Protein AF-0000000074532379 (afdb_homodimer)

Sequence (826 aa):
MDGVFNTARMMWNLFSGKQAENSEETTKKEEQEQDSIKISIKQDEMYSIRAWISMACFMREAHKYGEAEKTFDKAMEMMIKGSGFNYKDCITMSSLNLEMGRNYVHLGKVEHATQCFNKVCELEVSLMDKGEAMAELAWLELDEGSDASLGRAKAIIEKLQQMTQCRRIEQLWNHLLGNYYLLKQDNNSALKHYEKAVELDTACVDSLAVLGDIYFHQMQDKTKAHLMWSRAFDIDPYNNNLSHYKLAKHIIKHEHNLEKTRKVLDIGLKLDPEDVNSHYLMAVCLEELEAEKTPGVQKELVIFHYAEAVRLGCEKKELYRRFSEYLVELKNYNWALGVLNSGLKNAKEHTVYILYLRQQFYEITMQNYRAALEDCEHILRLISQANITQQAYDGIVSKDIIKDKIVELKEKVMDGVFNTARMMWNLFSGKQAENSEETTKKEEQEQDSIKISIKQDEMYSIRAWISMACFMREAHKYGEAEKTFDKAMEMMIKGSGFNYKDCITMSSLNLEMGRNYVHLGKVEHATQCFNKVCELEVSLMDKGEAMAELAWLELDEGSDASLGRAKAIIEKLQQMTQCRRIEQLWNHLLGNYYLLKQDNNSALKHYEKAVELDTACVDSLAVLGDIYFHQMQDKTKAHLMWSRAFDIDPYNNNLSHYKLAKHIIKHEHNLEKTRKVLDIGLKLDPEDVNSHYLMAVCLEELEAEKTPGVQKELVIFHYAEAVRLGCEKKELYRRFSEYLVELKNYNWALGVLNSGLKNAKEHTVYILYLRQQFYEITMQNYRAALEDCEHILRLISQANITQQAYDGIVSKDIIKDKIVELKEKV

Nearest PDB structures (foldseek):
  8dtg-assembly1_A  TM=5.028E-01  e=4.446E-08  Arabidopsis thaliana
  7y4i-assembly1_A  TM=4.880E-01  e=6.111E-08  Arabidopsis thaliana
  2vq2-assembly1_A-2  TM=6.340E-01  e=2.806E-03  Neisseria meningitidis
  7tdz-assembly1_P  TM=2.586E-01  e=8.183E-04  Xenopus laevis
  8fbk-assembly1_A  TM=3.251E-01  e=1.625E+00  synthetic construct

Organism: Naegleria gruberi (NCBI:txid5762)

InterPro domains:
  IPR011990 Tetratricopeptide-like helical domain superfamily [G3DSA:1.25.40.10] (11-166)
  IPR011990 Tetratricopeptide-like helical domain superfamily [G3DSA:1.25.40.10] (170-253)
  IPR011990 Tetratricopeptide-like helical domain superfamily [G3DSA:1.25.40.10] (254-405)
  IPR011990 Tetratricopeptide-like helical domain superfamily [SSF48452] (39-288)
  IPR011990 Tetratricopeptide-like helical domain superfamily [SSF48452] (257-383)
  IPR019734 Tetratricopeptide repeat [PF13181] (175-202)

Structure (mmCIF, N/CA/C/O backbone):
data_AF-0000000074532379-model_v1
#
loop_
_entity.id
_entity.type
_entity.pdbx_description
1 polymer 'Predicted protein'
#
loop_
_atom_site.group_PDB
_atom_site.id
_atom_site.type_symbol
_atom_site.label_atom_id
_atom_site.label_alt_id
_atom_site.label_comp_id
_atom_site.label_asym_id
_atom_site.label_entity_id
_atom_site.label_seq_id
_atom_site.pdbx_PDB_ins_code
_atom_site.Cartn_x
_atom_site.Cartn_y
_atom_site.Cartn_z
_atom_site.occupancy
_atom_site.B_iso_or_equiv
_atom_site.auth_seq_id
_atom_site.auth_comp_id
_atom_site.auth_asym_id
_atom_site.auth_atom_id
_atom_site.pdbx_PDB_model_num
ATOM 1 N N . MET A 1 1 ? -25.969 -33 -30.25 1 21.22 1 MET A N 1
ATOM 2 C CA . MET A 1 1 ? -24.859 -33.281 -29.359 1 21.22 1 MET A CA 1
ATOM 3 C C . MET A 1 1 ? -24.344 -32.031 -28.703 1 21.22 1 MET A C 1
ATOM 5 O O . MET A 1 1 ? -23.547 -32.062 -27.766 1 21.22 1 MET A O 1
ATOM 9 N N . ASP A 1 2 ? -24.656 -30.906 -29.422 1 27.64 2 ASP A N 1
ATOM 10 C CA . ASP A 1 2 ? -24.594 -29.469 -29.141 1 27.64 2 ASP A CA 1
ATOM 11 C C . ASP A 1 2 ? -25.531 -29.109 -27.984 1 27.64 2 ASP A C 1
ATOM 13 O O . ASP A 1 2 ? -25.297 -28.125 -27.281 1 27.64 2 ASP A O 1
ATOM 17 N N . GLY A 1 3 ? -26.578 -29.938 -27.906 1 27.19 3 GLY A N 1
ATOM 18 C CA . GLY A 1 3 ? -27.672 -29.578 -27.016 1 27.19 3 GLY A CA 1
ATOM 19 C C . GLY A 1 3 ? -27.312 -29.734 -25.547 1 27.19 3 GLY A C 1
ATOM 20 O O . GLY A 1 3 ? -27.734 -28.922 -24.703 1 27.19 3 GLY A O 1
ATOM 21 N N . VAL A 1 4 ? -26.75 -30.906 -25.281 1 29.06 4 VAL A N 1
ATOM 22 C CA . VAL A 1 4 ? -26.453 -31.203 -23.891 1 29.06 4 VAL A CA 1
ATOM 23 C C . VAL A 1 4 ? -25.406 -30.219 -23.359 1 29.06 4 VAL A C 1
ATOM 25 O O . VAL A 1 4 ? -25.422 -29.859 -22.172 1 29.06 4 VAL A O 1
ATOM 28 N N . PHE A 1 5 ? -24.469 -29.906 -24.234 1 34.69 5 PHE A N 1
ATOM 29 C CA . PHE A 1 5 ? -23.391 -29.031 -23.781 1 34.69 5 PHE A CA 1
ATOM 30 C C . PHE A 1 5 ? -23.922 -27.625 -23.5 1 34.69 5 PHE A C 1
ATOM 32 O O . PHE A 1 5 ? -23.406 -26.922 -22.625 1 34.69 5 PHE A O 1
ATOM 39 N N . ASN A 1 6 ? -24.938 -27.219 -24.281 1 35.47 6 ASN A N 1
ATOM 40 C CA . ASN A 1 6 ? -25.531 -25.922 -24.047 1 35.47 6 ASN A CA 1
ATOM 41 C C . ASN A 1 6 ? -26.266 -25.875 -22.703 1 35.47 6 ASN A C 1
ATOM 43 O O . ASN A 1 6 ? -26.297 -24.844 -22.031 1 35.47 6 ASN A O 1
ATOM 47 N N . THR A 1 7 ? -26.875 -27 -22.359 1 32.72 7 THR A N 1
ATOM 48 C CA . THR A 1 7 ? -27.594 -27.047 -21.094 1 32.72 7 THR A CA 1
ATOM 49 C C . THR A 1 7 ? -26.609 -26.969 -19.922 1 32.72 7 THR A C 1
ATOM 51 O O . THR A 1 7 ? -26.891 -26.281 -18.922 1 32.72 7 THR A O 1
ATOM 54 N N . ALA A 1 8 ? -25.516 -27.609 -20 1 36.31 8 ALA A N 1
ATOM 55 C CA . ALA A 1 8 ? -24.531 -27.484 -18.922 1 36.31 8 ALA A CA 1
ATOM 56 C C . ALA A 1 8 ? -23.984 -26.062 -18.844 1 36.31 8 ALA A C 1
ATOM 58 O O . ALA A 1 8 ? -23.781 -25.531 -17.75 1 36.31 8 ALA A O 1
ATOM 59 N N . ARG A 1 9 ? -23.844 -25.422 -19.922 1 40.19 9 ARG A N 1
ATOM 60 C CA . ARG A 1 9 ? -23.5 -24 -19.891 1 40.19 9 ARG A CA 1
ATOM 61 C C . ARG A 1 9 ? -24.656 -23.188 -19.312 1 40.19 9 ARG A C 1
ATOM 63 O O . ARG A 1 9 ? -24.422 -22.266 -18.531 1 40.19 9 ARG A O 1
ATOM 70 N N . MET A 1 10 ? -25.906 -23.422 -19.766 1 38.12 10 MET A N 1
ATOM 71 C CA . MET A 1 10 ? -27.078 -22.766 -19.203 1 38.12 10 MET A CA 1
ATOM 72 C C . MET A 1 10 ? -27.25 -23.125 -17.719 1 38.12 10 MET A C 1
ATOM 74 O O . MET A 1 10 ? -27.547 -22.25 -16.906 1 38.12 10 MET A O 1
ATOM 78 N N . MET A 1 11 ? -27.266 -24.328 -17.391 1 36.44 11 MET A N 1
ATOM 79 C CA . MET A 1 11 ? -27.312 -24.688 -15.984 1 36.44 11 MET A CA 1
ATOM 80 C C . MET A 1 11 ? -26.141 -24.094 -15.219 1 36.44 11 MET A C 1
ATOM 82 O O . MET A 1 11 ? -26.281 -23.641 -14.086 1 36.44 11 MET A O 1
ATOM 86 N N . TRP A 1 12 ? -25.078 -24.078 -15.836 1 35 12 TRP A N 1
ATOM 87 C CA . TRP A 1 12 ? -23.922 -23.438 -15.211 1 35 12 TRP A CA 1
ATOM 88 C C . TRP A 1 12 ? -24.156 -21.938 -15.023 1 35 12 TRP A C 1
ATOM 90 O O . TRP A 1 12 ? -23.828 -21.375 -13.977 1 35 12 TRP A O 1
ATOM 100 N N . ASN A 1 13 ? -24.719 -21.234 -16.031 1 37.84 13 ASN A N 1
ATOM 101 C CA . ASN A 1 13 ? -25.156 -19.875 -15.734 1 37.84 13 ASN A CA 1
ATOM 102 C C . ASN A 1 13 ? -26.156 -19.844 -14.578 1 37.84 13 ASN A C 1
ATOM 104 O O . ASN A 1 13 ? -26.141 -18.922 -13.766 1 37.84 13 ASN A O 1
ATOM 108 N N . LEU A 1 14 ? -27.094 -20.688 -14.625 1 33.25 14 LEU A N 1
ATOM 109 C CA . LEU A 1 14 ? -28.062 -20.734 -13.531 1 33.25 14 LEU A CA 1
ATOM 110 C C . LEU A 1 14 ? -27.359 -21 -12.203 1 33.25 14 LEU A C 1
ATOM 112 O O . LEU A 1 14 ? -27.703 -20.391 -11.188 1 33.25 14 LEU A O 1
ATOM 116 N N . PHE A 1 15 ? -26.531 -22.094 -12.188 1 28.75 15 PHE A N 1
ATOM 117 C CA . PHE A 1 15 ? -25.875 -22.453 -10.93 1 28.75 15 PHE A CA 1
ATOM 118 C C . PHE A 1 15 ? -24.859 -21.391 -10.539 1 28.75 15 PHE A C 1
ATOM 120 O O . PHE A 1 15 ? -24.641 -21.125 -9.352 1 28.75 15 PHE A O 1
ATOM 127 N N . SER A 1 16 ? -24.016 -21.047 -11.469 1 32.97 16 SER A N 1
ATOM 128 C CA . SER A 1 16 ? -22.922 -20.156 -11.07 1 32.97 16 SER A CA 1
ATOM 129 C C . SER A 1 16 ? -23.469 -18.891 -10.414 1 32.97 16 SER A C 1
ATOM 131 O O . SER A 1 16 ? -22.688 -17.984 -10.062 1 32.97 16 SER A O 1
ATOM 133 N N . GLY A 1 17 ? -24.609 -18.859 -9.586 1 30.5 17 GLY A N 1
ATOM 134 C CA . GLY A 1 17 ? -25.297 -17.906 -8.719 1 30.5 17 GLY A CA 1
ATOM 135 C C . GLY A 1 17 ? -25.844 -16.703 -9.461 1 30.5 17 GLY A C 1
ATOM 136 O O . GLY A 1 17 ? -26.125 -15.672 -8.852 1 30.5 17 GLY A O 1
ATOM 137 N N . LYS A 1 18 ? -25.953 -16.734 -10.711 1 31.52 18 LYS A N 1
ATOM 138 C CA . LYS A 1 18 ? -26.969 -15.719 -10.984 1 31.52 18 LYS A CA 1
ATOM 139 C C . LYS A 1 18 ? -28.297 -16.094 -10.336 1 31.52 18 LYS A C 1
ATOM 141 O O . LYS A 1 18 ? -29.031 -16.938 -10.859 1 31.52 18 LYS A O 1
ATOM 146 N N . GLN A 1 19 ? -28.422 -16.344 -9.008 1 26.91 19 GLN A N 1
ATOM 147 C CA . GLN A 1 19 ? -29.703 -16.312 -8.305 1 26.91 19 GLN A CA 1
ATOM 148 C C . GLN A 1 19 ? -30.656 -15.305 -8.945 1 26.91 19 GLN A C 1
ATOM 150 O O . GLN A 1 19 ? -30.219 -14.32 -9.547 1 26.91 19 GLN A O 1
ATOM 155 N N . ALA A 1 20 ? -31.938 -15.523 -9.25 1 26.84 20 ALA A N 1
ATOM 156 C CA . ALA A 1 20 ? -33.031 -14.672 -8.828 1 26.84 20 ALA A CA 1
ATOM 157 C C . ALA A 1 20 ? -32.688 -13.922 -7.543 1 26.84 20 ALA A C 1
ATOM 159 O O . ALA A 1 20 ? -31.938 -14.43 -6.703 1 26.84 20 ALA A O 1
ATOM 160 N N . GLU A 1 21 ? -33 -12.516 -7.391 1 29.05 21 GLU A N 1
ATOM 161 C CA . GLU A 1 21 ? -32.906 -11.562 -6.289 1 29.05 21 GLU A CA 1
ATOM 162 C C . GLU A 1 21 ? -33.375 -12.195 -4.98 1 29.05 21 GLU A C 1
ATOM 164 O O . GLU A 1 21 ? -33.781 -11.492 -4.055 1 29.05 21 GLU A O 1
ATOM 169 N N . ASN A 1 22 ? -33.75 -13.5 -4.953 1 26.38 22 ASN A N 1
ATOM 170 C CA . ASN A 1 22 ? -34.469 -13.742 -3.711 1 26.38 22 ASN A CA 1
ATOM 171 C C . ASN A 1 22 ? -33.625 -13.352 -2.492 1 26.38 22 ASN A C 1
ATOM 173 O O . ASN A 1 22 ? -32.406 -13.32 -2.557 1 26.38 22 ASN A O 1
ATOM 177 N N . SER A 1 23 ? -34.469 -13.148 -1.3 1 28.84 23 SER A N 1
ATOM 178 C CA . SER A 1 23 ? -34.438 -12.43 -0.031 1 28.84 23 SER A CA 1
ATOM 179 C C . SER A 1 23 ? -33.344 -12.984 0.875 1 28.84 23 SER A C 1
ATOM 181 O O . SER A 1 23 ? -32.75 -12.242 1.67 1 28.84 23 SER A O 1
ATOM 183 N N . GLU A 1 24 ? -33.281 -14.359 0.889 1 29.67 24 GLU A N 1
ATOM 184 C CA . GLU A 1 24 ? -32.594 -14.844 2.076 1 29.67 24 GLU A CA 1
ATOM 185 C C . GLU A 1 24 ? -31.062 -14.695 1.926 1 29.67 24 GLU A C 1
ATOM 187 O O . GLU A 1 24 ? -30.312 -14.961 2.865 1 29.67 24 GLU A O 1
ATOM 192 N N . GLU A 1 25 ? -30.609 -14.742 0.819 1 32.78 25 GLU A N 1
ATOM 193 C CA . GLU A 1 25 ? -29.172 -14.633 0.622 1 32.78 25 GLU A CA 1
ATOM 194 C C . GLU A 1 25 ? -28.641 -13.297 1.134 1 32.78 25 GLU A C 1
ATOM 196 O O . GLU A 1 25 ? -27.453 -13.008 1.014 1 32.78 25 GLU A O 1
ATOM 201 N N . THR A 1 26 ? -29.547 -12.484 1.517 1 31.39 26 THR A N 1
ATOM 202 C CA . THR A 1 26 ? -29.25 -11.242 2.219 1 31.39 26 THR A CA 1
ATOM 203 C C . THR A 1 26 ? -28.562 -11.516 3.555 1 31.39 26 THR A C 1
ATOM 205 O O . THR A 1 26 ? -27.781 -10.703 4.035 1 31.39 26 THR A O 1
ATOM 208 N N . THR A 1 27 ? -29.047 -12.742 4.18 1 32.03 27 THR A N 1
ATOM 209 C CA . THR A 1 27 ? -28.562 -12.836 5.551 1 32.03 27 THR A CA 1
ATOM 210 C C . THR A 1 27 ? -27.094 -13.219 5.582 1 32.03 27 THR A C 1
ATOM 212 O O . THR A 1 27 ? -26.344 -12.742 6.438 1 32.03 27 THR A O 1
ATOM 215 N N . LYS A 1 28 ? -26.766 -14.375 4.832 1 33.19 28 LYS A N 1
ATOM 216 C CA . LYS A 1 28 ? -25.391 -14.797 5.09 1 33.19 28 LYS A CA 1
ATOM 217 C C . LYS A 1 28 ? -24.391 -13.82 4.469 1 33.19 28 LYS A C 1
ATOM 219 O O . LYS A 1 28 ? -23.172 -13.992 4.617 1 33.19 28 LYS A O 1
ATOM 224 N N . LYS A 1 29 ? -24.594 -13.062 3.484 1 37 29 LYS A N 1
ATOM 225 C CA . LYS A 1 29 ? -23.781 -11.914 3.098 1 37 29 LYS A CA 1
ATOM 226 C C . LYS A 1 29 ? -23.438 -11.055 4.309 1 37 29 LYS A C 1
ATOM 228 O O . LYS A 1 29 ? -22.391 -10.406 4.336 1 37 29 LYS A O 1
ATOM 233 N N . GLU A 1 30 ? -24.297 -10.93 5.168 1 36.81 30 GLU A N 1
ATOM 234 C CA . GLU A 1 30 ? -24.094 -10.164 6.398 1 36.81 30 GLU A CA 1
ATOM 235 C C . GLU A 1 30 ? -23.016 -10.797 7.277 1 36.81 30 GLU A C 1
ATOM 237 O O . GLU A 1 30 ? -22.25 -10.086 7.926 1 36.81 30 GLU A O 1
ATOM 242 N N . GLU A 1 31 ? -22.969 -12.227 7.402 1 37.69 31 GLU A N 1
ATOM 243 C CA . GLU A 1 31 ? -21.969 -12.789 8.312 1 37.69 31 GLU A CA 1
ATOM 244 C C . GLU A 1 31 ? -20.594 -12.828 7.668 1 37.69 31 GLU A C 1
ATOM 246 O O . GLU A 1 31 ? -19.578 -12.711 8.352 1 37.69 31 GLU A O 1
ATOM 251 N N . GLN A 1 32 ? -20.422 -13.25 6.523 1 39.69 32 GLN A N 1
ATOM 252 C CA . GLN A 1 32 ? -19.109 -13.281 5.883 1 39.69 32 GLN A CA 1
ATOM 253 C C . GLN A 1 32 ? -18.594 -11.875 5.613 1 39.69 32 GLN A C 1
ATOM 255 O O . GLN A 1 32 ? -17.438 -11.695 5.184 1 39.69 32 GLN A O 1
ATOM 260 N N . GLU A 1 33 ? -19.328 -10.938 5.492 1 43.59 33 GLU A N 1
ATOM 261 C CA . GLU A 1 33 ? -18.984 -9.523 5.531 1 43.59 33 GLU A CA 1
ATOM 262 C C . GLU A 1 33 ? -18.203 -9.188 6.801 1 43.59 33 GLU A C 1
ATOM 264 O O . GLU A 1 33 ? -17.672 -8.086 6.93 1 43.59 33 GLU A O 1
ATOM 269 N N . GLN A 1 34 ? -18.312 -10.047 7.715 1 45.06 34 GLN A N 1
ATOM 270 C CA . GLN A 1 34 ? -17.781 -9.695 9.023 1 45.06 34 GLN A CA 1
ATOM 271 C C . GLN A 1 34 ? -16.266 -9.539 8.984 1 45.06 34 GLN A C 1
ATOM 273 O O . GLN A 1 34 ? -15.688 -8.727 9.711 1 45.06 34 GLN A O 1
ATOM 278 N N . ASP A 1 35 ? -15.469 -10.445 8.117 1 52.06 35 ASP A N 1
ATOM 279 C CA . ASP A 1 35 ? -14.039 -10.336 8.375 1 52.06 35 ASP A CA 1
ATOM 280 C C . ASP A 1 35 ? -13.336 -9.594 7.238 1 52.06 35 ASP A C 1
ATOM 282 O O . ASP A 1 35 ? -12.18 -9.891 6.918 1 52.06 35 ASP A O 1
ATOM 286 N N . SER A 1 36 ? -14.094 -8.93 6.52 1 56.88 36 SER A N 1
ATOM 287 C CA . SER A 1 36 ? -13.453 -8.172 5.449 1 56.88 36 SER A CA 1
ATOM 288 C C . SER A 1 36 ? -13.047 -6.777 5.926 1 56.88 36 SER A C 1
ATOM 290 O O . SER A 1 36 ? -13.719 -6.184 6.77 1 56.88 36 SER A O 1
ATOM 292 N N . ILE A 1 37 ? -11.797 -6.57 5.707 1 59.5 37 ILE A N 1
ATOM 293 C CA . ILE A 1 37 ? -11.375 -5.188 5.891 1 59.5 37 ILE A CA 1
ATOM 294 C C . ILE A 1 37 ? -11.883 -4.336 4.73 1 59.5 37 ILE A C 1
ATOM 296 O O . ILE A 1 37 ? -11.578 -4.613 3.568 1 59.5 37 ILE A O 1
ATOM 300 N N . LYS A 1 38 ? -12.969 -3.568 5.027 1 60.62 38 LYS A N 1
ATOM 301 C CA . LYS A 1 38 ? -13.477 -2.662 4 1 60.62 38 LYS A CA 1
ATOM 302 C C . LYS A 1 38 ? -12.789 -1.304 4.074 1 60.62 38 LYS A C 1
ATOM 304 O O . LYS A 1 38 ? -12.734 -0.688 5.141 1 60.62 38 LYS A O 1
ATOM 309 N N . ILE A 1 39 ? -12.016 -1.132 2.973 1 61 39 ILE A N 1
ATOM 310 C CA . ILE A 1 39 ? -11.391 0.185 2.908 1 61 39 ILE A CA 1
ATOM 311 C C . ILE A 1 39 ? -12.125 1.053 1.886 1 61 39 ILE A C 1
ATOM 313 O O . ILE A 1 39 ? -12.312 0.643 0.738 1 61 39 ILE A O 1
ATOM 317 N N . SER A 1 40 ? -12.852 2 2.398 1 61.78 40 SER A N 1
ATOM 318 C CA . SER A 1 40 ? -13.477 2.971 1.506 1 61.78 40 SER A CA 1
ATOM 319 C C . SER A 1 40 ? -12.594 4.195 1.307 1 61.78 40 SER A C 1
ATOM 321 O O . SER A 1 40 ? -12.195 4.848 2.275 1 61.78 40 SER A O 1
ATOM 323 N N . ILE A 1 41 ? -12.125 4.246 0.087 1 60.94 41 ILE A N 1
ATOM 324 C CA . ILE A 1 41 ? -11.273 5.383 -0.239 1 60.94 41 ILE A CA 1
ATOM 325 C C . ILE A 1 41 ? -12.117 6.496 -0.865 1 60.94 41 ILE A C 1
ATOM 327 O O . ILE A 1 41 ? -12.75 6.293 -1.905 1 60.94 41 ILE A O 1
ATOM 331 N N . LYS A 1 42 ? -12.242 7.531 -0.152 1 62.19 42 LYS A N 1
ATOM 332 C CA . LYS A 1 42 ? -12.93 8.672 -0.75 1 62.19 42 LYS A CA 1
ATOM 333 C C . LYS A 1 42 ? -11.992 9.469 -1.657 1 62.19 42 LYS A C 1
ATOM 335 O O . LYS A 1 42 ? -10.867 9.781 -1.271 1 62.19 42 LYS A O 1
ATOM 340 N N . GLN A 1 43 ? -12.289 9.555 -2.877 1 60.81 43 GLN A N 1
ATOM 341 C CA . GLN A 1 43 ? -11.461 10.25 -3.861 1 60.81 43 GLN A CA 1
ATOM 342 C C . GLN A 1 43 ? -11.148 11.672 -3.412 1 60.81 43 GLN A C 1
ATOM 344 O O . GLN A 1 43 ? -10.117 12.234 -3.787 1 60.81 43 GLN A O 1
ATOM 349 N N . ASP A 1 44 ? -11.961 12.172 -2.619 1 61.44 44 ASP A N 1
ATOM 350 C CA . ASP A 1 44 ? -11.773 13.57 -2.256 1 61.44 44 ASP A CA 1
ATOM 351 C C . ASP A 1 44 ? -11.008 13.703 -0.938 1 61.44 44 ASP A C 1
ATOM 353 O O . ASP A 1 44 ? -10.75 14.812 -0.469 1 61.44 44 ASP A O 1
ATOM 357 N N . GLU A 1 45 ? -10.664 12.539 -0.532 1 65.62 45 GLU A N 1
ATOM 358 C CA . GLU A 1 45 ? -9.922 12.609 0.72 1 65.62 45 GLU A CA 1
ATOM 359 C C . GLU A 1 45 ? -8.469 13.031 0.475 1 65.62 45 GLU A C 1
ATOM 361 O O . GLU A 1 45 ? -7.883 12.68 -0.551 1 65.62 45 GLU A O 1
ATOM 366 N N . MET A 1 46 ? -8.039 13.789 1.36 1 80.75 46 MET A N 1
ATOM 367 C CA . MET A 1 46 ? -6.684 14.305 1.219 1 80.75 46 MET A CA 1
ATOM 368 C C . MET A 1 46 ? -5.668 13.359 1.846 1 80.75 46 MET A C 1
ATOM 370 O O . MET A 1 46 ? -5.258 13.547 2.99 1 80.75 46 MET A O 1
ATOM 374 N N . TYR A 1 47 ? -5.312 12.352 1.003 1 83.31 47 TYR A N 1
ATOM 375 C CA . TYR A 1 47 ? -4.266 11.445 1.443 1 83.31 47 TYR A CA 1
ATOM 376 C C . TYR A 1 47 ? -2.887 11.977 1.062 1 83.31 47 TYR A C 1
ATOM 378 O O . TYR A 1 47 ? -2.766 12.836 0.186 1 83.31 47 TYR A O 1
ATOM 386 N N . SER A 1 48 ? -1.968 11.43 1.831 1 88.62 48 SER A N 1
ATOM 387 C CA . SER A 1 48 ? -0.592 11.766 1.477 1 88.62 48 SER A CA 1
ATOM 388 C C . SER A 1 48 ? -0.175 11.086 0.177 1 88.62 48 SER A C 1
ATOM 390 O O . SER A 1 48 ? -0.815 10.125 -0.262 1 88.62 48 SER A O 1
ATOM 392 N N . ILE A 1 49 ? 0.842 11.594 -0.416 1 88.75 49 ILE A N 1
ATOM 393 C CA . ILE A 1 49 ? 1.383 10.984 -1.627 1 88.75 49 ILE A CA 1
ATOM 394 C C . ILE A 1 49 ? 1.795 9.539 -1.341 1 88.75 49 ILE A C 1
ATOM 396 O O . ILE A 1 49 ? 1.516 8.641 -2.135 1 88.75 49 ILE A O 1
ATOM 400 N N . ARG A 1 50 ? 2.414 9.273 -0.207 1 89 50 ARG A N 1
ATOM 401 C CA . ARG A 1 50 ? 2.832 7.926 0.168 1 89 50 ARG A CA 1
ATOM 402 C C . ARG A 1 50 ? 1.629 7 0.32 1 89 50 ARG A C 1
ATOM 404 O O . ARG A 1 50 ? 1.701 5.816 -0.022 1 89 50 ARG A O 1
ATOM 411 N N . ALA A 1 51 ? 0.569 7.559 0.83 1 89.62 51 ALA A N 1
ATOM 412 C CA . ALA A 1 51 ? -0.652 6.77 0.955 1 89.62 51 ALA A CA 1
ATOM 413 C C . ALA A 1 51 ? -1.188 6.367 -0.417 1 89.62 51 ALA A C 1
ATOM 415 O O . ALA A 1 51 ? -1.587 5.219 -0.623 1 89.62 51 ALA A O 1
ATOM 416 N N . TRP A 1 52 ? -1.187 7.277 -1.262 1 90.69 52 TRP A N 1
ATOM 417 C CA . TRP A 1 52 ? -1.659 6.992 -2.611 1 90.69 52 TRP A CA 1
ATOM 418 C C . TRP A 1 52 ? -0.776 5.949 -3.289 1 90.69 52 TRP A C 1
ATOM 420 O O . TRP A 1 52 ? -1.276 5.039 -3.951 1 90.69 52 TRP A O 1
ATOM 430 N N . ILE A 1 53 ? 0.5 6.109 -3.141 1 93.12 53 ILE A N 1
ATOM 431 C CA . ILE A 1 53 ? 1.427 5.16 -3.746 1 93.12 53 ILE A CA 1
ATOM 432 C C . ILE A 1 53 ? 1.202 3.771 -3.152 1 93.12 53 ILE A C 1
ATOM 434 O O . ILE A 1 53 ? 1.109 2.783 -3.885 1 93.12 53 ILE A O 1
ATOM 438 N N . SER A 1 54 ? 1.104 3.668 -1.856 1 92.81 54 SER A N 1
ATOM 439 C CA . SER A 1 54 ? 0.892 2.385 -1.193 1 92.81 54 SER A CA 1
ATOM 440 C C . SER A 1 54 ? -0.423 1.748 -1.631 1 92.81 54 SER A C 1
ATOM 442 O O . SER A 1 54 ? -0.491 0.536 -1.844 1 92.81 54 SER A O 1
ATOM 444 N N . MET A 1 55 ? -1.361 2.557 -1.748 1 90.31 55 MET A N 1
ATOM 445 C CA . MET A 1 55 ? -2.656 2.062 -2.207 1 90.31 55 MET A CA 1
ATOM 446 C C . MET A 1 55 ? -2.555 1.514 -3.627 1 90.31 55 MET A C 1
ATOM 448 O O . MET A 1 55 ? -3.068 0.431 -3.916 1 90.31 55 MET A O 1
ATOM 452 N N . ALA A 1 56 ? -1.98 2.289 -4.441 1 93.31 56 ALA A N 1
ATOM 453 C CA . ALA A 1 56 ? -1.822 1.868 -5.832 1 93.31 56 ALA A CA 1
ATOM 454 C C . ALA A 1 56 ? -1.038 0.562 -5.922 1 93.31 56 ALA A C 1
ATOM 456 O O . ALA A 1 56 ? -1.379 -0.32 -6.715 1 93.31 56 ALA A O 1
ATOM 457 N N . CYS A 1 57 ? -0.018 0.434 -5.148 1 93.94 57 CYS A N 1
ATOM 458 C CA . CYS A 1 57 ? 0.764 -0.797 -5.125 1 93.94 57 CYS A CA 1
ATOM 459 C C . CYS A 1 57 ? -0.091 -1.978 -4.68 1 93.94 57 CYS A C 1
ATOM 461 O O . CYS A 1 57 ? -0.014 -3.061 -5.266 1 93.94 57 CYS A O 1
ATOM 463 N N . PHE A 1 58 ? -0.883 -1.774 -3.719 1 90.5 58 PHE A N 1
ATOM 464 C CA . PHE A 1 58 ? -1.777 -2.834 -3.268 1 90.5 58 PHE A CA 1
ATOM 465 C C . PHE A 1 58 ? -2.73 -3.25 -4.383 1 90.5 58 PHE A C 1
ATOM 467 O O . PHE A 1 58 ? -2.922 -4.441 -4.629 1 90.5 58 PHE A O 1
ATOM 474 N N . MET A 1 59 ? -3.289 -2.295 -4.973 1 88.94 59 MET A N 1
ATOM 475 C CA . MET A 1 59 ? -4.223 -2.586 -6.055 1 88.94 59 MET A CA 1
ATOM 476 C C . MET A 1 59 ? -3.537 -3.379 -7.164 1 88.94 59 MET A C 1
ATOM 478 O O . MET A 1 59 ? -4.121 -4.312 -7.715 1 88.94 59 MET A O 1
ATOM 482 N N . ARG A 1 60 ? -2.326 -2.998 -7.477 1 92.06 60 ARG A N 1
ATOM 483 C CA . ARG A 1 60 ? -1.57 -3.738 -8.484 1 92.06 60 ARG A CA 1
ATOM 484 C C . ARG A 1 60 ? -1.364 -5.188 -8.055 1 92.06 60 ARG A C 1
ATOM 486 O O . ARG A 1 60 ? -1.6 -6.109 -8.836 1 92.06 60 ARG A O 1
ATOM 493 N N . GLU A 1 61 ? -0.952 -5.348 -6.797 1 88.31 61 GLU A N 1
ATOM 494 C CA . GLU A 1 61 ? -0.695 -6.691 -6.281 1 88.31 61 GLU A CA 1
ATOM 495 C C . GLU A 1 61 ? -1.984 -7.5 -6.18 1 88.31 61 GLU A C 1
ATOM 497 O O . GLU A 1 61 ? -1.951 -8.734 -6.176 1 88.31 61 GLU A O 1
ATOM 502 N N . ALA A 1 62 ? -3.064 -6.824 -6.133 1 81.62 62 ALA A N 1
ATOM 503 C CA . ALA A 1 62 ? -4.371 -7.477 -6.133 1 81.62 62 ALA A CA 1
ATOM 504 C C . ALA A 1 62 ? -4.895 -7.656 -7.555 1 81.62 62 ALA A C 1
ATOM 506 O O . ALA A 1 62 ? -6.059 -8.008 -7.754 1 81.62 62 ALA A O 1
ATOM 507 N N . HIS A 1 63 ? -4.117 -7.277 -8.531 1 83.19 63 HIS A N 1
ATOM 508 C CA . HIS A 1 63 ? -4.375 -7.492 -9.953 1 83.19 63 HIS A CA 1
ATOM 509 C C . HIS A 1 63 ? -5.453 -6.543 -10.461 1 83.19 63 HIS A C 1
ATOM 511 O O . HIS A 1 63 ? -6.188 -6.879 -11.398 1 83.19 63 HIS A O 1
ATOM 517 N N . LYS A 1 64 ? -5.66 -5.488 -9.773 1 85.5 64 LYS A N 1
ATOM 518 C CA . LYS A 1 64 ? -6.523 -4.402 -10.227 1 85.5 64 LYS A CA 1
ATOM 519 C C . LYS A 1 64 ? -5.711 -3.289 -10.883 1 85.5 64 LYS A C 1
ATOM 521 O O . LYS A 1 64 ? -5.715 -2.15 -10.414 1 85.5 64 LYS A O 1
ATOM 526 N N . TYR A 1 65 ? -5.223 -3.49 -12.047 1 91.56 65 TYR A N 1
ATOM 527 C CA . TYR A 1 65 ? -4.207 -2.66 -12.68 1 91.56 65 TYR A CA 1
ATOM 528 C C . TYR A 1 65 ? -4.797 -1.336 -13.148 1 91.56 65 TYR A C 1
ATOM 530 O O . TYR A 1 65 ? -4.129 -0.301 -13.109 1 91.56 65 TYR A O 1
ATOM 538 N N . GLY A 1 66 ? -6.012 -1.428 -13.617 1 91.12 66 GLY A N 1
ATOM 539 C CA . GLY A 1 66 ? -6.648 -0.196 -14.055 1 91.12 66 GLY A CA 1
ATOM 540 C C . GLY A 1 66 ? -6.875 0.793 -12.93 1 91.12 66 GLY A C 1
ATOM 541 O O . GLY A 1 66 ? -6.57 1.98 -13.07 1 91.12 66 GLY A O 1
ATOM 542 N N . GLU A 1 67 ? -7.375 0.309 -11.875 1 89.12 67 GLU A N 1
ATOM 543 C CA . GLU A 1 67 ? -7.582 1.149 -10.703 1 89.12 67 GLU A CA 1
ATOM 544 C C . GLU A 1 67 ? -6.254 1.656 -10.141 1 89.12 67 GLU A C 1
ATOM 546 O O . GLU A 1 67 ? -6.16 2.799 -9.695 1 89.12 67 GLU A O 1
ATOM 551 N N . ALA A 1 68 ? -5.27 0.795 -10.156 1 93.44 68 ALA A N 1
ATOM 552 C CA . ALA A 1 68 ? -3.941 1.194 -9.695 1 93.44 68 ALA A CA 1
ATOM 553 C C . ALA A 1 68 ? -3.402 2.359 -10.523 1 93.44 68 ALA A C 1
ATOM 555 O O . ALA A 1 68 ? -2.826 3.303 -9.969 1 93.44 68 ALA A O 1
ATOM 556 N N . GLU A 1 69 ? -3.602 2.283 -11.805 1 95.06 69 GLU A N 1
ATOM 557 C CA . GLU A 1 69 ? -3.119 3.348 -12.688 1 95.06 69 GLU A CA 1
ATOM 558 C C . GLU A 1 69 ? -3.73 4.691 -12.305 1 95.06 69 GLU A C 1
ATOM 560 O O . GLU A 1 69 ? -3.02 5.695 -12.195 1 95.06 69 GLU A O 1
ATOM 565 N N . LYS A 1 70 ? -5.016 4.695 -12.109 1 91.56 70 LYS A N 1
ATOM 566 C CA . LYS A 1 70 ? -5.703 5.926 -11.727 1 91.56 70 LYS A CA 1
ATOM 567 C C . LYS A 1 70 ? -5.176 6.461 -10.398 1 91.56 70 LYS A C 1
ATOM 569 O O . LYS A 1 70 ? -5.043 7.676 -10.219 1 91.56 70 LYS A O 1
ATOM 574 N N . THR A 1 71 ? -4.957 5.609 -9.547 1 91.5 71 THR A N 1
ATOM 575 C CA . THR A 1 71 ? -4.469 5.98 -8.219 1 91.5 71 THR A CA 1
ATOM 576 C C . THR A 1 71 ? -3.047 6.52 -8.297 1 91.5 71 THR A C 1
ATOM 578 O O . THR A 1 71 ? -2.709 7.496 -7.625 1 91.5 71 THR A O 1
ATOM 581 N N . PHE A 1 72 ? -2.203 5.918 -9.094 1 94.94 72 PHE A N 1
ATOM 582 C CA . PHE A 1 72 ? -0.862 6.441 -9.328 1 94.94 72 PHE A CA 1
ATOM 583 C C . PHE A 1 72 ? -0.923 7.824 -9.961 1 94.94 72 PHE A C 1
ATOM 585 O O . PHE A 1 72 ? -0.109 8.695 -9.641 1 94.94 72 PHE A O 1
ATOM 592 N N . ASP A 1 73 ? -1.838 7.992 -10.852 1 93.12 73 ASP A N 1
ATOM 593 C CA . ASP A 1 73 ? -1.997 9.289 -11.492 1 93.12 73 ASP A CA 1
ATOM 594 C C . ASP A 1 73 ? -2.301 10.383 -10.469 1 93.12 73 ASP A C 1
ATOM 596 O O . ASP A 1 73 ? -1.804 11.5 -10.578 1 93.12 73 ASP A O 1
ATOM 600 N N . LYS A 1 74 ? -3.088 10.008 -9.539 1 88.94 74 LYS A N 1
ATOM 601 C CA . LYS A 1 74 ? -3.395 10.961 -8.477 1 88.94 74 LYS A CA 1
ATOM 602 C C . LYS A 1 74 ? -2.139 11.328 -7.691 1 88.94 74 LYS A C 1
ATOM 604 O O . LYS A 1 74 ? -1.927 12.5 -7.363 1 88.94 74 LYS A O 1
ATOM 609 N N . ALA A 1 75 ? -1.37 10.359 -7.336 1 90.5 75 ALA A N 1
ATOM 610 C CA . ALA A 1 75 ? -0.113 10.617 -6.637 1 90.5 75 ALA A CA 1
ATOM 611 C C . ALA A 1 75 ? 0.8 11.516 -7.465 1 90.5 75 ALA A C 1
ATOM 613 O O . ALA A 1 75 ? 1.421 12.438 -6.934 1 90.5 75 ALA A O 1
ATOM 614 N N . MET A 1 76 ? 0.845 11.25 -8.734 1 91.25 76 MET A N 1
ATOM 615 C CA . MET A 1 76 ? 1.701 12.031 -9.625 1 91.25 76 MET A CA 1
ATOM 616 C C . MET A 1 76 ? 1.218 13.469 -9.719 1 91.25 76 MET A C 1
ATOM 618 O O . MET A 1 76 ? 2.025 14.398 -9.719 1 91.25 76 MET A O 1
ATOM 622 N N . GLU A 1 77 ? -0.054 13.625 -9.797 1 88.44 77 GLU A N 1
ATOM 623 C CA . GLU A 1 77 ? -0.624 14.969 -9.828 1 88.44 77 GLU A CA 1
ATOM 624 C C . GLU A 1 77 ? -0.242 15.758 -8.586 1 88.44 77 GLU A C 1
ATOM 626 O O . GLU A 1 77 ? 0.095 16.938 -8.672 1 88.44 77 GLU A O 1
ATOM 631 N N . MET A 1 78 ? -0.32 15.133 -7.492 1 85.12 78 MET A N 1
ATOM 632 C CA . MET A 1 78 ? 0.039 15.781 -6.234 1 85.12 78 MET A CA 1
ATOM 633 C C . MET A 1 78 ? 1.522 16.141 -6.211 1 85.12 78 MET A C 1
ATOM 635 O O . MET A 1 78 ? 1.906 17.188 -5.691 1 85.12 78 MET A O 1
ATOM 639 N N . MET A 1 79 ? 2.271 15.281 -6.75 1 84.88 79 MET A N 1
ATOM 640 C CA . MET A 1 79 ? 3.719 15.477 -6.758 1 84.88 79 MET A CA 1
ATOM 641 C C . MET A 1 79 ? 4.102 16.688 -7.609 1 84.88 79 MET A C 1
ATOM 643 O O . MET A 1 79 ? 5.008 17.438 -7.25 1 84.88 79 MET A O 1
ATOM 647 N N . ILE A 1 80 ? 3.381 16.906 -8.68 1 82.75 80 ILE A N 1
ATOM 648 C CA . ILE A 1 80 ? 3.807 17.938 -9.625 1 82.75 80 ILE A CA 1
ATOM 649 C C . ILE A 1 80 ? 3.117 19.266 -9.289 1 82.75 80 ILE A C 1
ATOM 651 O O . ILE A 1 80 ? 3.566 20.328 -9.727 1 82.75 80 ILE A O 1
ATOM 655 N N . LYS A 1 81 ? 1.909 19.234 -8.641 1 72.94 81 LYS A N 1
ATOM 656 C CA . LYS A 1 81 ? 1.224 20.469 -8.273 1 72.94 81 LYS A CA 1
ATOM 657 C C . LYS A 1 81 ? 2.174 21.438 -7.57 1 72.94 81 LYS A C 1
ATOM 659 O O . LYS A 1 81 ? 2.059 22.656 -7.727 1 72.94 81 LYS A O 1
ATOM 664 N N . GLY A 1 82 ? 3.021 21.031 -6.77 1 57.53 82 GLY A N 1
ATOM 665 C CA . GLY A 1 82 ? 3.854 21.969 -6.035 1 57.53 82 GLY A CA 1
ATOM 666 C C . GLY A 1 82 ? 4.957 22.578 -6.879 1 57.53 82 GLY A C 1
ATOM 667 O O . GLY A 1 82 ? 6.078 22.062 -6.902 1 57.53 82 GLY A O 1
ATOM 668 N N . SER A 1 83 ? 4.586 23.609 -7.727 1 56.56 83 SER A N 1
ATOM 669 C CA . SER A 1 83 ? 5.324 24.359 -8.734 1 56.56 83 SER A CA 1
ATOM 670 C C . SER A 1 83 ? 6.527 25.078 -8.117 1 56.56 83 SER A C 1
ATOM 672 O O . SER A 1 83 ? 6.469 25.531 -6.969 1 56.56 83 SER A O 1
ATOM 674 N N . GLY A 1 84 ? 7.742 24.625 -8.273 1 59.19 84 GLY A N 1
ATOM 675 C CA . GLY A 1 84 ? 8.984 25.328 -8.008 1 59.19 84 GLY A CA 1
ATOM 676 C C . GLY A 1 84 ? 10.086 24.438 -7.484 1 59.19 84 GLY A C 1
ATOM 677 O O . GLY A 1 84 ? 11.219 24.875 -7.305 1 59.19 84 GLY A O 1
ATOM 678 N N . PHE A 1 85 ? 9.516 23.234 -7.297 1 62.66 85 PHE A N 1
ATOM 679 C CA . PHE A 1 85 ? 10.57 22.391 -6.766 1 62.66 85 PHE A CA 1
ATOM 680 C C . PHE A 1 85 ? 11.141 21.484 -7.855 1 62.66 85 PHE A C 1
ATOM 682 O O . PHE A 1 85 ? 10.43 21.094 -8.773 1 62.66 85 PHE A O 1
ATOM 689 N N . ASN A 1 86 ? 12.383 21.547 -7.855 1 64.81 86 ASN A N 1
ATOM 690 C CA . ASN A 1 86 ? 13.094 20.641 -8.75 1 64.81 86 ASN A CA 1
ATOM 691 C C . ASN A 1 86 ? 13.016 19.203 -8.273 1 64.81 86 ASN A C 1
ATOM 693 O O . ASN A 1 86 ? 13.398 18.891 -7.137 1 64.81 86 ASN A O 1
ATOM 697 N N . TYR A 1 87 ? 12.477 18.469 -9.141 1 65.94 87 TYR A N 1
ATOM 698 C CA . TYR A 1 87 ? 12.258 17.094 -8.719 1 65.94 87 TYR A CA 1
ATOM 699 C C . TYR A 1 87 ? 13.398 16.188 -9.172 1 65.94 87 TYR A C 1
ATOM 701 O O . TYR A 1 87 ? 13.312 14.961 -9.055 1 65.94 87 TYR A O 1
ATOM 709 N N . LYS A 1 88 ? 14.422 16.734 -9.602 1 64.69 88 LYS A N 1
ATOM 710 C CA . LYS A 1 88 ? 15.531 15.953 -10.141 1 64.69 88 LYS A CA 1
ATOM 711 C C . LYS A 1 88 ? 16.125 15.031 -9.078 1 64.69 88 LYS A C 1
ATOM 713 O O . LYS A 1 88 ? 16.656 13.969 -9.398 1 64.69 88 LYS A O 1
ATOM 718 N N . ASP A 1 89 ? 15.938 15.383 -7.91 1 63.38 89 ASP A N 1
ATOM 719 C CA . ASP A 1 89 ? 16.578 14.609 -6.84 1 63.38 89 ASP A CA 1
ATOM 720 C C . ASP A 1 89 ? 15.539 14.109 -5.84 1 63.38 89 ASP A C 1
ATOM 722 O O . ASP A 1 89 ? 15.852 13.891 -4.664 1 63.38 89 ASP A O 1
ATOM 726 N N . CYS A 1 90 ? 14.484 13.812 -6.395 1 73.75 90 CYS A N 1
ATOM 727 C CA . CYS A 1 90 ? 13.406 13.492 -5.473 1 73.75 90 CYS A CA 1
ATOM 728 C C . CYS A 1 90 ? 13.211 11.992 -5.359 1 73.75 90 CYS A C 1
ATOM 730 O O . CYS A 1 90 ? 12.82 11.336 -6.328 1 73.75 90 CYS A O 1
ATOM 732 N N . ILE A 1 91 ? 13.477 11.461 -4.195 1 78.88 91 ILE A N 1
ATOM 733 C CA . ILE A 1 91 ? 13.367 10.031 -3.904 1 78.88 91 ILE A CA 1
ATOM 734 C C . ILE A 1 91 ? 11.922 9.578 -4.102 1 78.88 91 ILE A C 1
ATOM 736 O O . ILE A 1 91 ? 11.672 8.492 -4.641 1 78.88 91 ILE A O 1
ATOM 740 N N . THR A 1 92 ? 11.047 10.406 -3.787 1 83.56 92 THR A N 1
ATOM 741 C CA . THR A 1 92 ? 9.641 10.062 -3.93 1 83.56 92 THR A CA 1
ATOM 742 C C . THR A 1 92 ? 9.25 9.969 -5.402 1 83.56 92 THR A C 1
ATOM 744 O O . THR A 1 92 ? 8.461 9.102 -5.789 1 83.56 92 THR A O 1
ATOM 747 N N . MET A 1 93 ? 9.82 10.852 -6.133 1 87.44 93 MET A N 1
ATOM 748 C CA . MET A 1 93 ? 9.562 10.82 -7.57 1 87.44 93 MET A CA 1
ATOM 749 C C . MET A 1 93 ? 10.117 9.539 -8.195 1 87.44 93 MET A C 1
ATOM 751 O O . MET A 1 93 ? 9.5 8.953 -9.078 1 87.44 93 MET A O 1
ATOM 755 N N . SER A 1 94 ? 11.234 9.188 -7.766 1 90.06 94 SER A N 1
ATOM 756 C CA . SER A 1 94 ? 11.844 7.945 -8.242 1 90.06 94 SER A CA 1
ATOM 757 C C . SER A 1 94 ? 10.969 6.742 -7.914 1 90.06 94 SER A C 1
ATOM 759 O O . SER A 1 94 ? 10.656 5.934 -8.789 1 90.06 94 SER A O 1
ATOM 761 N N . SER A 1 95 ? 10.539 6.617 -6.66 1 89.81 95 SER A N 1
ATOM 762 C CA . SER A 1 95 ? 9.695 5.512 -6.215 1 89.81 95 SER A CA 1
ATOM 763 C C . SER A 1 95 ? 8.375 5.48 -6.977 1 89.81 95 SER A C 1
ATOM 765 O O . SER A 1 95 ? 7.895 4.41 -7.352 1 89.81 95 SER A O 1
ATOM 767 N N . LEU A 1 96 ? 7.848 6.641 -7.148 1 93.12 96 LEU A N 1
ATOM 768 C CA . LEU A 1 96 ? 6.582 6.738 -7.863 1 93.12 96 LEU A CA 1
ATOM 769 C C . LEU A 1 96 ? 6.727 6.246 -9.297 1 93.12 96 LEU A C 1
ATOM 771 O O . LEU A 1 96 ? 5.922 5.438 -9.766 1 93.12 96 LEU A O 1
ATOM 775 N N . ASN A 1 97 ? 7.754 6.711 -9.992 1 95.31 97 ASN A N 1
ATOM 776 C CA . ASN A 1 97 ? 7.969 6.289 -11.367 1 95.31 97 ASN A CA 1
ATOM 777 C C . ASN A 1 97 ? 8.266 4.793 -11.461 1 95.31 97 ASN A C 1
ATOM 779 O O . ASN A 1 97 ? 7.828 4.125 -12.398 1 95.31 97 ASN A O 1
ATOM 783 N N . LEU A 1 98 ? 8.992 4.285 -10.539 1 96 98 LEU A N 1
ATOM 784 C CA . LEU A 1 98 ? 9.297 2.859 -10.531 1 96 98 LEU A CA 1
ATOM 785 C C . LEU A 1 98 ? 8.016 2.035 -10.406 1 96 98 LEU A C 1
ATOM 787 O O . LEU A 1 98 ? 7.797 1.105 -11.188 1 96 98 LEU A O 1
ATOM 791 N N . GLU A 1 99 ? 7.246 2.389 -9.484 1 96.88 99 GLU A N 1
ATOM 792 C CA . GLU A 1 99 ? 6.027 1.628 -9.219 1 96.88 99 GLU A CA 1
ATOM 793 C C . GLU A 1 99 ? 5.008 1.819 -10.336 1 96.88 99 GLU A C 1
ATOM 795 O O . GLU A 1 99 ? 4.293 0.883 -10.703 1 96.88 99 GLU A O 1
ATOM 800 N N . MET A 1 100 ? 4.945 3.014 -10.828 1 97.5 100 MET A N 1
ATOM 801 C CA . MET A 1 100 ? 4.086 3.254 -11.984 1 97.5 100 MET A CA 1
ATOM 802 C C . MET A 1 100 ? 4.523 2.398 -13.172 1 97.5 100 MET A C 1
ATOM 804 O O . MET A 1 100 ? 3.686 1.803 -13.852 1 97.5 100 MET A O 1
ATOM 808 N N . GLY A 1 101 ? 5.789 2.418 -13.453 1 98.06 101 GLY A N 1
ATOM 809 C CA . GLY A 1 101 ? 6.316 1.608 -14.547 1 98.06 101 GLY A CA 1
ATOM 810 C C . GLY A 1 101 ? 5.953 0.14 -14.422 1 98.06 101 GLY A C 1
ATOM 811 O O . GLY A 1 101 ? 5.555 -0.488 -15.406 1 98.06 101 GLY A O 1
ATOM 812 N N . ARG A 1 102 ? 6.066 -0.377 -13.25 1 96.62 102 ARG A N 1
ATOM 813 C CA . ARG A 1 102 ? 5.727 -1.775 -13.008 1 96.62 102 ARG A CA 1
ATOM 814 C C . ARG A 1 102 ? 4.254 -2.039 -13.297 1 96.62 102 ARG A C 1
ATOM 816 O O . ARG A 1 102 ? 3.896 -3.107 -13.805 1 96.62 102 ARG A O 1
ATOM 823 N N . ASN A 1 103 ? 3.453 -1.132 -12.891 1 97.38 103 ASN A N 1
ATOM 824 C CA . ASN A 1 103 ? 2.033 -1.284 -13.188 1 97.38 103 ASN A CA 1
ATOM 825 C C . ASN A 1 103 ? 1.769 -1.266 -14.695 1 97.38 103 ASN A C 1
ATOM 827 O O . ASN A 1 103 ? 0.934 -2.025 -15.188 1 97.38 103 ASN A O 1
ATOM 831 N N . TYR A 1 104 ? 2.486 -0.348 -15.422 1 97.62 104 TYR A N 1
ATOM 832 C CA . TYR A 1 104 ? 2.328 -0.257 -16.875 1 97.62 104 TYR A CA 1
ATOM 833 C C . TYR A 1 104 ? 2.723 -1.565 -17.547 1 97.62 104 TYR A C 1
ATOM 835 O O . TYR A 1 104 ? 2.133 -1.949 -18.562 1 97.62 104 TYR A O 1
ATOM 843 N N . VAL A 1 105 ? 3.686 -2.225 -17.016 1 95.75 105 VAL A N 1
ATOM 844 C CA . VAL A 1 105 ? 4.082 -3.523 -17.562 1 95.75 105 VAL A CA 1
ATOM 845 C C . VAL A 1 105 ? 2.902 -4.492 -17.484 1 95.75 105 VAL A C 1
ATOM 847 O O . VAL A 1 105 ? 2.598 -5.18 -18.469 1 95.75 105 VAL A O 1
ATOM 850 N N . HIS A 1 106 ? 2.252 -4.578 -16.375 1 92.75 106 HIS A N 1
ATOM 851 C CA . HIS A 1 106 ? 1.122 -5.48 -16.203 1 92.75 106 HIS A CA 1
ATOM 852 C C . HIS A 1 106 ? -0.034 -5.105 -17.125 1 92.75 106 HIS A C 1
ATOM 854 O O . HIS A 1 106 ? -0.803 -5.973 -17.547 1 92.75 106 HIS A O 1
ATOM 860 N N . LEU A 1 107 ? -0.065 -3.811 -17.469 1 94.94 107 LEU A N 1
ATOM 861 C CA . LEU A 1 107 ? -1.117 -3.33 -18.359 1 94.94 107 LEU A CA 1
ATOM 862 C C . LEU A 1 107 ? -0.736 -3.549 -19.828 1 94.94 107 LEU A C 1
ATOM 864 O O . LEU A 1 107 ? -1.545 -3.309 -20.719 1 94.94 107 LEU A O 1
ATOM 868 N N . GLY A 1 108 ? 0.46 -3.959 -20.094 1 93.81 108 GLY A N 1
ATOM 869 C CA . GLY A 1 108 ? 0.946 -4.152 -21.453 1 93.81 108 GLY A CA 1
ATOM 870 C C . GLY A 1 108 ? 1.356 -2.857 -22.125 1 93.81 108 GLY A C 1
ATOM 871 O O . GLY A 1 108 ? 1.529 -2.816 -23.344 1 93.81 108 GLY A O 1
ATOM 872 N N . LYS A 1 109 ? 1.452 -1.795 -21.375 1 96.25 109 LYS A N 1
ATOM 873 C CA . LYS A 1 109 ? 1.879 -0.5 -21.906 1 96.25 109 LYS A CA 1
ATOM 874 C C . LYS A 1 109 ? 3.395 -0.351 -21.828 1 96.25 109 LYS A C 1
ATOM 876 O O . LYS A 1 109 ? 3.908 0.488 -21.094 1 96.25 109 LYS A O 1
ATOM 881 N N . VAL A 1 110 ? 4.098 -0.962 -22.672 1 96.5 110 VAL A N 1
ATOM 882 C CA . VAL A 1 110 ? 5.547 -1.144 -22.625 1 96.5 110 VAL A CA 1
ATOM 883 C C . VAL A 1 110 ? 6.246 0.198 -22.828 1 96.5 110 VAL A C 1
ATOM 885 O O . VAL A 1 110 ? 7.242 0.496 -22.172 1 96.5 110 VAL A O 1
ATOM 888 N N . GLU A 1 111 ? 5.754 0.984 -23.688 1 96.94 111 GLU A N 1
ATOM 889 C CA . GLU A 1 111 ? 6.383 2.273 -23.953 1 96.94 111 GLU A CA 1
ATOM 890 C C . GLU A 1 111 ? 6.328 3.178 -22.719 1 96.94 111 GLU A C 1
ATOM 892 O O . GLU A 1 111 ? 7.324 3.816 -22.375 1 96.94 111 GLU A O 1
ATOM 897 N N . HIS A 1 112 ? 5.152 3.217 -22.141 1 97.69 112 HIS A N 1
ATOM 898 C CA . HIS A 1 112 ? 5 4.02 -20.938 1 97.69 112 HIS A CA 1
ATOM 899 C C . HIS A 1 112 ? 5.895 3.5 -19.812 1 97.69 112 HIS A C 1
ATOM 901 O O . HIS A 1 112 ? 6.496 4.289 -19.078 1 97.69 112 HIS A O 1
ATOM 907 N N . ALA A 1 113 ? 5.945 2.197 -19.703 1 98.12 113 ALA A N 1
ATOM 908 C CA . ALA A 1 113 ? 6.805 1.592 -18.688 1 98.12 113 ALA A CA 1
ATOM 909 C C . ALA A 1 113 ? 8.266 1.984 -18.891 1 98.12 113 ALA A C 1
ATOM 911 O O . ALA A 1 113 ? 8.945 2.396 -17.953 1 98.12 113 ALA A O 1
ATOM 912 N N . THR A 1 114 ? 8.695 1.941 -20.109 1 98 114 THR A N 1
ATOM 913 C CA . THR A 1 114 ? 10.07 2.277 -20.453 1 98 114 THR A CA 1
ATOM 914 C C . THR A 1 114 ? 10.375 3.734 -20.125 1 98 114 THR A C 1
ATOM 916 O O . THR A 1 114 ? 11.453 4.047 -19.609 1 98 114 THR A O 1
ATOM 919 N N . GLN A 1 115 ? 9.43 4.551 -20.375 1 97.75 115 GLN A N 1
ATOM 920 C CA . GLN A 1 115 ? 9.609 5.965 -20.062 1 97.75 115 GLN A CA 1
ATOM 921 C C . GLN A 1 115 ? 9.781 6.176 -18.562 1 97.75 115 GLN A C 1
ATOM 923 O O . GLN A 1 115 ? 10.633 6.953 -18.125 1 97.75 115 GLN A O 1
ATOM 928 N N . CYS A 1 116 ? 8.984 5.535 -17.797 1 97.44 116 CYS A N 1
ATOM 929 C CA . CYS A 1 116 ? 9.07 5.652 -16.344 1 97.44 116 CYS A CA 1
ATOM 930 C C . CYS A 1 116 ? 10.43 5.195 -15.836 1 97.44 116 CYS A C 1
ATOM 932 O O . CYS A 1 116 ? 11.07 5.895 -15.039 1 97.44 116 CYS A O 1
ATOM 934 N N . PHE A 1 117 ? 10.867 4.09 -16.312 1 97.56 117 PHE A N 1
ATOM 935 C CA . PHE A 1 117 ? 12.133 3.539 -15.836 1 97.56 117 PHE A CA 1
ATOM 936 C C . PHE A 1 117 ? 13.305 4.398 -16.297 1 97.56 117 PHE A C 1
ATOM 938 O O . PHE A 1 117 ? 14.258 4.609 -15.547 1 97.56 117 PHE A O 1
ATOM 945 N N . ASN A 1 118 ? 13.242 4.891 -17.484 1 96.81 118 ASN A N 1
ATOM 946 C CA . ASN A 1 118 ? 14.289 5.789 -17.969 1 96.81 118 ASN A CA 1
ATOM 947 C C . ASN A 1 118 ? 14.344 7.074 -17.156 1 96.81 118 ASN A C 1
ATOM 949 O O . ASN A 1 118 ? 15.43 7.605 -16.891 1 96.81 118 ASN A O 1
ATOM 953 N N . LYS A 1 119 ? 13.219 7.535 -16.797 1 94.06 119 LYS A N 1
ATOM 954 C CA . LYS A 1 119 ? 13.18 8.727 -15.961 1 94.06 119 LYS A CA 1
ATOM 955 C C . LYS A 1 119 ? 13.906 8.492 -14.641 1 94.06 119 LYS A C 1
ATOM 957 O O . LYS A 1 119 ? 14.625 9.367 -14.164 1 94.06 119 LYS A O 1
ATOM 962 N N . VAL A 1 120 ? 13.695 7.383 -14.055 1 93.81 120 VAL A N 1
ATOM 963 C CA . VAL A 1 120 ? 14.375 7.047 -12.812 1 93.81 120 VAL A CA 1
ATOM 964 C C . VAL A 1 120 ? 15.883 7.027 -13.031 1 93.81 120 VAL A C 1
ATOM 966 O O . VAL A 1 120 ? 16.656 7.508 -12.195 1 93.81 120 VAL A O 1
ATOM 969 N N . CYS A 1 121 ? 16.312 6.508 -14.141 1 92.19 121 CYS A N 1
ATOM 970 C CA . CYS A 1 121 ? 17.734 6.414 -14.453 1 92.19 121 CYS A CA 1
ATOM 971 C C . CYS A 1 121 ? 18.344 7.797 -14.648 1 92.19 121 CYS A C 1
ATOM 973 O O . CYS A 1 121 ? 19.547 7.984 -14.461 1 92.19 121 CYS A O 1
ATOM 975 N N . GLU A 1 122 ? 17.531 8.781 -14.953 1 89.44 122 GLU A N 1
ATOM 976 C CA . GLU A 1 122 ? 18 10.141 -15.203 1 89.44 122 GLU A CA 1
ATOM 977 C C . GLU A 1 122 ? 18.016 10.961 -13.922 1 89.44 122 GLU A C 1
ATOM 979 O O . GLU A 1 122 ? 18.719 11.977 -13.844 1 89.44 122 GLU A O 1
ATOM 984 N N . LEU A 1 123 ? 17.25 10.492 -12.977 1 83.5 123 LEU A N 1
ATOM 985 C CA . LEU A 1 123 ? 17.188 11.211 -11.711 1 83.5 123 LEU A CA 1
ATOM 986 C C . LEU A 1 123 ? 18.484 11.031 -10.914 1 83.5 123 LEU A C 1
ATOM 988 O O . LEU A 1 123 ? 19.219 10.062 -11.133 1 83.5 123 LEU A O 1
ATOM 992 N N . GLU A 1 124 ? 18.797 11.969 -10.18 1 79.56 124 GLU A N 1
ATOM 993 C CA . GLU A 1 124 ? 19.938 11.867 -9.273 1 79.56 124 GLU A CA 1
ATOM 994 C C . GLU A 1 124 ? 19.547 11.188 -7.969 1 79.56 124 GLU A C 1
ATOM 996 O O . GLU A 1 124 ? 19.531 11.82 -6.91 1 79.56 124 GLU A O 1
ATOM 1001 N N . VAL A 1 125 ? 19.281 9.984 -8.094 1 78 125 VAL A N 1
ATOM 1002 C CA . VAL A 1 125 ? 18.781 9.219 -6.957 1 78 125 VAL A CA 1
ATOM 1003 C C . VAL A 1 125 ? 19.781 8.109 -6.605 1 78 125 VAL A C 1
ATOM 1005 O O . VAL A 1 125 ? 20.922 8.109 -7.098 1 78 125 VAL A O 1
ATOM 1008 N N . SER A 1 126 ? 19.359 7.211 -5.703 1 74.81 126 SER A N 1
ATOM 1009 C CA . SER A 1 126 ? 20.234 6.172 -5.188 1 74.81 126 SER A CA 1
ATOM 1010 C C . SER A 1 126 ? 20.562 5.145 -6.266 1 74.81 126 SER A C 1
ATOM 1012 O O . SER A 1 126 ? 19.781 4.945 -7.203 1 74.81 126 SER A O 1
ATOM 1014 N N . LEU A 1 127 ? 21.688 4.59 -6.145 1 78.81 127 LEU A N 1
ATOM 1015 C CA . LEU A 1 127 ? 22.109 3.518 -7.043 1 78.81 127 LEU A CA 1
ATOM 1016 C C . LEU A 1 127 ? 21.109 2.369 -7.02 1 78.81 127 LEU A C 1
ATOM 1018 O O . LEU A 1 127 ? 20.891 1.701 -8.031 1 78.81 127 LEU A O 1
ATOM 1022 N N . MET A 1 128 ? 20.516 2.25 -5.93 1 81.62 128 MET A N 1
ATOM 1023 C CA . MET A 1 128 ? 19.531 1.177 -5.801 1 81.62 128 MET A CA 1
ATOM 1024 C C . MET A 1 128 ? 18.344 1.426 -6.707 1 81.62 128 MET A C 1
ATOM 1026 O O . MET A 1 128 ? 17.906 0.525 -7.426 1 81.62 128 MET A O 1
ATOM 1030 N N . ASP A 1 129 ? 17.844 2.611 -6.68 1 85.88 129 ASP A N 1
ATOM 1031 C CA . ASP A 1 129 ? 16.703 2.945 -7.523 1 85.88 129 ASP A CA 1
ATOM 1032 C C . ASP A 1 129 ? 17.047 2.797 -9 1 85.88 129 ASP A C 1
ATOM 1034 O O . ASP A 1 129 ? 16.25 2.27 -9.781 1 85.88 129 ASP A O 1
ATOM 1038 N N . LYS A 1 130 ? 18.203 3.301 -9.328 1 89.25 130 LYS A N 1
ATOM 1039 C CA . LYS A 1 130 ? 18.656 3.197 -10.711 1 89.25 130 LYS A CA 1
ATOM 1040 C C . LYS A 1 130 ? 18.828 1.738 -11.125 1 89.25 130 LYS A C 1
ATOM 1042 O O . LYS A 1 130 ? 18.453 1.354 -12.234 1 89.25 130 LYS A O 1
ATOM 1047 N N . GLY A 1 131 ? 19.469 0.995 -10.227 1 91.44 131 GLY A N 1
ATOM 1048 C CA . GLY A 1 131 ? 19.641 -0.424 -10.5 1 91.44 131 GLY A CA 1
ATOM 1049 C C . GLY A 1 131 ? 18.328 -1.154 -10.711 1 91.44 131 GLY A C 1
ATOM 1050 O O . GLY A 1 131 ? 18.219 -2 -11.602 1 91.44 131 GLY A O 1
ATOM 1051 N N . GLU A 1 132 ? 17.344 -0.864 -9.906 1 92 132 GLU A N 1
ATOM 1052 C CA . GLU A 1 132 ? 16.031 -1.487 -10.047 1 92 132 GLU A CA 1
ATOM 1053 C C . GLU A 1 132 ? 15.391 -1.108 -11.375 1 92 132 GLU A C 1
ATOM 1055 O O . GLU A 1 132 ? 14.781 -1.952 -12.039 1 92 132 GLU A O 1
ATOM 1060 N N . ALA A 1 133 ? 15.492 0.175 -11.672 1 95.62 133 ALA A N 1
ATOM 1061 C CA . ALA A 1 133 ? 14.945 0.622 -12.945 1 95.62 133 ALA A CA 1
ATOM 1062 C C . ALA A 1 133 ? 15.625 -0.083 -14.117 1 95.62 133 ALA A C 1
ATOM 1064 O O . ALA A 1 133 ? 14.969 -0.517 -15.062 1 95.62 133 ALA A O 1
ATOM 1065 N N . MET A 1 134 ? 16.922 -0.199 -14.055 1 96.5 134 MET A N 1
ATOM 1066 C CA . MET A 1 134 ? 17.672 -0.896 -15.094 1 96.5 134 MET A CA 1
ATOM 1067 C C . MET A 1 134 ? 17.266 -2.361 -15.18 1 96.5 134 MET A C 1
ATOM 1069 O O . MET A 1 134 ? 17.141 -2.914 -16.266 1 96.5 134 MET A O 1
ATOM 1073 N N . ALA A 1 135 ? 17.094 -2.938 -14.047 1 96.5 135 ALA A N 1
ATOM 1074 C CA . ALA A 1 135 ? 16.672 -4.332 -14.031 1 96.5 135 ALA A CA 1
ATOM 1075 C C . ALA A 1 135 ? 15.328 -4.5 -14.742 1 96.5 135 ALA A C 1
ATOM 1077 O O . ALA A 1 135 ? 15.141 -5.457 -15.5 1 96.5 135 ALA A O 1
ATOM 1078 N N . GLU A 1 136 ? 14.422 -3.619 -14.445 1 97.06 136 GLU A N 1
ATOM 1079 C CA . GLU A 1 136 ? 13.117 -3.668 -15.102 1 97.06 136 GLU A CA 1
ATOM 1080 C C . GLU A 1 136 ? 13.266 -3.514 -16.609 1 97.06 136 GLU A C 1
ATOM 1082 O O . GLU A 1 136 ? 12.562 -4.18 -17.375 1 97.06 136 GLU A O 1
ATOM 1087 N N . LEU A 1 137 ? 14.141 -2.623 -17.031 1 9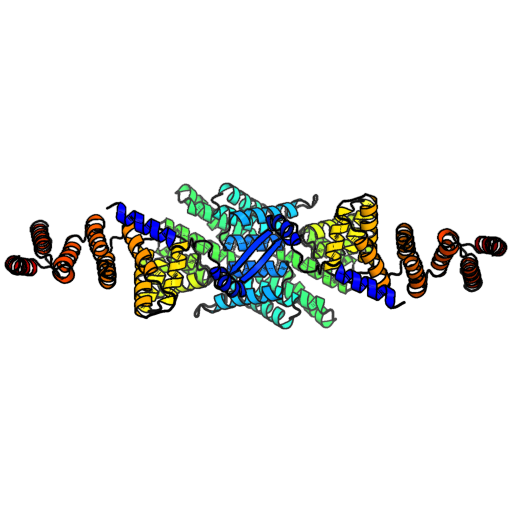7.75 137 LEU A N 1
ATOM 1088 C CA . LEU A 1 137 ? 14.398 -2.439 -18.453 1 97.75 137 LEU A CA 1
ATOM 1089 C C . LEU A 1 137 ? 14.953 -3.715 -19.078 1 97.75 137 LEU A C 1
ATOM 1091 O O . LEU A 1 137 ? 14.555 -4.102 -20.172 1 97.75 137 LEU A O 1
ATOM 1095 N N . ALA A 1 138 ? 15.867 -4.316 -18.391 1 97.94 138 ALA A N 1
ATOM 1096 C CA . ALA A 1 138 ? 16.406 -5.582 -18.875 1 97.94 138 ALA A CA 1
ATOM 1097 C C . ALA A 1 138 ? 15.32 -6.637 -19 1 97.94 138 ALA A C 1
ATOM 1099 O O . ALA A 1 138 ? 15.312 -7.414 -19.969 1 97.94 138 ALA A O 1
ATOM 1100 N N . TRP A 1 139 ? 14.43 -6.688 -18.078 1 96.25 139 TRP A N 1
ATOM 1101 C CA . TRP A 1 139 ? 13.32 -7.633 -18.109 1 96.25 139 TRP A CA 1
ATOM 1102 C C . TRP A 1 139 ? 12.461 -7.422 -19.344 1 96.25 139 TRP A C 1
ATOM 1104 O O . TRP A 1 139 ? 12.016 -8.383 -19.969 1 96.25 139 TRP A O 1
ATOM 1114 N N . LEU A 1 140 ? 12.195 -6.18 -19.609 1 96.38 140 LEU A N 1
ATOM 1115 C CA . LEU A 1 140 ? 11.391 -5.859 -20.781 1 96.38 140 LEU A CA 1
ATOM 1116 C C . LEU A 1 140 ? 12.078 -6.348 -22.062 1 96.38 140 LEU A C 1
ATOM 1118 O O . LEU A 1 140 ? 11.422 -6.879 -22.953 1 96.38 140 LEU A O 1
ATOM 1122 N N . GLU A 1 141 ? 13.391 -6.191 -22.141 1 96.38 141 GLU A N 1
ATOM 1123 C CA . GLU A 1 141 ? 14.156 -6.66 -23.281 1 96.38 141 GLU A CA 1
ATOM 1124 C C . GLU A 1 141 ? 14.117 -8.188 -23.391 1 96.38 141 GLU A C 1
ATOM 1126 O O . GLU A 1 141 ? 13.984 -8.734 -24.484 1 96.38 141 GLU A O 1
ATOM 1131 N N . LEU A 1 142 ? 14.219 -8.805 -22.297 1 95.94 142 LEU A N 1
ATOM 1132 C CA . LEU A 1 142 ? 14.18 -10.266 -22.281 1 95.94 142 LEU A CA 1
ATOM 1133 C C . LEU A 1 142 ? 12.812 -10.773 -22.719 1 95.94 142 LEU A C 1
ATOM 1135 O O . LEU A 1 142 ? 12.719 -11.789 -23.406 1 95.94 142 LEU A O 1
ATOM 1139 N N . ASP A 1 143 ? 11.781 -10.133 -22.312 1 92 143 ASP A N 1
ATOM 1140 C CA . ASP A 1 143 ? 10.414 -10.523 -22.641 1 92 143 ASP A CA 1
ATOM 1141 C C . ASP A 1 143 ? 10.172 -10.414 -24.156 1 92 143 ASP A C 1
ATOM 1143 O O . ASP A 1 143 ? 9.414 -11.195 -24.719 1 92 143 ASP A O 1
ATOM 1147 N N . GLU A 1 144 ? 10.797 -9.438 -24.734 1 91.56 144 GLU A N 1
ATOM 1148 C CA . GLU A 1 144 ? 10.688 -9.32 -26.172 1 91.56 144 GLU A CA 1
ATOM 1149 C C . GLU A 1 144 ? 11.297 -10.531 -26.875 1 91.56 144 GLU A C 1
ATOM 1151 O O . GLU A 1 144 ? 10.742 -11.031 -27.859 1 91.56 144 GLU A O 1
ATOM 1156 N N . GLY A 1 145 ? 12.461 -11 -26.531 1 89.25 145 GLY A N 1
ATOM 1157 C CA . GLY A 1 145 ? 12.961 -12.328 -26.844 1 89.25 145 GLY A CA 1
ATOM 1158 C C . GLY A 1 145 ? 13.711 -12.383 -28.172 1 89.25 145 GLY A C 1
ATOM 1159 O O . GLY A 1 145 ? 14.289 -13.422 -28.516 1 89.25 145 GLY A O 1
ATOM 1160 N N . SER A 1 146 ? 13.766 -11.258 -29 1 93.31 146 SER A N 1
ATOM 1161 C CA . SER A 1 146 ? 14.547 -11.273 -30.234 1 93.31 146 SER A CA 1
ATOM 1162 C C . SER A 1 146 ? 16.047 -11.297 -29.938 1 93.31 146 SER A C 1
ATOM 1164 O O . SER A 1 146 ? 16.469 -10.977 -28.828 1 93.31 146 SER A O 1
ATOM 1166 N N . ASP A 1 147 ? 16.781 -11.703 -30.891 1 93.81 147 ASP A N 1
ATOM 1167 C CA . ASP A 1 147 ? 18.234 -11.727 -30.719 1 93.81 147 ASP A CA 1
ATOM 1168 C C . ASP A 1 147 ? 18.766 -10.336 -30.391 1 93.81 147 ASP A C 1
ATOM 1170 O O . ASP A 1 147 ? 19.656 -10.195 -29.531 1 93.81 147 ASP A O 1
ATOM 1174 N N . ALA A 1 148 ? 18.281 -9.367 -31.047 1 95.62 148 ALA A N 1
ATOM 1175 C CA . ALA A 1 148 ? 18.703 -7.996 -30.797 1 95.62 148 ALA A CA 1
ATOM 1176 C C . ALA A 1 148 ? 18.359 -7.574 -29.375 1 95.62 148 ALA A C 1
ATOM 1178 O O . ALA A 1 148 ? 19.156 -6.938 -28.688 1 95.62 148 ALA A O 1
ATOM 1179 N N . SER A 1 149 ? 17.156 -7.875 -29 1 95.44 149 SER A N 1
ATOM 1180 C CA . SER A 1 149 ? 16.719 -7.52 -27.656 1 95.44 149 SER A CA 1
ATOM 1181 C C . SER A 1 149 ? 17.516 -8.266 -26.578 1 95.44 149 SER A C 1
ATOM 1183 O O . SER A 1 149 ? 17.781 -7.719 -25.516 1 95.44 149 SER A O 1
ATOM 1185 N N . LEU A 1 150 ? 17.844 -9.461 -26.859 1 96.25 150 LEU A N 1
ATOM 1186 C CA . LEU A 1 150 ? 18.656 -10.227 -25.938 1 96.25 150 LEU A CA 1
ATOM 1187 C C . LEU A 1 150 ? 20.031 -9.594 -25.766 1 96.25 150 LEU A C 1
ATOM 1189 O O . LEU A 1 150 ? 20.594 -9.586 -24.656 1 96.25 150 LEU A O 1
ATOM 1193 N N . GLY A 1 151 ? 20.516 -9.117 -26.891 1 96.5 151 GLY A N 1
ATOM 1194 C CA . GLY A 1 151 ? 21.781 -8.406 -26.812 1 96.5 151 GLY A CA 1
ATOM 1195 C C . GLY A 1 151 ? 21.719 -7.164 -25.938 1 96.5 151 GLY A C 1
ATOM 1196 O O . GLY A 1 151 ? 22.625 -6.898 -25.156 1 96.5 151 GLY A O 1
ATOM 1197 N N . ARG A 1 152 ? 20.703 -6.426 -26.078 1 97.12 152 ARG A N 1
ATOM 1198 C CA . ARG A 1 152 ? 20.531 -5.223 -25.266 1 97.12 152 ARG A CA 1
ATOM 1199 C C . ARG A 1 152 ? 20.328 -5.574 -23.797 1 97.12 152 ARG A C 1
ATOM 1201 O O . ARG A 1 152 ? 20.875 -4.898 -22.922 1 97.12 152 ARG A O 1
ATOM 1208 N N . ALA A 1 153 ? 19.562 -6.609 -23.531 1 97.69 153 ALA A N 1
ATOM 1209 C CA . ALA A 1 153 ? 19.375 -7.062 -22.156 1 97.69 153 ALA A CA 1
ATOM 1210 C C . ALA A 1 153 ? 20.703 -7.414 -21.5 1 97.69 153 ALA A C 1
ATOM 1212 O O . ALA A 1 153 ? 20.953 -7.02 -20.359 1 97.69 153 ALA A O 1
ATOM 1213 N N . LYS A 1 154 ? 21.5 -8.109 -22.219 1 97.62 154 LYS A N 1
ATOM 1214 C CA . LYS A 1 154 ? 22.797 -8.516 -21.672 1 97.62 154 LYS A CA 1
ATOM 1215 C C . LYS A 1 154 ? 23.656 -7.297 -21.359 1 97.62 154 LYS A C 1
ATOM 1217 O O . LYS A 1 154 ? 24.344 -7.277 -20.328 1 97.62 154 LYS A O 1
ATOM 1222 N N . ALA A 1 155 ? 23.609 -6.371 -22.219 1 97.75 155 ALA A N 1
ATOM 1223 C CA . ALA A 1 155 ? 24.375 -5.148 -21.984 1 97.75 155 ALA A CA 1
ATOM 1224 C C . ALA A 1 155 ? 23.922 -4.449 -20.703 1 97.75 155 ALA A C 1
ATOM 1226 O O . ALA A 1 155 ? 24.75 -3.943 -19.953 1 97.75 155 ALA A O 1
ATOM 1227 N N . ILE A 1 156 ? 22.672 -4.375 -20.469 1 97.62 156 ILE A N 1
ATOM 1228 C CA . ILE A 1 156 ? 22.141 -3.748 -19.266 1 97.62 156 ILE A CA 1
ATOM 1229 C C . ILE A 1 156 ? 22.562 -4.547 -18.047 1 97.62 156 ILE A C 1
ATOM 1231 O O . ILE A 1 156 ? 22.969 -3.971 -17.031 1 97.62 156 ILE A O 1
ATOM 1235 N N . ILE A 1 157 ? 22.484 -5.836 -18.125 1 97.5 157 ILE A N 1
ATOM 1236 C CA . ILE A 1 157 ? 22.844 -6.707 -17.016 1 97.5 157 ILE A CA 1
ATOM 1237 C C . ILE A 1 157 ? 24.312 -6.52 -16.656 1 97.5 157 ILE A C 1
ATOM 1239 O O . ILE A 1 157 ? 24.672 -6.5 -15.484 1 97.5 157 ILE A O 1
ATOM 1243 N N . GLU A 1 158 ? 25.125 -6.387 -17.625 1 96.62 158 GLU A N 1
ATOM 1244 C CA . GLU A 1 158 ? 26.547 -6.16 -17.391 1 96.62 158 GLU A CA 1
ATOM 1245 C C . GLU A 1 158 ? 26.781 -4.848 -16.641 1 96.62 158 GLU A C 1
ATOM 1247 O O . GLU A 1 158 ? 27.672 -4.766 -15.797 1 96.62 158 GLU A O 1
ATOM 1252 N N . LYS A 1 159 ? 26.016 -3.873 -17 1 95.31 159 LYS A N 1
ATOM 1253 C CA . LYS A 1 159 ? 26.094 -2.615 -16.266 1 95.31 159 LYS A CA 1
ATOM 1254 C C . LYS A 1 159 ? 25.672 -2.799 -14.805 1 95.31 159 LYS A C 1
ATOM 1256 O O . LYS A 1 159 ? 26.281 -2.225 -13.898 1 95.31 159 LYS A O 1
ATOM 1261 N N . LEU A 1 160 ? 24.656 -3.584 -14.57 1 95.12 160 LEU A N 1
ATOM 1262 C CA . LEU A 1 160 ? 24.172 -3.877 -13.219 1 95.12 160 LEU A CA 1
ATOM 1263 C C . LEU A 1 160 ? 25.25 -4.605 -12.414 1 95.12 160 LEU A C 1
ATOM 1265 O O . LEU A 1 160 ? 25.406 -4.344 -11.219 1 95.12 160 LEU A O 1
ATOM 1269 N N . GLN A 1 161 ? 25.906 -5.441 -13.031 1 94.38 161 GLN A N 1
ATOM 1270 C CA . GLN A 1 161 ? 26.938 -6.23 -12.367 1 94.38 161 GLN A CA 1
ATOM 1271 C C . GLN A 1 161 ? 28.078 -5.34 -11.852 1 94.38 161 GLN A C 1
ATOM 1273 O O . GLN A 1 161 ? 28.781 -5.707 -10.914 1 94.38 161 GLN A O 1
ATOM 1278 N N . GLN A 1 162 ? 28.156 -4.18 -12.375 1 91.06 162 GLN A N 1
ATOM 1279 C CA . GLN A 1 162 ? 29.203 -3.25 -11.961 1 91.06 162 GLN A CA 1
ATOM 1280 C C . GLN A 1 162 ? 28.766 -2.455 -10.727 1 91.06 162 GLN A C 1
ATOM 1282 O O . GLN A 1 162 ? 29.609 -1.846 -10.055 1 91.06 162 GLN A O 1
ATOM 1287 N N . MET A 1 163 ? 27.516 -2.617 -10.469 1 83.12 163 MET A N 1
ATOM 1288 C CA . MET A 1 163 ? 27 -1.915 -9.297 1 83.12 163 MET A CA 1
ATOM 1289 C C . MET A 1 163 ? 27.172 -2.764 -8.039 1 83.12 163 MET A C 1
ATOM 1291 O O . MET A 1 163 ? 26.188 -3.244 -7.477 1 83.12 163 MET A O 1
ATOM 1295 N N . THR A 1 164 ? 28.234 -3.002 -7.5 1 66.88 164 THR A N 1
ATOM 1296 C CA . THR A 1 164 ? 28.656 -4.07 -6.602 1 66.88 164 THR A CA 1
ATOM 1297 C C . THR A 1 164 ? 28.234 -3.77 -5.168 1 66.88 164 THR A C 1
ATOM 1299 O O . THR A 1 164 ? 28.266 -4.656 -4.309 1 66.88 164 THR A O 1
ATOM 1302 N N . GLN A 1 165 ? 27.766 -2.82 -4.863 1 65.31 165 GLN A N 1
ATOM 1303 C CA . GLN A 1 165 ? 27.625 -2.52 -3.443 1 65.31 165 GLN A CA 1
ATOM 1304 C C . GLN A 1 165 ? 26.203 -2.787 -2.973 1 65.31 165 GLN A C 1
ATOM 1306 O O . GLN A 1 165 ? 25.875 -2.584 -1.799 1 65.31 165 GLN A O 1
ATOM 1311 N N . CYS A 1 166 ? 25.531 -3.535 -3.803 1 73.25 166 CYS A N 1
ATOM 1312 C CA . CYS A 1 166 ? 24.141 -3.684 -3.393 1 73.25 166 CYS A CA 1
ATOM 1313 C C . CYS A 1 166 ? 23.672 -5.121 -3.574 1 73.25 166 CYS A C 1
ATOM 1315 O O . CYS A 1 166 ? 23.562 -5.609 -4.703 1 73.25 166 CYS A O 1
ATOM 1317 N N . ARG A 1 167 ? 23.438 -5.77 -2.393 1 76.94 167 ARG A N 1
ATOM 1318 C CA . ARG A 1 167 ? 22.984 -7.16 -2.402 1 76.94 167 ARG A CA 1
ATOM 1319 C C . ARG A 1 167 ? 21.719 -7.312 -3.227 1 76.94 167 ARG A C 1
ATOM 1321 O O . ARG A 1 167 ? 21.531 -8.32 -3.922 1 76.94 167 ARG A O 1
ATOM 1328 N N . ARG A 1 168 ? 20.844 -6.414 -3.143 1 83.06 168 ARG A N 1
ATOM 1329 C CA . ARG A 1 168 ? 19.594 -6.453 -3.906 1 83.06 168 ARG A CA 1
ATOM 1330 C C . ARG A 1 168 ? 19.875 -6.43 -5.406 1 83.06 168 ARG A C 1
ATOM 1332 O O . ARG A 1 168 ? 19.25 -7.164 -6.172 1 83.06 168 ARG A O 1
ATOM 1339 N N . ILE A 1 169 ? 20.828 -5.652 -5.773 1 88.25 169 ILE A N 1
ATOM 1340 C CA . ILE A 1 169 ? 21.156 -5.555 -7.191 1 88.25 169 ILE A CA 1
ATOM 1341 C C . ILE A 1 169 ? 21.812 -6.855 -7.656 1 88.25 169 ILE A C 1
ATOM 1343 O O . ILE A 1 169 ? 21.578 -7.305 -8.781 1 88.25 169 ILE A O 1
ATOM 1347 N N . GLU A 1 170 ? 22.578 -7.406 -6.766 1 90.19 170 GLU A N 1
ATOM 1348 C CA . GLU A 1 170 ? 23.156 -8.703 -7.078 1 90.19 170 GLU A CA 1
ATOM 1349 C C . GLU A 1 170 ? 22.078 -9.758 -7.301 1 90.19 170 GLU A C 1
ATOM 1351 O O . GLU A 1 170 ? 22.172 -10.57 -8.227 1 90.19 170 GLU A O 1
ATOM 1356 N N . GLN A 1 171 ? 21.125 -9.773 -6.434 1 90.44 171 GLN A N 1
ATOM 1357 C CA . GLN A 1 171 ? 20.016 -10.695 -6.602 1 90.44 171 GLN A CA 1
ATOM 1358 C C . GLN A 1 171 ? 19.297 -10.469 -7.934 1 90.44 171 GLN A C 1
ATOM 1360 O O . GLN A 1 171 ? 18.984 -11.422 -8.641 1 90.44 171 GLN A O 1
ATOM 1365 N N . LEU A 1 172 ? 19.125 -9.281 -8.273 1 92.75 172 LEU A N 1
ATOM 1366 C CA . LEU A 1 172 ? 18.391 -8.922 -9.477 1 92.75 172 LEU A CA 1
ATOM 1367 C C . LEU A 1 172 ? 19.125 -9.367 -10.727 1 92.75 172 LEU A C 1
ATOM 1369 O O . LEU A 1 172 ? 18.531 -9.969 -11.625 1 92.75 172 LEU A O 1
ATOM 1373 N N . TRP A 1 173 ? 20.422 -9.047 -10.766 1 95.5 173 TRP A N 1
ATOM 1374 C CA . TRP A 1 173 ? 21.078 -9.391 -12.023 1 95.5 173 TRP A CA 1
ATOM 1375 C C . TRP A 1 173 ? 21.312 -10.891 -12.125 1 95.5 173 TRP A C 1
ATOM 1377 O O . TRP A 1 173 ? 21.375 -11.445 -13.227 1 95.5 173 TRP A O 1
ATOM 1387 N N . ASN A 1 174 ? 21.391 -11.602 -10.977 1 96 174 ASN A N 1
ATOM 1388 C CA . ASN A 1 174 ? 21.406 -13.055 -11.062 1 96 174 ASN A CA 1
ATOM 1389 C C . ASN A 1 174 ? 20.109 -13.609 -11.609 1 96 174 ASN A C 1
ATOM 1391 O O . ASN A 1 174 ? 20.109 -14.531 -12.43 1 96 174 ASN A O 1
ATOM 1395 N N . HIS A 1 175 ? 19.016 -13.109 -11.141 1 95.75 175 HIS A N 1
ATOM 1396 C CA . HIS A 1 175 ? 17.719 -13.523 -11.68 1 95.75 175 HIS A CA 1
ATOM 1397 C C . HIS A 1 175 ? 17.641 -13.25 -13.18 1 95.75 175 HIS A C 1
ATOM 1399 O O . HIS A 1 175 ? 17.203 -14.109 -13.945 1 95.75 175 HIS A O 1
ATOM 1405 N N . LEU A 1 176 ? 18.094 -12.125 -13.562 1 97.38 176 LEU A N 1
ATOM 1406 C CA . LEU A 1 176 ? 18.047 -11.719 -14.961 1 97.38 176 LEU A CA 1
ATOM 1407 C C . LEU A 1 176 ? 18.953 -12.602 -15.82 1 97.38 176 LEU A C 1
ATOM 1409 O O . LEU A 1 176 ? 18.578 -12.984 -16.938 1 97.38 176 LEU A O 1
ATOM 1413 N N . LEU A 1 177 ? 20.094 -12.906 -15.297 1 97.69 177 LEU A N 1
ATOM 1414 C CA . LEU A 1 177 ? 20.984 -13.812 -16.031 1 97.69 177 LEU A CA 1
ATOM 1415 C C . LEU A 1 177 ? 20.391 -15.203 -16.125 1 97.69 177 LEU A C 1
ATOM 1417 O O . LEU A 1 177 ? 20.562 -15.891 -17.141 1 97.69 177 LEU A O 1
ATOM 1421 N N . GLY A 1 178 ? 19.688 -15.609 -15.062 1 97.38 178 GLY A N 1
ATOM 1422 C CA . GLY A 1 178 ? 18.938 -16.859 -15.164 1 97.38 178 GLY A CA 1
ATOM 1423 C C . GLY A 1 178 ? 17.969 -16.875 -16.328 1 97.38 178 GLY A C 1
ATOM 1424 O O . GLY A 1 178 ? 17.969 -17.812 -17.125 1 97.38 178 GLY A O 1
ATOM 1425 N N . ASN A 1 179 ? 17.234 -15.844 -16.422 1 96 179 ASN A N 1
ATOM 1426 C CA . ASN A 1 179 ? 16.281 -15.711 -17.531 1 96 179 ASN A CA 1
ATOM 1427 C C . ASN A 1 179 ? 17 -15.711 -18.891 1 96 179 ASN A C 1
ATOM 1429 O O . ASN A 1 179 ? 16.531 -16.344 -19.828 1 96 179 ASN A O 1
ATOM 1433 N N . TYR A 1 180 ? 18.078 -14.961 -18.953 1 97.25 180 TYR A N 1
ATOM 1434 C CA . TYR A 1 180 ? 18.844 -14.852 -20.188 1 97.25 180 TYR A CA 1
ATOM 1435 C C . TYR A 1 180 ? 19.328 -16.219 -20.656 1 97.25 180 TYR A C 1
ATOM 1437 O O . TYR A 1 180 ? 19.141 -16.594 -21.812 1 97.25 180 TYR A O 1
ATOM 1445 N N . TYR A 1 181 ? 19.859 -16.953 -19.797 1 96.44 181 TYR A N 1
ATOM 1446 C CA . TYR A 1 181 ? 20.406 -18.266 -20.156 1 96.44 181 TYR A CA 1
ATOM 1447 C C . TYR A 1 181 ? 19.297 -19.266 -20.422 1 96.44 181 TYR A C 1
ATOM 1449 O O . TYR A 1 181 ? 19.453 -20.172 -21.25 1 96.44 181 TYR A O 1
ATOM 1457 N N . LEU A 1 182 ? 18.203 -19.125 -19.734 1 93.62 182 LEU A N 1
ATOM 1458 C CA . LEU A 1 182 ? 17.062 -19.969 -20.047 1 93.62 182 LEU A CA 1
ATOM 1459 C C . LEU A 1 182 ? 16.609 -19.766 -21.484 1 93.62 182 LEU A C 1
ATOM 1461 O O . LEU A 1 182 ? 16.297 -20.719 -22.188 1 93.62 182 LEU A O 1
ATOM 1465 N N . LEU A 1 183 ? 16.531 -18.5 -21.875 1 93.88 183 LEU A N 1
ATOM 1466 C CA . LEU A 1 183 ? 16.109 -18.172 -23.219 1 93.88 183 LEU A CA 1
ATOM 1467 C C . LEU A 1 183 ? 17.125 -18.672 -24.25 1 93.88 183 LEU A C 1
ATOM 1469 O O . LEU A 1 183 ? 16.75 -19.031 -25.359 1 93.88 183 LEU A O 1
ATOM 1473 N N . LYS A 1 184 ? 18.359 -18.828 -23.828 1 94.25 184 LYS A N 1
ATOM 1474 C CA . LYS A 1 184 ? 19.422 -19.344 -24.688 1 94.25 184 LYS A CA 1
ATOM 1475 C C . LYS A 1 184 ? 19.5 -20.859 -24.609 1 94.25 184 LYS A C 1
ATOM 1477 O O . LYS A 1 184 ? 20.406 -21.469 -25.188 1 94.25 184 LYS A O 1
ATOM 1482 N N . GLN A 1 185 ? 18.703 -21.484 -23.797 1 91.12 185 GLN A N 1
ATOM 1483 C CA . GLN A 1 185 ? 18.594 -22.922 -23.625 1 91.12 185 GLN A CA 1
ATOM 1484 C C . GLN A 1 185 ? 19.859 -23.484 -22.953 1 91.12 185 GLN A C 1
ATOM 1486 O O . GLN A 1 185 ? 20.281 -24.594 -23.281 1 91.12 185 GLN A O 1
ATOM 1491 N N . ASP A 1 186 ? 20.438 -22.578 -22.266 1 93.75 186 ASP A N 1
ATOM 1492 C CA . ASP A 1 186 ? 21.531 -23.016 -21.391 1 93.75 186 ASP A CA 1
ATOM 1493 C C . ASP A 1 186 ? 21.047 -23.219 -19.953 1 93.75 186 ASP A C 1
ATOM 1495 O O . ASP A 1 186 ? 21.297 -22.375 -19.094 1 93.75 186 ASP A O 1
ATOM 1499 N N . ASN A 1 187 ? 20.531 -24.344 -19.672 1 90.94 187 ASN A N 1
ATOM 1500 C CA . ASN A 1 187 ? 19.859 -24.625 -18.406 1 90.94 187 ASN A CA 1
ATOM 1501 C C . ASN A 1 187 ? 20.844 -24.719 -17.25 1 90.94 187 ASN A C 1
ATOM 1503 O O . ASN A 1 187 ? 20.516 -24.359 -16.109 1 90.94 187 ASN A O 1
ATOM 1507 N N . ASN A 1 188 ? 22.016 -25.156 -17.562 1 93.44 188 ASN A N 1
ATOM 1508 C CA . ASN A 1 188 ? 23 -25.281 -16.5 1 93.44 188 ASN A CA 1
ATOM 1509 C C . ASN A 1 188 ? 23.391 -23.906 -15.945 1 93.44 188 ASN A C 1
ATOM 1511 O O . ASN A 1 188 ? 23.438 -23.719 -14.734 1 93.44 188 ASN A O 1
ATOM 1515 N N . SER A 1 189 ? 23.688 -23.016 -16.875 1 96.06 189 SER A N 1
ATOM 1516 C CA . SER A 1 189 ? 24.016 -21.672 -16.438 1 96.06 189 SER A CA 1
ATOM 1517 C C . SER A 1 189 ? 22.812 -21.016 -15.758 1 96.06 189 SER A C 1
ATOM 1519 O O . SER A 1 189 ? 22.969 -20.312 -14.75 1 96.06 189 SER A O 1
ATOM 1521 N N . ALA A 1 190 ? 21.672 -21.219 -16.297 1 96.44 190 ALA A N 1
ATOM 1522 C CA . ALA A 1 190 ? 20.453 -20.656 -15.719 1 96.44 190 ALA A CA 1
ATOM 1523 C C . ALA A 1 190 ? 20.266 -21.125 -14.281 1 96.44 190 ALA A C 1
ATOM 1525 O O . ALA A 1 190 ? 19.969 -20.328 -13.391 1 96.44 190 ALA A O 1
ATOM 1526 N N . LEU A 1 191 ? 20.453 -22.406 -14.078 1 95.88 191 LEU A N 1
ATOM 1527 C CA . LEU A 1 191 ? 20.297 -23.016 -12.766 1 95.88 191 LEU A CA 1
ATOM 1528 C C . LEU A 1 191 ? 21.188 -22.344 -11.734 1 95.88 191 LEU A C 1
ATOM 1530 O O . LEU A 1 191 ? 20.734 -21.984 -10.648 1 95.88 191 LEU A O 1
ATOM 1534 N N . LYS A 1 192 ? 22.406 -22.156 -12.102 1 96.75 192 LYS A N 1
ATOM 1535 C CA . LYS A 1 192 ? 23.375 -21.562 -11.188 1 96.75 192 LYS A CA 1
ATOM 1536 C C . LYS A 1 192 ? 22.938 -20.156 -10.781 1 96.75 192 LYS A C 1
ATOM 1538 O O . LYS A 1 192 ? 23.016 -19.781 -9.602 1 96.75 192 LYS A O 1
ATOM 1543 N N . HIS A 1 193 ? 22.516 -19.391 -11.703 1 97.25 193 HIS A N 1
ATOM 1544 C CA . HIS A 1 193 ? 22.125 -18.016 -11.438 1 97.25 193 HIS A CA 1
ATOM 1545 C C . HIS A 1 193 ? 20.828 -17.953 -10.648 1 97.25 193 HIS A C 1
ATOM 1547 O O . HIS A 1 193 ? 20.672 -17.125 -9.742 1 97.25 193 HIS A O 1
ATOM 1553 N N . TYR A 1 194 ? 19.859 -18.812 -10.914 1 96.19 194 TYR A N 1
ATOM 1554 C CA . TYR A 1 194 ? 18.625 -18.828 -10.148 1 96.19 194 TYR A CA 1
ATOM 1555 C C . TYR A 1 194 ? 18.875 -19.266 -8.711 1 96.19 194 TYR A C 1
ATOM 1557 O O . TYR A 1 194 ? 18.281 -18.719 -7.773 1 96.19 194 TYR A O 1
ATOM 1565 N N . GLU A 1 195 ? 19.703 -20.219 -8.555 1 95.12 195 GLU A N 1
ATOM 1566 C CA . GLU A 1 195 ? 20.031 -20.656 -7.203 1 95.12 195 GLU A CA 1
ATOM 1567 C C . GLU A 1 195 ? 20.672 -19.516 -6.398 1 95.12 195 GLU A C 1
ATOM 1569 O O . GLU A 1 195 ? 20.344 -19.328 -5.227 1 95.12 195 GLU A O 1
ATOM 1574 N N . LYS A 1 196 ? 21.547 -18.797 -7.066 1 93.38 196 LYS A N 1
ATOM 1575 C CA . LYS A 1 196 ? 22.188 -17.672 -6.398 1 93.38 196 LYS A CA 1
ATOM 1576 C C . LYS A 1 196 ? 21.156 -16.594 -6.059 1 93.38 196 LYS A C 1
ATOM 1578 O O . LYS A 1 196 ? 21.234 -15.969 -4.992 1 93.38 196 LYS A O 1
ATOM 1583 N N . ALA A 1 197 ? 20.25 -16.297 -6.98 1 92.69 197 ALA A N 1
ATOM 1584 C CA . ALA A 1 197 ? 19.203 -15.305 -6.727 1 92.69 197 ALA A CA 1
ATOM 1585 C C . ALA A 1 197 ? 18.375 -15.68 -5.496 1 92.69 197 ALA A C 1
ATOM 1587 O O . ALA A 1 197 ? 18.078 -14.82 -4.66 1 92.69 197 ALA A O 1
ATOM 1588 N N . VAL A 1 198 ? 18.031 -16.938 -5.32 1 90.75 198 VAL A N 1
ATOM 1589 C CA . VAL A 1 198 ? 17.219 -17.422 -4.215 1 90.75 198 VAL A CA 1
ATOM 1590 C C . VAL A 1 198 ? 18.031 -17.422 -2.924 1 90.75 198 VAL A C 1
ATOM 1592 O O . VAL A 1 198 ? 17.484 -17.156 -1.845 1 90.75 198 VAL A O 1
ATOM 1595 N N . GLU A 1 199 ? 19.297 -17.688 -3.074 1 87.44 199 GLU A N 1
ATOM 1596 C CA . GLU A 1 199 ? 20.172 -17.594 -1.913 1 87.44 199 GLU A CA 1
ATOM 1597 C C . GLU A 1 199 ? 20.203 -16.188 -1.346 1 87.44 199 GLU A C 1
ATOM 1599 O O . GLU A 1 199 ? 20.219 -16 -0.128 1 87.44 199 GLU A O 1
ATOM 1604 N N . LEU A 1 200 ? 20.188 -15.242 -2.248 1 84.5 200 LEU A N 1
ATOM 1605 C CA . LEU A 1 200 ? 20.281 -13.844 -1.863 1 84.5 200 LEU A CA 1
ATOM 1606 C C . LEU A 1 200 ? 18.938 -13.32 -1.36 1 84.5 200 LEU A C 1
ATOM 1608 O O . LEU A 1 200 ? 18.891 -12.398 -0.54 1 84.5 200 LEU A O 1
ATOM 1612 N N . ASP A 1 201 ? 17.828 -13.852 -1.885 1 85.94 201 ASP A N 1
ATOM 1613 C CA . ASP A 1 201 ? 16.484 -13.547 -1.438 1 85.94 201 ASP A CA 1
ATOM 1614 C C . ASP A 1 201 ? 15.586 -14.789 -1.514 1 85.94 201 ASP A C 1
ATOM 1616 O O . ASP A 1 201 ? 15.008 -15.078 -2.562 1 85.94 201 ASP A O 1
ATOM 1620 N N . THR A 1 202 ? 15.375 -15.312 -0.441 1 83.69 202 THR A N 1
ATOM 1621 C CA . THR A 1 202 ? 14.641 -16.562 -0.372 1 83.69 202 THR A CA 1
ATOM 1622 C C . THR A 1 202 ? 13.164 -16.359 -0.682 1 83.69 202 THR A C 1
ATOM 1624 O O . THR A 1 202 ? 12.414 -17.312 -0.853 1 83.69 202 THR A O 1
ATOM 1627 N N . ALA A 1 203 ? 12.766 -15.102 -0.916 1 83.75 203 ALA A N 1
ATOM 1628 C CA . ALA A 1 203 ? 11.367 -14.812 -1.208 1 83.75 203 ALA A CA 1
ATOM 1629 C C . ALA A 1 203 ? 11.195 -14.336 -2.648 1 83.75 203 ALA A C 1
ATOM 1631 O O . ALA A 1 203 ? 10.164 -13.758 -3 1 83.75 203 ALA A O 1
ATOM 1632 N N . CYS A 1 204 ? 12.234 -14.531 -3.412 1 88.88 204 CYS A N 1
ATOM 1633 C CA . CYS A 1 204 ? 12.117 -14.195 -4.828 1 88.88 204 CYS A CA 1
ATOM 1634 C C . CYS A 1 204 ? 11.219 -15.195 -5.551 1 88.88 204 CYS A C 1
ATOM 1636 O O . CYS A 1 204 ? 11.703 -16.188 -6.098 1 88.88 204 CYS A O 1
ATOM 1638 N N . VAL A 1 205 ? 10.016 -14.914 -5.699 1 90.5 205 VAL A N 1
ATOM 1639 C CA . VAL A 1 205 ? 8.984 -15.859 -6.129 1 90.5 205 VAL A CA 1
ATOM 1640 C C . VAL A 1 205 ? 9.25 -16.281 -7.574 1 90.5 205 VAL A C 1
ATOM 1642 O O . VAL A 1 205 ? 9.117 -17.453 -7.914 1 90.5 205 VAL A O 1
ATOM 1645 N N . ASP A 1 206 ? 9.641 -15.398 -8.367 1 92 206 ASP A N 1
ATOM 1646 C CA . ASP A 1 206 ? 9.867 -15.711 -9.773 1 92 206 ASP A CA 1
ATOM 1647 C C . ASP A 1 206 ? 10.992 -16.734 -9.938 1 92 206 ASP A C 1
ATOM 1649 O O . ASP A 1 206 ? 10.875 -17.672 -10.719 1 92 206 ASP A O 1
ATOM 1653 N N . SER A 1 207 ? 12.016 -16.5 -9.195 1 93.88 207 SER A N 1
ATOM 1654 C CA . SER A 1 207 ? 13.141 -17.422 -9.266 1 93.88 207 SER A CA 1
ATOM 1655 C C . SER A 1 207 ? 12.773 -18.781 -8.68 1 93.88 207 SER A C 1
ATOM 1657 O O . SER A 1 207 ? 13.18 -19.812 -9.211 1 93.88 207 SER A O 1
ATOM 1659 N N . LEU A 1 208 ? 12.023 -18.75 -7.645 1 93.12 208 LEU A N 1
ATOM 1660 C CA . LEU A 1 208 ? 11.57 -20 -7.031 1 93.12 208 LEU A CA 1
ATOM 1661 C C . LEU A 1 208 ? 10.734 -20.812 -8.008 1 93.12 208 LEU A C 1
ATOM 1663 O O . LEU A 1 208 ? 10.93 -22.031 -8.141 1 93.12 208 LEU A O 1
ATOM 1667 N N . ALA A 1 209 ? 9.859 -20.172 -8.656 1 94.12 209 ALA A N 1
ATOM 1668 C CA . ALA A 1 209 ? 8.977 -20.859 -9.602 1 94.12 209 ALA A CA 1
ATOM 1669 C C . ALA A 1 209 ? 9.773 -21.5 -10.727 1 94.12 209 ALA A C 1
ATOM 1671 O O . ALA A 1 209 ? 9.57 -22.688 -11.039 1 94.12 209 ALA A O 1
ATOM 1672 N N . VAL A 1 210 ? 10.688 -20.797 -11.281 1 93.81 210 VAL A N 1
ATOM 1673 C CA . VAL A 1 210 ? 11.461 -21.297 -12.406 1 93.81 210 VAL A CA 1
ATOM 1674 C C . VAL A 1 210 ? 12.398 -22.406 -11.938 1 93.81 210 VAL A C 1
ATOM 1676 O O . VAL A 1 210 ? 12.594 -23.406 -12.641 1 93.81 210 VAL A O 1
ATOM 1679 N N . LEU A 1 211 ? 12.945 -22.234 -10.789 1 94.12 211 LEU A N 1
ATOM 1680 C CA . LEU A 1 211 ? 13.812 -23.266 -10.219 1 94.12 211 LEU A CA 1
ATOM 1681 C C . LEU A 1 211 ? 13.047 -24.578 -10.047 1 94.12 211 LEU A C 1
ATOM 1683 O O . LEU A 1 211 ? 13.594 -25.656 -10.289 1 94.12 211 LEU A O 1
ATOM 1687 N N . GLY A 1 212 ? 11.836 -24.438 -9.57 1 93.69 212 GLY A N 1
ATOM 1688 C CA . GLY A 1 212 ? 11.008 -25.625 -9.477 1 93.69 212 GLY A CA 1
ATOM 1689 C C . GLY A 1 212 ? 10.883 -26.375 -10.789 1 93.69 212 GLY A C 1
ATOM 1690 O O . GLY A 1 212 ? 11.031 -27.594 -10.828 1 93.69 212 GLY A O 1
ATOM 1691 N N . ASP A 1 213 ? 10.727 -25.672 -11.805 1 92.94 213 ASP A N 1
ATOM 1692 C CA . ASP A 1 213 ? 10.594 -26.266 -13.125 1 92.94 213 ASP A CA 1
ATOM 1693 C C . ASP A 1 213 ? 11.898 -26.922 -13.57 1 92.94 213 ASP A C 1
ATOM 1695 O O . ASP A 1 213 ? 11.883 -28.016 -14.148 1 92.94 213 ASP A O 1
ATOM 1699 N N . ILE A 1 214 ? 12.922 -26.219 -13.367 1 93.12 214 ILE A N 1
ATOM 1700 C CA . ILE A 1 214 ? 14.227 -26.75 -13.766 1 93.12 214 ILE A CA 1
ATOM 1701 C C . ILE A 1 214 ? 14.523 -28.031 -12.984 1 93.12 214 ILE A C 1
ATOM 1703 O O . ILE A 1 214 ? 14.945 -29.031 -13.57 1 93.12 214 ILE A O 1
ATOM 1707 N N . TYR A 1 215 ? 14.289 -28.016 -11.727 1 93.69 215 TYR A N 1
ATOM 1708 C CA . TYR A 1 215 ? 14.516 -29.203 -10.906 1 93.69 215 TYR A CA 1
ATOM 1709 C C . TYR A 1 215 ? 13.625 -30.359 -11.359 1 93.69 215 TYR A C 1
ATOM 1711 O O . TYR A 1 215 ? 14.062 -31.516 -11.383 1 93.69 215 TYR A O 1
ATOM 1719 N N . PHE A 1 216 ? 12.492 -30.047 -11.75 1 92.25 216 PHE A N 1
ATOM 1720 C CA . PHE A 1 216 ? 11.539 -31.078 -12.141 1 92.25 216 PHE A CA 1
ATOM 1721 C C . PHE A 1 216 ? 11.906 -31.672 -13.5 1 92.25 216 PHE A C 1
ATOM 1723 O O . PHE A 1 216 ? 12.016 -32.875 -13.641 1 92.25 216 PHE A O 1
ATOM 1730 N N . HIS A 1 217 ? 12.133 -30.844 -14.438 1 90.31 217 HIS A N 1
ATOM 1731 C CA . HIS A 1 217 ? 12.258 -31.281 -15.812 1 90.31 217 HIS A CA 1
ATOM 1732 C C . HIS A 1 217 ? 13.695 -31.688 -16.141 1 90.31 217 HIS A C 1
ATOM 1734 O O . HIS A 1 217 ? 13.93 -32.688 -16.828 1 90.31 217 HIS A O 1
ATOM 1740 N N . GLN A 1 218 ? 14.523 -30.922 -15.68 1 88.12 218 GLN A N 1
ATOM 1741 C CA . GLN A 1 218 ? 15.906 -31.109 -16.109 1 88.12 218 GLN A CA 1
ATOM 1742 C C . GLN A 1 218 ? 16.672 -32 -15.125 1 88.12 218 GLN A C 1
ATOM 1744 O O . GLN A 1 218 ? 17.422 -32.875 -15.539 1 88.12 218 GLN A O 1
ATOM 1749 N N . MET A 1 219 ? 16.406 -31.75 -13.867 1 90.31 219 MET A N 1
ATOM 1750 C CA . MET A 1 219 ? 17.203 -32.469 -12.867 1 90.31 219 MET A CA 1
ATOM 1751 C C . MET A 1 219 ? 16.438 -33.688 -12.352 1 90.31 219 MET A C 1
ATOM 1753 O O . MET A 1 219 ? 17.031 -34.562 -11.703 1 90.31 219 MET A O 1
ATOM 1757 N N . GLN A 1 220 ? 15.211 -33.75 -12.578 1 91.31 220 GLN A N 1
ATOM 1758 C CA . GLN A 1 220 ? 14.352 -34.844 -12.148 1 91.31 220 GLN A CA 1
ATOM 1759 C C . GLN A 1 220 ? 14.359 -34.969 -10.633 1 91.31 220 GLN A C 1
ATOM 1761 O O . GLN A 1 220 ? 14.375 -36.094 -10.102 1 91.31 220 GLN A O 1
ATOM 1766 N N . ASP A 1 221 ? 14.578 -33.875 -10.062 1 92.56 221 ASP A N 1
ATOM 1767 C CA . ASP A 1 221 ? 14.477 -33.812 -8.609 1 92.56 221 ASP A CA 1
ATOM 1768 C C . ASP A 1 221 ? 13.109 -33.281 -8.18 1 92.56 221 ASP A C 1
ATOM 1770 O O . ASP A 1 221 ? 12.977 -32.094 -7.867 1 92.56 221 ASP A O 1
ATOM 1774 N N . LYS A 1 222 ? 12.203 -34.125 -8.008 1 90.31 222 LYS A N 1
ATOM 1775 C CA . LYS A 1 222 ? 10.82 -33.75 -7.754 1 90.31 222 LYS A CA 1
ATOM 1776 C C . LYS A 1 222 ? 10.656 -33.156 -6.355 1 90.31 222 LYS A C 1
ATOM 1778 O O . LYS A 1 222 ? 9.82 -32.281 -6.141 1 90.31 222 LYS A O 1
ATOM 1783 N N . THR A 1 223 ? 11.414 -33.625 -5.457 1 90.81 223 THR A N 1
ATOM 1784 C CA . THR A 1 223 ? 11.312 -33.156 -4.082 1 90.81 223 THR A CA 1
ATOM 1785 C C . THR A 1 223 ? 11.719 -31.688 -3.986 1 90.81 223 THR A C 1
ATOM 1787 O O . THR A 1 223 ? 11.008 -30.875 -3.393 1 90.81 223 THR A O 1
ATOM 1790 N N . LYS A 1 224 ? 12.828 -31.406 -4.578 1 91.25 224 LYS A N 1
ATOM 1791 C CA . LYS A 1 224 ? 13.289 -30.031 -4.57 1 91.25 224 LYS A CA 1
ATOM 1792 C C . LYS A 1 224 ? 12.336 -29.125 -5.352 1 91.25 224 LYS A C 1
ATOM 1794 O O . LYS A 1 224 ? 12.125 -27.969 -4.98 1 91.25 224 LYS A O 1
ATOM 1799 N N . ALA A 1 225 ? 11.859 -29.641 -6.434 1 94.25 225 ALA A N 1
ATOM 1800 C CA . ALA A 1 225 ? 10.898 -28.875 -7.23 1 94.25 225 ALA A CA 1
ATOM 1801 C C . ALA A 1 225 ? 9.68 -28.484 -6.402 1 94.25 225 ALA A C 1
ATOM 1803 O O . ALA A 1 225 ? 9.258 -27.328 -6.41 1 94.25 225 ALA A O 1
ATOM 1804 N N . HIS A 1 226 ? 9.211 -29.453 -5.648 1 92.94 226 HIS A N 1
ATOM 1805 C CA . HIS A 1 226 ? 8.023 -29.219 -4.836 1 92.94 226 HIS A CA 1
ATOM 1806 C C . HIS A 1 226 ? 8.297 -28.203 -3.734 1 92.94 226 HIS A C 1
ATOM 1808 O O . HIS A 1 226 ? 7.438 -27.375 -3.418 1 92.94 226 HIS A O 1
ATOM 1814 N N . LEU A 1 227 ? 9.438 -28.328 -3.215 1 91 227 LEU A N 1
ATOM 1815 C CA . LEU A 1 227 ? 9.805 -27.375 -2.172 1 91 227 LEU A CA 1
ATOM 1816 C C . LEU A 1 227 ? 9.812 -25.953 -2.713 1 91 227 LEU A C 1
ATOM 1818 O O . LEU A 1 227 ? 9.32 -25.031 -2.055 1 91 227 LEU A O 1
ATOM 1822 N N . MET A 1 228 ? 10.367 -25.766 -3.918 1 93.31 228 MET A N 1
ATOM 1823 C CA . MET A 1 228 ? 10.438 -24.438 -4.535 1 93.31 228 MET A CA 1
ATOM 1824 C C . MET A 1 228 ? 9.039 -23.922 -4.871 1 93.31 228 MET A C 1
ATOM 1826 O O . MET A 1 228 ? 8.703 -22.781 -4.57 1 93.31 228 MET A O 1
ATOM 1830 N N . TRP A 1 229 ? 8.242 -24.797 -5.438 1 94.38 229 TRP A N 1
ATOM 1831 C CA . TRP A 1 229 ? 6.895 -24.406 -5.836 1 94.38 229 TRP A CA 1
ATOM 1832 C C . TRP A 1 229 ? 6.039 -24.078 -4.613 1 94.38 229 TRP A C 1
ATOM 1834 O O . TRP A 1 229 ? 5.258 -23.125 -4.629 1 94.38 229 TRP A O 1
ATOM 1844 N N . SER A 1 230 ? 6.168 -24.875 -3.643 1 92.25 230 SER A N 1
ATOM 1845 C CA . SER A 1 230 ? 5.398 -24.656 -2.424 1 92.25 230 SER A CA 1
ATOM 1846 C C . SER A 1 230 ? 5.758 -23.312 -1.776 1 92.25 230 SER A C 1
ATOM 1848 O O . SER A 1 230 ? 4.875 -22.578 -1.332 1 92.25 230 SER A O 1
ATOM 1850 N N . ARG A 1 231 ? 7.012 -23.078 -1.738 1 90.69 231 ARG A N 1
ATOM 1851 C CA . ARG A 1 231 ? 7.461 -21.812 -1.17 1 90.69 231 ARG A CA 1
ATOM 1852 C C . ARG A 1 231 ? 6.969 -20.641 -2.006 1 90.69 231 ARG A C 1
ATOM 1854 O O . ARG A 1 231 ? 6.523 -19.625 -1.46 1 90.69 231 ARG A O 1
ATOM 1861 N N . ALA A 1 232 ? 7.133 -20.766 -3.275 1 92.5 232 ALA A N 1
ATOM 1862 C CA . ALA A 1 232 ? 6.648 -19.719 -4.172 1 92.5 232 ALA A CA 1
ATOM 1863 C C . ALA A 1 232 ? 5.164 -19.438 -3.945 1 92.5 232 ALA A C 1
ATOM 1865 O O . ALA A 1 232 ? 4.738 -18.281 -3.895 1 92.5 232 ALA A O 1
ATOM 1866 N N . PHE A 1 233 ? 4.41 -20.484 -3.74 1 92.81 233 PHE A N 1
ATOM 1867 C CA . PHE A 1 233 ? 2.971 -20.359 -3.535 1 92.81 233 PHE A CA 1
ATOM 1868 C C . PHE A 1 233 ? 2.668 -19.672 -2.209 1 92.81 233 PHE A C 1
ATOM 1870 O O . PHE A 1 233 ? 1.735 -18.875 -2.117 1 92.81 233 PHE A O 1
ATOM 1877 N N . ASP A 1 234 ? 3.447 -19.984 -1.253 1 89.38 234 ASP A N 1
ATOM 1878 C CA . ASP A 1 234 ? 3.252 -19.375 0.064 1 89.38 234 ASP A CA 1
ATOM 1879 C C . ASP A 1 234 ? 3.488 -17.875 0.023 1 89.38 234 ASP A C 1
ATOM 1881 O O . ASP A 1 234 ? 2.844 -17.125 0.754 1 89.38 234 ASP A O 1
ATOM 1885 N N . ILE A 1 235 ? 4.336 -17.484 -0.858 1 89.25 235 ILE A N 1
ATOM 1886 C CA . ILE A 1 235 ? 4.742 -16.094 -0.922 1 89.25 235 ILE A CA 1
ATOM 1887 C C . ILE A 1 235 ? 3.785 -15.32 -1.827 1 89.25 235 ILE A C 1
ATOM 1889 O O . ILE A 1 235 ? 3.365 -14.211 -1.492 1 89.25 235 ILE A O 1
ATOM 1893 N N . ASP A 1 236 ? 3.504 -15.906 -2.943 1 91.19 236 ASP A N 1
ATOM 1894 C CA . ASP A 1 236 ? 2.627 -15.273 -3.922 1 91.19 236 ASP A CA 1
ATOM 1895 C C . ASP A 1 236 ? 1.777 -16.312 -4.652 1 91.19 236 ASP A C 1
ATOM 1897 O O . ASP A 1 236 ? 2.143 -16.766 -5.742 1 91.19 236 ASP A O 1
ATOM 1901 N N . PRO A 1 237 ? 0.675 -16.516 -4.152 1 90.81 237 PRO A N 1
ATOM 1902 C CA . PRO A 1 237 ? -0.172 -17.562 -4.734 1 90.81 237 PRO A CA 1
ATOM 1903 C C . PRO A 1 237 ? -0.595 -17.234 -6.168 1 90.81 237 PRO A C 1
ATOM 1905 O O . PRO A 1 237 ? -0.86 -18.156 -6.953 1 90.81 237 PRO A O 1
ATOM 1908 N N . TYR A 1 238 ? -0.594 -16.047 -6.566 1 89.44 238 TYR A N 1
ATOM 1909 C CA . TYR A 1 238 ? -1.127 -15.664 -7.867 1 89.44 238 TYR A CA 1
ATOM 1910 C C . TYR A 1 238 ? -0.002 -15.383 -8.852 1 89.44 238 TYR A C 1
ATOM 1912 O O . TYR A 1 238 ? -0.222 -14.75 -9.891 1 89.44 238 TYR A O 1
ATOM 1920 N N . ASN A 1 239 ? 1.156 -15.828 -8.5 1 90.12 239 ASN A N 1
ATOM 1921 C CA . ASN A 1 239 ? 2.273 -15.617 -9.414 1 90.12 239 ASN A CA 1
ATOM 1922 C C . ASN A 1 239 ? 2.072 -16.359 -10.727 1 90.12 239 ASN A C 1
ATOM 1924 O O . ASN A 1 239 ? 1.83 -17.562 -10.734 1 90.12 239 ASN A O 1
ATOM 1928 N N . ASN A 1 240 ? 2.309 -15.742 -11.805 1 86.25 240 ASN A N 1
ATOM 1929 C CA . ASN A 1 240 ? 2.004 -16.297 -13.117 1 86.25 240 ASN A CA 1
ATOM 1930 C C . ASN A 1 240 ? 3.068 -17.297 -13.57 1 86.25 240 ASN A C 1
ATOM 1932 O O . ASN A 1 240 ? 2.826 -18.094 -14.469 1 86.25 240 ASN A O 1
ATOM 1936 N N . ASN A 1 241 ? 4.199 -17.266 -12.961 1 87.75 241 ASN A N 1
ATOM 1937 C CA . ASN A 1 241 ? 5.266 -18.172 -13.359 1 87.75 241 ASN A CA 1
ATOM 1938 C C . ASN A 1 241 ? 5.164 -19.516 -12.641 1 87.75 241 ASN A C 1
ATOM 1940 O O . ASN A 1 241 ? 5.836 -20.469 -13.016 1 87.75 241 ASN A O 1
ATOM 1944 N N . LEU A 1 242 ? 4.332 -19.531 -11.703 1 92.38 242 LEU A N 1
ATOM 1945 C CA . LEU A 1 242 ? 4.145 -20.75 -10.922 1 92.38 242 LEU A CA 1
ATOM 1946 C C . LEU A 1 242 ? 3.166 -21.688 -11.609 1 92.38 242 LEU A C 1
ATOM 1948 O O . LEU A 1 242 ? 2.094 -21.266 -12.055 1 92.38 242 LEU A O 1
ATOM 1952 N N . SER A 1 243 ? 3.553 -22.938 -11.758 1 90.31 243 SER A N 1
ATOM 1953 C CA . SER A 1 243 ? 2.611 -23.938 -12.258 1 90.31 243 SER A CA 1
ATOM 1954 C C . SER A 1 243 ? 1.718 -24.453 -11.141 1 90.31 243 SER A C 1
ATOM 1956 O O . SER A 1 243 ? 2.088 -25.391 -10.43 1 90.31 243 SER A O 1
ATOM 1958 N N . HIS A 1 244 ? 0.609 -23.969 -11.086 1 95.12 244 HIS A N 1
ATOM 1959 C CA . HIS A 1 244 ? -0.343 -24.375 -10.062 1 95.12 244 HIS A CA 1
ATOM 1960 C C . HIS A 1 244 ? -0.756 -25.828 -10.242 1 95.12 244 HIS A C 1
ATOM 1962 O O . HIS A 1 244 ? -0.923 -26.562 -9.258 1 95.12 244 HIS A O 1
ATOM 1968 N N . TYR A 1 245 ? -0.803 -26.266 -11.477 1 95.12 245 TYR A N 1
ATOM 1969 C CA . TYR A 1 245 ? -1.179 -27.656 -11.758 1 95.12 245 TYR A CA 1
ATOM 1970 C C . TYR A 1 245 ? -0.137 -28.625 -11.219 1 95.12 245 TYR A C 1
ATOM 1972 O O . TYR A 1 245 ? -0.478 -29.594 -10.531 1 95.12 245 TYR A O 1
ATOM 1980 N N . LYS A 1 246 ? 1.067 -28.344 -11.508 1 93.94 246 LYS A N 1
ATOM 1981 C CA . LYS A 1 246 ? 2.123 -29.25 -11.078 1 93.94 246 LYS A CA 1
ATOM 1982 C C . LYS A 1 246 ? 2.229 -29.297 -9.555 1 93.94 246 LYS A C 1
ATOM 1984 O O . LYS A 1 246 ? 2.449 -30.359 -8.969 1 93.94 246 LYS A O 1
ATOM 1989 N N . LEU A 1 247 ? 2.105 -28.141 -9.039 1 95.5 247 LEU A N 1
ATOM 1990 C CA . LEU A 1 247 ? 2.113 -28.094 -7.582 1 95.5 247 LEU 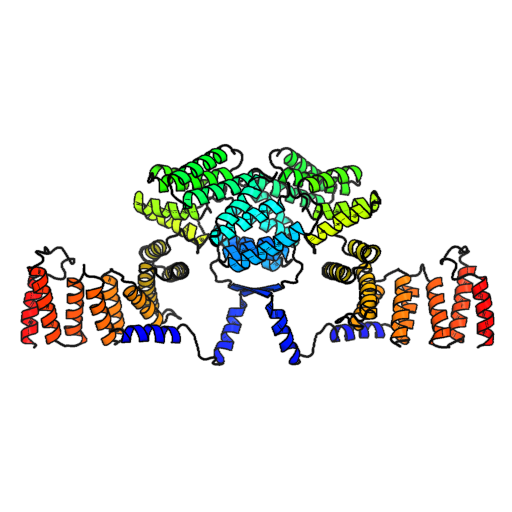A CA 1
ATOM 1991 C C . LEU A 1 247 ? 0.948 -28.891 -7.008 1 95.5 247 LEU A C 1
ATOM 1993 O O . LEU A 1 247 ? 1.135 -29.703 -6.102 1 95.5 247 LEU A O 1
ATOM 1997 N N . ALA A 1 248 ? -0.227 -28.703 -7.5 1 96.62 248 ALA A N 1
ATOM 1998 C CA . ALA A 1 248 ? -1.419 -29.391 -7.031 1 96.62 248 ALA A CA 1
ATOM 1999 C C . ALA A 1 248 ? -1.28 -30.906 -7.223 1 96.62 248 ALA A C 1
ATOM 2001 O O . ALA A 1 248 ? -1.674 -31.688 -6.352 1 96.62 248 ALA A O 1
ATOM 2002 N N . LYS A 1 249 ? -0.77 -31.25 -8.352 1 94.62 249 LYS A N 1
ATOM 2003 C CA . LYS A 1 249 ? -0.572 -32.656 -8.648 1 94.62 249 LYS A CA 1
ATOM 2004 C C . LYS A 1 249 ? 0.347 -33.312 -7.617 1 94.62 249 LYS A C 1
ATOM 2006 O O . LYS A 1 249 ? 0.098 -34.438 -7.18 1 94.62 249 LYS A O 1
ATOM 2011 N N . HIS A 1 250 ? 1.309 -32.625 -7.25 1 93.25 250 HIS A N 1
ATOM 2012 C CA . HIS A 1 250 ? 2.221 -33.156 -6.234 1 93.25 250 HIS A CA 1
ATOM 2013 C C . HIS A 1 250 ? 1.531 -33.25 -4.879 1 93.25 250 HIS A C 1
ATOM 2015 O O . HIS A 1 250 ? 1.729 -34.219 -4.152 1 93.25 250 HIS A O 1
ATOM 2021 N N . ILE A 1 251 ? 0.799 -32.312 -4.496 1 93.75 251 ILE A N 1
ATOM 2022 C CA . ILE A 1 251 ? 0.134 -32.281 -3.199 1 93.75 251 ILE A CA 1
ATOM 2023 C C . ILE A 1 251 ? -0.843 -33.438 -3.086 1 93.75 251 ILE A C 1
ATOM 2025 O O . ILE A 1 251 ? -0.865 -34.156 -2.072 1 93.75 251 ILE A O 1
ATOM 2029 N N . ILE A 1 252 ? -1.581 -33.594 -4.121 1 92.88 252 ILE A N 1
ATOM 2030 C CA . ILE A 1 252 ? -2.588 -34.656 -4.059 1 92.88 252 ILE A CA 1
ATOM 2031 C C . ILE A 1 252 ? -1.903 -36.031 -4.051 1 92.88 252 ILE A C 1
ATOM 2033 O O . ILE A 1 252 ? -2.338 -36.938 -3.348 1 92.88 252 ILE A O 1
ATOM 2037 N N . LYS A 1 253 ? -0.85 -36.188 -4.746 1 90.81 253 LYS A N 1
ATOM 2038 C CA . LYS A 1 253 ? -0.19 -37.469 -4.898 1 90.81 253 LYS A CA 1
ATOM 2039 C C . LYS A 1 253 ? 0.623 -37.812 -3.656 1 90.81 253 LYS A C 1
ATOM 2041 O O . LYS A 1 253 ? 0.634 -38.969 -3.223 1 90.81 253 LYS A O 1
ATOM 2046 N N . HIS A 1 254 ? 1.229 -36.844 -3.064 1 90.5 254 HIS A N 1
ATOM 2047 C CA . HIS A 1 254 ? 2.209 -37.156 -2.033 1 90.5 254 HIS A CA 1
ATOM 2048 C C . HIS A 1 254 ? 1.719 -36.719 -0.653 1 90.5 254 HIS A C 1
ATOM 2050 O O . HIS A 1 254 ? 2.082 -37.344 0.354 1 90.5 254 HIS A O 1
ATOM 2056 N N . GLU A 1 255 ? 1.018 -35.75 -0.616 1 88.38 255 GLU A N 1
ATOM 2057 C CA . GLU A 1 255 ? 0.534 -35.281 0.674 1 88.38 255 GLU A CA 1
ATOM 2058 C C . GLU A 1 255 ? -0.903 -35.719 0.926 1 88.38 255 GLU A C 1
ATOM 2060 O O . GLU A 1 255 ? -1.35 -35.781 2.074 1 88.38 255 GLU A O 1
ATOM 2065 N N . HIS A 1 256 ? -1.716 -35.906 -0.043 1 91.94 256 HIS A N 1
ATOM 2066 C CA . HIS A 1 256 ? -3.123 -36.312 -0.005 1 91.94 256 HIS A CA 1
ATOM 2067 C C . HIS A 1 256 ? -3.961 -35.25 0.706 1 91.94 256 HIS A C 1
ATOM 2069 O O . HIS A 1 256 ? -4.852 -35.562 1.492 1 91.94 256 HIS A O 1
ATOM 2075 N N . ASN A 1 257 ? -3.523 -34.094 0.585 1 93.06 257 ASN A N 1
ATOM 2076 C CA . ASN A 1 257 ? -4.262 -32.938 1.148 1 93.06 257 ASN A CA 1
ATOM 2077 C C . ASN A 1 257 ? -5.203 -32.344 0.121 1 93.06 257 ASN A C 1
ATOM 2079 O O . ASN A 1 257 ? -4.832 -31.375 -0.57 1 93.06 257 ASN A O 1
ATOM 2083 N N . LEU A 1 258 ? -6.43 -32.688 0.168 1 95.62 258 LEU A N 1
ATOM 2084 C CA . LEU A 1 258 ? -7.402 -32.312 -0.854 1 95.62 258 LEU A CA 1
ATOM 2085 C C . LEU A 1 258 ? -7.781 -30.844 -0.745 1 95.62 258 LEU A C 1
ATOM 2087 O O . LEU A 1 258 ? -7.977 -30.172 -1.761 1 95.62 258 LEU A O 1
ATOM 2091 N N . GLU A 1 259 ? -7.879 -30.406 0.433 1 92.62 259 GLU A N 1
ATOM 2092 C CA . GLU A 1 259 ? -8.266 -29.016 0.612 1 92.62 259 GLU A CA 1
ATOM 2093 C C . GLU A 1 259 ? -7.188 -28.078 0.077 1 92.62 259 GLU A C 1
ATOM 2095 O O . GLU A 1 259 ? -7.496 -27.078 -0.581 1 92.62 259 GLU A O 1
ATOM 2100 N N . LYS A 1 260 ? -5.992 -28.391 0.378 1 92.5 260 LYS A N 1
ATOM 2101 C CA . LYS A 1 260 ? -4.891 -27.594 -0.147 1 92.5 260 LYS A CA 1
ATOM 2102 C C . LYS A 1 260 ? -4.832 -27.672 -1.671 1 92.5 260 LYS A C 1
ATOM 2104 O O . LYS A 1 260 ? -4.578 -26.672 -2.338 1 92.5 260 LYS A O 1
ATOM 2109 N N . THR A 1 261 ? -5.055 -28.812 -2.184 1 96.62 261 THR A N 1
ATOM 2110 C CA . THR A 1 261 ? -5.086 -29 -3.629 1 96.62 261 THR A CA 1
ATOM 2111 C C . THR A 1 261 ? -6.16 -28.125 -4.266 1 96.62 261 THR A C 1
ATOM 2113 O O . THR A 1 261 ? -5.902 -27.438 -5.266 1 96.62 261 THR A O 1
ATOM 2116 N N . ARG A 1 262 ? -7.281 -28.141 -3.654 1 95.25 262 ARG A N 1
ATOM 2117 C CA . ARG A 1 262 ? -8.398 -27.344 -4.16 1 95.25 262 ARG A CA 1
ATOM 2118 C C . ARG A 1 262 ? -8.047 -25.859 -4.18 1 95.25 262 ARG A C 1
ATOM 2120 O O . ARG A 1 262 ? -8.32 -25.172 -5.16 1 95.25 262 ARG A O 1
ATOM 2127 N N . LYS A 1 263 ? -7.438 -25.469 -3.162 1 92.44 263 LYS A N 1
ATOM 2128 C CA . LYS A 1 263 ? -7.078 -24.062 -3.059 1 92.44 263 LYS A CA 1
ATOM 2129 C C . LYS A 1 263 ? -6.086 -23.656 -4.148 1 92.44 263 LYS A C 1
ATOM 2131 O O . LYS A 1 263 ? -6.238 -22.609 -4.781 1 92.44 263 LYS A O 1
ATOM 2136 N N . VAL A 1 264 ? -5.109 -24.453 -4.348 1 95.75 264 VAL A N 1
ATOM 2137 C CA . VAL A 1 264 ? -4.09 -24.172 -5.355 1 95.75 264 VAL A CA 1
ATOM 2138 C C . VAL A 1 264 ? -4.727 -24.156 -6.742 1 95.75 264 VAL A C 1
ATOM 2140 O O . VAL A 1 264 ? -4.453 -23.25 -7.539 1 95.75 264 VAL A O 1
ATOM 2143 N N . LEU A 1 265 ? -5.617 -25.047 -6.977 1 96.81 265 LEU A N 1
ATOM 2144 C CA . LEU A 1 265 ? -6.254 -25.141 -8.289 1 96.81 265 LEU A CA 1
ATOM 2145 C C . LEU A 1 265 ? -7.234 -24 -8.5 1 96.81 265 LEU A C 1
ATOM 2147 O O . LEU A 1 265 ? -7.379 -23.5 -9.625 1 96.81 265 LEU A O 1
ATOM 2151 N N . ASP A 1 266 ? -7.887 -23.625 -7.461 1 93.94 266 ASP A N 1
ATOM 2152 C CA . ASP A 1 266 ? -8.781 -22.484 -7.555 1 93.94 266 ASP A CA 1
ATOM 2153 C C . ASP A 1 266 ? -8.031 -21.234 -8.031 1 93.94 266 ASP A C 1
ATOM 2155 O O . ASP A 1 266 ? -8.508 -20.531 -8.914 1 93.94 266 ASP A O 1
ATOM 2159 N N . ILE A 1 267 ? -6.918 -21.094 -7.492 1 92.31 267 ILE A N 1
ATOM 2160 C CA . ILE A 1 267 ? -6.109 -19.938 -7.855 1 92.31 267 ILE A CA 1
ATOM 2161 C C . ILE A 1 267 ? -5.594 -20.094 -9.289 1 92.31 267 ILE A C 1
ATOM 2163 O O . ILE A 1 267 ? -5.656 -19.156 -10.086 1 92.31 267 ILE A O 1
ATOM 2167 N N . GLY A 1 268 ? -5.121 -21.25 -9.57 1 94.12 268 GLY A N 1
ATOM 2168 C CA . GLY A 1 268 ? -4.648 -21.516 -10.922 1 94.12 268 GLY A CA 1
ATOM 2169 C C . GLY A 1 268 ? -5.699 -21.266 -11.984 1 94.12 268 GLY A C 1
ATOM 2170 O O . GLY A 1 268 ? -5.406 -20.688 -13.031 1 94.12 268 GLY A O 1
ATOM 2171 N N . LEU A 1 269 ? -6.895 -21.609 -11.68 1 93.44 269 LEU A N 1
ATOM 2172 C CA . LEU A 1 269 ? -7.977 -21.5 -12.648 1 93.44 269 LEU A CA 1
ATOM 2173 C C . LEU A 1 269 ? -8.484 -20.062 -12.734 1 93.44 269 LEU A C 1
ATOM 2175 O O . LEU A 1 269 ? -9.086 -19.672 -13.742 1 93.44 269 LEU A O 1
ATOM 2179 N N . LYS A 1 270 ? -8.289 -19.344 -11.734 1 87.12 270 LYS A N 1
ATOM 2180 C CA . LYS A 1 270 ? -8.562 -17.906 -11.828 1 87.12 270 LYS A CA 1
ATOM 2181 C C . LYS A 1 270 ? -7.582 -17.219 -12.766 1 87.12 270 LYS A C 1
ATOM 2183 O O . LYS A 1 270 ? -7.961 -16.312 -13.508 1 87.12 270 LYS A O 1
ATOM 2188 N N . LEU A 1 271 ? -6.406 -17.688 -12.719 1 87.38 271 LEU A N 1
ATOM 2189 C CA . LEU A 1 271 ? -5.363 -17.109 -13.547 1 87.38 271 LEU A CA 1
ATOM 2190 C C . LEU A 1 271 ? -5.488 -17.578 -14.992 1 87.38 271 LEU A C 1
ATOM 2192 O O . LEU A 1 271 ? -5.27 -16.812 -15.93 1 87.38 271 LEU A O 1
ATOM 2196 N N . ASP A 1 272 ? -5.797 -18.859 -15.141 1 91.69 272 ASP A N 1
ATOM 2197 C CA . ASP A 1 272 ? -6.004 -19.453 -16.453 1 91.69 272 ASP A CA 1
ATOM 2198 C C . ASP A 1 272 ? -7.242 -20.344 -16.469 1 91.69 272 ASP A C 1
ATOM 2200 O O . ASP A 1 272 ? -7.141 -21.562 -16.297 1 91.69 272 ASP A O 1
ATOM 2204 N N . PRO A 1 273 ? -8.289 -19.719 -16.828 1 92.31 273 PRO A N 1
ATOM 2205 C CA . PRO A 1 273 ? -9.547 -20.469 -16.797 1 92.31 273 PRO A CA 1
ATOM 2206 C C . PRO A 1 273 ? -9.602 -21.578 -17.828 1 92.31 273 PRO A C 1
ATOM 2208 O O . PRO A 1 273 ? -10.477 -22.453 -17.766 1 92.31 273 PRO A O 1
ATOM 2211 N N . GLU A 1 274 ? -8.664 -21.672 -18.734 1 94.19 274 GLU A N 1
ATOM 2212 C CA . GLU A 1 274 ? -8.727 -22.672 -19.797 1 94.19 274 GLU A CA 1
ATOM 2213 C C . GLU A 1 274 ? -7.664 -23.75 -19.625 1 94.19 274 GLU A C 1
ATOM 2215 O O . GLU A 1 274 ? -7.359 -24.484 -20.547 1 94.19 274 GLU A O 1
ATOM 2220 N N . ASP A 1 275 ? -7.16 -23.766 -18.453 1 94.88 275 ASP A N 1
ATOM 2221 C CA . ASP A 1 275 ? -6.191 -24.828 -18.172 1 94.88 275 ASP A CA 1
ATOM 2222 C C . ASP A 1 275 ? -6.875 -26.188 -18.062 1 94.88 275 ASP A C 1
ATOM 2224 O O . ASP A 1 275 ? -7.434 -26.516 -17.016 1 94.88 275 ASP A O 1
ATOM 2228 N N . VAL A 1 276 ? -6.672 -27 -19.016 1 95.44 276 VAL A N 1
ATOM 2229 C CA . VAL A 1 276 ? -7.387 -28.266 -19.156 1 95.44 276 VAL A CA 1
ATOM 2230 C C . VAL A 1 276 ? -6.973 -29.219 -18.031 1 95.44 276 VAL A C 1
ATOM 2232 O O . VAL A 1 276 ? -7.82 -29.875 -17.422 1 95.44 276 VAL A O 1
ATOM 2235 N N . ASN A 1 277 ? -5.766 -29.234 -17.766 1 95.75 277 ASN A N 1
ATOM 2236 C CA . ASN A 1 277 ? -5.246 -30.156 -16.766 1 95.75 277 ASN A CA 1
ATOM 2237 C C . ASN A 1 277 ? -5.734 -29.781 -15.367 1 95.75 277 ASN A C 1
ATOM 2239 O O . ASN A 1 277 ? -6.047 -30.656 -14.562 1 95.75 277 ASN A O 1
ATOM 2243 N N . SER A 1 278 ? -5.785 -28.547 -15.156 1 97.06 278 SER A N 1
ATOM 2244 C CA . SER A 1 278 ? -6.258 -28.078 -13.852 1 97.06 278 SER A CA 1
ATOM 2245 C C . SER A 1 278 ? -7.738 -28.391 -13.656 1 97.06 278 SER A C 1
ATOM 2247 O O . SER A 1 278 ? -8.164 -28.75 -12.555 1 97.06 278 SER A O 1
ATOM 2249 N N . HIS A 1 279 ? -8.492 -28.234 -14.664 1 96.56 279 HIS A N 1
ATOM 2250 C CA . HIS A 1 279 ? -9.898 -28.609 -14.578 1 96.56 279 HIS A CA 1
ATOM 2251 C C . HIS A 1 279 ? -10.055 -30.078 -14.25 1 96.56 279 HIS A C 1
ATOM 2253 O O . HIS A 1 279 ? -10.859 -30.453 -13.383 1 96.56 279 HIS A O 1
ATOM 2259 N N . TYR A 1 280 ? -9.328 -30.891 -14.938 1 97.19 280 TYR A N 1
ATOM 2260 C CA . TYR A 1 280 ? -9.414 -32.312 -14.68 1 97.19 280 TYR A CA 1
ATOM 2261 C C . TYR A 1 280 ? -9.031 -32.656 -13.242 1 97.19 280 TYR A C 1
ATOM 2263 O O . TYR A 1 280 ? -9.758 -33.375 -12.547 1 97.19 280 TYR A O 1
ATOM 2271 N N . LEU A 1 281 ? -7.945 -32.094 -12.859 1 97.38 281 LEU A N 1
ATOM 2272 C CA . LEU A 1 281 ? -7.469 -32.375 -11.508 1 97.38 281 LEU A CA 1
ATOM 2273 C C . LEU A 1 281 ? -8.438 -31.844 -10.461 1 97.38 281 LEU A C 1
ATOM 2275 O O . LEU A 1 281 ? -8.625 -32.469 -9.406 1 97.38 281 LEU A O 1
ATOM 2279 N N . MET A 1 282 ? -8.984 -30.703 -10.734 1 97.19 282 MET A N 1
ATOM 2280 C CA . MET A 1 282 ? -9.992 -30.125 -9.836 1 97.19 282 MET A CA 1
ATOM 2281 C C . MET A 1 282 ? -11.195 -31.062 -9.703 1 97.19 282 MET A C 1
ATOM 2283 O O . MET A 1 282 ? -11.703 -31.266 -8.602 1 97.19 282 MET A O 1
ATOM 2287 N N . ALA A 1 283 ? -11.625 -31.578 -10.781 1 97.06 283 ALA A N 1
ATOM 2288 C CA . ALA A 1 283 ? -12.742 -32.531 -10.758 1 97.06 283 ALA A CA 1
ATOM 2289 C C . ALA A 1 283 ? -12.43 -33.719 -9.891 1 97.06 283 ALA A C 1
ATOM 2291 O O . ALA A 1 283 ? -13.25 -34.156 -9.086 1 97.06 283 ALA A O 1
ATOM 2292 N N . VAL A 1 284 ? -11.266 -34.219 -10.109 1 96.75 284 VAL A N 1
ATOM 2293 C CA . VAL A 1 284 ? -10.828 -35.375 -9.328 1 96.75 284 VAL A CA 1
ATOM 2294 C C . VAL A 1 284 ? -10.82 -35.031 -7.844 1 96.75 284 VAL A C 1
ATOM 2296 O O . VAL A 1 284 ? -11.305 -35.812 -7.016 1 96.75 284 VAL A O 1
ATOM 2299 N N . CYS A 1 285 ? -10.297 -33.969 -7.574 1 96.88 285 CYS A N 1
ATOM 2300 C CA . CYS A 1 285 ? -10.203 -33.5 -6.191 1 96.88 285 CYS A CA 1
ATOM 2301 C C . CYS A 1 285 ? -11.594 -33.344 -5.578 1 96.88 285 CYS A C 1
ATOM 2303 O O . CYS A 1 285 ? -11.852 -33.844 -4.484 1 96.88 285 CYS A O 1
ATOM 2305 N N . LEU A 1 286 ? -12.461 -32.719 -6.25 1 95.81 286 LEU A N 1
ATOM 2306 C CA . LEU A 1 286 ? -13.805 -32.469 -5.754 1 95.81 286 LEU A CA 1
ATOM 2307 C C . LEU A 1 286 ? -14.578 -33.781 -5.621 1 95.81 286 LEU A C 1
ATOM 2309 O O . LEU A 1 286 ? -15.383 -33.938 -4.695 1 95.81 286 LEU A O 1
ATOM 2313 N N . GLU A 1 287 ? -14.367 -34.625 -6.555 1 96.31 287 GLU A N 1
ATOM 2314 C CA . GLU A 1 287 ? -15 -35.938 -6.484 1 96.3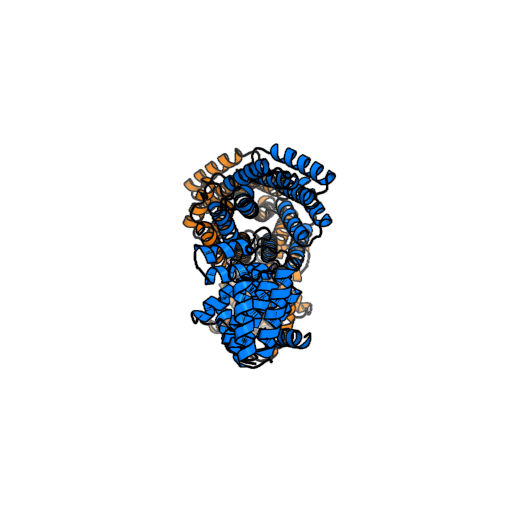1 287 GLU A CA 1
ATOM 2315 C C . GLU A 1 287 ? -14.625 -36.656 -5.195 1 96.31 287 GLU A C 1
ATOM 2317 O O . GLU A 1 287 ? -15.484 -37.219 -4.527 1 96.31 287 GLU A O 1
ATOM 2322 N N . GLU A 1 288 ? -13.375 -36.625 -4.867 1 95.38 288 GLU A N 1
ATOM 2323 C CA . GLU A 1 288 ? -12.906 -37.281 -3.648 1 95.38 288 GLU A CA 1
ATOM 2324 C C . GLU A 1 288 ? -13.445 -36.562 -2.406 1 95.38 288 GLU A C 1
ATOM 2326 O O . GLU A 1 288 ? -13.82 -37.219 -1.432 1 95.38 288 GLU A O 1
ATOM 2331 N N . LEU A 1 289 ? -13.492 -35.344 -2.479 1 95.56 289 LEU A N 1
ATOM 2332 C CA . LEU A 1 289 ? -14.047 -34.594 -1.359 1 95.56 289 LEU A CA 1
ATOM 2333 C C . LEU A 1 289 ? -15.531 -34.906 -1.173 1 95.56 289 LEU A C 1
ATOM 2335 O O . LEU A 1 289 ? -16.016 -35 -0.042 1 95.56 289 LEU A O 1
ATOM 2339 N N . GLU A 1 290 ? -16.188 -34.969 -2.25 1 93.19 290 GLU A N 1
ATOM 2340 C CA . GLU A 1 290 ? -17.594 -35.344 -2.209 1 93.19 290 GLU A CA 1
ATOM 2341 C C . GLU A 1 290 ? -17.797 -36.719 -1.629 1 93.19 290 GLU A C 1
ATOM 2343 O O . GLU A 1 290 ? -18.719 -36.969 -0.846 1 93.19 290 GLU A O 1
ATOM 2348 N N . ALA A 1 291 ? -16.953 -37.594 -2.107 1 92.62 291 ALA A N 1
ATOM 2349 C CA . ALA A 1 291 ? -17.031 -38.969 -1.608 1 92.62 291 ALA A CA 1
ATOM 2350 C C . ALA A 1 291 ? -16.812 -39 -0.098 1 92.62 291 ALA A C 1
ATOM 2352 O O . ALA A 1 291 ? -17.391 -39.844 0.594 1 92.62 291 ALA A O 1
ATOM 2353 N N . GLU A 1 292 ? -16.047 -38.062 0.407 1 92.56 292 GLU A N 1
ATOM 2354 C CA . GLU A 1 292 ? -15.781 -38 1.84 1 92.56 292 GLU A CA 1
ATOM 2355 C C . GLU A 1 292 ? -16.859 -37.188 2.559 1 92.56 292 GLU A C 1
ATOM 2357 O O . GLU A 1 292 ? -16.797 -37 3.773 1 92.56 292 GLU A O 1
ATOM 2362 N N . LYS A 1 293 ? -17.859 -36.781 1.902 1 89.75 293 LYS A N 1
ATOM 2363 C CA . LYS A 1 293 ? -19 -36.031 2.418 1 89.75 293 LYS A CA 1
ATOM 2364 C C . LYS A 1 293 ? -18.562 -34.719 3.035 1 89.75 293 LYS A C 1
ATOM 2366 O O . LYS A 1 293 ? -19.062 -34.312 4.086 1 89.75 293 LYS A O 1
ATOM 2371 N N . THR A 1 294 ? -17.531 -34.188 2.414 1 90.75 294 THR A N 1
ATOM 2372 C CA . THR A 1 294 ? -17.094 -32.875 2.855 1 90.75 294 THR A CA 1
ATOM 2373 C C . THR A 1 294 ? -18.219 -31.844 2.656 1 90.75 294 THR A C 1
ATOM 2375 O O . THR A 1 294 ? -18.781 -31.734 1.566 1 90.75 294 THR A O 1
ATOM 2378 N N . PRO A 1 295 ? -18.469 -31.078 3.662 1 88.38 295 PRO A N 1
ATOM 2379 C CA . PRO A 1 295 ? -19.531 -30.078 3.535 1 88.38 295 PRO A CA 1
ATOM 2380 C C . PRO A 1 295 ? -19.234 -29 2.498 1 88.38 295 PRO A C 1
ATOM 2382 O O . PRO A 1 295 ? -18.078 -28.562 2.391 1 88.38 295 PRO A O 1
ATOM 2385 N N . GLY A 1 296 ? -20.203 -28.672 1.705 1 81.25 296 GLY A N 1
ATOM 2386 C CA . GLY A 1 296 ? -20.078 -27.547 0.781 1 81.25 296 GLY A CA 1
ATOM 2387 C C . GLY A 1 296 ? -19.656 -27.969 -0.613 1 81.25 296 GLY A C 1
ATOM 2388 O O . GLY A 1 296 ? -19.641 -27.156 -1.537 1 81.25 296 GLY A O 1
ATOM 2389 N N . VAL A 1 297 ? -19.328 -29.281 -0.728 1 87.81 297 VAL A N 1
ATOM 2390 C CA . VAL A 1 297 ? -18.938 -29.75 -2.055 1 87.81 297 VAL A CA 1
ATOM 2391 C C . VAL A 1 297 ? -20.172 -30.203 -2.82 1 87.81 297 VAL A C 1
ATOM 2393 O O . VAL A 1 297 ? -20.875 -31.125 -2.385 1 87.81 297 VAL A O 1
ATOM 2396 N N . GLN A 1 298 ? -20.344 -29.547 -3.881 1 87.12 298 GLN A N 1
ATOM 2397 C CA . GLN A 1 298 ? -21.531 -29.828 -4.691 1 87.12 298 GLN A CA 1
ATOM 2398 C C . GLN A 1 298 ? -21.188 -30.719 -5.883 1 87.12 298 GLN A C 1
ATOM 2400 O O . GLN A 1 298 ? -20.141 -30.531 -6.512 1 87.12 298 GLN A O 1
ATOM 2405 N N . LYS A 1 299 ? -22.094 -31.609 -6.156 1 90.69 299 LYS A N 1
ATOM 2406 C CA . LYS A 1 299 ? -21.922 -32.531 -7.273 1 90.69 299 LYS A CA 1
ATOM 2407 C C . LYS A 1 299 ? -21.859 -31.781 -8.602 1 90.69 299 LYS A C 1
ATOM 2409 O O . LYS A 1 299 ? -21.141 -32.156 -9.516 1 90.69 299 LYS A O 1
ATOM 2414 N N . GLU A 1 300 ? -22.547 -30.719 -8.562 1 89.19 300 GLU A N 1
ATOM 2415 C CA . GLU A 1 300 ? -22.609 -29.922 -9.781 1 89.19 300 GLU A CA 1
ATOM 2416 C C . GLU A 1 300 ? -21.234 -29.328 -10.117 1 89.19 300 GLU A C 1
ATOM 2418 O O . GLU A 1 300 ? -20.891 -29.172 -11.289 1 89.19 300 GLU A O 1
ATOM 2423 N N . LEU A 1 301 ? -20.516 -29.109 -9.117 1 91.69 301 LEU A N 1
ATOM 2424 C CA . LEU A 1 301 ? -19.188 -28.547 -9.336 1 91.69 301 LEU A CA 1
ATOM 2425 C C . LEU A 1 301 ? -18.234 -29.594 -9.891 1 91.69 301 LEU A C 1
ATOM 2427 O O . LEU A 1 301 ? -17.359 -29.281 -10.703 1 91.69 301 LEU A O 1
ATOM 2431 N N . VAL A 1 302 ? -18.422 -30.75 -9.445 1 94.75 302 VAL A N 1
ATOM 2432 C CA . VAL A 1 302 ? -17.625 -31.859 -9.961 1 94.75 302 VAL A CA 1
ATOM 2433 C C . VAL A 1 302 ? -17.891 -32.031 -11.453 1 94.75 302 VAL A C 1
ATOM 2435 O O . VAL A 1 302 ? -16.953 -32.094 -12.258 1 94.75 302 VAL A O 1
ATOM 2438 N N . ILE A 1 303 ? -19.141 -32.062 -11.727 1 92.88 303 ILE A N 1
ATOM 2439 C CA . ILE A 1 303 ? -19.562 -32.25 -13.109 1 92.88 303 ILE A CA 1
ATOM 2440 C C . ILE A 1 303 ? -19.047 -31.094 -13.977 1 92.88 303 ILE A C 1
ATOM 2442 O O . ILE A 1 303 ? -18.594 -31.312 -15.094 1 92.88 303 ILE A O 1
ATOM 2446 N N . PHE A 1 304 ? -19.094 -30 -13.414 1 91.69 304 PHE A N 1
ATOM 2447 C CA . PHE A 1 304 ? -18.656 -28.812 -14.148 1 91.69 304 PHE A CA 1
ATOM 2448 C C . PHE A 1 304 ? -17.203 -28.938 -14.578 1 91.69 304 PHE A C 1
ATOM 2450 O O . PHE A 1 304 ? -16.875 -28.734 -15.742 1 91.69 304 PHE A O 1
ATOM 2457 N N . HIS A 1 305 ? -16.391 -29.281 -13.703 1 96.44 305 HIS A N 1
ATOM 2458 C CA . HIS A 1 305 ? -14.953 -29.297 -14 1 96.44 305 HIS A CA 1
ATOM 2459 C C . HIS A 1 305 ? -14.602 -30.469 -14.922 1 96.44 305 HIS A C 1
ATOM 2461 O O . HIS A 1 305 ? -13.734 -30.344 -15.789 1 96.44 305 HIS A O 1
ATOM 2467 N N . TYR A 1 306 ? -15.227 -31.562 -14.773 1 95.81 306 TYR A N 1
ATOM 2468 C CA . TYR A 1 306 ? -15.039 -32.656 -15.734 1 95.81 306 TYR A CA 1
ATOM 2469 C C . TYR A 1 306 ? -15.484 -32.219 -17.125 1 95.81 306 TYR A C 1
ATOM 2471 O O . TYR A 1 306 ? -14.781 -32.469 -18.109 1 95.81 306 TYR A O 1
ATOM 2479 N N . ALA A 1 307 ? -16.594 -31.625 -17.125 1 93.06 307 ALA A N 1
ATOM 2480 C CA . ALA A 1 307 ? -17.156 -31.203 -18.406 1 93.06 307 ALA A CA 1
ATOM 2481 C C . ALA A 1 307 ? -16.25 -30.172 -19.078 1 93.06 307 ALA A C 1
ATOM 2483 O O . ALA A 1 307 ? -16.062 -30.219 -20.297 1 93.06 307 ALA A O 1
ATOM 2484 N N . GLU A 1 308 ? -15.734 -29.312 -18.297 1 93.94 308 GLU A N 1
ATOM 2485 C CA . GLU A 1 308 ? -14.828 -28.312 -18.844 1 93.94 308 GLU A CA 1
ATOM 2486 C C . GLU A 1 308 ? -13.562 -28.969 -19.406 1 93.94 308 GLU A C 1
ATOM 2488 O O . GLU A 1 308 ? -13.062 -28.562 -20.469 1 93.94 308 GLU A O 1
ATOM 2493 N N . ALA A 1 309 ? -13.102 -29.922 -18.75 1 95.56 309 ALA A N 1
ATOM 2494 C CA . ALA A 1 309 ? -11.922 -30.641 -19.234 1 95.56 309 ALA A CA 1
ATOM 2495 C C . ALA A 1 309 ? -12.203 -31.328 -20.562 1 95.56 309 ALA A C 1
ATOM 2497 O O . ALA A 1 309 ? -11.352 -31.312 -21.469 1 95.56 309 ALA A O 1
ATOM 2498 N N . VAL A 1 310 ? -13.359 -31.844 -20.688 1 92.44 310 VAL A N 1
ATOM 2499 C CA . VAL A 1 310 ? -13.766 -32.469 -21.938 1 92.44 310 VAL A CA 1
ATOM 2500 C C . VAL A 1 310 ? -13.906 -31.438 -23.047 1 92.44 310 VAL A C 1
ATOM 2502 O O . VAL A 1 310 ? -13.391 -31.625 -24.156 1 92.44 310 VAL A O 1
ATOM 2505 N N . ARG A 1 311 ? -14.617 -30.406 -22.703 1 90.56 311 ARG A N 1
ATOM 2506 C CA . ARG A 1 311 ? -14.859 -29.328 -23.672 1 90.56 311 ARG A CA 1
ATOM 2507 C C . ARG A 1 311 ? -13.555 -28.766 -24.203 1 90.56 311 ARG A C 1
ATOM 2509 O O . ARG A 1 311 ? -13.445 -28.469 -25.391 1 90.56 311 ARG A O 1
ATOM 2516 N N . LEU A 1 312 ? -12.539 -28.719 -23.359 1 92.12 312 LEU A N 1
ATOM 2517 C CA . LEU A 1 312 ? -11.266 -28.094 -23.703 1 92.12 312 LEU A CA 1
ATOM 2518 C C . LEU A 1 312 ? -10.336 -29.078 -24.391 1 92.12 312 LEU A C 1
ATOM 2520 O O . LEU A 1 312 ? -9.227 -28.734 -24.781 1 92.12 312 LEU A O 1
ATOM 2524 N N . GLY A 1 313 ? -10.766 -30.312 -24.516 1 88.06 313 GLY A N 1
ATOM 2525 C CA . GLY A 1 313 ? -10.047 -31.281 -25.328 1 88.06 313 GLY A CA 1
ATOM 2526 C C . GLY A 1 313 ? -9 -32.062 -24.547 1 88.06 313 GLY A C 1
ATOM 2527 O O . GLY A 1 313 ? -7.914 -32.344 -25.062 1 88.06 313 GLY A O 1
ATOM 2528 N N . CYS A 1 314 ? -9.344 -32.312 -23.312 1 90.62 314 CYS A N 1
ATOM 2529 C CA . CYS A 1 314 ? -8.414 -33.125 -22.531 1 90.62 314 CYS A CA 1
ATOM 2530 C C . CYS A 1 314 ? -8.164 -34.469 -23.203 1 90.62 314 CYS A C 1
ATOM 2532 O O . CYS A 1 314 ? -9.109 -35.094 -23.672 1 90.62 314 CYS A O 1
ATOM 2534 N N . GLU A 1 315 ? -6.914 -34.969 -23.188 1 90.44 315 GLU A N 1
ATOM 2535 C CA . GLU A 1 315 ? -6.578 -36.188 -23.922 1 90.44 315 GLU A CA 1
ATOM 2536 C C . GLU A 1 315 ? -6.312 -37.344 -22.953 1 90.44 315 GLU A C 1
ATOM 2538 O O . GLU A 1 315 ? -6.031 -38.469 -23.391 1 90.44 315 GLU A O 1
ATOM 2543 N N . LYS A 1 316 ? -6.555 -37.125 -21.75 1 90.62 316 LYS A N 1
ATOM 2544 C CA . LYS A 1 316 ? -6.293 -38.156 -20.766 1 90.62 316 LYS A CA 1
ATOM 2545 C C . LYS A 1 316 ? -7.402 -39.219 -20.781 1 90.62 316 LYS A C 1
ATOM 2547 O O . LYS A 1 316 ? -8.578 -38.875 -20.625 1 90.62 316 LYS A O 1
ATOM 2552 N N . LYS A 1 317 ? -7.004 -40.406 -20.875 1 90.38 317 LYS A N 1
ATOM 2553 C CA . LYS A 1 317 ? -8 -41.469 -20.938 1 90.38 317 LYS A CA 1
ATOM 2554 C C . LYS A 1 317 ? -8.742 -41.625 -19.609 1 90.38 317 LYS A C 1
ATOM 2556 O O . LYS A 1 317 ? -9.938 -41.938 -19.578 1 90.38 317 LYS A O 1
ATOM 2561 N N . GLU A 1 318 ? -7.969 -41.344 -18.609 1 93.81 318 GLU A N 1
ATOM 2562 C CA . GLU A 1 318 ? -8.555 -41.469 -17.281 1 93.81 318 GLU A CA 1
ATOM 2563 C C . GLU A 1 318 ? -9.719 -40.5 -17.078 1 93.81 318 GLU A C 1
ATOM 2565 O O . GLU A 1 318 ? -10.641 -40.812 -16.312 1 93.81 318 GLU A O 1
ATOM 2570 N N . LEU A 1 319 ? -9.672 -39.406 -17.75 1 95.56 319 LEU A N 1
ATOM 2571 C CA . LEU A 1 319 ? -10.766 -38.438 -17.641 1 95.56 319 LEU A CA 1
ATOM 2572 C C . LEU A 1 319 ? -12.086 -39.062 -18.062 1 95.56 319 LEU A C 1
ATOM 2574 O O . LEU A 1 319 ? -13.078 -38.969 -17.328 1 95.56 319 LEU A O 1
ATOM 2578 N N . TYR A 1 320 ? -12.117 -39.75 -19.125 1 93.69 320 TYR A N 1
ATOM 2579 C CA . TYR A 1 320 ? -13.336 -40.312 -19.688 1 93.69 320 TYR A CA 1
ATOM 2580 C C . TYR A 1 320 ? -13.828 -41.5 -18.875 1 93.69 320 TYR A C 1
ATOM 2582 O O . TYR A 1 320 ? -15.031 -41.688 -18.703 1 93.69 320 TYR A O 1
ATOM 2590 N N . ARG A 1 321 ? -12.883 -42.25 -18.422 1 95.38 321 ARG A N 1
ATOM 2591 C CA . ARG A 1 321 ? -13.266 -43.312 -17.531 1 95.38 321 ARG A CA 1
ATOM 2592 C C . ARG A 1 321 ? -13.906 -42.781 -16.25 1 95.38 321 ARG A C 1
ATOM 2594 O O . ARG A 1 321 ? -15.031 -43.156 -15.914 1 95.38 321 ARG A O 1
ATOM 2601 N N . ARG A 1 322 ? -13.227 -41.875 -15.617 1 95.81 322 ARG A N 1
ATOM 2602 C CA . ARG A 1 322 ? -13.664 -41.406 -14.312 1 95.81 322 ARG A CA 1
ATOM 2603 C C . ARG A 1 322 ? -14.977 -40.625 -14.43 1 95.81 322 ARG A C 1
ATOM 2605 O O . ARG A 1 322 ? -15.891 -40.812 -13.633 1 95.81 322 ARG A O 1
ATOM 2612 N N . PHE A 1 323 ? -15.055 -39.812 -15.43 1 96.38 323 PHE A N 1
ATOM 2613 C CA . PHE A 1 323 ? -16.25 -38.969 -15.586 1 96.38 323 PHE A CA 1
ATOM 2614 C C . PHE A 1 323 ? -17.469 -39.844 -15.914 1 96.38 323 PHE A C 1
ATOM 2616 O O . PHE A 1 323 ? -18.547 -39.656 -15.344 1 96.38 323 PHE A O 1
ATOM 2623 N N . SER A 1 324 ? -17.312 -40.781 -16.797 1 95.31 324 SER A N 1
ATOM 2624 C CA . SER A 1 324 ? -18.438 -41.656 -17.141 1 95.31 324 SER A CA 1
ATOM 2625 C C . SER A 1 324 ? -18.891 -42.469 -15.93 1 95.31 324 SER A C 1
ATOM 2627 O O . SER A 1 324 ? -20.094 -42.594 -15.688 1 95.31 324 SER A O 1
ATOM 2629 N N . GLU A 1 325 ? -17.922 -42.938 -15.195 1 96.25 325 GLU A N 1
ATOM 2630 C CA . GLU A 1 325 ? -18.25 -43.719 -14 1 96.25 325 GLU A CA 1
ATOM 2631 C C . GLU A 1 325 ? -18.984 -42.844 -12.977 1 96.25 325 GLU A C 1
ATOM 2633 O O . GLU A 1 325 ? -19.938 -43.312 -12.336 1 96.25 325 GLU A O 1
ATOM 2638 N N . TYR A 1 326 ? -18.516 -41.688 -12.859 1 95.75 326 TYR A N 1
ATOM 2639 C CA . TYR A 1 326 ? -19.156 -40.75 -11.93 1 95.75 326 TYR A CA 1
ATOM 2640 C C . TYR A 1 326 ? -20.594 -40.469 -12.336 1 95.75 326 TYR A C 1
ATOM 2642 O O . TYR A 1 326 ? -21.484 -40.438 -11.492 1 95.75 326 TYR A O 1
ATOM 2650 N N . LEU A 1 327 ? -20.859 -40.281 -13.57 1 93.44 327 LEU A N 1
ATOM 2651 C CA . LEU A 1 327 ? -22.188 -40.031 -14.078 1 93.44 327 LEU A CA 1
ATOM 2652 C C . LEU A 1 327 ? -23.094 -41.25 -13.922 1 93.44 327 LEU A C 1
ATOM 2654 O O . LEU A 1 327 ? -24.297 -41.125 -13.664 1 93.44 327 LEU A O 1
ATOM 2658 N N . VAL A 1 328 ? -22.516 -42.375 -14.07 1 94.88 328 VAL A N 1
ATOM 2659 C CA . VAL A 1 328 ? -23.281 -43.594 -13.875 1 94.88 328 VAL A CA 1
ATOM 2660 C C . VAL A 1 328 ? -23.734 -43.688 -12.43 1 94.88 328 VAL A C 1
ATOM 2662 O O . VAL A 1 328 ? -24.875 -44.094 -12.156 1 94.88 328 VAL A O 1
ATOM 2665 N N . GLU A 1 329 ? -22.844 -43.344 -11.547 1 94.31 329 GLU A N 1
ATOM 2666 C CA . GLU A 1 329 ? -23.203 -43.344 -10.133 1 94.31 329 GLU A CA 1
ATOM 2667 C C . GLU A 1 329 ? -24.359 -42.375 -9.852 1 94.31 329 GLU A C 1
ATOM 2669 O O . GLU A 1 329 ? -25.188 -42.625 -8.984 1 94.31 329 GLU A O 1
ATOM 2674 N N . LEU A 1 330 ? -24.391 -41.375 -10.617 1 92.62 330 LEU A N 1
ATOM 2675 C CA . LEU A 1 330 ? -25.453 -40.375 -10.453 1 92.62 330 LEU A CA 1
ATOM 2676 C C . LEU A 1 330 ? -26.672 -40.75 -11.273 1 92.62 330 LEU A C 1
ATOM 2678 O O . LEU A 1 330 ? -27.656 -40 -11.305 1 92.62 330 LEU A O 1
ATOM 2682 N N . LYS A 1 331 ? -26.609 -41.781 -12.031 1 92.81 331 LYS A N 1
ATOM 2683 C CA . LYS A 1 331 ? -27.703 -42.344 -12.836 1 92.81 331 LYS A CA 1
ATOM 2684 C C . LYS A 1 331 ? -28.016 -41.438 -14.023 1 92.81 331 LYS A C 1
ATOM 2686 O O . LYS A 1 331 ? -29.172 -41.344 -14.445 1 92.81 331 LYS A O 1
ATOM 2691 N N . ASN A 1 332 ? -27.062 -40.719 -14.359 1 92.25 332 ASN A N 1
ATOM 2692 C CA . ASN A 1 332 ? -27.172 -39.938 -15.586 1 92.25 332 ASN A CA 1
ATOM 2693 C C . ASN A 1 332 ? -26.547 -40.656 -16.781 1 92.25 332 ASN A C 1
ATOM 2695 O O . ASN A 1 332 ? -25.516 -40.25 -17.297 1 92.25 332 ASN A O 1
ATOM 2699 N N . TYR A 1 333 ? -27.203 -41.594 -17.312 1 91.94 333 TYR A N 1
ATOM 2700 C CA . TYR A 1 333 ? -26.656 -42.531 -18.281 1 91.94 333 TYR A CA 1
ATOM 2701 C C . TYR A 1 333 ? -26.484 -41.906 -19.641 1 91.94 333 TYR A C 1
ATOM 2703 O O . TYR A 1 333 ? -25.5 -42.156 -20.344 1 91.94 333 TYR A O 1
ATOM 2711 N N . ASN A 1 334 ? -27.344 -41.062 -20 1 90.19 334 ASN A N 1
ATOM 2712 C CA . ASN A 1 334 ? -27.234 -40.375 -21.281 1 90.19 334 ASN A CA 1
ATOM 2713 C C . ASN A 1 334 ? -25.969 -39.5 -21.359 1 90.19 334 ASN A C 1
ATOM 2715 O O . ASN A 1 334 ? -25.266 -39.5 -22.359 1 90.19 334 ASN A O 1
ATOM 2719 N N . TRP A 1 335 ? -25.734 -38.906 -20.266 1 91.56 335 TRP A N 1
ATOM 2720 C CA . TRP A 1 335 ? -24.531 -38.062 -20.234 1 91.56 335 TRP A CA 1
ATOM 2721 C C . TRP A 1 335 ? -23.266 -38.938 -20.234 1 91.56 335 TRP A C 1
ATOM 2723 O O . TRP A 1 335 ? -22.266 -38.531 -20.828 1 91.56 335 TRP A O 1
ATOM 2733 N N . ALA A 1 336 ? -23.359 -40 -19.547 1 93.81 336 ALA A N 1
ATOM 2734 C CA . ALA A 1 336 ? -22.219 -40.906 -19.516 1 93.81 336 ALA A CA 1
ATOM 2735 C C . ALA A 1 336 ? -21.844 -41.406 -20.906 1 93.81 336 ALA A C 1
ATOM 2737 O O . ALA A 1 336 ? -20.672 -41.406 -21.281 1 93.81 336 ALA A O 1
ATOM 2738 N N . LEU A 1 337 ? -22.859 -41.75 -21.594 1 92.12 337 LEU A N 1
ATOM 2739 C CA . LEU A 1 337 ? -22.641 -42.156 -22.984 1 92.12 337 LEU A CA 1
ATOM 2740 C C . LEU A 1 337 ? -22.078 -41.031 -23.812 1 92.12 337 LEU A C 1
ATOM 2742 O O . LEU A 1 337 ? -21.188 -41.219 -24.656 1 92.12 337 LEU A O 1
ATOM 2746 N N . GLY A 1 338 ? -22.609 -39.875 -23.594 1 91.25 338 GLY A N 1
ATOM 2747 C CA . GLY A 1 338 ? -22.109 -38.688 -24.297 1 91.25 338 GLY A CA 1
ATOM 2748 C C . GLY A 1 338 ? -20.641 -38.438 -24.062 1 91.25 338 GLY A C 1
ATOM 2749 O O . GLY A 1 338 ? -19.906 -38.062 -24.984 1 91.25 338 GLY A O 1
ATOM 2750 N N . VAL A 1 339 ? -20.203 -38.656 -22.844 1 93.5 339 VAL A N 1
ATOM 2751 C CA . VAL A 1 339 ? -18.812 -38.438 -22.453 1 93.5 339 VAL A CA 1
ATOM 2752 C C . VAL A 1 339 ? -17.906 -39.438 -23.188 1 93.5 339 VAL A C 1
ATOM 2754 O O . VAL A 1 339 ? -16.859 -39.062 -23.719 1 93.5 339 VAL A O 1
ATOM 2757 N N . LEU A 1 340 ? -18.312 -40.656 -23.234 1 93.56 340 LEU A N 1
ATOM 2758 C CA . LEU A 1 340 ? -17.531 -41.688 -23.906 1 93.56 340 LEU A CA 1
ATOM 2759 C C . LEU A 1 340 ? -17.469 -41.406 -25.406 1 93.56 340 LEU A C 1
ATOM 2761 O O . LEU A 1 340 ? -16.406 -41.562 -26.016 1 93.56 340 LEU A O 1
ATOM 2765 N N . ASN A 1 341 ? -18.531 -40.938 -25.938 1 91.88 341 ASN A N 1
ATOM 2766 C CA . ASN A 1 341 ? -18.531 -40.594 -27.359 1 91.88 341 ASN A CA 1
ATOM 2767 C C . ASN A 1 341 ? -17.625 -39.406 -27.641 1 91.88 341 ASN A C 1
ATOM 2769 O O . ASN A 1 341 ? -16.953 -39.344 -28.672 1 91.88 341 ASN A O 1
ATOM 2773 N N . SER A 1 342 ? -17.609 -38.5 -26.766 1 91 342 SER A N 1
ATOM 2774 C CA . SER A 1 342 ? -16.719 -37.375 -26.906 1 91 342 SER A CA 1
ATOM 2775 C C . SER A 1 342 ? -15.258 -37.781 -26.844 1 91 342 SER A C 1
ATOM 2777 O O . SER A 1 342 ? -14.406 -37.219 -27.516 1 91 342 SER A O 1
ATOM 2779 N N . GLY A 1 343 ? -15.008 -38.75 -25.969 1 92.12 343 GLY A N 1
ATOM 2780 C CA . GLY A 1 343 ? -13.656 -39.281 -25.875 1 92.12 343 GLY A CA 1
ATOM 2781 C C . GLY A 1 343 ? -13.172 -39.875 -27.172 1 92.12 343 GLY A C 1
ATOM 2782 O O . GLY A 1 343 ? -12 -39.75 -27.531 1 92.12 343 GLY A O 1
ATOM 2783 N N . LEU A 1 344 ? -14.039 -40.5 -27.875 1 90.25 344 LEU A N 1
ATOM 2784 C CA . LEU A 1 344 ? -13.695 -41.125 -29.156 1 90.25 344 LEU A CA 1
ATOM 2785 C C . LEU A 1 344 ? -13.336 -40.031 -30.188 1 90.25 344 LEU A C 1
ATOM 2787 O O . LEU A 1 344 ? -12.547 -40.312 -31.094 1 90.25 344 LEU A O 1
ATOM 2791 N N . LYS A 1 345 ? -13.789 -38.906 -30.016 1 87.75 345 LYS A N 1
ATOM 2792 C CA . LYS A 1 345 ? -13.516 -37.812 -30.922 1 87.75 345 LYS A CA 1
ATOM 2793 C C . LYS A 1 345 ? -12.242 -37.062 -30.516 1 87.75 345 LYS A C 1
ATOM 2795 O O . LYS A 1 345 ? -11.414 -36.75 -31.375 1 87.75 345 LYS A O 1
ATOM 2800 N N . ASN A 1 346 ? -12.055 -36.844 -29.203 1 87.56 346 ASN A N 1
ATOM 2801 C CA . ASN A 1 346 ? -11.016 -35.938 -28.703 1 87.56 346 ASN A CA 1
ATOM 2802 C C . ASN A 1 346 ? -9.734 -36.719 -28.391 1 87.56 346 ASN A C 1
ATOM 2804 O O . ASN A 1 346 ? -8.641 -36.156 -28.469 1 87.56 346 ASN A O 1
ATOM 2808 N N . ALA A 1 347 ? -9.906 -37.969 -27.922 1 89.06 347 ALA A N 1
ATOM 2809 C CA . ALA A 1 347 ? -8.75 -38.781 -27.516 1 89.06 347 ALA A CA 1
ATOM 2810 C C . ALA A 1 347 ? -8.523 -39.938 -28.453 1 89.06 347 ALA A C 1
ATOM 2812 O O . ALA A 1 347 ? -8.555 -41.094 -28.047 1 89.06 347 ALA A O 1
ATOM 2813 N N . LYS A 1 348 ? -8.109 -39.688 -29.594 1 86.94 348 LYS A N 1
ATOM 2814 C CA . LYS A 1 348 ? -8.016 -40.656 -30.656 1 86.94 348 LYS A CA 1
ATOM 2815 C C . LYS A 1 348 ? -6.953 -41.719 -30.344 1 86.94 348 LYS A C 1
ATOM 2817 O O . LYS A 1 348 ? -7.086 -42.875 -30.75 1 86.94 348 LYS A O 1
ATOM 2822 N N . GLU A 1 349 ? -6.039 -41.344 -29.609 1 87.38 349 GLU A N 1
ATOM 2823 C CA . GLU A 1 349 ? -4.957 -42.25 -29.25 1 87.38 349 GLU A CA 1
ATOM 2824 C C . GLU A 1 349 ? -5.449 -43.344 -28.328 1 87.38 349 GLU A C 1
ATOM 2826 O O . GLU A 1 349 ? -4.832 -44.406 -28.234 1 87.38 349 GLU A O 1
ATOM 2831 N N . HIS A 1 350 ? -6.664 -43.094 -27.797 1 90.06 350 HIS A N 1
ATOM 2832 C CA . HIS A 1 350 ? -7.184 -44.031 -26.812 1 90.06 350 HIS A CA 1
ATOM 2833 C C . HIS A 1 350 ? -8.523 -44.594 -27.266 1 90.06 350 HIS A C 1
ATOM 2835 O O . HIS A 1 350 ? -9.367 -44.938 -26.422 1 90.06 350 HIS A O 1
ATOM 2841 N N . THR A 1 351 ? -8.656 -44.688 -28.5 1 89.5 351 THR A N 1
ATOM 2842 C CA . THR A 1 351 ? -9.938 -45.094 -29.062 1 89.5 351 THR A CA 1
ATOM 2843 C C . THR A 1 351 ? -10.305 -46.5 -28.594 1 89.5 351 THR A C 1
ATOM 2845 O O . THR A 1 351 ? -11.445 -46.75 -28.188 1 89.5 351 THR A O 1
ATOM 2848 N N . VAL A 1 352 ? -9.383 -47.406 -28.609 1 88.62 352 VAL A N 1
ATOM 2849 C CA . VAL A 1 352 ? -9.648 -48.781 -28.234 1 88.62 352 VAL A CA 1
ATOM 2850 C C . VAL A 1 352 ? -10.086 -48.844 -26.781 1 88.62 352 VAL A C 1
ATOM 2852 O O . VAL A 1 352 ? -11.055 -49.531 -26.438 1 88.62 352 VAL A O 1
ATOM 2855 N N . TYR A 1 353 ? -9.414 -48.156 -26.031 1 90.62 353 TYR A N 1
ATOM 2856 C CA . TYR A 1 353 ? -9.727 -48.125 -24.609 1 90.62 353 TYR A CA 1
ATOM 2857 C C . TYR A 1 353 ? -11.109 -47.562 -24.359 1 90.62 353 TYR A C 1
ATOM 2859 O O . TYR A 1 353 ? -11.883 -48.094 -23.562 1 90.62 353 TYR A O 1
ATOM 2867 N N . ILE A 1 354 ? -11.469 -46.562 -25.047 1 92.19 354 ILE A N 1
ATOM 2868 C CA . ILE A 1 354 ? -12.742 -45.875 -24.828 1 92.19 354 ILE A CA 1
ATOM 2869 C C . ILE A 1 354 ? -13.883 -46.75 -25.359 1 92.19 354 ILE A C 1
ATOM 2871 O O . ILE A 1 354 ? -14.961 -46.781 -24.75 1 92.19 354 ILE A O 1
ATOM 2875 N N . LEU A 1 355 ? -13.594 -47.375 -26.422 1 92.75 355 LEU A N 1
ATOM 2876 C CA . LEU A 1 355 ? -14.578 -48.312 -26.938 1 92.75 355 LEU A CA 1
ATOM 2877 C C . LEU A 1 355 ? -14.828 -49.438 -25.922 1 92.75 355 LEU A C 1
ATOM 2879 O O . LEU A 1 355 ? -15.961 -49.906 -25.766 1 92.75 355 LEU A O 1
ATOM 2883 N N . TYR A 1 356 ? -13.766 -49.844 -25.375 1 92.38 356 TYR A N 1
ATOM 2884 C CA . TYR A 1 356 ? -13.898 -50.875 -24.359 1 92.38 356 TYR A CA 1
ATOM 2885 C C . TYR A 1 356 ? -14.766 -50.406 -23.203 1 92.3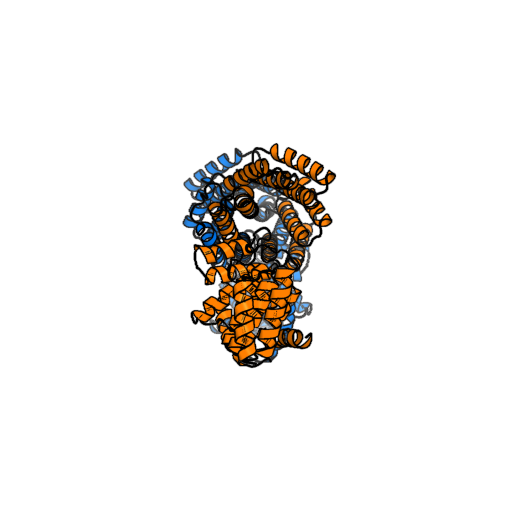8 356 TYR A C 1
ATOM 2887 O O . TYR A 1 356 ? -15.625 -51.125 -22.719 1 92.38 356 TYR A O 1
ATOM 2895 N N . LEU A 1 357 ? -14.57 -49.219 -22.75 1 93.75 357 LEU A N 1
ATOM 2896 C CA . LEU A 1 357 ? -15.375 -48.656 -21.688 1 93.75 357 LEU A CA 1
ATOM 2897 C C . LEU A 1 357 ? -16.844 -48.562 -22.094 1 93.75 357 LEU A C 1
ATOM 2899 O O . LEU A 1 357 ? -17.734 -48.875 -21.312 1 93.75 357 LEU A O 1
ATOM 2903 N N . ARG A 1 358 ? -17.031 -48.125 -23.312 1 95 358 ARG A N 1
ATOM 2904 C CA . ARG A 1 358 ? -18.391 -48 -23.812 1 95 358 ARG A CA 1
ATOM 2905 C C . ARG A 1 358 ? -19.062 -49.344 -23.938 1 95 358 ARG A C 1
ATOM 2907 O O . ARG A 1 358 ? -20.266 -49.469 -23.656 1 95 358 ARG A O 1
ATOM 2914 N N . GLN A 1 359 ? -18.281 -50.281 -24.359 1 95.25 359 GLN A N 1
ATOM 2915 C CA . GLN A 1 359 ? -18.797 -51.656 -24.422 1 95.25 359 GLN A CA 1
ATOM 2916 C C . GLN A 1 359 ? -19.25 -52.125 -23.047 1 95.25 359 GLN A C 1
ATOM 2918 O O . GLN A 1 359 ? -20.328 -52.719 -22.906 1 95.25 359 GLN A O 1
ATOM 2923 N N . GLN A 1 360 ? -18.438 -51.906 -22.094 1 94.19 360 GLN A N 1
ATOM 2924 C CA . GLN A 1 360 ? -18.797 -52.281 -20.734 1 94.19 360 GLN A CA 1
ATOM 2925 C C . GLN A 1 360 ? -20.047 -51.531 -20.281 1 94.19 360 GLN A C 1
ATOM 2927 O O . GLN A 1 360 ? -20.906 -52.094 -19.609 1 94.19 360 GLN A O 1
ATOM 2932 N N . PHE A 1 361 ? -20.172 -50.375 -20.641 1 95.31 361 PHE A N 1
ATOM 2933 C CA . PHE A 1 361 ? -21.312 -49.531 -20.312 1 95.31 361 PHE A CA 1
ATOM 2934 C C . PHE A 1 361 ? -22.594 -50.094 -20.922 1 95.31 361 PHE A C 1
ATOM 2936 O O . PHE A 1 361 ? -23.609 -50.219 -20.234 1 95.31 361 PHE A O 1
ATOM 2943 N N . TYR A 1 362 ? -22.531 -50.406 -22.172 1 95.69 362 TYR A N 1
ATOM 2944 C CA . TYR A 1 362 ? -23.672 -51 -22.859 1 95.69 362 TYR A CA 1
ATOM 2945 C C . TYR A 1 362 ? -24.078 -52.312 -22.234 1 95.69 362 TYR A C 1
ATOM 2947 O O . TYR A 1 362 ? -25.266 -52.594 -22.016 1 95.69 362 TYR A O 1
ATOM 2955 N N . GLU A 1 363 ? -23.109 -53.062 -21.906 1 95.38 363 GLU A N 1
ATOM 2956 C CA . GLU A 1 363 ? -23.375 -54.406 -21.438 1 95.38 363 GLU A CA 1
ATOM 2957 C C . GLU A 1 363 ? -23.891 -54.406 -20.016 1 95.38 363 GLU A C 1
ATOM 2959 O O . GLU A 1 363 ? -24.906 -55.031 -19.719 1 95.38 363 GLU A O 1
ATOM 2964 N N . ILE A 1 364 ? -23.203 -53.719 -19.156 1 94.06 364 ILE A N 1
ATOM 2965 C CA . ILE A 1 364 ? -23.453 -53.812 -17.734 1 94.06 364 ILE A CA 1
ATOM 2966 C C . ILE A 1 364 ? -24.531 -52.812 -17.312 1 94.06 364 ILE A C 1
ATOM 2968 O O . ILE A 1 364 ? -25.453 -53.188 -16.562 1 94.06 364 ILE A O 1
ATOM 2972 N N . THR A 1 365 ? -24.453 -51.656 -17.828 1 92.75 365 THR A N 1
ATOM 2973 C CA . THR A 1 365 ? -25.328 -50.594 -17.344 1 92.75 365 THR A CA 1
ATOM 2974 C C . THR A 1 365 ? -26.625 -50.562 -18.125 1 92.75 365 THR A C 1
ATOM 2976 O O . THR A 1 365 ? -27.719 -50.5 -17.547 1 92.75 365 THR A O 1
ATOM 2979 N N . MET A 1 366 ? -26.562 -50.625 -19.422 1 94 366 MET A N 1
ATOM 2980 C CA . MET A 1 366 ? -27.734 -50.469 -20.266 1 94 366 MET A CA 1
ATOM 2981 C C . MET A 1 366 ? -28.328 -51.812 -20.656 1 94 366 MET A C 1
ATOM 2983 O O . MET A 1 366 ? -29.484 -51.875 -21.109 1 94 366 MET A O 1
ATOM 2987 N N . GLN A 1 367 ? -27.562 -52.875 -20.531 1 94.06 367 GLN A N 1
ATOM 2988 C CA . GLN A 1 367 ? -27.953 -54.219 -20.984 1 94.06 367 GLN A CA 1
ATOM 2989 C C . GLN A 1 367 ? -28.344 -54.188 -22.453 1 94.06 367 GLN A C 1
ATOM 2991 O O . GLN A 1 367 ? -29.328 -54.812 -22.859 1 94.06 367 GLN A O 1
ATOM 2996 N N . ASN A 1 368 ? -27.781 -53.344 -23.219 1 95.62 368 ASN A N 1
ATOM 2997 C CA . ASN A 1 368 ? -27.875 -53.281 -24.672 1 95.62 368 ASN A CA 1
ATOM 2998 C C . ASN A 1 368 ? -26.797 -54.125 -25.328 1 95.62 368 ASN A C 1
ATOM 3000 O O . ASN A 1 368 ? -25.797 -53.594 -25.812 1 95.62 368 ASN A O 1
ATOM 3004 N N . TYR A 1 369 ? -27.047 -55.344 -25.484 1 96.19 369 TYR A N 1
ATOM 3005 C CA . TYR A 1 369 ? -26.047 -56.312 -25.906 1 96.19 369 TYR A CA 1
ATOM 3006 C C . TYR A 1 369 ? -25.719 -56.156 -27.391 1 96.19 369 TYR A C 1
ATOM 3008 O O . TYR A 1 369 ? -24.578 -56.406 -27.812 1 96.19 369 TYR A O 1
ATOM 3016 N N . ARG A 1 370 ? -26.625 -55.656 -28.141 1 96.56 370 ARG A N 1
ATOM 3017 C CA . ARG A 1 370 ? -26.359 -55.406 -29.547 1 96.56 370 ARG A CA 1
ATOM 3018 C C . ARG A 1 370 ? -25.312 -54.312 -29.734 1 96.56 370 ARG A C 1
ATOM 3020 O O . ARG A 1 370 ? -24.359 -54.469 -30.5 1 96.56 370 ARG A O 1
ATOM 3027 N N . ALA A 1 371 ? -25.484 -53.25 -29.031 1 96.06 371 ALA A N 1
ATOM 3028 C CA . ALA A 1 371 ? -24.516 -52.156 -29.109 1 96.06 371 ALA A CA 1
ATOM 3029 C C . ALA A 1 371 ? -23.156 -52.562 -28.562 1 96.06 371 ALA A C 1
ATOM 3031 O O . ALA A 1 371 ? -22.109 -52.188 -29.109 1 96.06 371 ALA A O 1
ATOM 3032 N N . ALA A 1 372 ? -23.125 -53.375 -27.516 1 97.19 372 ALA A N 1
ATOM 3033 C CA . ALA A 1 372 ? -21.891 -53.875 -26.953 1 97.19 372 ALA A CA 1
ATOM 3034 C C . ALA A 1 372 ? -21.141 -54.75 -27.969 1 97.19 372 ALA A C 1
ATOM 3036 O O . ALA A 1 372 ? -19.922 -54.688 -28.078 1 97.19 372 ALA A O 1
ATOM 3037 N N . LEU A 1 373 ? -21.984 -55.562 -28.625 1 96.56 373 LEU A N 1
ATOM 3038 C CA . LEU A 1 373 ? -21.406 -56.438 -29.656 1 96.56 373 LEU A CA 1
ATOM 3039 C C . LEU A 1 373 ? -20.781 -55.625 -30.766 1 96.56 373 LEU A C 1
ATOM 3041 O O . LEU A 1 373 ? -19.672 -55.938 -31.234 1 96.56 373 LEU A O 1
ATOM 3045 N N . GLU A 1 374 ? -21.438 -54.594 -31.188 1 96.5 374 GLU A N 1
ATOM 3046 C CA . GLU A 1 374 ? -20.922 -53.75 -32.25 1 96.5 374 GLU A CA 1
ATOM 3047 C C . GLU A 1 374 ? -19.594 -53.125 -31.828 1 96.5 374 GLU A C 1
ATOM 3049 O O . GLU A 1 374 ? -18.672 -53.031 -32.656 1 96.5 374 GLU A O 1
ATOM 3054 N N . ASP A 1 375 ? -19.469 -52.688 -30.625 1 95.19 375 ASP A N 1
ATOM 3055 C CA . ASP A 1 375 ? -18.219 -52.094 -30.125 1 95.19 375 ASP A CA 1
ATOM 3056 C C . ASP A 1 375 ? -17.094 -53.125 -30.078 1 95.19 375 ASP A C 1
ATOM 3058 O O . ASP A 1 375 ? -15.953 -52.844 -30.422 1 95.19 375 ASP A O 1
ATOM 3062 N N . CYS A 1 376 ? -17.406 -54.312 -29.688 1 94.5 376 CYS A N 1
ATOM 3063 C CA . CYS A 1 376 ? -16.406 -55.375 -29.656 1 94.5 376 CYS A CA 1
ATOM 3064 C C . CYS A 1 376 ? -15.891 -55.656 -31.062 1 94.5 376 CYS A C 1
ATOM 3066 O O . CYS A 1 376 ? -14.688 -55.875 -31.266 1 94.5 376 CYS A O 1
ATOM 3068 N N . GLU A 1 377 ? -16.812 -55.719 -31.953 1 94.69 377 GLU A N 1
ATOM 3069 C CA . GLU A 1 377 ? -16.422 -55.969 -33.344 1 94.69 377 GLU A CA 1
ATOM 3070 C C . GLU A 1 377 ? -15.555 -54.812 -33.875 1 94.69 377 GLU A C 1
ATOM 3072 O O . GLU A 1 377 ? -14.594 -55.062 -34.594 1 94.69 377 GLU A O 1
ATOM 3077 N N . HIS A 1 378 ? -15.938 -53.688 -33.531 1 92.19 378 HIS A N 1
ATOM 3078 C CA . HIS A 1 378 ? -15.133 -52.531 -33.938 1 92.19 378 HIS A CA 1
ATOM 3079 C C . HIS A 1 378 ? -13.727 -52.625 -33.344 1 92.19 378 HIS A C 1
ATOM 3081 O O . HIS A 1 378 ? -12.75 -52.344 -34.031 1 92.19 378 HIS A O 1
ATOM 3087 N N . ILE A 1 379 ? -13.531 -52.969 -32.062 1 91.56 379 ILE A N 1
ATOM 3088 C CA . ILE A 1 379 ? -12.25 -53.094 -31.391 1 91.56 379 ILE A CA 1
ATOM 3089 C C . ILE A 1 379 ? -11.398 -54.156 -32.094 1 91.56 379 ILE A C 1
ATOM 3091 O O . ILE A 1 379 ? -10.211 -53.938 -32.375 1 91.56 379 ILE A O 1
ATOM 3095 N N . LEU A 1 380 ? -12.07 -55.219 -32.375 1 89.38 380 LEU A N 1
ATOM 3096 C CA . LEU A 1 380 ? -11.359 -56.312 -33.031 1 89.38 380 LEU A CA 1
ATOM 3097 C C . LEU A 1 380 ? -10.82 -55.875 -34.375 1 89.38 380 LEU A C 1
ATOM 3099 O O . LEU A 1 380 ? -9.703 -56.25 -34.75 1 89.38 380 LEU A O 1
ATOM 3103 N N . ARG A 1 381 ? -11.609 -55.125 -35.156 1 90.19 381 ARG A N 1
ATOM 3104 C CA . ARG A 1 381 ? -11.18 -54.625 -36.438 1 90.19 381 ARG A CA 1
ATOM 3105 C C . ARG A 1 381 ? -9.977 -53.719 -36.312 1 90.19 381 ARG A C 1
ATOM 3107 O O . ARG A 1 381 ? -9.023 -53.812 -37.094 1 90.19 381 ARG A O 1
ATOM 3114 N N . LEU A 1 382 ? -9.992 -52.875 -35.312 1 87.88 382 LEU A N 1
ATOM 3115 C CA . LEU A 1 382 ? -8.914 -51.938 -35.125 1 87.88 382 LEU A CA 1
ATOM 3116 C C . LEU A 1 382 ? -7.629 -52.625 -34.719 1 87.88 382 LEU A C 1
ATOM 3118 O O . LEU A 1 382 ? -6.543 -52.281 -35.188 1 87.88 382 LEU A O 1
ATOM 3122 N N . ILE A 1 383 ? -7.73 -53.562 -33.844 1 83.44 383 ILE A N 1
ATOM 3123 C CA . ILE A 1 383 ? -6.562 -54.281 -33.344 1 83.44 383 ILE A CA 1
ATOM 3124 C C . ILE A 1 383 ? -5.945 -55.062 -34.5 1 83.44 383 ILE A C 1
ATOM 3126 O O . ILE A 1 383 ? -4.723 -55.188 -34.594 1 83.44 383 ILE A O 1
ATOM 3130 N N . SER A 1 384 ? -6.797 -55.594 -35.312 1 80.56 384 SER A N 1
ATOM 3131 C CA . SER A 1 384 ? -6.32 -56.406 -36.438 1 80.56 384 SER A CA 1
ATOM 3132 C C . SER A 1 384 ? -5.625 -55.531 -37.469 1 80.56 384 SER A C 1
ATOM 3134 O O . SER A 1 384 ? -4.672 -55.969 -38.125 1 80.56 384 SER A O 1
ATOM 3136 N N . GLN A 1 385 ? -6.105 -54.406 -37.688 1 78.31 385 GLN A N 1
ATOM 3137 C CA . GLN A 1 385 ? -5.512 -53.5 -38.656 1 78.31 385 GLN A CA 1
ATOM 3138 C C . GLN A 1 385 ? -4.203 -52.906 -38.156 1 78.31 385 GLN A C 1
ATOM 3140 O O . GLN A 1 385 ? -3.258 -52.719 -38.906 1 78.31 385 GLN A O 1
ATOM 3145 N N . ALA A 1 386 ? -4.277 -52.219 -37.062 1 62.78 386 ALA A N 1
ATOM 3146 C CA . ALA A 1 386 ? -3.143 -51.438 -36.594 1 62.78 386 ALA A CA 1
ATOM 3147 C C . ALA A 1 386 ? -1.982 -52.344 -36.188 1 62.78 386 ALA A C 1
ATOM 3149 O O . ALA A 1 386 ? -0.863 -51.844 -35.969 1 62.78 386 ALA A O 1
ATOM 3150 N N . ASN A 1 387 ? -1.798 -53.656 -36.656 1 53.06 387 ASN A N 1
ATOM 3151 C CA . ASN A 1 387 ? -0.699 -54.406 -36.031 1 53.06 387 ASN A CA 1
ATOM 3152 C C . ASN A 1 387 ? -0.443 -53.906 -34.594 1 53.06 387 ASN A C 1
ATOM 3154 O O . ASN A 1 387 ? 0.707 -53.719 -34.219 1 53.06 387 ASN A O 1
ATOM 3158 N N . ILE A 1 388 ? -1.185 -53.156 -34.094 1 51.28 388 ILE A N 1
ATOM 3159 C CA . ILE A 1 388 ? -1.06 -52.562 -32.781 1 51.28 388 ILE A CA 1
ATOM 3160 C C . ILE A 1 388 ? -0.691 -53.656 -31.766 1 51.28 388 ILE A C 1
ATOM 3162 O O . ILE A 1 388 ? -1.453 -54.594 -31.562 1 51.28 388 ILE A O 1
ATOM 3166 N N . THR A 1 389 ? 0.539 -54.062 -31.828 1 43.47 389 THR A N 1
ATOM 3167 C CA . THR A 1 389 ? 1.107 -54.938 -30.812 1 43.47 389 THR A CA 1
ATOM 3168 C C . THR A 1 389 ? 0.348 -54.812 -29.5 1 43.47 389 THR A C 1
ATOM 3170 O O . THR A 1 389 ? -0.252 -53.781 -29.219 1 43.47 389 THR A O 1
ATOM 3173 N N . GLN A 1 390 ? 0.095 -55.938 -28.781 1 44.72 390 GLN A N 1
ATOM 3174 C CA . GLN A 1 390 ? -0.451 -56.281 -27.484 1 44.72 390 GLN A CA 1
ATOM 3175 C C . GLN A 1 390 ? -0.26 -55.156 -26.484 1 44.72 390 GLN A C 1
ATOM 3177 O O . GLN A 1 390 ? -0.891 -55.125 -25.422 1 44.72 390 GLN A O 1
ATOM 3182 N N . GLN A 1 391 ? 0.887 -54.469 -26.672 1 45 391 GLN A N 1
ATOM 3183 C CA . GLN A 1 391 ? 1.369 -53.656 -25.547 1 45 391 GLN A CA 1
ATOM 3184 C C . GLN A 1 391 ? 0.443 -52.5 -25.281 1 45 391 GLN A C 1
ATOM 3186 O O . GLN A 1 391 ? 0.697 -51.688 -24.375 1 45 391 GLN A O 1
ATOM 3191 N N . ALA A 1 392 ? -0.261 -52.156 -26.266 1 44.09 392 ALA A N 1
ATOM 3192 C CA . ALA A 1 392 ? -0.782 -50.781 -26.219 1 44.09 392 ALA A CA 1
ATOM 3193 C C . ALA A 1 392 ? -1.512 -50.531 -24.891 1 44.09 392 ALA A C 1
ATOM 3195 O O . ALA A 1 392 ? -1.448 -49.438 -24.344 1 44.09 392 ALA A O 1
ATOM 3196 N N . TYR A 1 393 ? -2.717 -51.188 -24.531 1 47.91 393 TYR A N 1
ATOM 3197 C CA . TYR A 1 393 ? -3.557 -50.594 -23.5 1 47.91 393 TYR A CA 1
ATOM 3198 C C . TYR A 1 393 ? -3.496 -51.406 -22.219 1 47.91 393 TYR A C 1
ATOM 3200 O O . TYR A 1 393 ? -4.5 -51.969 -21.781 1 47.91 393 TYR A O 1
ATOM 3208 N N . ASP A 1 394 ? -2.273 -51.594 -21.75 1 53.09 394 ASP A N 1
ATOM 3209 C CA . ASP A 1 394 ? -1.852 -52.094 -20.453 1 53.09 394 ASP A CA 1
ATOM 3210 C C . ASP A 1 394 ? -2.393 -53.531 -20.219 1 53.09 394 ASP A C 1
ATOM 3212 O O . ASP A 1 394 ? -2.676 -53.906 -19.078 1 53.09 394 ASP A O 1
ATOM 3216 N N . GLY A 1 395 ? -2.645 -54.344 -21.391 1 57.62 395 GLY A N 1
ATOM 3217 C CA . GLY A 1 395 ? -3.01 -55.719 -21.234 1 57.62 395 GLY A CA 1
ATOM 3218 C C . GLY A 1 395 ? -4.492 -55.938 -21 1 57.62 395 GLY A C 1
ATOM 3219 O O . GLY A 1 395 ? -4.961 -57.062 -20.906 1 57.62 395 GLY A O 1
ATOM 3220 N N . ILE A 1 396 ? -5.273 -54.875 -20.812 1 61.94 396 ILE A N 1
ATOM 3221 C CA . ILE A 1 396 ? -6.668 -55.062 -20.438 1 61.94 396 ILE A CA 1
ATOM 3222 C C . ILE A 1 396 ? -7.469 -55.531 -21.641 1 61.94 396 ILE A C 1
ATOM 3224 O O . ILE A 1 396 ? -8.344 -56.406 -21.5 1 61.94 396 ILE A O 1
ATOM 3228 N N . VAL A 1 397 ? -7.043 -55.031 -22.906 1 75.25 397 VAL A N 1
ATOM 3229 C CA . VAL A 1 397 ? -7.852 -55.438 -24.062 1 75.25 397 VAL A CA 1
ATOM 3230 C C . VAL A 1 397 ? -7 -56.25 -25.031 1 75.25 397 VAL A C 1
ATOM 3232 O O . VAL A 1 397 ? -6.055 -55.719 -25.625 1 75.25 397 VAL A O 1
ATOM 3235 N N . SER A 1 398 ? -7.082 -57.562 -24.891 1 78.25 398 SER A N 1
ATOM 3236 C CA . SER A 1 398 ? -6.387 -58.438 -25.844 1 78.25 398 SER A CA 1
ATOM 3237 C C . SER A 1 398 ? -7.34 -58.969 -26.891 1 78.25 398 SER A C 1
ATOM 3239 O O . SER A 1 398 ? -8.555 -59 -26.688 1 78.25 398 SER A O 1
ATOM 3241 N N . LYS A 1 399 ? -6.723 -59.344 -28.047 1 83.81 399 LYS A N 1
ATOM 3242 C CA . LYS A 1 399 ? -7.5 -59.875 -29.156 1 83.81 399 LYS A CA 1
ATOM 3243 C C . LYS A 1 399 ? -8.32 -61.094 -28.734 1 83.81 399 LYS A C 1
ATOM 3245 O O . LYS A 1 399 ? -9.492 -61.219 -29.078 1 83.81 399 LYS A O 1
ATOM 3250 N N . ASP A 1 400 ? -7.723 -61.938 -27.891 1 84.31 400 ASP A N 1
ATOM 3251 C CA . ASP A 1 400 ? -8.391 -63.188 -27.453 1 84.31 400 ASP A CA 1
ATOM 3252 C C . ASP A 1 400 ? -9.555 -62.844 -26.516 1 84.31 400 ASP A C 1
ATOM 3254 O O . ASP A 1 400 ? -10.617 -63.469 -26.609 1 84.31 400 ASP A O 1
ATOM 3258 N N . ILE A 1 401 ? -9.344 -61.938 -25.703 1 86.69 401 ILE A N 1
ATOM 3259 C CA . ILE A 1 401 ? -10.375 -61.562 -24.734 1 86.69 401 ILE A CA 1
ATOM 3260 C C . ILE A 1 401 ? -11.578 -61 -25.484 1 86.69 401 ILE A C 1
ATOM 3262 O O . ILE A 1 401 ? -12.727 -61.281 -25.156 1 86.69 401 ILE A O 1
ATOM 3266 N N . ILE A 1 402 ? -11.328 -60.281 -26.531 1 90.5 402 ILE A N 1
ATOM 3267 C CA . ILE A 1 402 ? -12.391 -59.625 -27.297 1 90.5 402 ILE A CA 1
ATOM 3268 C C . ILE A 1 402 ? -13.141 -60.688 -28.125 1 90.5 402 ILE A C 1
ATOM 3270 O O . ILE A 1 402 ? -14.367 -60.594 -28.25 1 90.5 402 ILE A O 1
ATOM 3274 N N . LYS A 1 403 ? -12.461 -61.594 -28.609 1 91.19 403 LYS A N 1
ATOM 3275 C CA . LYS A 1 403 ? -13.102 -62.656 -29.375 1 91.19 403 LYS A CA 1
ATOM 3276 C C . LYS A 1 403 ? -14.039 -63.5 -28.484 1 91.19 403 LYS A C 1
ATOM 3278 O O . LYS A 1 403 ? -15.156 -63.812 -28.891 1 91.19 403 LYS A O 1
ATOM 3283 N N . ASP A 1 404 ? -13.531 -63.781 -27.328 1 92.62 404 ASP A N 1
ATOM 3284 C CA . ASP A 1 404 ? -14.359 -64.562 -26.391 1 92.62 404 ASP A CA 1
ATOM 3285 C C . ASP A 1 404 ? -15.617 -63.75 -26.016 1 92.62 404 ASP A C 1
ATOM 3287 O O . ASP A 1 404 ? -16.703 -64.312 -25.906 1 92.62 404 ASP A O 1
ATOM 3291 N N . LYS A 1 405 ? -15.414 -62.5 -25.906 1 93.81 405 LYS A N 1
ATOM 3292 C CA . LYS A 1 405 ? -16.531 -61.625 -25.531 1 93.81 405 LYS A CA 1
ATOM 3293 C C . LYS A 1 405 ? -17.547 -61.531 -26.656 1 93.81 405 LYS A C 1
ATOM 3295 O O . LYS A 1 405 ? -18.75 -61.469 -26.406 1 93.81 405 LYS A O 1
ATOM 3300 N N . ILE A 1 406 ? -17.109 -61.531 -27.859 1 95.31 406 ILE A N 1
ATOM 3301 C CA . ILE A 1 406 ? -18 -61.5 -29.016 1 95.31 406 ILE A CA 1
ATOM 3302 C C . ILE A 1 406 ? -18.875 -62.75 -29.016 1 95.31 406 ILE A C 1
ATOM 3304 O O . ILE A 1 406 ? -20.094 -62.656 -29.25 1 95.31 406 ILE A O 1
ATOM 3308 N N . VAL A 1 407 ? -18.312 -63.875 -28.688 1 95.69 407 VAL A N 1
ATOM 3309 C CA . VAL A 1 407 ? -19.062 -65.125 -28.656 1 95.69 407 VAL A CA 1
ATOM 3310 C C . VAL A 1 407 ? -20.141 -65.062 -27.562 1 95.69 407 VAL A C 1
ATOM 3312 O O . VAL A 1 407 ? -21.297 -65.438 -27.797 1 95.69 407 VAL A O 1
ATOM 3315 N N . GLU A 1 408 ? -19.766 -64.625 -26.469 1 95.31 408 GLU A N 1
ATOM 3316 C CA . GLU A 1 408 ? -20.688 -64.5 -25.328 1 95.31 408 GLU A CA 1
ATOM 3317 C C . GLU A 1 408 ? -21.844 -63.562 -25.656 1 95.31 408 GLU A C 1
ATOM 3319 O O . GLU A 1 408 ? -23 -63.875 -25.359 1 95.31 408 GLU A O 1
ATOM 3324 N N . LEU A 1 409 ? -21.531 -62.438 -26.281 1 96.38 409 LEU A N 1
ATOM 3325 C CA . LEU A 1 409 ? -22.531 -61.438 -26.547 1 96.38 409 LEU A CA 1
ATOM 3326 C C . LEU A 1 409 ? -23.469 -61.875 -27.656 1 96.38 409 LEU A C 1
ATOM 3328 O O . LEU A 1 409 ? -24.656 -61.562 -27.641 1 96.38 409 LEU A O 1
ATOM 3332 N N . LYS A 1 410 ? -22.984 -62.594 -28.531 1 95.69 410 LYS A N 1
ATOM 3333 C CA . LYS A 1 410 ? -23.828 -63.125 -29.609 1 95.69 410 LYS A CA 1
ATOM 3334 C C . LYS A 1 410 ? -24.891 -64.062 -29.047 1 95.69 410 LYS A C 1
ATOM 3336 O O . LYS A 1 410 ? -26.016 -64.125 -29.562 1 95.69 410 LYS A O 1
ATOM 3341 N N . GLU A 1 411 ? -24.516 -64.75 -28.016 1 94.75 411 GLU A N 1
ATOM 3342 C CA . GLU A 1 411 ? -25.453 -65.688 -27.375 1 94.75 411 GLU A CA 1
ATOM 3343 C C . GLU A 1 411 ? -26.578 -64.875 -26.672 1 94.75 411 GLU A C 1
ATOM 3345 O O . GLU A 1 411 ? -27.703 -65.375 -26.562 1 94.75 411 GLU A O 1
ATOM 3350 N N . LYS A 1 412 ? -26.266 -63.781 -26.281 1 94.25 412 LYS A N 1
ATOM 3351 C CA . LYS A 1 412 ? -27.219 -63 -25.516 1 94.25 412 LYS A CA 1
ATOM 3352 C C . LYS A 1 412 ? -28.125 -62.188 -26.438 1 94.25 412 LYS A C 1
ATOM 3354 O O . LYS A 1 412 ? -29.25 -61.844 -26.078 1 94.25 412 LYS A O 1
ATOM 3359 N N . VAL A 1 413 ? -27.562 -61.781 -27.5 1 92.88 413 VAL A N 1
ATOM 3360 C CA . VAL A 1 413 ? -28.375 -61 -28.453 1 92.88 413 VAL A CA 1
ATOM 3361 C C . VAL A 1 413 ? -29.406 -61.938 -29.094 1 92.88 413 VAL A C 1
ATOM 3363 O O . VAL A 1 413 ? -30.562 -61.531 -29.297 1 92.88 413 VAL A O 1
ATOM 3366 N N . MET B 1 1 ? -25.312 29.062 34.188 1 21.14 1 MET B N 1
ATOM 3367 C CA . MET B 1 1 ? -24.375 29.516 33.156 1 21.14 1 MET B CA 1
ATOM 3368 C C . MET B 1 1 ? -23.781 28.344 32.406 1 21.14 1 MET B C 1
ATOM 3370 O O . MET B 1 1 ? -23.125 28.531 31.375 1 21.14 1 MET B O 1
ATOM 3374 N N . ASP B 1 2 ? -23.844 27.188 33.125 1 27.53 2 ASP B N 1
ATOM 3375 C CA . ASP B 1 2 ? -23.625 25.781 32.812 1 27.53 2 ASP B CA 1
ATOM 3376 C C . ASP B 1 2 ? -24.641 25.281 31.781 1 27.53 2 ASP B C 1
ATOM 3378 O O . ASP B 1 2 ? -24.391 24.312 31.062 1 27.53 2 ASP B O 1
ATOM 3382 N N . GLY B 1 3 ? -25.797 25.984 31.828 1 26.73 3 GLY B N 1
ATOM 3383 C CA . GLY B 1 3 ? -26.953 25.5 31.078 1 26.73 3 GLY B CA 1
ATOM 3384 C C . GLY B 1 3 ? -26.812 25.703 29.578 1 26.73 3 GLY B C 1
ATOM 3385 O O . GLY B 1 3 ? -27.25 24.859 28.781 1 26.73 3 GLY B O 1
ATOM 3386 N N . VAL B 1 4 ? -26.375 26.938 29.281 1 28.89 4 VAL B N 1
ATOM 3387 C CA . VAL B 1 4 ? -26.297 27.266 27.859 1 28.89 4 VAL B CA 1
ATOM 3388 C C . VAL B 1 4 ? -25.234 26.422 27.188 1 28.89 4 VAL B C 1
ATOM 3390 O O . VAL B 1 4 ? -25.359 26.078 26 1 28.89 4 VAL B O 1
ATOM 3393 N N . PHE B 1 5 ? -24.156 26.172 27.906 1 34.22 5 PHE B N 1
ATOM 3394 C CA . PHE B 1 5 ? -23.078 25.391 27.312 1 34.22 5 PHE B CA 1
ATOM 3395 C C . PHE B 1 5 ? -23.516 23.953 27.078 1 34.22 5 PHE B C 1
ATOM 3397 O O . PHE B 1 5 ? -23.078 23.312 26.125 1 34.22 5 PHE B O 1
ATOM 3404 N N . ASN B 1 6 ? -24.375 23.453 27.969 1 35.34 6 ASN B N 1
ATOM 3405 C CA . ASN B 1 6 ? -24.891 22.094 27.781 1 35.34 6 ASN B CA 1
ATOM 3406 C C . ASN B 1 6 ? -25.797 22 26.562 1 35.34 6 ASN B C 1
ATOM 3408 O O . ASN B 1 6 ? -25.812 20.969 25.875 1 35.34 6 ASN B O 1
ATOM 3412 N N . THR B 1 7 ? -26.562 23.047 26.328 1 32.03 7 THR B N 1
ATOM 3413 C CA . THR B 1 7 ? -27.438 23.031 25.156 1 32.03 7 THR B CA 1
ATOM 3414 C C . THR B 1 7 ? -26.625 23.078 23.875 1 32.03 7 THR B C 1
ATOM 3416 O O . THR B 1 7 ? -26.969 22.391 22.906 1 32.03 7 THR B O 1
ATOM 3419 N N . ALA B 1 8 ? -25.594 23.828 23.812 1 35.81 8 ALA B N 1
ATOM 3420 C CA . ALA B 1 8 ? -24.75 23.812 22.609 1 35.81 8 ALA B CA 1
ATOM 3421 C C . ALA B 1 8 ? -24.094 22.453 22.422 1 35.81 8 ALA B C 1
ATOM 3423 O O . ALA B 1 8 ? -23.969 21.953 21.297 1 35.81 8 ALA B O 1
ATOM 3424 N N . ARG B 1 9 ? -23.734 21.812 23.453 1 39.34 9 ARG B N 1
ATOM 3425 C CA . ARG B 1 9 ? -23.297 20.422 23.359 1 39.34 9 ARG B CA 1
ATOM 3426 C C . ARG B 1 9 ? -24.438 19.516 22.922 1 39.34 9 ARG B C 1
ATOM 3428 O O . ARG B 1 9 ? -24.25 18.625 22.094 1 39.34 9 ARG B O 1
ATOM 3435 N N . MET B 1 10 ? -25.656 19.656 23.531 1 37.16 10 MET B N 1
ATOM 3436 C CA . MET B 1 10 ? -26.828 18.891 23.109 1 37.16 10 MET B CA 1
ATOM 3437 C C . MET B 1 10 ? -27.234 19.25 21.688 1 37.16 10 MET B C 1
ATOM 3439 O O . MET B 1 10 ? -27.562 18.359 20.891 1 37.16 10 MET B O 1
ATOM 3443 N N . MET B 1 11 ? -27.375 20.469 21.375 1 35.28 11 MET B N 1
ATOM 3444 C CA . MET B 1 11 ? -27.656 20.812 19.984 1 35.28 11 MET B CA 1
ATOM 3445 C C . MET B 1 11 ? -26.547 20.328 19.078 1 35.28 11 MET B C 1
ATOM 3447 O O . MET B 1 11 ? -26.812 19.891 17.953 1 35.28 11 MET B O 1
ATOM 3451 N N . TRP B 1 12 ? -25.391 20.391 19.531 1 35.03 12 TRP B N 1
ATOM 3452 C CA . TRP B 1 12 ? -24.266 19.844 18.766 1 35.03 12 TRP B CA 1
ATOM 3453 C C . TRP B 1 12 ? -24.422 18.344 18.578 1 35.03 12 TRP B C 1
ATOM 3455 O O . TRP B 1 12 ? -24.172 17.812 17.5 1 35.03 12 TRP B O 1
ATOM 3465 N N . ASN B 1 13 ? -24.766 17.578 19.625 1 37.97 13 ASN B N 1
ATOM 3466 C CA . ASN B 1 13 ? -25.141 16.188 19.375 1 37.97 13 ASN B CA 1
ATOM 3467 C C . ASN B 1 13 ? -26.281 16.094 18.359 1 37.97 13 ASN B C 1
ATOM 3469 O O . ASN B 1 13 ? -26.312 15.172 17.547 1 37.97 13 ASN B O 1
ATOM 3473 N N . LEU B 1 14 ? -27.281 16.844 18.547 1 33.12 14 LEU B N 1
ATOM 3474 C CA . LEU B 1 14 ? -28.375 16.828 17.594 1 33.12 14 LEU B CA 1
ATOM 3475 C C . LEU B 1 14 ? -27.891 17.188 16.188 1 33.12 14 LEU B C 1
ATOM 3477 O O . LEU B 1 14 ? -28.312 16.562 15.211 1 33.12 14 LEU B O 1
ATOM 3481 N N . PHE B 1 15 ? -27.172 18.359 16.062 1 28.75 15 PHE B N 1
ATOM 3482 C CA . PHE B 1 15 ? -26.75 18.797 14.742 1 28.75 15 PHE B CA 1
ATOM 3483 C C . PHE B 1 15 ? -25.672 17.859 14.195 1 28.75 15 PHE B C 1
ATOM 3485 O O . PHE B 1 15 ? -25.594 17.641 12.984 1 28.75 15 PHE B O 1
ATOM 3492 N N . SER B 1 16 ? -24.656 17.609 14.953 1 33.25 16 SER B N 1
ATOM 3493 C CA . SER B 1 16 ? -23.531 16.859 14.414 1 33.25 16 SER B CA 1
ATOM 3494 C C . SER B 1 16 ? -23.984 15.531 13.812 1 33.25 16 SER B C 1
ATOM 3496 O O . SER B 1 16 ? -23.172 14.734 13.352 1 33.25 16 SER B O 1
ATOM 3498 N N . GLY B 1 17 ? -25.234 15.43 13.086 1 30.7 17 GLY B N 1
ATOM 3499 C CA . GLY B 1 17 ? -25.906 14.422 12.289 1 30.7 17 GLY B CA 1
ATOM 3500 C C . GLY B 1 17 ? -26.125 13.117 13.039 1 30.7 17 GLY B C 1
ATOM 3501 O O . GLY B 1 17 ? -26.344 12.07 12.422 1 30.7 17 GLY B O 1
ATOM 3502 N N . LYS B 1 18 ? -26.031 13.07 14.281 1 31.11 18 LYS B N 1
ATOM 3503 C CA . LYS B 1 18 ? -26.844 11.898 14.617 1 31.11 18 LYS B CA 1
ATOM 3504 C C . LYS B 1 18 ? -28.281 12.078 14.148 1 31.11 18 LYS B C 1
ATOM 3506 O O . LYS B 1 18 ? -29.062 12.805 14.766 1 31.11 18 LYS B O 1
ATOM 3511 N N . GLN B 1 19 ? -28.531 12.352 12.812 1 28.17 19 GLN B N 1
ATOM 3512 C CA . GLN B 1 19 ? -29.844 12.133 12.227 1 28.17 19 GLN B CA 1
ATOM 3513 C C . GLN B 1 19 ? -30.609 11.039 12.969 1 28.17 19 GLN B C 1
ATOM 3515 O O . GLN B 1 19 ? -30.016 10.07 13.438 1 28.17 19 GLN B O 1
ATOM 3520 N N . ALA B 1 20 ? -31.75 11.148 13.594 1 27.14 20 ALA B N 1
ATOM 3521 C CA . ALA B 1 20 ? -32.812 10.18 13.367 1 27.14 20 ALA B CA 1
ATOM 3522 C C . ALA B 1 20 ? -32.625 9.461 12.031 1 27.14 20 ALA B C 1
ATOM 3524 O O . ALA B 1 20 ? -32.156 10.062 11.062 1 27.14 20 ALA B O 1
ATOM 3525 N N . GLU B 1 21 ? -32.656 8.102 11.93 1 29.95 21 GLU B N 1
ATOM 3526 C CA . GLU B 1 21 ? -32.594 7.16 10.812 1 29.95 21 GLU B CA 1
ATOM 3527 C C . GLU B 1 21 ? -33.344 7.676 9.594 1 29.95 21 GLU B C 1
ATOM 3529 O O . GLU B 1 21 ? -33.812 6.891 8.766 1 29.95 21 GLU B O 1
ATOM 3534 N N . ASN B 1 22 ? -33.875 8.906 9.609 1 26.77 22 ASN B N 1
ATOM 3535 C CA . ASN B 1 22 ? -34.781 9.023 8.477 1 26.77 22 ASN B CA 1
ATOM 3536 C C . ASN B 1 22 ? -34.062 8.734 7.156 1 26.77 22 ASN B C 1
ATOM 3538 O O . ASN B 1 22 ? -32.875 8.883 7.051 1 26.77 22 ASN B O 1
ATOM 3542 N N . SER B 1 23 ? -35 8.367 6.082 1 28.88 23 SER B N 1
ATOM 3543 C CA . SER B 1 23 ? -35.031 7.664 4.805 1 28.88 23 SER B CA 1
ATOM 3544 C C . SER B 1 23 ? -34.156 8.391 3.768 1 28.88 23 SER B C 1
ATOM 3546 O O . SER B 1 23 ? -33.656 7.77 2.838 1 28.88 23 SER B O 1
ATOM 3548 N N . GLU B 1 24 ? -34.281 9.742 3.801 1 30.19 24 GLU B N 1
ATOM 3549 C CA . GLU B 1 24 ? -33.781 10.375 2.58 1 30.19 24 GLU B CA 1
ATOM 3550 C C . GLU B 1 24 ? -32.25 10.391 2.549 1 30.19 24 GLU B C 1
ATOM 3552 O O . GLU B 1 24 ? -31.641 10.797 1.555 1 30.19 24 GLU B O 1
ATOM 3557 N N . GLU B 1 25 ? -31.625 10.422 3.604 1 33.31 25 GLU B N 1
ATOM 3558 C CA . GLU B 1 25 ? -30.1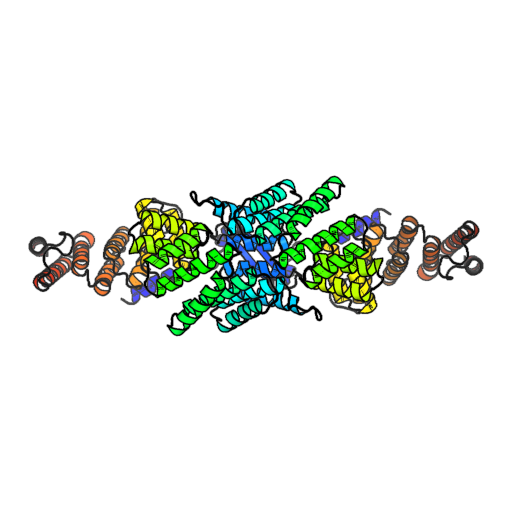72 10.391 3.619 1 33.31 25 GLU B CA 1
ATOM 3559 C C . GLU B 1 25 ? -29.625 9.141 2.928 1 33.31 25 GLU B C 1
ATOM 3561 O O . GLU B 1 25 ? -28.422 8.945 2.838 1 33.31 25 GLU B O 1
ATOM 3566 N N . THR B 1 26 ? -30.5 8.242 2.645 1 32.06 26 THR B N 1
ATOM 3567 C CA . THR B 1 26 ? -30.234 7.047 1.851 1 32.06 26 THR B CA 1
ATOM 3568 C C . THR B 1 26 ? -29.828 7.422 0.43 1 32.06 26 THR B C 1
ATOM 3570 O O . THR B 1 26 ? -29.031 6.723 -0.195 1 32.06 26 THR B O 1
ATOM 3573 N N . THR B 1 27 ? -30.516 8.578 -0.085 1 32.25 27 THR B N 1
ATOM 3574 C CA . THR B 1 27 ? -30.266 8.797 -1.505 1 32.25 27 THR B CA 1
ATOM 3575 C C . THR B 1 27 ? -28.875 9.391 -1.724 1 32.25 27 THR B C 1
ATOM 3577 O O . THR B 1 27 ? -28.203 9.055 -2.701 1 32.25 27 THR B O 1
ATOM 3580 N N . LYS B 1 28 ? -28.562 10.57 -0.968 1 33.44 28 LYS B N 1
ATOM 3581 C CA . LYS B 1 28 ? -27.281 11.148 -1.354 1 33.44 28 LYS B CA 1
ATOM 3582 C C . LYS B 1 28 ? -26.125 10.258 -0.917 1 33.44 28 LYS B C 1
ATOM 3584 O O . LYS B 1 28 ? -24.969 10.508 -1.281 1 33.44 28 LYS B O 1
ATOM 3589 N N . LYS B 1 29 ? -26.094 9.461 0.064 1 37.72 29 LYS B N 1
ATOM 3590 C CA . LYS B 1 29 ? -25.125 8.391 0.3 1 37.72 29 LYS B CA 1
ATOM 3591 C C . LYS B 1 29 ? -24.906 7.562 -0.96 1 37.72 29 LYS B C 1
ATOM 3593 O O . LYS B 1 29 ? -23.812 7.039 -1.182 1 37.72 29 LYS B O 1
ATOM 3598 N N . GLU B 1 30 ? -25.875 7.32 -1.652 1 37.5 30 GLU B N 1
ATOM 3599 C CA . GLU B 1 30 ? -25.797 6.594 -2.916 1 37.5 30 GLU B CA 1
ATOM 3600 C C . GLU B 1 30 ? -24.969 7.359 -3.939 1 37.5 30 GLU B C 1
ATOM 3602 O O . GLU B 1 30 ? -24.234 6.754 -4.723 1 37.5 30 GLU B O 1
ATOM 3607 N N . GLU B 1 31 ? -25.125 8.758 -4.051 1 38.25 31 GLU B N 1
ATOM 3608 C CA . GLU B 1 31 ? -24.344 9.461 -5.07 1 38.25 31 GLU B CA 1
ATOM 3609 C C . GLU B 1 31 ? -22.891 9.641 -4.633 1 38.25 31 GLU B C 1
ATOM 3611 O O . GLU B 1 31 ? -21.984 9.648 -5.465 1 38.25 31 GLU B O 1
ATOM 3616 N N . GLN B 1 32 ? -22.609 10.039 -3.482 1 39.97 32 GLN B N 1
ATOM 3617 C CA . GLN B 1 32 ? -21.219 10.188 -3.021 1 39.97 32 GLN B CA 1
ATOM 3618 C C . GLN B 1 32 ? -20.531 8.836 -2.912 1 39.97 32 GLN B C 1
ATOM 3620 O O . GLN B 1 32 ? -19.328 8.773 -2.672 1 39.97 32 GLN B O 1
ATOM 3625 N N . GLU B 1 33 ? -21.156 7.824 -2.744 1 43.78 33 GLU B N 1
ATOM 3626 C CA . GLU B 1 33 ? -20.672 6.457 -2.891 1 43.78 33 GLU B CA 1
ATOM 3627 C C . GLU B 1 33 ? -20.078 6.227 -4.277 1 43.78 33 GLU B C 1
ATOM 3629 O O . GLU B 1 33 ? -19.422 5.215 -4.516 1 43.78 33 GLU B O 1
ATOM 3634 N N . GLN B 1 34 ? -20.453 7.062 -5.148 1 45.34 34 GLN B N 1
ATOM 3635 C CA . GLN B 1 34 ? -20.078 6.777 -6.535 1 45.34 34 GLN B CA 1
ATOM 3636 C C . GLN B 1 34 ? -18.562 6.82 -6.727 1 45.34 34 GLN B C 1
ATOM 3638 O O . GLN B 1 34 ? -18.016 6.09 -7.551 1 45.34 34 GLN B O 1
ATOM 3643 N N . ASP B 1 35 ? -17.781 7.824 -5.996 1 51.66 35 ASP B N 1
ATOM 3644 C CA . ASP B 1 35 ? -16.406 7.902 -6.473 1 51.66 35 ASP B CA 1
ATOM 3645 C C . ASP B 1 35 ? -15.445 7.266 -5.473 1 51.66 35 ASP B C 1
ATOM 3647 O O . ASP B 1 35 ? -14.305 7.711 -5.336 1 51.66 35 ASP B O 1
ATOM 3651 N N . SER B 1 36 ? -16 6.473 -4.68 1 56.38 36 SER B N 1
ATOM 3652 C CA . SER B 1 36 ? -15.109 5.816 -3.738 1 56.38 36 SER B CA 1
ATOM 3653 C C . SER B 1 36 ? -14.594 4.492 -4.297 1 56.38 36 SER B C 1
ATOM 3655 O O . SER B 1 36 ? -15.297 3.811 -5.039 1 56.38 36 SER B O 1
ATOM 3657 N N . ILE B 1 37 ? -13.289 4.465 -4.281 1 59.19 37 ILE B N 1
ATOM 3658 C CA . ILE B 1 37 ? -12.719 3.154 -4.547 1 59.19 37 ILE B CA 1
ATOM 3659 C C . ILE B 1 37 ? -12.93 2.24 -3.344 1 59.19 37 ILE B C 1
ATOM 3661 O O . ILE B 1 37 ? -12.508 2.559 -2.23 1 59.19 37 ILE B O 1
ATOM 3665 N N . LYS B 1 38 ? -13.945 1.325 -3.479 1 60.25 38 LYS B N 1
ATOM 3666 C CA . LYS B 1 38 ? -14.18 0.361 -2.404 1 60.25 38 LYS B CA 1
ATOM 3667 C C . LYS B 1 38 ? -13.336 -0.896 -2.607 1 60.25 38 LYS B C 1
ATOM 3669 O O . LYS B 1 38 ? -13.359 -1.5 -3.682 1 60.25 38 LYS B O 1
ATOM 3674 N N . ILE B 1 39 ? -12.391 -0.963 -1.644 1 61.09 39 ILE B N 1
ATOM 3675 C CA . ILE B 1 39 ? -11.602 -2.189 -1.699 1 61.09 39 ILE B CA 1
ATOM 3676 C C . ILE B 1 39 ? -12.031 -3.133 -0.58 1 61.09 39 ILE B C 1
ATOM 3678 O O . ILE B 1 39 ? -12.109 -2.734 0.584 1 61.09 39 ILE B O 1
ATOM 3682 N N . SER B 1 40 ? -12.703 -4.199 -0.974 1 61.97 40 SER B N 1
ATOM 3683 C CA . SER B 1 40 ? -13.047 -5.23 -0.001 1 61.97 40 SER B CA 1
ATOM 3684 C C . SER B 1 40 ? -11.977 -6.316 0.052 1 61.97 40 SER B C 1
ATOM 3686 O O . SER B 1 40 ? -11.633 -6.914 -0.973 1 61.97 40 SER B O 1
ATOM 3688 N N . ILE B 1 41 ? -11.336 -6.312 1.191 1 61.34 41 ILE B N 1
ATOM 3689 C CA . ILE B 1 41 ? -10.297 -7.316 1.377 1 61.34 41 ILE B CA 1
ATOM 3690 C C . ILE B 1 41 ? -10.867 -8.516 2.131 1 61.34 41 ILE B C 1
ATOM 3692 O O . ILE B 1 41 ? -11.336 -8.383 3.262 1 61.34 41 ILE B O 1
ATOM 3696 N N . LYS B 1 42 ? -10.961 -9.586 1.409 1 62.38 42 LYS B N 1
ATOM 3697 C CA . LYS B 1 42 ? -11.391 -10.789 2.105 1 62.38 42 LYS B CA 1
ATOM 3698 C C . LYS B 1 42 ? -10.234 -11.43 2.865 1 62.38 42 LYS B C 1
ATOM 3700 O O . LYS B 1 42 ? -9.141 -11.609 2.316 1 62.38 42 LYS B O 1
ATOM 3705 N N . GLN B 1 43 ? -10.336 -11.531 4.121 1 60.84 43 GLN B N 1
ATOM 3706 C CA . GLN B 1 43 ? -9.281 -12.07 4.973 1 60.84 43 GLN B CA 1
ATOM 3707 C C . GLN B 1 43 ? -8.859 -13.461 4.504 1 60.84 43 GLN B C 1
ATOM 3709 O O . GLN B 1 43 ? -7.715 -13.875 4.727 1 60.84 43 GLN B O 1
ATOM 3714 N N . ASP B 1 44 ? -9.727 -14.062 3.848 1 61.41 44 ASP B N 1
ATOM 3715 C CA . ASP B 1 44 ? -9.406 -15.438 3.463 1 61.41 44 ASP B CA 1
ATOM 3716 C C . ASP B 1 44 ? -8.82 -15.484 2.053 1 61.41 44 ASP B C 1
ATOM 3718 O O . ASP B 1 44 ? -8.477 -16.562 1.556 1 61.41 44 ASP B O 1
ATOM 3722 N N . GLU B 1 45 ? -8.711 -14.297 1.595 1 65.56 45 GLU B N 1
ATOM 3723 C CA . GLU B 1 45 ? -8.141 -14.297 0.252 1 65.56 45 GLU B CA 1
ATOM 3724 C C . GLU B 1 45 ? -6.625 -14.5 0.295 1 65.56 45 GLU B C 1
ATOM 3726 O O . GLU B 1 45 ? -5.961 -14.047 1.229 1 65.56 45 GLU B O 1
ATOM 3731 N N . MET B 1 46 ? -6.215 -15.219 -0.634 1 80.88 46 MET B N 1
ATOM 3732 C CA . MET B 1 46 ? -4.785 -15.516 -0.684 1 80.88 46 MET B CA 1
ATOM 3733 C C . MET B 1 46 ? -4.027 -14.438 -1.45 1 80.88 46 MET B C 1
ATOM 3735 O O . MET B 1 46 ? -3.842 -14.555 -2.662 1 80.88 46 MET B O 1
ATOM 3739 N N . TYR B 1 47 ? -3.65 -13.414 -0.662 1 83.38 47 TYR B N 1
ATOM 3740 C CA . TYR B 1 47 ? -2.818 -12.367 -1.252 1 83.38 47 TYR B CA 1
ATOM 3741 C C . TYR B 1 47 ? -1.339 -12.703 -1.101 1 83.38 47 TYR B C 1
ATOM 3743 O O . TYR B 1 47 ? -0.963 -13.531 -0.267 1 83.38 47 TYR B O 1
ATOM 3751 N N . SER B 1 48 ? -0.63 -12.039 -1.997 1 88.75 48 SER B N 1
ATOM 3752 C CA . SER B 1 48 ? 0.816 -12.18 -1.862 1 88.75 48 SER B CA 1
ATOM 3753 C C . SER B 1 48 ? 1.33 -11.43 -0.635 1 88.75 48 SER B C 1
ATOM 3755 O O . SER B 1 48 ? 0.637 -10.57 -0.091 1 88.75 48 SER B O 1
ATOM 3757 N N . ILE B 1 49 ? 2.496 -11.781 -0.217 1 88.75 49 ILE B N 1
ATOM 3758 C CA . ILE B 1 49 ? 3.127 -11.086 0.902 1 88.75 49 ILE B CA 1
ATOM 3759 C C . ILE B 1 49 ? 3.283 -9.602 0.572 1 88.75 49 ILE B C 1
ATOM 3761 O O . ILE B 1 49 ? 3 -8.742 1.408 1 88.75 49 ILE B O 1
ATOM 3765 N N . ARG B 1 50 ? 3.672 -9.266 -0.646 1 89.12 50 ARG B N 1
ATOM 3766 C CA . ARG B 1 50 ? 3.834 -7.879 -1.068 1 89.12 50 ARG B CA 1
ATOM 3767 C C . ARG B 1 50 ? 2.504 -7.133 -1.022 1 89.12 50 ARG B C 1
ATOM 3769 O O . ARG B 1 50 ? 2.463 -5.949 -0.683 1 89.12 50 ARG B O 1
ATOM 3776 N N . ALA B 1 51 ? 1.467 -7.844 -1.36 1 89.62 51 ALA B N 1
ATOM 3777 C CA . ALA B 1 51 ? 0.141 -7.234 -1.285 1 89.62 51 ALA B CA 1
ATOM 3778 C C . ALA B 1 51 ? -0.226 -6.895 0.157 1 89.62 51 ALA B C 1
ATOM 3780 O O . ALA B 1 51 ? -0.743 -5.809 0.433 1 89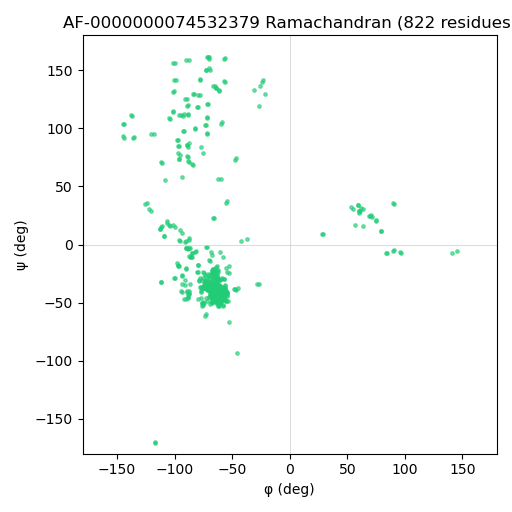.62 51 ALA B O 1
ATOM 3781 N N . TRP B 1 52 ? 0.035 -7.789 0.981 1 90.75 52 TRP B N 1
ATOM 3782 C CA . TRP B 1 52 ? -0.258 -7.555 2.391 1 90.75 52 TRP B CA 1
ATOM 3783 C C . TRP B 1 52 ? 0.565 -6.391 2.932 1 90.75 52 TRP B C 1
ATOM 3785 O O . TRP B 1 52 ? 0.051 -5.551 3.674 1 90.75 52 TRP B O 1
ATOM 3795 N N . ILE B 1 53 ? 1.812 -6.371 2.576 1 93.12 53 ILE B N 1
ATOM 3796 C CA . ILE B 1 53 ? 2.68 -5.293 3.037 1 93.12 53 ILE B CA 1
ATOM 3797 C C . ILE B 1 53 ? 2.172 -3.957 2.504 1 93.12 53 ILE B C 1
ATOM 3799 O O . ILE B 1 53 ? 2.057 -2.984 3.254 1 93.12 53 ILE B O 1
ATOM 3803 N N . SER B 1 54 ? 1.87 -3.887 1.246 1 92.81 54 SER B N 1
ATOM 3804 C CA . SER B 1 54 ? 1.379 -2.654 0.637 1 92.81 54 SER B CA 1
ATOM 3805 C C . SER B 1 54 ? 0.072 -2.203 1.279 1 92.81 54 SER B C 1
ATOM 3807 O O . SER B 1 54 ? -0.133 -1.01 1.51 1 92.81 54 SER B O 1
ATOM 3809 N N . MET B 1 55 ? -0.716 -3.123 1.527 1 90.25 55 MET B N 1
ATOM 3810 C CA . MET B 1 55 ? -1.98 -2.811 2.188 1 90.25 55 MET B CA 1
ATOM 3811 C C . MET B 1 55 ? -1.738 -2.236 3.58 1 90.25 55 MET B C 1
ATOM 3813 O O . MET B 1 55 ? -2.348 -1.235 3.959 1 90.25 55 MET B O 1
ATOM 3817 N N . ALA B 1 56 ? -0.939 -2.908 4.289 1 93.31 56 ALA B N 1
ATOM 3818 C CA . ALA B 1 56 ? -0.626 -2.453 5.641 1 93.31 56 ALA B CA 1
ATOM 3819 C C . ALA B 1 56 ? -0.024 -1.052 5.621 1 93.31 56 ALA B C 1
ATOM 3821 O O . ALA B 1 56 ? -0.356 -0.216 6.465 1 93.31 56 ALA B O 1
ATOM 3822 N N . CYS B 1 57 ? 0.834 -0.801 4.699 1 93.81 57 CYS B N 1
ATOM 3823 C CA . CYS B 1 57 ? 1.426 0.526 4.562 1 93.81 57 CYS B CA 1
ATOM 3824 C C . CYS B 1 57 ? 0.357 1.572 4.27 1 93.81 57 CYS B C 1
ATOM 3826 O O . CYS B 1 57 ? 0.374 2.662 4.844 1 93.81 57 CYS B O 1
ATOM 3828 N N . PHE B 1 58 ? -0.532 1.261 3.432 1 90.56 58 PHE B N 1
ATOM 3829 C CA . PHE B 1 58 ? -1.624 2.182 3.137 1 90.56 58 PHE B CA 1
ATOM 3830 C C . PHE B 1 58 ? -2.441 2.471 4.387 1 90.56 58 PHE B C 1
ATOM 3832 O O . PHE B 1 58 ? -2.758 3.627 4.676 1 90.56 58 PHE B O 1
ATOM 3839 N N . MET B 1 59 ? -2.768 1.445 5.062 1 88.88 59 MET B N 1
ATOM 3840 C CA . MET B 1 59 ? -3.553 1.614 6.281 1 88.88 59 MET B CA 1
ATOM 3841 C C . MET B 1 59 ? -2.824 2.506 7.281 1 88.88 59 MET B C 1
ATOM 3843 O O . MET B 1 59 ? -3.441 3.354 7.93 1 88.88 59 MET B O 1
ATOM 3847 N N . ARG B 1 60 ? -1.536 2.305 7.387 1 91.88 60 ARG B N 1
ATOM 3848 C CA . ARG B 1 60 ? -0.745 3.152 8.273 1 91.88 60 ARG B CA 1
ATOM 3849 C C . ARG B 1 60 ? -0.81 4.613 7.84 1 91.88 60 ARG B C 1
ATOM 3851 O O . ARG B 1 60 ? -1.048 5.5 8.656 1 91.88 60 ARG B O 1
ATOM 3858 N N . GLU B 1 61 ? -0.621 4.82 6.531 1 88.12 61 GLU B N 1
ATOM 3859 C CA . GLU B 1 61 ? -0.635 6.18 5.996 1 88.12 61 GLU B CA 1
ATOM 3860 C C . GLU B 1 61 ? -2.025 6.801 6.102 1 88.12 61 GLU B C 1
ATOM 3862 O O . GLU B 1 61 ? -2.164 8.023 6.105 1 88.12 61 GLU B O 1
ATOM 3867 N N . ALA B 1 62 ? -2.992 5.973 6.223 1 81.31 62 ALA B N 1
ATOM 3868 C CA . ALA B 1 62 ? -4.363 6.434 6.426 1 81.31 62 ALA B CA 1
ATOM 3869 C C . ALA B 1 62 ? -4.684 6.562 7.91 1 81.31 62 ALA B C 1
ATOM 3871 O O . ALA B 1 62 ? -5.84 6.762 8.289 1 81.31 62 ALA B O 1
ATOM 3872 N N . HIS B 1 63 ? -3.721 6.305 8.758 1 83 63 HIS B N 1
ATOM 3873 C CA . HIS B 1 63 ? -3.787 6.5 10.203 1 83 63 HIS B CA 1
ATOM 3874 C C . HIS B 1 63 ? -4.633 5.418 10.867 1 83 63 HIS B C 1
ATOM 3876 O O . HIS B 1 63 ? -5.25 5.66 11.906 1 83 63 HIS B O 1
ATOM 3882 N N . LYS B 1 64 ? -4.801 4.332 10.195 1 85.19 64 LYS B N 1
ATOM 3883 C CA . LYS B 1 64 ? -5.426 3.137 10.758 1 85.19 64 LYS B CA 1
ATOM 3884 C C . LYS B 1 64 ? -4.375 2.158 11.273 1 85.19 64 LYS B C 1
ATOM 3886 O O . LYS B 1 64 ? -4.285 1.024 10.797 1 85.19 64 LYS B O 1
ATOM 3891 N N . TYR B 1 65 ? -3.748 2.434 12.359 1 91.5 65 TYR B N 1
ATOM 3892 C CA . TYR B 1 65 ? -2.539 1.765 12.82 1 91.5 65 TYR B CA 1
ATOM 3893 C C . TYR B 1 65 ? -2.859 0.375 13.359 1 91.5 65 TYR B C 1
ATOM 3895 O O . TYR B 1 65 ? -2.066 -0.556 13.203 1 91.5 65 TYR B O 1
ATOM 3903 N N . GLY B 1 66 ? -3.986 0.301 14.016 1 91.12 66 GLY B N 1
ATOM 3904 C CA . GLY B 1 66 ? -4.367 -1.002 14.531 1 91.12 66 GLY B CA 1
ATOM 3905 C C . GLY B 1 66 ? -4.621 -2.027 13.445 1 91.12 66 GLY B C 1
ATOM 3906 O O . GLY B 1 66 ? -4.133 -3.156 13.523 1 91.12 66 GLY B O 1
ATOM 3907 N N . GLU B 1 67 ? -5.348 -1.637 12.484 1 89.19 67 GLU B N 1
ATOM 3908 C CA . GLU B 1 67 ? -5.609 -2.514 11.352 1 89.19 67 GLU B CA 1
ATOM 3909 C C . GLU B 1 67 ? -4.324 -2.832 10.586 1 89.19 67 GLU B C 1
ATOM 3911 O O . GLU B 1 67 ? -4.141 -3.955 10.117 1 89.19 67 GLU B O 1
ATOM 3916 N N . ALA B 1 68 ? -3.492 -1.838 10.453 1 93.44 68 ALA B N 1
ATOM 3917 C CA . ALA B 1 68 ? -2.207 -2.051 9.789 1 93.44 68 ALA B CA 1
ATOM 3918 C C . ALA B 1 68 ? -1.39 -3.121 10.508 1 93.44 68 ALA B C 1
ATOM 3920 O O . ALA B 1 68 ? -0.776 -3.977 9.867 1 93.44 68 ALA B O 1
ATOM 3921 N N . GLU B 1 69 ? -1.394 -3.049 11.82 1 95.19 69 GLU B N 1
ATOM 3922 C CA . GLU B 1 69 ? -0.637 -4.023 12.594 1 95.19 69 GLU B CA 1
ATOM 3923 C C . GLU B 1 69 ? -1.103 -5.449 12.305 1 95.19 69 GLU B C 1
ATOM 3925 O O . GLU B 1 69 ? -0.284 -6.34 12.07 1 95.19 69 GLU B O 1
ATOM 3930 N N . LYS B 1 70 ? -2.391 -5.641 12.305 1 91.62 70 LYS B N 1
ATOM 3931 C CA . LYS B 1 70 ? -2.947 -6.961 12.016 1 91.62 70 LYS B CA 1
ATOM 3932 C C . LYS B 1 70 ? -2.559 -7.43 10.617 1 91.62 70 LYS B C 1
ATOM 3934 O O . LYS B 1 70 ? -2.287 -8.609 10.406 1 91.62 70 LYS B O 1
ATOM 3939 N N . THR B 1 71 ? -2.611 -6.566 9.75 1 91.56 71 THR B N 1
ATOM 3940 C CA . THR B 1 71 ? -2.287 -6.879 8.367 1 91.56 71 THR B CA 1
ATOM 3941 C C . THR B 1 71 ? -0.806 -7.215 8.219 1 91.56 71 THR B C 1
ATOM 3943 O O . THR B 1 71 ? -0.444 -8.141 7.492 1 91.56 71 THR B O 1
ATOM 3946 N N . PHE B 1 72 ? 0.071 -6.492 8.875 1 94.94 72 PHE B N 1
ATOM 3947 C CA . PHE B 1 72 ? 1.492 -6.82 8.891 1 94.94 72 PHE B CA 1
ATOM 3948 C C . PHE B 1 72 ? 1.725 -8.195 9.508 1 94.94 72 PHE B C 1
ATOM 3950 O O . PHE B 1 72 ? 2.594 -8.945 9.055 1 94.94 72 PHE B O 1
ATOM 3957 N N . ASP B 1 73 ? 0.99 -8.469 10.531 1 93.19 73 ASP B N 1
ATOM 3958 C CA . ASP B 1 73 ? 1.118 -9.773 11.18 1 93.19 73 ASP B CA 1
ATOM 3959 C C . ASP B 1 73 ? 0.812 -10.906 10.195 1 93.19 73 ASP B C 1
ATOM 3961 O O . ASP B 1 73 ? 1.472 -11.945 10.219 1 93.19 73 ASP B O 1
ATOM 3965 N N . LYS B 1 74 ? -0.165 -10.664 9.406 1 89.19 74 LYS B N 1
ATOM 3966 C CA . LYS B 1 74 ? -0.495 -11.664 8.391 1 89.19 74 LYS B CA 1
ATOM 3967 C C . LYS B 1 74 ? 0.665 -11.867 7.422 1 89.19 74 LYS B C 1
ATOM 3969 O O . LYS B 1 74 ? 0.986 -13 7.059 1 89.19 74 LYS B O 1
ATOM 3974 N N . ALA B 1 75 ? 1.222 -10.797 6.961 1 90.62 75 ALA B N 1
ATOM 3975 C CA . ALA B 1 75 ? 2.381 -10.883 6.074 1 90.62 75 ALA B CA 1
ATOM 3976 C C . ALA B 1 75 ? 3.525 -11.633 6.742 1 90.62 75 ALA B C 1
ATOM 3978 O O . ALA B 1 75 ? 4.18 -12.469 6.113 1 90.62 75 ALA B O 1
ATOM 3979 N N . MET B 1 76 ? 3.736 -11.359 7.992 1 91.25 76 MET B N 1
ATOM 3980 C CA . MET B 1 76 ? 4.82 -11.992 8.734 1 91.25 76 MET B CA 1
ATOM 3981 C C . MET B 1 76 ? 4.562 -13.492 8.891 1 91.25 76 MET B C 1
ATOM 3983 O O . MET B 1 76 ? 5.48 -14.305 8.75 1 91.25 76 MET B O 1
ATOM 3987 N N . GLU B 1 77 ? 3.346 -13.82 9.172 1 88.5 77 GLU B N 1
ATOM 3988 C CA . GLU B 1 77 ? 2.98 -15.227 9.281 1 88.5 77 GLU B CA 1
ATOM 3989 C C . GLU B 1 77 ? 3.271 -15.977 7.98 1 88.5 77 GLU B C 1
ATOM 3991 O O . GLU B 1 77 ? 3.779 -17.094 8.008 1 88.5 77 GLU B O 1
ATOM 3996 N N . MET B 1 78 ? 2.938 -15.383 6.914 1 85 78 MET B N 1
ATOM 3997 C CA . MET B 1 78 ? 3.186 -15.992 5.613 1 85 78 MET B CA 1
ATOM 3998 C C . MET B 1 78 ? 4.68 -16.141 5.352 1 85 78 MET B C 1
ATOM 4000 O O . MET B 1 78 ? 5.125 -17.125 4.77 1 85 78 MET B O 1
ATOM 4004 N N . MET B 1 79 ? 5.371 -15.172 5.777 1 84.94 79 MET B N 1
ATOM 4005 C CA . MET B 1 79 ? 6.816 -15.164 5.559 1 84.94 79 MET B CA 1
ATOM 4006 C C . MET B 1 79 ? 7.488 -16.297 6.328 1 84.94 79 MET B C 1
ATOM 4008 O O . MET B 1 79 ? 8.422 -16.922 5.828 1 84.94 79 MET B O 1
ATOM 4012 N N . ILE B 1 80 ? 6.98 -16.609 7.508 1 82.75 80 ILE B N 1
ATOM 4013 C CA . ILE B 1 80 ? 7.68 -17.547 8.367 1 82.75 80 ILE B CA 1
ATOM 4014 C C . ILE B 1 80 ? 7.137 -18.953 8.125 1 82.75 80 ILE B C 1
ATOM 4016 O O . ILE B 1 80 ? 7.789 -19.953 8.477 1 82.75 80 ILE B O 1
ATOM 4020 N N . LYS B 1 81 ? 5.848 -19.125 7.68 1 72.94 81 LYS B N 1
ATOM 4021 C CA . LYS B 1 81 ? 5.289 -20.438 7.41 1 72.94 81 LYS B CA 1
ATOM 4022 C C . LYS B 1 81 ? 6.238 -21.281 6.559 1 72.94 81 LYS B C 1
ATOM 4024 O O . LYS B 1 81 ? 6.309 -22.5 6.719 1 72.94 81 LYS B O 1
ATOM 4029 N N . GLY B 1 82 ? 6.891 -20.766 5.645 1 57.5 82 GLY B N 1
ATOM 4030 C CA . GLY B 1 82 ? 7.707 -21.609 4.781 1 57.5 82 GLY B CA 1
ATOM 4031 C C . GLY B 1 82 ? 9 -22.047 5.43 1 57.5 82 GLY B C 1
ATOM 4032 O O . GLY B 1 82 ? 10.023 -21.375 5.32 1 57.5 82 GLY B O 1
ATOM 4033 N N . SER B 1 83 ? 8.922 -23.172 6.25 1 56.53 83 SER B N 1
ATOM 4034 C CA . SER B 1 83 ? 9.914 -23.844 7.086 1 56.53 83 SER B CA 1
ATOM 4035 C C . SER B 1 83 ? 11.102 -24.312 6.258 1 56.53 83 SER B C 1
ATOM 4037 O O . SER B 1 83 ? 10.938 -24.734 5.113 1 56.53 83 SER B O 1
ATOM 4039 N N . GLY B 1 84 ? 12.258 -23.703 6.301 1 59.09 84 GLY B N 1
ATOM 4040 C CA . GLY B 1 84 ? 13.531 -24.234 5.816 1 59.09 84 GLY B CA 1
ATOM 4041 C C . GLY B 1 84 ? 14.391 -23.172 5.141 1 59.09 84 GLY B C 1
ATOM 4042 O O . GLY B 1 84 ? 15.531 -23.453 4.77 1 59.09 84 GLY B O 1
ATOM 4043 N N . PHE B 1 85 ? 13.633 -22.094 5.059 1 63.19 85 PHE B N 1
ATOM 4044 C CA . PHE B 1 85 ? 14.469 -21.109 4.379 1 63.19 85 PHE B CA 1
ATOM 4045 C C . PHE B 1 85 ? 15.07 -20.125 5.379 1 63.19 85 PHE B C 1
ATOM 4047 O O . PHE B 1 85 ? 14.461 -19.828 6.414 1 63.19 85 PHE B O 1
ATOM 4054 N N . ASN B 1 86 ? 16.297 -19.984 5.18 1 64.56 86 ASN B N 1
ATOM 4055 C CA . ASN B 1 86 ? 17 -18.984 5.977 1 64.56 86 ASN B CA 1
ATOM 4056 C C . ASN B 1 86 ? 16.641 -17.562 5.555 1 64.56 86 ASN B C 1
ATOM 4058 O O . ASN B 1 86 ? 16.781 -17.203 4.383 1 64.56 86 ASN B O 1
ATOM 4062 N N . TYR B 1 87 ? 16.141 -16.938 6.539 1 66.06 87 TYR B N 1
ATOM 4063 C CA . TYR B 1 87 ? 15.664 -15.602 6.199 1 66.06 87 TYR B CA 1
ATOM 4064 C C . TYR B 1 87 ? 16.734 -14.555 6.473 1 66.06 87 TYR B C 1
ATOM 4066 O O . TYR B 1 87 ? 16.469 -13.352 6.367 1 66.06 87 TYR B O 1
ATOM 4074 N N . LYS B 1 88 ? 17.891 -14.938 6.746 1 64.44 88 LYS B N 1
ATOM 4075 C CA . LYS B 1 88 ? 18.953 -14 7.117 1 64.44 88 LYS B CA 1
ATOM 4076 C C . LYS B 1 88 ? 19.25 -13.023 5.98 1 64.44 88 LYS B C 1
ATOM 4078 O O . LYS B 1 88 ? 19.672 -11.891 6.223 1 64.44 88 LYS B O 1
ATOM 4083 N N . ASP B 1 89 ? 18.906 -13.414 4.859 1 63.22 89 ASP B N 1
ATOM 4084 C CA . ASP B 1 89 ? 19.281 -12.578 3.717 1 63.22 89 ASP B CA 1
ATOM 4085 C C . ASP B 1 89 ? 18.047 -12.227 2.883 1 63.22 89 ASP B C 1
ATOM 4087 O O . ASP B 1 89 ? 18.156 -11.969 1.682 1 63.22 89 ASP B O 1
ATOM 4091 N N . CYS B 1 90 ? 17.078 -12.078 3.596 1 73.75 90 CYS B N 1
ATOM 4092 C CA . CYS B 1 90 ? 15.836 -11.914 2.844 1 73.75 90 CYS B CA 1
ATOM 4093 C C . CYS B 1 90 ? 15.43 -10.445 2.777 1 73.75 90 CYS B C 1
ATOM 4095 O O . CYS B 1 90 ? 15.117 -9.836 3.803 1 73.75 90 CYS B O 1
ATOM 4097 N N . ILE B 1 91 ? 15.438 -9.883 1.582 1 79.19 91 ILE B N 1
ATOM 4098 C CA . ILE B 1 91 ? 15.086 -8.492 1.325 1 79.19 91 ILE B CA 1
ATOM 4099 C C . ILE B 1 91 ? 13.648 -8.234 1.747 1 79.19 91 ILE B C 1
ATOM 4101 O O . ILE B 1 91 ? 13.344 -7.188 2.33 1 79.19 91 ILE B O 1
ATOM 4105 N N . THR B 1 92 ? 12.852 -9.188 1.559 1 83.69 92 THR B N 1
ATOM 4106 C CA . THR B 1 92 ? 11.445 -9.031 1.918 1 83.69 92 THR B CA 1
ATOM 4107 C C . THR B 1 92 ? 11.281 -8.977 3.434 1 83.69 92 THR B C 1
ATOM 4109 O O . THR B 1 92 ? 10.445 -8.219 3.945 1 83.69 92 THR B O 1
ATOM 4112 N N . MET B 1 93 ? 12.07 -9.758 4.059 1 87.62 93 MET B N 1
ATOM 4113 C CA . MET B 1 93 ? 12.031 -9.742 5.52 1 87.62 93 MET B CA 1
ATOM 4114 C C . MET B 1 93 ? 12.492 -8.398 6.062 1 87.62 93 MET B C 1
ATOM 4116 O O . MET B 1 93 ? 11.938 -7.895 7.039 1 87.62 93 MET B O 1
ATOM 4120 N N . SER B 1 94 ? 13.477 -7.898 5.473 1 90.19 94 SER B N 1
ATOM 4121 C CA . SER B 1 94 ? 13.977 -6.582 5.863 1 90.19 94 SER B CA 1
ATOM 4122 C C . SER B 1 94 ? 12.898 -5.512 5.684 1 90.19 94 SER B C 1
ATOM 4124 O O . SER B 1 94 ? 12.625 -4.746 6.609 1 90.19 94 SER B O 1
ATOM 4126 N N . SER B 1 95 ? 12.273 -5.453 4.512 1 89.94 95 SER B N 1
ATOM 4127 C CA . SER B 1 95 ? 11.227 -4.477 4.207 1 89.94 95 SER B CA 1
ATOM 4128 C C . SER B 1 95 ? 10.047 -4.617 5.16 1 89.94 95 SER B C 1
ATOM 4130 O O . SER B 1 95 ? 9.477 -3.619 5.605 1 89.94 95 SER B O 1
ATOM 4132 N N . LEU B 1 96 ? 9.711 -5.84 5.406 1 93.12 96 LEU B N 1
ATOM 4133 C CA . LEU B 1 96 ? 8.594 -6.105 6.301 1 93.12 96 LEU B CA 1
ATOM 4134 C C . LEU B 1 96 ? 8.883 -5.582 7.707 1 93.12 96 LEU B C 1
ATOM 4136 O O . LEU B 1 96 ? 8.055 -4.895 8.305 1 93.12 96 LEU B O 1
ATOM 4140 N N . ASN B 1 97 ? 10.055 -5.895 8.227 1 95.31 97 ASN B N 1
ATOM 4141 C CA . ASN B 1 97 ? 10.422 -5.434 9.555 1 95.31 97 ASN B CA 1
ATOM 4142 C C . ASN B 1 97 ? 10.516 -3.91 9.617 1 95.31 97 ASN B C 1
ATOM 4144 O O . ASN B 1 97 ? 10.133 -3.301 10.617 1 95.31 97 ASN B O 1
ATOM 4148 N N . LEU B 1 98 ? 11.016 -3.318 8.602 1 96 98 LEU B N 1
ATOM 4149 C CA . LEU B 1 98 ? 11.109 -1.863 8.555 1 96 98 LEU B CA 1
ATOM 4150 C C . LEU B 1 98 ? 9.727 -1.225 8.641 1 96 98 LEU B C 1
ATOM 4152 O O . LEU B 1 98 ? 9.508 -0.326 9.453 1 96 98 LEU B O 1
ATOM 4156 N N . GLU B 1 99 ? 8.891 -1.694 7.852 1 96.88 99 GLU B N 1
ATOM 4157 C CA . GLU B 1 99 ? 7.555 -1.112 7.785 1 96.88 99 GLU B CA 1
ATOM 4158 C C . GLU B 1 99 ? 6.75 -1.432 9.039 1 96.88 99 GLU B C 1
ATOM 4160 O O . GLU B 1 99 ? 5.973 -0.601 9.516 1 96.88 99 GLU B O 1
ATOM 4165 N N . MET B 1 100 ? 6.93 -2.615 9.523 1 97.44 100 MET B N 1
ATOM 4166 C CA . MET B 1 100 ? 6.297 -2.961 10.789 1 97.44 100 MET B CA 1
ATOM 4167 C C . MET B 1 100 ? 6.781 -2.043 11.906 1 97.44 100 MET B C 1
ATOM 4169 O O . MET B 1 100 ? 5.984 -1.562 12.711 1 97.44 100 MET B O 1
ATOM 4173 N N . GLY B 1 101 ? 8.062 -1.875 11.992 1 98 101 GLY B N 1
ATOM 4174 C CA . GLY B 1 101 ? 8.633 -0.991 12.992 1 98 101 GLY B CA 1
ATOM 4175 C C . GLY B 1 101 ? 8.055 0.413 12.945 1 98 101 GLY B C 1
ATOM 4176 O O . GLY B 1 101 ? 7.727 0.989 13.984 1 98 101 GLY B O 1
ATOM 4177 N N . ARG B 1 102 ? 7.922 0.932 11.773 1 96.56 102 ARG B N 1
ATOM 4178 C CA . ARG B 1 102 ? 7.359 2.268 11.602 1 96.56 102 ARG B CA 1
ATOM 4179 C C . ARG B 1 102 ? 5.926 2.33 12.117 1 96.56 102 ARG B C 1
ATOM 4181 O O . ARG B 1 102 ? 5.508 3.346 12.68 1 96.56 102 ARG B O 1
ATOM 4188 N N . ASN B 1 103 ? 5.203 1.31 11.844 1 97.31 103 ASN B N 1
ATOM 4189 C CA . ASN B 1 103 ? 3.836 1.267 12.359 1 97.31 103 ASN B CA 1
ATOM 4190 C C . ASN B 1 103 ? 3.811 1.228 13.883 1 97.31 103 ASN B C 1
ATOM 4192 O O . ASN B 1 103 ? 2.967 1.87 14.508 1 97.31 103 ASN B O 1
ATOM 4196 N N . TYR B 1 104 ? 4.75 0.439 14.484 1 97.56 104 TYR B N 1
ATOM 4197 C CA . TYR B 1 104 ? 4.832 0.339 15.938 1 97.56 104 TYR B CA 1
ATOM 4198 C C . TYR B 1 104 ? 5.141 1.695 16.562 1 97.56 104 TYR B C 1
ATOM 4200 O O . TYR B 1 104 ? 4.664 2.004 17.656 1 97.56 104 TYR B O 1
ATOM 4208 N N . VAL B 1 105 ? 5.914 2.469 15.891 1 95.75 105 VAL B N 1
ATOM 4209 C CA . VAL B 1 105 ? 6.207 3.812 16.391 1 95.75 105 VAL B CA 1
ATOM 4210 C C . VAL B 1 105 ? 4.91 4.609 16.5 1 95.75 105 VAL B C 1
ATOM 4212 O O . VAL B 1 105 ? 4.668 5.262 17.531 1 95.75 105 VAL B O 1
ATOM 4215 N N . HIS B 1 106 ? 4.098 4.602 15.508 1 92.62 106 HIS B N 1
ATOM 4216 C CA . HIS B 1 106 ? 2.838 5.34 15.516 1 92.62 106 HIS B CA 1
ATOM 4217 C C . HIS B 1 106 ? 1.899 4.816 16.594 1 92.62 106 HIS B C 1
ATOM 4219 O O . HIS B 1 106 ? 1.091 5.574 17.141 1 92.62 106 HIS B O 1
ATOM 4225 N N . LEU B 1 107 ? 2.09 3.529 16.938 1 94.81 107 LEU B N 1
ATOM 4226 C CA . LEU B 1 107 ? 1.261 2.914 17.969 1 94.81 107 LEU B CA 1
ATOM 4227 C C . LEU B 1 107 ? 1.826 3.191 19.359 1 94.81 107 LEU B C 1
ATOM 4229 O O . LEU B 1 107 ? 1.208 2.842 20.359 1 94.81 107 LEU B O 1
ATOM 4233 N N . GLY B 1 108 ? 2.984 3.771 19.453 1 93.81 108 GLY B N 1
ATOM 4234 C CA . GLY B 1 108 ? 3.639 4.039 20.719 1 93.81 108 GLY B CA 1
ATOM 4235 C C . GLY B 1 108 ? 4.32 2.818 21.312 1 93.81 108 GLY B C 1
ATOM 4236 O O . GLY B 1 108 ? 4.68 2.807 22.484 1 93.81 108 GLY B O 1
ATOM 4237 N N . LYS B 1 109 ? 4.441 1.777 20.547 1 96.19 109 LYS B N 1
ATOM 4238 C CA . LYS B 1 109 ? 5.117 0.559 20.969 1 96.19 109 LYS B CA 1
ATOM 4239 C C . LYS B 1 109 ? 6.613 0.621 20.672 1 96.19 109 LYS B C 1
ATOM 4241 O O . LYS B 1 109 ? 7.117 -0.142 19.844 1 96.19 109 LYS B O 1
ATOM 4246 N N . VAL B 1 110 ? 7.352 1.327 21.391 1 96.5 110 VAL B N 1
ATOM 4247 C CA . VAL B 1 110 ? 8.734 1.707 21.109 1 96.5 110 VAL B CA 1
ATOM 4248 C C . VAL B 1 110 ? 9.633 0.479 21.203 1 96.5 110 VAL B C 1
ATOM 4250 O O . VAL B 1 110 ? 10.555 0.317 20.406 1 96.5 110 VAL B O 1
ATOM 4253 N N . GLU B 1 111 ? 9.391 -0.352 22.125 1 96.94 111 GLU B N 1
ATOM 4254 C CA . GLU B 1 111 ? 10.227 -1.538 22.266 1 96.94 111 GLU B CA 1
ATOM 4255 C C . GLU B 1 111 ? 10.109 -2.455 21.062 1 96.94 111 GLU B C 1
ATOM 4257 O O . GLU B 1 111 ? 11.117 -2.951 20.547 1 96.94 111 GLU B O 1
ATOM 4262 N N . HIS B 1 112 ? 8.867 -2.67 20.672 1 97.69 112 HIS B N 1
ATOM 4263 C CA . HIS B 1 112 ? 8.648 -3.498 19.484 1 97.69 112 HIS B CA 1
ATOM 4264 C C . HIS B 1 112 ? 9.289 -2.873 18.25 1 97.69 112 HIS B C 1
ATOM 4266 O O . HIS B 1 112 ? 9.875 -3.576 17.422 1 97.69 112 HIS B O 1
ATOM 4272 N N . ALA B 1 113 ? 9.133 -1.575 18.141 1 98.12 113 ALA B N 1
ATOM 4273 C CA . ALA B 1 113 ? 9.734 -0.868 17.016 1 98.12 113 ALA B CA 1
ATOM 4274 C C . ALA B 1 113 ? 11.25 -1.054 17 1 98.12 113 ALA B C 1
ATOM 4276 O O . ALA B 1 113 ? 11.828 -1.379 15.969 1 98.12 113 ALA B O 1
ATOM 4277 N N . THR B 1 114 ? 11.859 -0.939 18.141 1 98 114 THR B N 1
ATOM 4278 C CA . THR B 1 114 ? 13.312 -1.077 18.266 1 98 114 THR B CA 1
ATOM 4279 C C . THR B 1 114 ? 13.758 -2.482 17.875 1 98 114 THR B C 1
ATOM 4281 O O . THR B 1 114 ? 14.781 -2.65 17.203 1 98 114 THR B O 1
ATOM 4284 N N . GLN B 1 115 ? 12.977 -3.41 18.266 1 97.75 115 GLN B N 1
ATOM 4285 C CA . GLN B 1 115 ? 13.297 -4.789 17.906 1 97.75 115 GLN B CA 1
ATOM 4286 C C . GLN B 1 115 ? 13.273 -4.988 16.391 1 97.75 115 GLN B C 1
ATOM 4288 O O . GLN B 1 115 ? 14.148 -5.648 15.828 1 97.75 115 GLN B O 1
ATOM 4293 N N . CYS B 1 116 ? 12.289 -4.48 15.766 1 97.44 116 CYS B N 1
ATOM 4294 C CA . CYS B 1 116 ? 12.164 -4.598 14.312 1 97.44 116 CYS B CA 1
ATOM 4295 C C . CYS B 1 116 ? 13.359 -3.965 13.617 1 97.44 116 CYS B C 1
ATOM 4297 O O . CYS B 1 116 ? 13.969 -4.574 12.727 1 97.44 116 CYS B O 1
ATOM 4299 N N . PHE B 1 117 ? 13.711 -2.803 14.023 1 97.62 117 PHE B N 1
ATOM 4300 C CA . PHE B 1 117 ? 14.805 -2.086 13.375 1 97.62 117 PHE B CA 1
ATOM 4301 C C . PHE B 1 117 ? 16.141 -2.773 13.641 1 97.62 117 PHE B C 1
ATOM 4303 O O . PHE B 1 117 ? 16.984 -2.861 12.75 1 97.62 117 PHE B O 1
ATOM 4310 N N . ASN B 1 118 ? 16.328 -3.258 14.828 1 96.81 118 ASN B N 1
ATOM 4311 C CA . ASN B 1 118 ? 17.547 -3.996 15.133 1 96.81 118 ASN B CA 1
ATOM 4312 C C . ASN B 1 118 ? 17.656 -5.273 14.312 1 96.81 118 ASN B C 1
ATOM 4314 O O . ASN B 1 118 ? 18.734 -5.66 13.891 1 96.81 118 ASN B O 1
ATOM 4318 N N . LYS B 1 119 ? 16.547 -5.891 14.133 1 94.12 119 LYS B N 1
ATOM 4319 C CA . LYS B 1 119 ? 16.547 -7.09 13.297 1 94.12 119 LYS B CA 1
ATOM 4320 C C . LYS B 1 119 ? 17.031 -6.773 11.883 1 94.12 119 LYS B C 1
ATOM 4322 O O . LYS B 1 119 ? 17.781 -7.551 11.289 1 94.12 119 LYS B O 1
ATOM 4327 N N . VAL B 1 120 ? 16.578 -5.707 11.344 1 93.88 120 VAL B N 1
ATOM 4328 C CA . VAL B 1 120 ? 17.016 -5.297 10.016 1 93.88 120 VAL B CA 1
ATOM 4329 C C . VAL B 1 120 ? 18.531 -5.07 10.008 1 93.88 120 VAL B C 1
ATOM 4331 O O . VAL B 1 120 ? 19.219 -5.453 9.055 1 93.88 120 VAL B O 1
ATOM 4334 N N . CYS B 1 121 ? 19.047 -4.488 11.047 1 92.12 121 CYS B N 1
ATOM 4335 C CA . CYS B 1 121 ? 20.469 -4.195 11.141 1 92.12 121 CYS B CA 1
ATOM 4336 C C . CYS B 1 121 ? 21.281 -5.48 11.234 1 92.12 121 CYS B C 1
ATOM 4338 O O . CYS B 1 121 ? 22.469 -5.5 10.867 1 92.12 121 CYS B O 1
ATOM 4340 N N . GLU B 1 122 ? 20.656 -6.562 11.648 1 89.38 122 GLU B N 1
ATOM 4341 C CA . GLU B 1 122 ? 21.344 -7.844 11.812 1 89.38 122 GLU B CA 1
ATOM 4342 C C . GLU B 1 122 ? 21.297 -8.664 10.531 1 89.38 122 GLU B C 1
ATOM 4344 O O . GLU B 1 122 ? 22.109 -9.578 10.336 1 89.38 122 GLU B O 1
ATOM 4349 N N . LEU B 1 123 ? 20.344 -8.32 9.719 1 83.62 123 LEU B N 1
ATOM 4350 C CA . LEU B 1 123 ? 20.188 -9.062 8.469 1 83.62 123 LEU B CA 1
ATOM 4351 C C . LEU B 1 123 ? 21.297 -8.719 7.492 1 83.62 123 LEU B C 1
ATOM 4353 O O . LEU B 1 123 ? 21.938 -7.664 7.605 1 83.62 123 LEU B O 1
ATOM 4357 N N . GLU B 1 124 ? 21.625 -9.609 6.695 1 79.75 124 GLU B N 1
ATOM 4358 C CA . GLU B 1 124 ? 22.594 -9.367 5.625 1 79.75 124 GLU B CA 1
ATOM 4359 C C . GLU B 1 124 ? 21.906 -8.758 4.402 1 79.75 124 GLU B C 1
ATOM 4361 O O . GLU B 1 124 ? 21.828 -9.398 3.354 1 79.75 124 GLU B O 1
ATOM 4366 N N . VAL B 1 125 ? 21.516 -7.602 4.582 1 78 125 VAL B N 1
ATOM 4367 C CA . VAL B 1 125 ? 20.766 -6.91 3.543 1 78 125 VAL B CA 1
ATOM 4368 C C . VAL B 1 125 ? 21.531 -5.688 3.061 1 78 125 VAL B C 1
ATOM 4370 O O . VAL B 1 125 ? 22.719 -5.531 3.373 1 78 125 VAL B O 1
ATOM 4373 N N . SER B 1 126 ? 20.844 -4.848 2.24 1 75 126 SER B N 1
ATOM 4374 C CA . SER B 1 126 ? 21.5 -3.703 1.613 1 75 126 SER B CA 1
ATOM 4375 C C . SER B 1 126 ? 21.844 -2.631 2.641 1 75 126 SER B C 1
ATOM 4377 O O . SER B 1 126 ? 21.188 -2.529 3.684 1 75 126 SER B O 1
ATOM 4379 N N . LEU B 1 127 ? 22.844 -1.921 2.35 1 78.88 127 LEU B N 1
ATOM 4380 C CA . LEU B 1 127 ? 23.234 -0.791 3.184 1 78.88 127 LEU B CA 1
ATOM 4381 C C . LEU B 1 127 ? 22.094 0.21 3.32 1 78.88 127 LEU B C 1
ATOM 4383 O O . LEU B 1 127 ? 21.938 0.855 4.359 1 78.88 127 LEU B O 1
ATOM 4387 N N . MET B 1 128 ? 21.328 0.236 2.324 1 81.75 128 MET B N 1
ATOM 4388 C CA . MET B 1 128 ? 20.203 1.16 2.355 1 81.75 128 MET B CA 1
ATOM 4389 C C . MET B 1 128 ? 19.188 0.759 3.432 1 81.75 128 MET B C 1
ATOM 4391 O O . MET B 1 128 ? 18.75 1.601 4.215 1 81.75 128 MET B O 1
ATOM 4395 N N . ASP B 1 129 ? 18.875 -0.495 3.471 1 86 129 ASP B N 1
ATOM 4396 C CA . ASP B 1 129 ? 17.938 -0.975 4.477 1 86 129 ASP B CA 1
ATOM 4397 C C . ASP B 1 129 ? 18.469 -0.762 5.887 1 86 129 ASP B C 1
ATOM 4399 O O . ASP B 1 129 ? 17.734 -0.341 6.781 1 86 129 ASP B O 1
ATOM 4403 N N . LYS B 1 130 ? 19.734 -1.087 6.027 1 89.38 130 LYS B N 1
ATOM 4404 C CA . LYS B 1 130 ? 20.359 -0.905 7.336 1 89.38 130 LYS B CA 1
ATOM 4405 C C . LYS B 1 130 ? 20.391 0.569 7.727 1 89.38 130 LYS B C 1
ATOM 4407 O O . LYS B 1 130 ? 20.141 0.913 8.883 1 89.38 130 LYS B O 1
ATOM 4412 N N . GLY B 1 131 ? 20.766 1.382 6.746 1 91.44 131 GLY B N 1
ATOM 4413 C CA . GLY B 1 131 ? 20.781 2.814 6.996 1 91.44 131 GLY B CA 1
ATOM 4414 C C . GLY B 1 131 ? 19.422 3.357 7.41 1 91.44 131 GLY B C 1
ATOM 4415 O O . GLY B 1 131 ? 19.344 4.191 8.312 1 91.44 131 GLY B O 1
ATOM 4416 N N . GLU B 1 132 ? 18.391 2.916 6.758 1 91.94 132 GLU B N 1
ATOM 4417 C CA . GLU B 1 132 ? 17.047 3.352 7.105 1 91.94 132 GLU B CA 1
ATOM 4418 C C . GLU B 1 132 ? 16.672 2.904 8.516 1 91.94 132 GLU B C 1
ATOM 4420 O O . GLU B 1 132 ? 16.062 3.664 9.266 1 91.94 132 GLU B O 1
ATOM 4425 N N . ALA B 1 133 ? 16.984 1.646 8.789 1 95.62 133 ALA B N 1
ATOM 4426 C CA . ALA B 1 133 ? 16.703 1.143 10.133 1 95.62 133 ALA B CA 1
ATOM 4427 C C . ALA B 1 133 ? 17.453 1.95 11.195 1 95.62 133 ALA B C 1
ATOM 4429 O O . ALA B 1 133 ? 16.891 2.299 12.234 1 95.62 133 ALA B O 1
ATOM 4430 N N . MET B 1 134 ? 18.703 2.254 10.93 1 96.5 134 MET B N 1
ATOM 4431 C CA . MET B 1 134 ? 19.5 3.062 11.844 1 96.5 134 MET B CA 1
ATOM 4432 C C . MET B 1 134 ? 18.891 4.453 12.008 1 96.5 134 MET B C 1
ATOM 4434 O O . MET B 1 134 ? 18.859 5 13.109 1 96.5 134 MET B O 1
ATOM 4438 N N . ALA B 1 135 ? 18.484 4.992 10.914 1 96.5 135 ALA B N 1
ATOM 4439 C CA . ALA B 1 135 ? 17.859 6.312 10.977 1 96.5 135 ALA B CA 1
ATOM 4440 C C . ALA B 1 135 ? 16.641 6.301 11.883 1 96.5 135 ALA B C 1
ATOM 4442 O O . ALA B 1 135 ? 16.438 7.23 12.672 1 96.5 135 ALA B O 1
ATOM 4443 N N . GLU B 1 136 ? 15.836 5.289 11.719 1 97 136 GLU B N 1
ATOM 4444 C CA . GLU B 1 136 ? 14.648 5.164 12.57 1 97 136 GLU B CA 1
ATOM 4445 C C . GLU B 1 136 ? 15.039 5.047 14.039 1 97 136 GLU B C 1
ATOM 4447 O O . GLU B 1 136 ? 14.375 5.617 14.914 1 97 136 GLU B O 1
ATOM 4452 N N . LEU B 1 137 ? 16.094 4.301 14.312 1 97.69 137 LEU B N 1
ATOM 4453 C CA . LEU B 1 137 ? 16.578 4.172 15.68 1 97.69 137 LEU B CA 1
ATOM 4454 C C . LEU B 1 137 ? 17.047 5.52 16.219 1 97.69 137 LEU B C 1
ATOM 4456 O O . LEU B 1 137 ? 16.766 5.859 17.375 1 97.69 137 LEU B O 1
ATOM 4460 N N . ALA B 1 138 ? 17.75 6.238 15.398 1 97.88 138 ALA B N 1
ATOM 4461 C CA . ALA B 1 138 ? 18.188 7.574 15.805 1 97.88 138 ALA B CA 1
ATOM 4462 C C . ALA B 1 138 ? 16.984 8.469 16.109 1 97.88 138 ALA B C 1
ATOM 4464 O O . ALA B 1 138 ? 17.016 9.25 17.062 1 97.88 138 ALA B O 1
ATOM 4465 N N . TRP B 1 139 ? 15.961 8.375 15.336 1 96.25 139 TRP B N 1
ATOM 4466 C CA . TRP B 1 139 ? 14.75 9.156 15.547 1 96.25 139 TRP B CA 1
ATOM 4467 C C . TRP B 1 139 ? 14.125 8.844 16.906 1 96.25 139 TRP B C 1
ATOM 4469 O O . TRP B 1 139 ? 13.664 9.742 17.609 1 96.25 139 TRP B O 1
ATOM 4479 N N . LEU B 1 140 ? 14.094 7.586 17.203 1 96.31 140 LEU B N 1
ATOM 4480 C CA . LEU B 1 140 ? 13.531 7.172 18.484 1 96.31 140 LEU B CA 1
ATOM 4481 C C . LEU B 1 140 ? 14.328 7.762 19.641 1 96.31 140 LEU B C 1
ATOM 4483 O O . LEU B 1 140 ? 13.75 8.211 20.625 1 96.31 140 LEU B O 1
ATOM 4487 N N . GLU B 1 141 ? 15.641 7.793 19.5 1 96.38 141 GLU B N 1
ATOM 4488 C CA . GLU B 1 141 ? 16.5 8.383 20.516 1 96.38 141 GLU B CA 1
ATOM 4489 C C . GLU B 1 141 ? 16.281 9.883 20.641 1 96.38 141 GLU B C 1
ATOM 4491 O O . GLU B 1 141 ? 16.25 10.422 21.75 1 96.38 141 GLU B O 1
ATOM 4496 N N . LEU B 1 142 ? 16.125 10.5 19.562 1 95.94 142 LEU B N 1
ATOM 4497 C CA . LEU B 1 142 ? 15.875 11.938 19.562 1 95.94 142 LEU B CA 1
ATOM 4498 C C . LEU B 1 142 ? 14.531 12.266 20.203 1 95.94 142 LEU B C 1
ATOM 4500 O O . LEU B 1 142 ? 14.406 13.258 20.922 1 95.94 142 LEU B O 1
ATOM 4504 N N . ASP B 1 143 ? 13.555 11.484 19.953 1 91.88 143 ASP B N 1
ATOM 4505 C CA . ASP B 1 143 ? 12.211 11.688 20.5 1 91.88 143 ASP B CA 1
ATOM 4506 C C . ASP B 1 143 ? 12.219 11.562 22.031 1 91.88 143 ASP B C 1
ATOM 4508 O O . ASP B 1 143 ? 11.461 12.25 22.719 1 91.88 143 ASP B O 1
ATOM 4512 N N . GLU B 1 144 ? 13.055 10.688 22.5 1 91.62 144 GLU B N 1
ATOM 4513 C CA . GLU B 1 144 ? 13.188 10.578 23.938 1 91.62 144 GLU B CA 1
ATOM 4514 C C . GLU B 1 144 ? 13.719 11.875 24.547 1 91.62 144 GLU B C 1
ATOM 4516 O O . GLU B 1 144 ? 13.258 12.312 25.609 1 91.62 144 GLU B O 1
ATOM 4521 N N . GLY B 1 145 ? 14.742 12.492 24.047 1 89.44 145 GLY B N 1
ATOM 4522 C CA . GLY B 1 145 ? 15.094 13.883 24.281 1 89.44 145 GLY B CA 1
ATOM 4523 C C . GLY B 1 145 ? 16.016 14.062 25.484 1 89.44 145 GLY B C 1
ATOM 4524 O O . GLY B 1 145 ? 16.484 15.172 25.75 1 89.44 145 GLY B O 1
ATOM 4525 N N . SER B 1 146 ? 16.344 12.969 26.281 1 93.25 146 SER B N 1
ATOM 4526 C CA . SER B 1 146 ? 17.297 13.109 27.375 1 93.25 146 SER B CA 1
ATOM 4527 C C . SER B 1 146 ? 18.719 13.328 26.859 1 93.25 146 SER B C 1
ATOM 4529 O O . SER B 1 146 ? 19 13.062 25.688 1 93.25 146 SER B O 1
ATOM 4531 N N . ASP B 1 147 ? 19.531 13.828 27.703 1 93.75 147 ASP B N 1
ATOM 4532 C CA . ASP B 1 147 ? 20.922 14.047 27.312 1 93.75 147 ASP B CA 1
ATOM 4533 C C . ASP B 1 147 ? 21.594 12.742 26.875 1 93.75 147 ASP B C 1
ATOM 4535 O O . ASP B 1 147 ? 22.344 12.711 25.906 1 93.75 147 ASP B O 1
ATOM 4539 N N . ALA B 1 148 ? 21.344 11.719 27.609 1 95.69 148 ALA B N 1
ATOM 4540 C CA . ALA B 1 148 ? 21.906 10.414 27.281 1 95.69 148 ALA B CA 1
ATOM 4541 C C . ALA B 1 148 ? 21.406 9.93 25.922 1 95.69 148 ALA B C 1
ATOM 4543 O O . ALA B 1 148 ? 22.172 9.398 25.109 1 95.69 148 ALA B O 1
ATOM 4544 N N . SER B 1 149 ? 20.156 10.055 25.734 1 95.5 149 SER B N 1
ATOM 4545 C CA . SER B 1 149 ? 19.562 9.617 24.469 1 95.5 149 SER B CA 1
ATOM 4546 C C . SER B 1 149 ? 20.062 10.453 23.297 1 95.5 149 SER B C 1
ATOM 4548 O O . SER B 1 149 ? 20.25 9.938 22.203 1 95.5 149 SER B O 1
ATOM 4550 N N . LEU B 1 150 ? 20.25 11.703 23.531 1 96.38 150 LEU B N 1
ATOM 4551 C CA . LEU B 1 150 ? 20.812 12.57 22.484 1 96.38 150 LEU B CA 1
ATOM 4552 C C . LEU B 1 150 ? 22.219 12.125 22.109 1 96.38 150 LEU B C 1
ATOM 4554 O O . LEU B 1 150 ? 22.594 12.18 20.938 1 96.38 150 LEU B O 1
ATOM 4558 N N . GLY B 1 151 ? 22.922 11.734 23.156 1 96.5 151 GLY B N 1
ATOM 4559 C CA . GLY B 1 151 ? 24.25 11.203 22.875 1 96.5 151 GLY B CA 1
ATOM 4560 C C . GLY B 1 151 ? 24.219 9.953 22.016 1 96.5 151 GLY B C 1
ATOM 4561 O O . GLY B 1 151 ? 25.031 9.805 21.109 1 96.5 151 GLY B O 1
ATOM 4562 N N . ARG B 1 152 ? 23.375 9.07 22.281 1 97.12 152 ARG B N 1
ATOM 4563 C CA . ARG B 1 152 ? 23.234 7.852 21.5 1 97.12 152 ARG B CA 1
ATOM 4564 C C . ARG B 1 152 ? 22.781 8.156 20.078 1 97.12 152 ARG B C 1
ATOM 4566 O O . ARG B 1 152 ? 23.25 7.551 19.125 1 97.12 152 ARG B O 1
ATOM 4573 N N . ALA B 1 153 ? 21.844 9.078 19.953 1 97.75 153 ALA B N 1
ATOM 4574 C CA . ALA B 1 153 ? 21.375 9.484 18.625 1 97.75 153 ALA B CA 1
ATOM 4575 C C . ALA B 1 153 ? 22.531 10.008 17.781 1 97.75 153 ALA B C 1
ATOM 4577 O O . ALA B 1 153 ? 22.656 9.641 16.609 1 97.75 153 ALA B O 1
ATOM 4578 N N . LYS B 1 154 ? 23.328 10.812 18.359 1 97.56 154 LYS B N 1
ATOM 4579 C CA . LYS B 1 154 ? 24.453 11.391 17.641 1 97.56 154 LYS B CA 1
ATOM 4580 C C . LYS B 1 154 ? 25.422 10.297 17.172 1 97.56 154 LYS B C 1
ATOM 4582 O O . LYS B 1 154 ? 25.938 10.359 16.062 1 97.56 154 LYS B O 1
ATOM 4587 N N . ALA B 1 155 ? 25.625 9.383 18.031 1 97.75 155 ALA B N 1
ATOM 4588 C CA . ALA B 1 155 ? 26.516 8.266 17.688 1 97.75 155 ALA B CA 1
ATOM 4589 C C . ALA B 1 155 ? 25.969 7.504 16.469 1 97.75 155 ALA B C 1
ATOM 4591 O O . ALA B 1 155 ? 26.734 7.109 15.594 1 97.75 155 ALA B O 1
ATOM 4592 N N . ILE B 1 156 ? 24.719 7.258 16.438 1 97.56 156 ILE B N 1
ATOM 4593 C CA . ILE B 1 156 ? 24.109 6.551 15.312 1 97.56 156 ILE B CA 1
ATOM 4594 C C . ILE B 1 156 ? 24.234 7.387 14.047 1 97.56 156 ILE B C 1
ATOM 4596 O O . ILE B 1 156 ? 24.547 6.859 12.977 1 97.56 156 ILE B O 1
ATOM 4600 N N . ILE B 1 157 ? 24 8.648 14.156 1 97.56 157 ILE B N 1
ATOM 4601 C CA . ILE B 1 157 ? 24.047 9.555 13.016 1 97.56 157 ILE B CA 1
ATOM 4602 C C . ILE B 1 157 ? 25.469 9.562 12.438 1 97.56 157 ILE B C 1
ATOM 4604 O O . ILE B 1 157 ? 25.656 9.578 11.219 1 97.56 157 ILE B O 1
ATOM 4608 N N . GLU B 1 158 ? 26.422 9.547 13.258 1 96.62 158 GLU B N 1
ATOM 4609 C CA . GLU B 1 158 ? 27.812 9.516 12.812 1 96.62 158 GLU B CA 1
ATOM 4610 C C . GLU B 1 158 ? 28.109 8.242 12.023 1 96.62 158 GLU B C 1
ATOM 4612 O O . GLU B 1 158 ? 28.859 8.273 11.047 1 96.62 158 GLU B O 1
ATOM 4617 N N . LYS B 1 159 ? 27.547 7.176 12.477 1 95.19 159 LYS B N 1
ATOM 4618 C CA . LYS B 1 159 ? 27.703 5.934 11.719 1 95.19 159 LYS B CA 1
ATOM 4619 C C . LYS B 1 159 ? 27.031 6.039 10.352 1 95.19 159 LYS B C 1
ATOM 4621 O O . LYS B 1 159 ? 27.562 5.543 9.359 1 95.19 159 LYS B O 1
ATOM 4626 N N . LEU B 1 160 ? 25.875 6.668 10.289 1 95.12 160 LEU B N 1
ATOM 4627 C CA . LEU B 1 160 ? 25.172 6.875 9.031 1 95.12 160 LEU B CA 1
ATOM 4628 C C . LEU B 1 160 ? 25.984 7.734 8.078 1 95.12 160 LEU B C 1
ATOM 4630 O O . LEU B 1 160 ? 26 7.484 6.867 1 95.12 160 LEU B O 1
ATOM 4634 N N . GLN B 1 161 ? 26.625 8.664 8.586 1 94.38 161 GLN B N 1
ATOM 4635 C CA . GLN B 1 161 ? 27.422 9.586 7.777 1 94.38 161 GLN B CA 1
ATOM 4636 C C . GLN B 1 161 ? 28.578 8.852 7.09 1 94.38 161 GLN B C 1
ATOM 4638 O O . GLN B 1 161 ? 29.062 9.305 6.055 1 94.38 161 GLN B O 1
ATOM 4643 N N . GLN B 1 162 ? 28.906 7.723 7.59 1 91.12 162 GLN B N 1
ATOM 4644 C CA . GLN B 1 162 ? 29.984 6.941 7.016 1 91.12 162 GLN B CA 1
ATOM 4645 C C . GLN B 1 162 ? 29.5 6.086 5.852 1 91.12 162 GLN B C 1
ATOM 4647 O O . GLN B 1 162 ? 30.297 5.586 5.059 1 91.12 162 GLN B O 1
ATOM 4652 N N . MET B 1 163 ? 28.188 6.078 5.785 1 83.12 163 MET B N 1
ATOM 4653 C CA . MET B 1 163 ? 27.609 5.301 4.695 1 83.12 163 MET B CA 1
ATOM 4654 C C . MET B 1 163 ? 27.469 6.148 3.438 1 83.12 163 MET B C 1
ATOM 4656 O O . MET B 1 163 ? 26.344 6.48 3.035 1 83.12 163 MET B O 1
ATOM 4660 N N . THR B 1 164 ? 28.375 6.512 2.742 1 66.88 164 THR B N 1
ATOM 4661 C CA . THR B 1 164 ? 28.5 7.621 1.802 1 66.88 164 THR B CA 1
ATOM 4662 C C . THR B 1 164 ? 27.906 7.246 0.443 1 66.88 164 THR B C 1
ATOM 4664 O O . THR B 1 164 ? 27.672 8.117 -0.399 1 66.88 164 THR B O 1
ATOM 4667 N N . GLN B 1 165 ? 27.547 6.25 0.209 1 65.19 165 GLN B N 1
ATOM 4668 C CA . GLN B 1 165 ? 27.219 5.906 -1.172 1 65.19 165 GLN B CA 1
ATOM 4669 C C . GLN B 1 165 ? 25.719 5.984 -1.422 1 65.19 165 GLN B C 1
ATOM 4671 O O . GLN B 1 165 ? 25.25 5.758 -2.543 1 65.19 165 GLN B O 1
ATOM 4676 N N . CYS B 1 166 ? 25.094 6.617 -0.493 1 73.06 166 CYS B N 1
ATOM 4677 C CA . CYS B 1 166 ? 23.656 6.578 -0.684 1 73.06 166 CYS B CA 1
ATOM 4678 C C . CYS B 1 166 ? 23.031 7.941 -0.417 1 73.06 166 CYS B C 1
ATOM 4680 O O . CYS B 1 166 ? 23.047 8.422 0.717 1 73.06 166 CYS B O 1
ATOM 4682 N N . ARG B 1 167 ? 22.547 8.547 -1.532 1 76.81 167 ARG B N 1
ATOM 4683 C CA . ARG B 1 167 ? 21.922 9.859 -1.438 1 76.81 167 ARG B CA 1
ATOM 4684 C C . ARG B 1 167 ? 20.766 9.852 -0.435 1 76.81 167 ARG B C 1
ATOM 4686 O O . ARG B 1 167 ? 20.562 10.828 0.286 1 76.81 167 ARG B O 1
ATOM 4693 N N . ARG B 1 168 ? 20.031 8.836 -0.39 1 82.88 168 ARG B N 1
ATOM 4694 C CA . ARG B 1 168 ? 18.922 8.711 0.55 1 82.88 168 ARG B CA 1
ATOM 4695 C C . ARG B 1 168 ? 19.422 8.742 1.991 1 82.88 168 ARG B C 1
ATOM 4697 O O . ARG B 1 168 ? 18.828 9.391 2.848 1 82.88 168 ARG B O 1
ATOM 4704 N N . ILE B 1 169 ? 20.516 8.109 2.203 1 88 169 ILE B N 1
ATOM 4705 C CA . ILE B 1 169 ? 21.078 8.07 3.553 1 88 169 ILE B CA 1
ATOM 4706 C C . ILE B 1 169 ? 21.609 9.453 3.928 1 88 169 ILE B C 1
ATOM 4708 O O . ILE B 1 169 ? 21.484 9.875 5.078 1 88 169 ILE B O 1
ATOM 4712 N N . GLU B 1 170 ? 22.125 10.094 2.926 1 90.06 170 GLU B N 1
ATOM 4713 C CA . GLU B 1 170 ? 22.578 11.461 3.154 1 90.06 170 GLU B CA 1
ATOM 4714 C C . GLU B 1 170 ? 21.406 12.359 3.549 1 90.06 170 GLU B C 1
ATOM 4716 O O . GLU B 1 170 ? 21.531 13.195 4.449 1 90.06 170 GLU B O 1
ATOM 4721 N N . GLN B 1 171 ? 20.344 12.227 2.848 1 90.38 171 GLN B N 1
ATOM 4722 C CA . GLN B 1 171 ? 19.141 12.992 3.188 1 90.38 171 GLN B CA 1
ATOM 4723 C C . GLN B 1 171 ? 18.688 12.688 4.609 1 90.38 171 GLN B C 1
ATOM 4725 O O . GLN B 1 171 ? 18.344 13.594 5.371 1 90.38 171 GLN B O 1
ATOM 4730 N N . LEU B 1 172 ? 18.734 11.492 4.965 1 92.62 172 LEU B N 1
ATOM 4731 C CA . LEU B 1 172 ? 18.234 11.055 6.262 1 92.62 172 LEU B CA 1
ATOM 4732 C C . LEU B 1 172 ? 19.094 11.609 7.395 1 92.62 172 LEU B C 1
ATOM 4734 O O . LEU B 1 172 ? 18.562 12.133 8.375 1 92.62 172 LEU B O 1
ATOM 4738 N N . TRP B 1 173 ? 20.406 11.469 7.219 1 95.44 173 TRP B N 1
ATOM 4739 C CA . TRP B 1 173 ? 21.188 11.914 8.367 1 95.44 173 TRP B CA 1
ATOM 4740 C C . TRP B 1 173 ? 21.234 13.43 8.438 1 95.44 173 TRP B C 1
ATOM 4742 O O . TRP B 1 173 ? 21.406 14 9.523 1 95.44 173 TRP B O 1
ATOM 4752 N N . ASN B 1 174 ? 21.031 14.141 7.316 1 95.94 174 ASN B N 1
ATOM 4753 C CA . ASN B 1 174 ? 20.859 15.586 7.402 1 95.94 174 ASN B CA 1
ATOM 4754 C C . ASN B 1 174 ? 19.594 15.961 8.156 1 95.94 174 ASN B C 1
ATOM 4756 O O . ASN B 1 174 ? 19.594 16.891 8.977 1 95.94 174 ASN B O 1
ATOM 4760 N N . HIS B 1 175 ? 18.531 15.289 7.852 1 95.75 175 HIS B N 1
ATOM 4761 C CA . HIS B 1 175 ? 17.297 15.523 8.586 1 95.75 175 HIS B CA 1
ATOM 4762 C C . HIS B 1 175 ? 17.484 15.258 10.078 1 95.75 175 HIS B C 1
ATOM 4764 O O . HIS B 1 175 ? 17.047 16.062 10.914 1 95.75 175 HIS B O 1
ATOM 4770 N N . LEU B 1 176 ? 18.141 14.219 10.375 1 97.38 176 LEU B N 1
ATOM 4771 C CA . LEU B 1 176 ? 18.359 13.82 11.766 1 97.38 176 LEU B CA 1
ATOM 4772 C C . LEU B 1 176 ? 19.25 14.828 12.477 1 97.38 176 LEU B C 1
ATOM 4774 O O . LEU B 1 176 ? 19 15.172 13.641 1 97.38 176 LEU B O 1
ATOM 4778 N N . LEU B 1 177 ? 20.25 15.297 11.781 1 97.62 177 LEU B N 1
ATOM 4779 C CA . LEU B 1 177 ? 21.109 16.312 12.375 1 97.62 177 LEU B CA 1
ATOM 4780 C C . LEU B 1 177 ? 20.328 17.609 12.586 1 97.62 177 LEU B C 1
ATOM 4782 O O . LEU B 1 177 ? 20.578 18.328 13.562 1 97.62 177 LEU B O 1
ATOM 4786 N N . GLY B 1 178 ? 19.438 17.922 11.633 1 97.31 178 GLY B N 1
ATOM 4787 C CA . GLY B 1 178 ? 18.547 19.047 11.859 1 97.31 178 GLY B CA 1
ATOM 4788 C C . GLY B 1 178 ? 17.781 18.953 13.164 1 97.31 178 GLY B C 1
ATOM 4789 O O . GLY B 1 178 ? 17.75 19.891 13.953 1 97.31 178 GLY B O 1
ATOM 4790 N N . ASN B 1 179 ? 17.219 17.828 13.375 1 95.94 179 ASN B N 1
ATOM 4791 C CA . ASN B 1 179 ? 16.484 17.578 14.602 1 95.94 179 ASN B CA 1
ATOM 4792 C C . ASN B 1 179 ? 17.375 17.688 15.828 1 95.94 179 ASN B C 1
ATOM 4794 O O . ASN B 1 179 ? 16.984 18.25 16.844 1 95.94 179 ASN B O 1
ATOM 4798 N N . TYR B 1 180 ? 18.547 17.078 15.719 1 97.25 180 TYR B N 1
ATOM 4799 C CA . TYR B 1 180 ? 19.516 17.094 16.828 1 97.25 180 TYR B CA 1
ATOM 4800 C C . TYR B 1 180 ? 19.859 18.531 17.219 1 97.25 180 TYR B C 1
ATOM 4802 O O . TYR B 1 180 ? 19.797 18.875 18.406 1 97.25 180 TYR B O 1
ATOM 4810 N N . TYR B 1 181 ? 20.141 19.328 16.297 1 96.44 181 TYR B N 1
ATOM 4811 C CA . TYR B 1 181 ? 20.562 20.688 16.578 1 96.44 181 TYR B CA 1
ATOM 4812 C C . TYR B 1 181 ? 19.375 21.547 17.031 1 96.44 181 TYR B C 1
ATOM 4814 O O . TYR B 1 181 ? 19.547 22.469 17.828 1 96.44 181 TYR B O 1
ATOM 4822 N N . LEU B 1 182 ? 18.234 21.25 16.516 1 93.62 182 LEU B N 1
ATOM 4823 C CA . LEU B 1 182 ? 17.047 21.938 17.016 1 93.62 182 LEU B CA 1
ATOM 4824 C C . LEU B 1 182 ? 16.844 21.672 18.5 1 93.62 182 LEU B C 1
ATOM 4826 O O . LEU B 1 182 ? 16.531 22.594 19.266 1 93.62 182 LEU B O 1
ATOM 4830 N N . LEU B 1 183 ? 17.016 20.422 18.891 1 93.94 183 LEU B N 1
ATOM 4831 C CA . LEU B 1 183 ? 16.859 20.031 20.297 1 93.94 183 LEU B CA 1
ATOM 4832 C C . LEU B 1 183 ? 17.938 20.688 21.156 1 93.94 183 LEU B C 1
ATOM 4834 O O . LEU B 1 183 ? 17.688 21 22.312 1 93.94 183 LEU B O 1
ATOM 4838 N N . LYS B 1 184 ? 19.047 21.016 20.547 1 94.25 184 LYS B N 1
ATOM 4839 C CA . LYS B 1 184 ? 20.156 21.672 21.234 1 94.25 184 LYS B CA 1
ATOM 4840 C C . LYS B 1 184 ? 20.016 23.203 21.156 1 94.25 184 LYS B C 1
ATOM 4842 O O . LYS B 1 184 ? 20.906 23.922 21.609 1 94.25 184 LYS B O 1
ATOM 4847 N N . GLN B 1 185 ? 19.016 23.688 20.469 1 91.06 185 GLN B N 1
ATOM 4848 C CA . GLN B 1 185 ? 18.703 25.094 20.328 1 91.06 185 GLN B CA 1
ATOM 4849 C C . GLN B 1 185 ? 19.766 25.812 19.484 1 91.06 185 GLN B C 1
ATOM 4851 O O . GLN B 1 185 ? 20.078 26.969 19.75 1 91.06 185 GLN B O 1
ATOM 4856 N N . ASP B 1 186 ? 20.359 25 18.703 1 93.75 186 ASP B N 1
ATOM 4857 C CA . ASP B 1 186 ? 21.234 25.562 17.672 1 93.75 186 ASP B CA 1
ATOM 4858 C C . ASP B 1 186 ? 20.516 25.688 16.344 1 93.75 186 ASP B C 1
ATOM 4860 O O . ASP B 1 186 ? 20.734 24.875 15.43 1 93.75 186 ASP B O 1
ATOM 4864 N N . ASN B 1 187 ? 19.812 26.719 16.141 1 90.88 187 ASN B N 1
ATOM 4865 C CA . ASN B 1 187 ? 18.906 26.906 15 1 90.88 187 ASN B CA 1
ATOM 4866 C C . ASN B 1 187 ? 19.688 27.109 13.703 1 90.88 187 ASN B C 1
ATOM 4868 O O . ASN B 1 187 ? 19.234 26.703 12.633 1 90.88 187 ASN B O 1
ATOM 4872 N N . ASN B 1 188 ? 20.828 27.719 13.852 1 93.38 188 ASN B N 1
ATOM 4873 C CA . ASN B 1 188 ? 21.609 27.953 12.648 1 93.38 188 ASN B CA 1
ATOM 4874 C C . ASN B 1 188 ? 22.094 26.656 12.023 1 93.38 188 ASN B C 1
ATOM 4876 O O . ASN B 1 188 ? 21.984 26.453 10.812 1 93.38 188 ASN B O 1
ATOM 4880 N N . SER B 1 189 ? 22.641 25.812 12.883 1 96 189 SER B N 1
ATOM 4881 C CA . SER B 1 189 ? 23.062 24.5 12.391 1 96 189 SER B CA 1
ATOM 4882 C C . SER B 1 189 ? 21.875 23.688 11.891 1 96 189 SER B C 1
ATOM 4884 O O . SER B 1 189 ? 21.969 23.016 10.859 1 96 189 SER B O 1
ATOM 4886 N N . ALA B 1 190 ? 20.812 23.734 12.594 1 96.38 190 ALA B N 1
ATOM 4887 C CA . ALA B 1 190 ? 19.609 23.016 12.203 1 96.38 190 ALA B CA 1
ATOM 4888 C C . ALA B 1 190 ? 19.125 23.453 10.82 1 96.38 190 ALA B C 1
ATOM 4890 O O . ALA B 1 190 ? 18.812 22.609 9.977 1 96.38 190 ALA B O 1
ATOM 4891 N N . LEU B 1 191 ? 19.125 24.734 10.609 1 95.88 191 LEU B N 1
ATOM 4892 C CA . LEU B 1 191 ? 18.688 25.297 9.344 1 95.88 191 LEU B CA 1
ATOM 4893 C C . LEU B 1 191 ? 19.5 24.734 8.18 1 95.88 191 LEU B C 1
ATOM 4895 O O . LEU B 1 191 ? 18.938 24.312 7.176 1 95.88 191 LEU B O 1
ATOM 4899 N N . LYS B 1 192 ? 20.781 24.719 8.352 1 96.81 192 LYS B N 1
ATOM 4900 C CA . LYS B 1 192 ? 21.656 24.25 7.297 1 96.81 192 LYS B CA 1
ATOM 4901 C C . LYS B 1 192 ? 21.359 22.781 6.949 1 96.81 192 LYS B C 1
ATOM 4903 O O . LYS B 1 192 ? 21.297 22.422 5.773 1 96.81 192 LYS B O 1
ATOM 4908 N N . HIS B 1 193 ? 21.188 22 7.922 1 97.12 193 HIS B N 1
ATOM 4909 C CA . HIS B 1 193 ? 20.953 20.578 7.707 1 97.12 193 HIS B CA 1
ATOM 4910 C C . HIS B 1 193 ? 19.562 20.344 7.129 1 97.12 193 HIS B C 1
ATOM 4912 O O . HIS B 1 193 ? 19.391 19.484 6.25 1 97.12 193 HIS B O 1
ATOM 4918 N N . TYR B 1 194 ? 18.562 21.047 7.547 1 96.25 194 TYR B N 1
ATOM 4919 C CA . TYR B 1 194 ? 17.219 20.891 6.977 1 96.25 194 TYR B CA 1
ATOM 4920 C C . TYR B 1 194 ? 17.188 21.344 5.523 1 96.25 194 TYR B C 1
ATOM 4922 O O . TYR B 1 194 ? 16.547 20.703 4.684 1 96.25 194 TYR B O 1
ATOM 4930 N N . GLU B 1 195 ? 17.828 22.406 5.254 1 95.12 195 GLU B N 1
ATOM 4931 C CA . GLU B 1 195 ? 17.891 22.859 3.871 1 95.12 195 GLU B CA 1
ATOM 4932 C C . GLU B 1 195 ? 18.547 21.812 2.969 1 95.12 195 GLU B C 1
ATOM 4934 O O . GLU B 1 195 ? 18.078 21.578 1.855 1 95.12 195 GLU B O 1
ATOM 4939 N N . LYS B 1 196 ? 19.609 21.234 3.482 1 93.38 196 LYS B N 1
ATOM 4940 C CA . LYS B 1 196 ? 20.281 20.188 2.713 1 93.38 196 LYS B CA 1
ATOM 4941 C C . LYS B 1 196 ? 19.375 18.969 2.529 1 93.38 196 LYS B C 1
ATOM 4943 O O . LYS B 1 196 ? 19.359 18.359 1.459 1 93.38 196 LYS B O 1
ATOM 4948 N N . ALA B 1 197 ? 18.656 18.562 3.578 1 92.56 197 ALA B N 1
ATOM 4949 C CA . ALA B 1 197 ? 17.734 17.438 3.48 1 92.56 197 ALA B CA 1
ATOM 4950 C C . ALA B 1 197 ? 16.688 17.688 2.395 1 92.56 197 ALA B C 1
ATOM 4952 O O . ALA B 1 197 ? 16.375 16.781 1.608 1 92.56 197 ALA B O 1
ATOM 4953 N N . VAL B 1 198 ? 16.141 18.891 2.299 1 90.69 198 VAL B N 1
ATOM 4954 C CA . VAL B 1 198 ? 15.102 19.25 1.339 1 90.69 198 VAL B CA 1
ATOM 4955 C C . VAL B 1 198 ? 15.703 19.328 -0.063 1 90.69 198 VAL B C 1
ATOM 4957 O O . VAL B 1 198 ? 15.047 18.984 -1.048 1 90.69 198 VAL B O 1
ATOM 4960 N N . GLU B 1 199 ? 16.938 19.766 -0.118 1 87.44 199 GLU B N 1
ATOM 4961 C CA . GLU B 1 199 ? 17.625 19.797 -1.401 1 87.44 199 GLU B CA 1
ATOM 4962 C C . GLU B 1 199 ? 17.766 18.375 -1.978 1 87.44 199 GLU B C 1
ATOM 4964 O O . GLU B 1 199 ? 17.625 18.188 -3.188 1 87.44 199 GLU B O 1
ATOM 4969 N N . LEU B 1 200 ? 18.016 17.469 -1.096 1 84.25 200 LEU B N 1
ATOM 4970 C CA . LEU B 1 200 ? 18.25 16.078 -1.505 1 84.25 200 LEU B CA 1
ATOM 4971 C C . LEU B 1 200 ? 16.938 15.375 -1.799 1 84.25 200 LEU B C 1
ATOM 4973 O O . LEU B 1 200 ? 16.891 14.438 -2.6 1 84.25 200 LEU B O 1
ATOM 4977 N N . ASP B 1 201 ? 15.852 15.773 -1.11 1 85.75 201 ASP B N 1
ATOM 4978 C CA . ASP B 1 201 ? 14.5 15.281 -1.348 1 85.75 201 ASP B CA 1
ATOM 4979 C C . ASP B 1 201 ? 13.469 16.391 -1.126 1 85.75 201 ASP B C 1
ATOM 4981 O O . ASP B 1 201 ? 13.023 16.609 0.002 1 85.75 201 ASP B O 1
ATOM 4985 N N . THR B 1 202 ? 13.023 16.859 -2.145 1 83.5 202 THR B N 1
ATOM 4986 C CA . THR B 1 202 ? 12.125 18.016 -2.086 1 83.5 202 THR B CA 1
ATOM 4987 C C . THR B 1 202 ? 10.758 17.594 -1.558 1 83.5 202 THR B C 1
ATOM 4989 O O . THR B 1 202 ? 9.914 18.438 -1.258 1 83.5 202 THR B O 1
ATOM 4992 N N . ALA B 1 203 ? 10.578 16.297 -1.282 1 83.75 203 ALA B N 1
ATOM 4993 C CA . ALA B 1 203 ? 9.297 15.812 -0.784 1 83.75 203 ALA B CA 1
ATOM 4994 C C . ALA B 1 203 ? 9.406 15.328 0.66 1 83.75 203 ALA B C 1
ATOM 4996 O O . ALA B 1 203 ? 8.531 14.625 1.158 1 83.75 203 ALA B O 1
ATOM 4997 N N . CYS B 1 204 ? 10.523 15.68 1.258 1 88.75 204 CYS B N 1
ATOM 4998 C CA . CYS B 1 204 ? 10.664 15.352 2.67 1 88.75 204 CYS B CA 1
ATOM 4999 C C . CYS B 1 204 ? 9.766 16.234 3.531 1 88.75 204 CYS B C 1
ATOM 5001 O O . CYS B 1 204 ? 10.188 17.281 4.004 1 88.75 204 CYS B O 1
ATOM 5003 N N . VAL B 1 205 ? 8.656 15.789 3.871 1 90.44 205 VAL B N 1
ATOM 5004 C CA . VAL B 1 205 ? 7.582 16.578 4.461 1 90.44 205 VAL B CA 1
ATOM 5005 C C . VAL B 1 205 ? 7.996 17.062 5.852 1 90.44 205 VAL B C 1
ATOM 5007 O O . VAL B 1 205 ? 7.754 18.203 6.219 1 90.44 205 VAL B O 1
ATOM 5010 N N . ASP B 1 206 ? 8.625 16.234 6.57 1 91.94 206 ASP B N 1
ATOM 5011 C CA . ASP B 1 206 ? 9.016 16.594 7.93 1 91.94 206 ASP B CA 1
ATOM 5012 C C . ASP B 1 206 ? 10.008 17.766 7.926 1 91.94 206 ASP B C 1
ATOM 5014 O O . ASP B 1 206 ? 9.883 18.688 8.727 1 91.94 206 ASP B O 1
ATOM 5018 N N . SER B 1 207 ? 10.914 17.672 7.023 1 93.81 207 SER B N 1
ATOM 5019 C CA . SER B 1 207 ? 11.898 18.734 6.93 1 93.81 207 SER B CA 1
ATOM 5020 C C . SER B 1 207 ? 11.266 20.031 6.426 1 93.81 207 SER B C 1
ATOM 5022 O O . SER B 1 207 ? 11.609 21.109 6.895 1 93.81 207 SER B O 1
ATOM 5024 N N . LEU B 1 208 ? 10.375 19.891 5.52 1 93.06 208 LEU B N 1
ATOM 5025 C CA . LEU B 1 208 ? 9.672 21.047 4.992 1 93.06 208 LEU B CA 1
ATOM 5026 C C . LEU B 1 208 ? 8.891 21.766 6.094 1 93.06 208 LEU B C 1
ATOM 5028 O O . LEU B 1 208 ? 8.938 22.984 6.207 1 93.06 208 LEU B O 1
ATOM 5032 N N . ALA B 1 209 ? 8.242 21.016 6.863 1 94.06 209 ALA B N 1
ATOM 5033 C CA . ALA B 1 209 ? 7.426 21.578 7.938 1 94.06 209 ALA B CA 1
ATOM 5034 C C . ALA B 1 209 ? 8.289 22.344 8.938 1 94.06 209 ALA B C 1
ATOM 5036 O O . ALA B 1 209 ? 7.977 23.484 9.297 1 94.06 209 ALA B O 1
ATOM 5037 N N . VAL B 1 210 ? 9.352 21.781 9.328 1 93.81 210 VAL B N 1
ATOM 5038 C CA . VAL B 1 210 ? 10.219 22.391 10.328 1 93.81 210 VAL B CA 1
ATOM 5039 C C . VAL B 1 210 ? 10.922 23.609 9.734 1 93.81 210 VAL B C 1
ATOM 5041 O O . VAL B 1 210 ? 11.086 24.625 10.406 1 93.81 210 VAL B O 1
ATOM 5044 N N . LEU B 1 211 ? 11.297 23.5 8.508 1 94.12 211 LEU B N 1
ATOM 5045 C CA . LEU B 1 211 ? 11.914 24.625 7.824 1 94.12 211 LEU B CA 1
ATOM 5046 C C . LEU B 1 211 ? 10.961 25.828 7.785 1 94.12 211 LEU B C 1
ATOM 5048 O O . LEU B 1 211 ? 11.391 26.969 7.949 1 94.12 211 LEU B O 1
ATOM 5052 N N . GLY B 1 212 ? 9.727 25.516 7.504 1 93.62 212 GLY B N 1
ATOM 5053 C CA . GLY B 1 212 ? 8.734 26.578 7.551 1 93.62 212 GLY B CA 1
ATOM 5054 C C . GLY B 1 212 ? 8.719 27.312 8.875 1 93.62 212 GLY B C 1
ATOM 5055 O O . GLY B 1 212 ? 8.695 28.547 8.906 1 93.62 212 GLY B O 1
ATOM 5056 N N . ASP B 1 213 ? 8.82 26.594 9.891 1 92.94 213 ASP B N 1
ATOM 5057 C CA . ASP B 1 213 ? 8.805 27.188 11.227 1 92.94 213 ASP B CA 1
ATOM 5058 C C . ASP B 1 213 ? 10.062 28.016 11.477 1 92.94 213 ASP B C 1
ATOM 5060 O O . ASP B 1 213 ? 9.992 29.094 12.055 1 92.94 213 ASP B O 1
ATOM 5064 N N . ILE B 1 214 ? 11.133 27.469 11.094 1 93.06 214 ILE B N 1
ATOM 5065 C CA . ILE B 1 214 ? 12.391 28.172 11.297 1 93.06 214 ILE B CA 1
ATOM 5066 C C . ILE B 1 214 ? 12.391 29.469 10.5 1 93.06 214 ILE B C 1
ATOM 5068 O O . ILE B 1 214 ? 12.758 30.531 11.016 1 93.06 214 ILE B O 1
ATOM 5072 N N . TYR B 1 215 ? 11.961 29.422 9.289 1 93.69 215 TYR B N 1
ATOM 5073 C CA . TYR B 1 215 ? 11.898 30.609 8.453 1 93.69 215 TYR B CA 1
ATOM 5074 C C . TYR B 1 215 ? 10.945 31.641 9.055 1 93.69 215 TYR B C 1
ATOM 5076 O O . TYR B 1 215 ? 11.219 32.844 9.023 1 93.69 215 TYR B O 1
ATOM 5084 N N . PHE B 1 216 ? 9.938 31.188 9.617 1 92.19 216 PHE B N 1
ATOM 5085 C CA . PHE B 1 216 ? 8.922 32.094 10.164 1 92.19 216 PHE B CA 1
ATOM 5086 C C . PHE B 1 216 ? 9.414 32.719 11.453 1 92.19 216 PHE B C 1
ATOM 5088 O O . PHE B 1 216 ? 9.383 33.969 11.578 1 92.19 216 PHE B O 1
ATOM 5095 N N . HIS B 1 217 ? 9.898 31.938 12.328 1 90.25 217 HIS B N 1
ATOM 5096 C CA . HIS B 1 217 ? 10.172 32.438 13.68 1 90.25 217 HIS B CA 1
ATOM 5097 C C . HIS B 1 217 ? 11.578 33 13.781 1 90.25 217 HIS B C 1
ATOM 5099 O O . HIS B 1 217 ? 11.773 34.031 14.438 1 90.25 217 HIS B O 1
ATOM 5105 N N . GLN B 1 218 ? 12.422 32.344 13.18 1 88.12 218 GLN B N 1
ATOM 5106 C CA . GLN B 1 218 ? 13.812 32.75 13.398 1 88.12 218 GLN B CA 1
ATOM 5107 C C . GLN B 1 218 ? 14.289 33.719 12.32 1 88.12 218 GLN B C 1
ATOM 5109 O O . GLN B 1 218 ? 14.977 34.688 12.617 1 88.12 218 GLN B O 1
ATOM 5114 N N . MET B 1 219 ? 13.875 33.438 11.117 1 90.25 219 MET B N 1
ATOM 5115 C CA . MET B 1 219 ? 14.391 34.219 10.008 1 90.25 219 MET B CA 1
ATOM 5116 C C . MET B 1 219 ? 13.406 35.344 9.641 1 90.25 219 MET B C 1
ATOM 5118 O O . MET B 1 219 ? 13.766 36.281 8.914 1 90.25 219 MET B O 1
ATOM 5122 N N . GLN B 1 220 ? 12.211 35.219 10.062 1 91.38 220 GLN B N 1
ATOM 5123 C CA . GLN B 1 220 ? 11.156 36.188 9.781 1 91.38 220 GLN B CA 1
ATOM 5124 C C . GLN B 1 220 ? 10.914 36.312 8.281 1 91.38 220 GLN B C 1
ATOM 5126 O O . GLN B 1 220 ? 10.695 37.406 7.773 1 91.38 220 GLN B O 1
ATOM 5131 N N . ASP B 1 221 ? 11.188 35.25 7.676 1 92.56 221 ASP B N 1
ATOM 5132 C CA . ASP B 1 221 ? 10.867 35.156 6.254 1 92.56 221 ASP B CA 1
ATOM 5133 C C . ASP B 1 221 ? 9.547 34.438 6.035 1 92.56 221 ASP B C 1
ATOM 5135 O O . ASP B 1 221 ? 9.531 33.219 5.727 1 92.56 221 ASP B O 1
ATOM 5139 N N . LYS B 1 222 ? 8.516 35.156 6.02 1 90.31 222 LYS B N 1
ATOM 5140 C CA . LYS B 1 222 ? 7.172 34.594 5.973 1 90.31 222 LYS B CA 1
ATOM 5141 C C . LYS B 1 222 ? 6.887 33.969 4.609 1 90.31 222 LYS B C 1
ATOM 5143 O O . LYS B 1 222 ? 6.156 32.969 4.512 1 90.31 222 LYS B O 1
ATOM 5148 N N . THR B 1 223 ? 7.43 34.5 3.6 1 90.81 223 THR B N 1
ATOM 5149 C CA . THR B 1 223 ? 7.191 34 2.25 1 90.81 223 THR B CA 1
ATOM 5150 C C . THR B 1 223 ? 7.777 32.594 2.076 1 90.81 223 THR B C 1
ATOM 5152 O O . THR B 1 223 ? 7.098 31.703 1.592 1 90.81 223 THR B O 1
ATOM 5155 N N . LYS B 1 224 ? 8.984 32.5 2.5 1 91.38 224 LYS B N 1
ATOM 5156 C CA . LYS B 1 224 ? 9.625 31.188 2.408 1 91.38 224 LYS B CA 1
ATOM 5157 C C . LYS B 1 224 ? 8.93 30.172 3.316 1 91.38 224 LYS B C 1
ATOM 5159 O O . LYS B 1 224 ? 8.828 29 2.971 1 91.38 224 LYS B O 1
ATOM 5164 N N . ALA B 1 225 ? 8.562 30.625 4.461 1 94.25 225 ALA B N 1
ATOM 5165 C CA . ALA B 1 225 ? 7.848 29.75 5.387 1 94.25 225 ALA B CA 1
ATOM 5166 C C . ALA B 1 225 ? 6.578 29.188 4.75 1 94.25 225 ALA B C 1
ATOM 5168 O O . ALA B 1 225 ? 6.328 27.984 4.805 1 94.25 225 ALA B O 1
ATOM 5169 N N . HIS B 1 226 ? 5.883 30.078 4.094 1 92.88 226 HIS B N 1
ATOM 5170 C CA . HIS B 1 226 ? 4.625 29.672 3.469 1 92.88 226 HIS B CA 1
ATOM 5171 C C . HIS B 1 226 ? 4.863 28.688 2.33 1 92.88 226 HIS B C 1
ATOM 5173 O O . HIS B 1 226 ? 4.086 27.75 2.141 1 92.88 226 HIS B O 1
ATOM 5179 N N . LEU B 1 227 ? 5.891 28.969 1.639 1 91 227 LEU B N 1
ATOM 5180 C CA . LEU B 1 227 ? 6.219 28.062 0.542 1 91 227 LEU B CA 1
ATOM 5181 C C . LEU B 1 227 ? 6.496 26.656 1.061 1 91 227 LEU B C 1
ATOM 5183 O O . LEU B 1 227 ? 6.035 25.672 0.476 1 91 227 LEU B O 1
ATOM 5187 N N . MET B 1 228 ? 7.246 26.562 2.162 1 93.31 228 MET B N 1
ATOM 5188 C CA . MET B 1 228 ? 7.582 25.266 2.748 1 93.31 228 MET B CA 1
ATOM 5189 C C . MET B 1 228 ? 6.336 24.578 3.287 1 93.31 228 MET B C 1
ATOM 5191 O O . MET B 1 228 ? 6.117 23.391 3.029 1 93.31 228 MET B O 1
ATOM 5195 N N . TRP B 1 229 ? 5.531 25.344 3.98 1 94.31 229 TRP B N 1
ATOM 5196 C CA . TRP B 1 229 ? 4.328 24.766 4.574 1 94.31 229 TRP B CA 1
ATOM 5197 C C . TRP B 1 229 ? 3.352 24.312 3.492 1 94.31 229 TRP B C 1
ATOM 5199 O O . TRP B 1 229 ? 2.721 23.25 3.619 1 94.31 229 TRP B O 1
ATOM 5209 N N . SER B 1 230 ? 3.219 25.109 2.516 1 92.19 230 SER B N 1
ATOM 5210 C CA . SER B 1 230 ? 2.307 24.766 1.425 1 92.19 230 SER B CA 1
ATOM 5211 C C . SER B 1 230 ? 2.738 23.484 0.717 1 92.19 230 SER B C 1
ATOM 5213 O O . SER B 1 230 ? 1.905 22.641 0.406 1 92.19 230 SER B O 1
ATOM 5215 N N . ARG B 1 231 ? 4 23.422 0.489 1 90.69 231 ARG B N 1
ATOM 5216 C CA . ARG B 1 231 ? 4.52 22.219 -0.153 1 90.69 231 ARG B CA 1
ATOM 5217 C C . ARG B 1 231 ? 4.324 21 0.736 1 90.69 231 ARG B C 1
ATOM 5219 O O . ARG B 1 231 ? 3.939 19.922 0.255 1 90.69 231 ARG B O 1
ATOM 5226 N N . ALA B 1 232 ? 4.656 21.156 1.976 1 92.5 232 ALA B N 1
ATOM 5227 C CA . ALA B 1 232 ? 4.461 20.062 2.924 1 92.5 232 ALA B CA 1
ATOM 5228 C C . ALA B 1 232 ? 3.008 19.578 2.924 1 92.5 232 ALA B C 1
ATOM 5230 O O . ALA B 1 232 ? 2.742 18.375 2.928 1 92.5 232 ALA B O 1
ATOM 5231 N N . PHE B 1 233 ? 2.102 20.516 2.848 1 92.75 233 PHE B N 1
ATOM 5232 C CA . PHE B 1 233 ? 0.679 20.203 2.865 1 92.75 233 PHE B CA 1
ATOM 5233 C C . PHE B 1 233 ? 0.274 19.469 1.593 1 92.75 233 PHE B C 1
ATOM 5235 O O . PHE B 1 233 ? -0.544 18.547 1.635 1 92.75 233 PHE B O 1
ATOM 5242 N N . ASP B 1 234 ? 0.84 19.859 0.524 1 89.25 234 ASP B N 1
ATOM 5243 C CA . ASP B 1 234 ? 0.528 19.234 -0.754 1 89.25 234 ASP B CA 1
ATOM 5244 C C . ASP B 1 234 ? 0.966 17.766 -0.766 1 89.25 234 ASP B C 1
ATOM 5246 O O . ASP B 1 234 ? 0.324 16.922 -1.398 1 89.25 234 ASP B O 1
ATOM 5250 N N . ILE B 1 235 ? 1.978 17.516 -0.029 1 89.19 235 ILE B N 1
ATOM 5251 C CA . ILE B 1 235 ? 2.568 16.188 -0.045 1 89.19 235 ILE B CA 1
ATOM 5252 C C . ILE B 1 235 ? 1.879 15.297 0.991 1 89.19 235 ILE B C 1
ATOM 5254 O O . ILE B 1 235 ? 1.561 14.141 0.714 1 89.19 235 ILE B O 1
ATOM 5258 N N . ASP B 1 236 ? 1.712 15.852 2.152 1 91.06 236 ASP B N 1
ATOM 5259 C CA . ASP B 1 236 ? 1.092 15.109 3.248 1 91.06 236 ASP B CA 1
ATOM 5260 C C . ASP B 1 236 ? 0.228 16.031 4.109 1 91.06 236 ASP B C 1
ATOM 5262 O O . ASP B 1 236 ? 0.689 16.547 5.129 1 91.06 236 ASP B O 1
ATOM 5266 N N . PRO B 1 237 ? -0.96 16.094 3.777 1 90.69 237 PRO B N 1
ATOM 5267 C CA . PRO B 1 237 ? -1.847 17.016 4.492 1 90.69 237 PRO B CA 1
ATOM 5268 C C . PRO B 1 237 ? -2 16.656 5.969 1 90.69 237 PRO B C 1
ATOM 5270 O O . PRO B 1 237 ? -2.264 17.531 6.793 1 90.69 237 PRO B O 1
ATOM 5273 N N . TYR B 1 238 ? -1.771 15.477 6.344 1 89.31 238 TYR B N 1
ATOM 5274 C CA . TYR B 1 238 ? -2.041 15.047 7.711 1 89.31 238 TYR B CA 1
ATOM 5275 C C . TYR B 1 238 ? -0.75 14.922 8.508 1 89.31 238 TYR B C 1
ATOM 5277 O O . TYR B 1 238 ? -0.721 14.281 9.562 1 89.31 238 TYR B O 1
ATOM 5285 N N . ASN B 1 239 ? 0.269 15.531 7.977 1 90 239 ASN B N 1
ATOM 5286 C CA . ASN B 1 239 ? 1.529 15.484 8.711 1 90 239 ASN B CA 1
ATOM 5287 C C . ASN B 1 239 ? 1.429 16.203 10.047 1 90 239 ASN B C 1
ATOM 5289 O O . ASN B 1 239 ? 1.025 17.375 10.102 1 90 239 ASN B O 1
ATOM 5293 N N . ASN B 1 240 ? 1.904 15.633 11.07 1 86.12 240 ASN B N 1
ATOM 5294 C CA . ASN B 1 240 ? 1.729 16.156 12.422 1 86.12 240 ASN B CA 1
ATOM 5295 C C . ASN B 1 240 ? 2.703 17.297 12.719 1 86.12 240 ASN B C 1
ATOM 5297 O O . ASN B 1 240 ? 2.49 18.078 13.648 1 86.12 240 ASN B O 1
ATOM 5301 N N . ASN B 1 241 ? 3.721 17.406 11.938 1 87.75 241 ASN B N 1
ATOM 5302 C CA . ASN B 1 241 ? 4.703 18.469 12.188 1 87.75 241 ASN B CA 1
ATOM 5303 C C . ASN B 1 241 ? 4.312 19.766 11.5 1 87.75 241 ASN B C 1
ATOM 5305 O O . ASN B 1 241 ? 4.895 20.812 11.781 1 87.75 241 ASN B O 1
ATOM 5309 N N . LEU B 1 242 ? 3.352 19.656 10.695 1 92.12 242 LEU B N 1
ATOM 5310 C CA . LEU B 1 242 ? 2.879 20.828 9.961 1 92.12 242 LEU B CA 1
ATOM 5311 C C . LEU B 1 242 ? 1.909 21.641 10.812 1 92.12 242 LEU B C 1
ATOM 5313 O O . LEU B 1 242 ? 0.986 21.094 11.414 1 92.12 242 LEU B O 1
ATOM 5317 N N . SER B 1 243 ? 2.162 22.938 10.898 1 89.81 243 SER B N 1
ATOM 5318 C CA . SER B 1 243 ? 1.185 23.812 11.555 1 89.81 243 SER B CA 1
ATOM 5319 C C . SER B 1 243 ? 0.064 24.188 10.594 1 89.81 243 SER B C 1
ATOM 5321 O O . SER B 1 243 ? 0.188 25.172 9.844 1 89.81 243 SER B O 1
ATOM 5323 N N . HIS B 1 244 ? -0.958 23.547 10.703 1 94.94 244 HIS B N 1
ATOM 5324 C CA . HIS B 1 244 ? -2.105 23.797 9.844 1 94.94 244 HIS B CA 1
ATOM 5325 C C . HIS B 1 244 ? -2.684 25.188 10.094 1 94.94 244 HIS B C 1
ATOM 5327 O O . HIS B 1 244 ? -3.094 25.875 9.156 1 94.94 244 HIS B O 1
ATOM 5333 N N . TYR B 1 245 ? -2.607 25.641 11.328 1 95.06 245 TYR B N 1
ATOM 5334 C CA . TYR B 1 245 ? -3.123 26.953 11.68 1 95.06 245 TYR B CA 1
ATOM 5335 C C . TYR B 1 245 ? -2.316 28.062 11 1 95.06 245 TYR B C 1
ATOM 5337 O O . TYR B 1 245 ? -2.885 28.953 10.383 1 95.06 245 TYR B O 1
ATOM 5345 N N . LYS B 1 246 ? -1.065 27.938 11.102 1 93.88 246 LYS B N 1
ATOM 5346 C CA . LYS B 1 246 ? -0.22 28.984 10.523 1 93.88 246 LYS B CA 1
ATOM 5347 C C . LYS B 1 246 ? -0.35 29.031 9.008 1 93.88 246 LYS B C 1
ATOM 5349 O O . LYS B 1 246 ? -0.366 30.109 8.406 1 93.88 246 LYS B O 1
ATOM 5354 N N . LEU B 1 247 ? -0.396 27.859 8.508 1 95.44 247 LEU B N 1
ATOM 5355 C CA . LEU B 1 247 ? -0.6 27.797 7.062 1 95.44 247 LEU B CA 1
ATOM 5356 C C . LEU B 1 247 ? -1.937 28.422 6.676 1 95.44 247 LEU B C 1
ATOM 5358 O O . LEU B 1 247 ? -2 29.234 5.758 1 95.44 247 LEU B O 1
ATOM 5362 N N . ALA B 1 248 ? -2.967 28.078 7.328 1 96.56 248 ALA B N 1
ATOM 5363 C CA . ALA B 1 248 ? -4.301 28.594 7.051 1 96.56 248 ALA B CA 1
ATOM 5364 C C . ALA B 1 248 ? -4.348 30.109 7.234 1 96.56 248 ALA B C 1
ATOM 5366 O O . ALA B 1 248 ? -4.973 30.828 6.445 1 96.56 248 ALA B O 1
ATOM 5367 N N . LYS B 1 249 ? -3.73 30.547 8.281 1 94.56 249 LYS B N 1
ATOM 5368 C CA . LYS B 1 249 ? -3.688 31.984 8.555 1 94.56 249 LYS B CA 1
ATOM 5369 C C . LYS B 1 249 ? -3.033 32.75 7.406 1 94.56 249 LYS B C 1
ATOM 5371 O O . LYS B 1 249 ? -3.5 33.812 7.023 1 94.56 249 LYS B O 1
ATOM 5376 N N . HIS B 1 250 ? -2.043 32.188 6.891 1 93.25 250 HIS B N 1
ATOM 5377 C CA . HIS B 1 250 ? -1.374 32.812 5.754 1 93.25 250 HIS B CA 1
ATOM 5378 C C . HIS B 1 250 ? -2.271 32.812 4.52 1 93.25 250 HIS B C 1
ATOM 5380 O O . HIS B 1 250 ? -2.32 33.781 3.785 1 93.25 250 HIS B O 1
ATOM 5386 N N . ILE B 1 251 ? -2.926 31.781 4.246 1 93.88 251 ILE B N 1
ATOM 5387 C CA . ILE B 1 251 ? -3.77 31.641 3.066 1 93.88 251 ILE B CA 1
ATOM 5388 C C . ILE B 1 251 ? -4.898 32.656 3.115 1 93.88 251 ILE B C 1
ATOM 5390 O O . ILE B 1 251 ? -5.168 33.344 2.125 1 93.88 251 ILE B O 1
ATOM 5394 N N . ILE B 1 252 ? -5.492 32.719 4.25 1 92.88 252 ILE B N 1
ATOM 5395 C CA . ILE B 1 252 ? -6.629 33.625 4.355 1 92.88 252 ILE B CA 1
ATOM 5396 C C . ILE B 1 252 ? -6.145 35.094 4.254 1 92.88 252 ILE B C 1
ATOM 5398 O O . ILE B 1 252 ? -6.805 35.938 3.641 1 92.88 252 ILE B O 1
ATOM 5402 N N . LYS B 1 253 ? -5.023 35.375 4.77 1 90.62 253 LYS B N 1
ATOM 5403 C CA . LYS B 1 253 ? -4.527 36.75 4.828 1 90.62 253 LYS B CA 1
ATOM 5404 C C . LYS B 1 253 ? -3.967 37.188 3.48 1 90.62 253 LYS B C 1
ATOM 5406 O O . LYS B 1 253 ? -4.172 38.312 3.062 1 90.62 253 LYS B O 1
ATOM 5411 N N . HIS B 1 254 ? -3.328 36.281 2.797 1 90.38 254 HIS B N 1
ATOM 5412 C CA . HIS B 1 254 ? -2.566 36.719 1.633 1 90.38 254 HIS B CA 1
ATOM 5413 C C . HIS B 1 254 ? -3.195 36.219 0.339 1 90.38 254 HIS B C 1
ATOM 5415 O O . HIS B 1 254 ? -3.068 36.844 -0.708 1 90.38 254 HIS B O 1
ATOM 5421 N N . GLU B 1 255 ? -3.764 35.125 0.412 1 88.38 255 GLU B N 1
ATOM 5422 C CA . GLU B 1 255 ? -4.371 34.594 -0.792 1 88.38 255 GLU B CA 1
ATOM 5423 C C . GLU B 1 255 ? -5.875 34.844 -0.816 1 88.38 255 GLU B C 1
ATOM 5425 O O . GLU B 1 255 ? -6.496 34.812 -1.882 1 88.38 255 GLU B O 1
ATOM 5430 N N . HIS B 1 256 ? -6.551 34.938 0.257 1 91.69 256 HIS B N 1
ATOM 5431 C CA . HIS B 1 256 ? -7.988 35.125 0.439 1 91.69 256 HIS B CA 1
ATOM 5432 C C . HIS B 1 256 ? -8.773 33.969 -0.146 1 91.69 256 HIS B C 1
ATOM 5434 O O . HIS B 1 256 ? -9.812 34.156 -0.779 1 91.69 256 HIS B O 1
ATOM 5440 N N . ASN B 1 257 ? -8.164 32.875 -0.095 1 92.94 257 ASN B N 1
ATOM 5441 C CA . ASN B 1 257 ? -8.82 31.641 -0.55 1 92.94 257 ASN B CA 1
ATOM 5442 C C . ASN B 1 257 ? -9.5 30.922 0.602 1 92.94 257 ASN B C 1
ATOM 5444 O O . ASN B 1 257 ? -8.898 30.031 1.226 1 92.94 257 ASN B O 1
ATOM 5448 N N . LEU B 1 258 ? -10.758 31.109 0.746 1 95.56 258 LEU B N 1
ATOM 5449 C CA . LEU B 1 258 ? -11.508 30.625 1.9 1 95.56 258 LEU B CA 1
ATOM 5450 C C . LEU B 1 258 ? -11.703 29.109 1.833 1 95.56 258 LEU B C 1
ATOM 5452 O O . LEU B 1 258 ? -11.648 28.438 2.859 1 95.56 258 LEU B O 1
ATOM 5456 N N . GLU B 1 259 ? -11.898 28.656 0.675 1 92.5 259 GLU B N 1
ATOM 5457 C CA . GLU B 1 259 ? -12.117 27.219 0.539 1 92.5 259 GLU B CA 1
ATOM 5458 C C . GLU B 1 259 ? -10.852 26.438 0.896 1 92.5 259 GLU B C 1
ATOM 5460 O O . GLU B 1 259 ? -10.922 25.422 1.584 1 92.5 259 GLU B O 1
ATOM 5465 N N . LYS B 1 260 ? -9.781 26.906 0.422 1 92.5 260 LYS B N 1
ATOM 5466 C CA . LYS B 1 260 ? -8.508 26.266 0.763 1 92.5 260 LYS B CA 1
ATOM 5467 C C . LYS B 1 260 ? -8.234 26.359 2.26 1 92.5 260 LYS B C 1
ATOM 5469 O O . LYS B 1 260 ? -7.746 25.406 2.871 1 92.5 260 LYS B O 1
ATOM 5474 N N . THR B 1 261 ? -8.523 27.469 2.816 1 96.56 261 THR B N 1
ATOM 5475 C CA . THR B 1 261 ? -8.359 27.672 4.254 1 96.56 261 THR B CA 1
ATOM 5476 C C . THR B 1 261 ? -9.188 26.672 5.039 1 96.56 261 THR B C 1
ATOM 5478 O O . THR B 1 261 ? -8.695 26.047 5.977 1 96.56 261 THR B O 1
ATOM 5481 N N . ARG B 1 262 ? -10.383 26.516 4.605 1 95.19 262 ARG B N 1
ATOM 5482 C CA . ARG B 1 262 ? -11.289 25.578 5.27 1 95.19 262 ARG B CA 1
ATOM 5483 C C . ARG B 1 262 ? -10.75 24.156 5.219 1 95.19 262 ARG B C 1
ATOM 5485 O O . ARG B 1 262 ? -10.766 23.453 6.227 1 95.19 262 ARG B O 1
ATOM 5492 N N . LYS B 1 263 ? -10.25 23.844 4.117 1 92.44 263 LYS B N 1
ATOM 5493 C CA . LYS B 1 263 ? -9.727 22.5 3.947 1 92.44 263 LYS B CA 1
ATOM 5494 C C . LYS B 1 263 ? -8.539 22.25 4.867 1 92.44 263 LYS B C 1
ATOM 5496 O O . LYS B 1 263 ? -8.445 21.203 5.504 1 92.44 263 LYS B O 1
ATOM 5501 N N . VAL B 1 264 ? -7.66 23.172 4.938 1 95.69 264 VAL B N 1
ATOM 5502 C CA . VAL B 1 264 ? -6.473 23.047 5.773 1 95.69 264 VAL B CA 1
ATOM 5503 C C . VAL B 1 264 ? -6.883 22.953 7.242 1 95.69 264 VAL B C 1
ATOM 5505 O O . VAL B 1 264 ? -6.367 22.109 7.977 1 95.69 264 VAL B O 1
ATOM 5508 N N . LEU B 1 265 ? -7.832 23.719 7.613 1 96.75 265 LEU B N 1
ATOM 5509 C CA . LEU B 1 265 ? -8.273 23.75 9.008 1 96.75 265 LEU B CA 1
ATOM 5510 C C . LEU B 1 265 ? -9.039 22.484 9.359 1 96.75 265 LEU B C 1
ATOM 5512 O O . LEU B 1 265 ? -8.945 21.984 10.484 1 96.75 265 LEU B O 1
ATOM 5516 N N . ASP B 1 266 ? -9.781 22.016 8.422 1 93.88 266 ASP B N 1
ATOM 5517 C CA . ASP B 1 266 ? -10.492 20.75 8.641 1 93.88 266 ASP B CA 1
ATOM 5518 C C . ASP B 1 266 ? -9.523 19.625 8.977 1 93.88 266 ASP B C 1
ATOM 5520 O O . ASP B 1 266 ? -9.75 18.859 9.914 1 93.88 266 ASP B O 1
ATOM 5524 N N . ILE B 1 267 ? -8.492 19.625 8.266 1 92.38 267 ILE B N 1
ATOM 5525 C CA . ILE B 1 267 ? -7.488 18.594 8.492 1 92.38 267 ILE B CA 1
ATOM 5526 C C . ILE B 1 267 ? -6.793 18.844 9.828 1 92.38 267 ILE B C 1
ATOM 5528 O O . ILE B 1 267 ? -6.605 17.906 10.617 1 92.38 267 ILE B O 1
ATOM 5532 N N . GLY B 1 268 ? -6.441 20.062 10.055 1 94 268 GLY B N 1
ATOM 5533 C CA . GLY B 1 268 ? -5.809 20.406 11.32 1 94 268 GLY B CA 1
ATOM 5534 C C . GLY B 1 268 ? -6.645 20.031 12.531 1 94 268 GLY B C 1
ATOM 5535 O O . GLY B 1 268 ? -6.117 19.516 13.516 1 94 268 GLY B O 1
ATOM 5536 N N . LEU B 1 269 ? -7.922 20.188 12.422 1 93.38 269 LEU B N 1
ATOM 5537 C CA . LEU B 1 269 ? -8.82 19.938 13.547 1 93.38 269 LEU B CA 1
ATOM 5538 C C . LEU B 1 269 ? -9.102 18.453 13.688 1 93.38 269 LEU B C 1
ATOM 5540 O O . LEU B 1 269 ? -9.477 17.984 14.773 1 93.38 269 LEU B O 1
ATOM 5544 N N . LYS B 1 270 ? -8.961 17.75 12.656 1 87.06 270 LYS B N 1
ATOM 5545 C CA . LYS B 1 270 ? -9.023 16.297 12.773 1 87.06 270 LYS B CA 1
ATOM 5546 C C . LYS B 1 270 ? -7.824 15.758 13.547 1 87.06 270 LYS B C 1
ATOM 5548 O O . LYS B 1 270 ? -7.957 14.812 14.32 1 87.06 270 LYS B O 1
ATOM 5553 N N . LEU B 1 271 ? -6.734 16.375 13.336 1 87.31 271 LEU B N 1
ATOM 5554 C CA . LEU B 1 271 ? -5.504 15.953 13.992 1 87.31 271 LEU B CA 1
ATOM 5555 C C . LEU B 1 271 ? -5.477 16.422 15.445 1 87.31 271 LEU B C 1
ATOM 5557 O O . LEU B 1 271 ? -5.012 15.695 16.328 1 87.31 271 LEU B O 1
ATOM 5561 N N . ASP B 1 272 ? -5.945 17.641 15.648 1 91.56 272 ASP B N 1
ATOM 5562 C CA . ASP B 1 272 ? -6.027 18.219 16.984 1 91.56 272 ASP B CA 1
ATOM 5563 C C . ASP B 1 272 ? -7.363 18.938 17.203 1 91.56 272 ASP B C 1
ATOM 5565 O O . ASP B 1 272 ? -7.457 20.156 17.031 1 91.56 272 ASP B O 1
ATOM 5569 N N . PRO B 1 273 ? -8.242 18.188 17.703 1 92.12 273 PRO B N 1
ATOM 5570 C CA . PRO B 1 273 ? -9.578 18.75 17.859 1 92.12 273 PRO B CA 1
ATOM 5571 C C . PRO B 1 273 ? -9.633 19.859 18.922 1 92.12 273 PRO B C 1
ATOM 5573 O O . PRO B 1 273 ? -10.617 20.594 19 1 92.12 273 PRO B O 1
ATOM 5576 N N . GLU B 1 274 ? -8.57 20.094 19.656 1 94.19 274 GLU B N 1
ATOM 5577 C CA . GLU B 1 274 ? -8.609 21.078 20.734 1 94.19 274 GLU B CA 1
ATOM 5578 C C . GLU B 1 274 ? -7.742 22.297 20.406 1 94.19 274 GLU B C 1
ATOM 5580 O O . GLU B 1 274 ? -7.41 23.078 21.297 1 94.19 274 GLU B O 1
ATOM 5585 N N . ASP B 1 275 ? -7.426 22.359 19.172 1 94.81 275 ASP B N 1
ATOM 5586 C CA . ASP B 1 275 ? -6.656 23.531 18.766 1 94.81 275 ASP B CA 1
ATOM 5587 C C . ASP B 1 275 ? -7.531 24.797 18.766 1 94.81 275 ASP B C 1
ATOM 5589 O O . ASP B 1 275 ? -8.297 25.016 17.828 1 94.81 275 ASP B O 1
ATOM 5593 N N . VAL B 1 276 ? -7.289 25.656 19.672 1 95.56 276 VAL B N 1
ATOM 5594 C CA . VAL B 1 276 ? -8.141 26.812 19.938 1 95.56 276 VAL B CA 1
ATOM 5595 C C . VAL B 1 276 ? -8.031 27.797 18.781 1 95.56 276 VAL B C 1
ATOM 5597 O O . VAL B 1 276 ? -9.047 28.328 18.312 1 95.56 276 VAL B O 1
ATOM 5600 N N . ASN B 1 277 ? -6.898 27.984 18.328 1 95.75 277 ASN B N 1
ATOM 5601 C CA . ASN B 1 277 ? -6.672 28.953 17.266 1 95.75 277 ASN B CA 1
ATOM 5602 C C . ASN B 1 277 ? -7.309 28.516 15.961 1 95.75 277 ASN B C 1
ATOM 5604 O O . ASN B 1 277 ? -7.863 29.328 15.219 1 95.75 277 ASN B O 1
ATOM 5608 N N . SER B 1 278 ? -7.234 27.25 15.734 1 97.06 278 SER B N 1
ATOM 5609 C CA . SER B 1 278 ? -7.832 26.703 14.523 1 97.06 278 SER B CA 1
ATOM 5610 C C . SER B 1 278 ? -9.352 26.812 14.562 1 97.06 278 SER B C 1
ATOM 5612 O O . SER B 1 278 ? -9.992 27.094 13.539 1 97.06 278 SER B O 1
ATOM 5614 N N . HIS B 1 279 ? -9.898 26.594 15.672 1 96.56 279 HIS B N 1
ATOM 5615 C CA . HIS B 1 279 ? -11.344 26.766 15.805 1 96.56 279 HIS B CA 1
ATOM 5616 C C . HIS B 1 279 ? -11.75 28.203 15.516 1 96.56 279 HIS B C 1
ATOM 5618 O O . HIS B 1 279 ? -12.711 28.453 14.789 1 96.56 279 HIS B O 1
ATOM 5624 N N . TYR B 1 280 ? -11.047 29.125 16.094 1 97.19 280 TYR B N 1
ATOM 5625 C CA . TYR B 1 280 ? -11.367 30.531 15.867 1 97.19 280 TYR B CA 1
ATOM 5626 C C . TYR B 1 280 ? -11.258 30.891 14.391 1 97.19 280 TYR B C 1
ATOM 5628 O O . TYR B 1 280 ? -12.172 31.484 13.82 1 97.19 280 TYR B O 1
ATOM 5636 N N . LEU B 1 281 ? -10.172 30.469 13.836 1 97.38 281 LEU B N 1
ATOM 5637 C CA . LEU B 1 281 ? -9.953 30.797 12.43 1 97.38 281 LEU B CA 1
ATOM 5638 C C . LEU B 1 281 ? -10.984 30.125 11.539 1 97.38 281 LEU B C 1
ATOM 5640 O O . LEU B 1 281 ? -11.414 30.688 10.531 1 97.38 281 LEU B O 1
ATOM 5644 N N . MET B 1 282 ? -11.328 28.922 11.883 1 97.12 282 MET B N 1
ATOM 5645 C CA . MET B 1 282 ? -12.375 28.219 11.141 1 97.12 282 MET B CA 1
ATOM 5646 C C . MET B 1 282 ? -13.695 28.969 11.211 1 97.12 282 MET B C 1
ATOM 5648 O O . MET B 1 282 ? -14.391 29.094 10.195 1 97.12 282 MET B O 1
ATOM 5652 N N . ALA B 1 283 ? -14.023 29.438 12.344 1 96.94 283 ALA B N 1
ATOM 5653 C CA . ALA B 1 283 ? -15.25 30.219 12.5 1 96.94 283 ALA B CA 1
ATOM 5654 C C . ALA B 1 283 ? -15.234 31.453 11.609 1 96.94 283 ALA B C 1
ATOM 5656 O O . ALA B 1 283 ? -16.234 31.766 10.945 1 96.94 283 ALA B O 1
ATOM 5657 N N . VAL B 1 284 ? -14.117 32.094 11.648 1 96.75 284 VAL B N 1
ATOM 5658 C CA . VAL B 1 284 ? -13.969 33.312 10.828 1 96.75 284 VAL B CA 1
ATOM 5659 C C . VAL B 1 284 ? -14.141 32.938 9.352 1 96.75 284 VAL B C 1
ATOM 5661 O O . VAL B 1 284 ? -14.836 33.656 8.617 1 96.75 284 VAL B O 1
ATOM 5664 N N . CYS B 1 285 ? -13.539 31.922 8.984 1 96.81 285 CYS B N 1
ATOM 5665 C CA . CYS B 1 285 ? -13.602 31.469 7.602 1 96.81 285 CYS B CA 1
ATOM 5666 C C . CYS B 1 285 ? -15.031 31.125 7.207 1 96.81 285 CYS B C 1
ATOM 5668 O O . CYS B 1 285 ? -15.523 31.578 6.172 1 96.81 285 CYS B O 1
ATOM 5670 N N . LEU B 1 286 ? -15.688 30.406 8.008 1 95.62 286 LEU B N 1
ATOM 5671 C CA . LEU B 1 286 ? -17.047 29.969 7.723 1 95.62 286 LEU B CA 1
ATOM 5672 C C . LEU B 1 286 ? -18 31.172 7.719 1 95.62 286 LEU B C 1
ATOM 5674 O O . LEU B 1 286 ? -18.953 31.203 6.926 1 95.62 286 LEU B O 1
ATOM 5678 N N . GLU B 1 287 ? -17.766 32.031 8.609 1 96.31 287 GLU B N 1
ATOM 5679 C CA . GLU B 1 287 ? -18.578 33.25 8.648 1 96.31 287 GLU B CA 1
ATOM 5680 C C . GLU B 1 287 ? -18.5 34 7.328 1 96.31 287 GLU B C 1
ATOM 5682 O O . GLU B 1 287 ? -19.516 34.469 6.801 1 96.31 287 GLU B O 1
ATOM 5687 N N . GLU B 1 288 ? -17.312 34.125 6.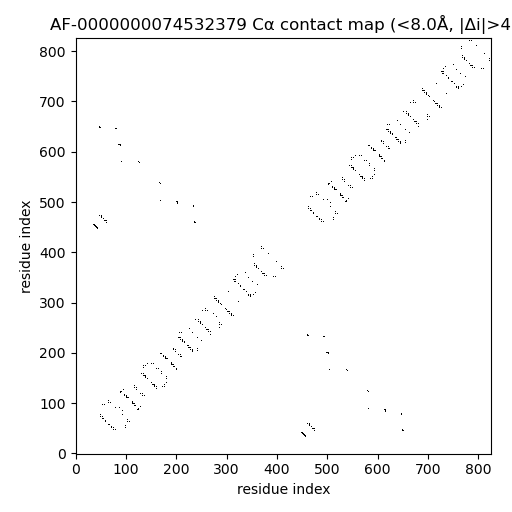816 1 95.38 288 GLU B N 1
ATOM 5688 C CA . GLU B 1 288 ? -17.125 34.844 5.547 1 95.38 288 GLU B CA 1
ATOM 5689 C C . GLU B 1 288 ? -17.75 34.062 4.391 1 95.38 288 GLU B C 1
ATOM 5691 O O . GLU B 1 288 ? -18.344 34.656 3.49 1 95.38 288 GLU B O 1
ATOM 5696 N N . LEU B 1 289 ? -17.625 32.844 4.469 1 95.5 289 LEU B N 1
ATOM 5697 C CA . LEU B 1 289 ? -18.234 32 3.438 1 95.5 289 LEU B CA 1
ATOM 5698 C C . LEU B 1 289 ? -19.75 32.125 3.479 1 95.5 289 LEU B C 1
ATOM 5700 O O . LEU B 1 289 ? -20.406 32.125 2.434 1 95.5 289 LEU B O 1
ATOM 5704 N N . GLU B 1 290 ? -20.25 32.125 4.641 1 93.19 290 GLU B N 1
ATOM 5705 C CA . GLU B 1 290 ? -21.688 32.281 4.812 1 93.19 290 GLU B CA 1
ATOM 5706 C C . GLU B 1 290 ? -22.141 33.656 4.285 1 93.19 290 GLU B C 1
ATOM 5708 O O . GLU B 1 290 ? -23.188 33.75 3.648 1 93.19 290 GLU B O 1
ATOM 5713 N N . ALA B 1 291 ? -21.375 34.625 4.645 1 92.56 291 ALA B N 1
ATOM 5714 C CA . ALA B 1 291 ? -21.688 35.969 4.176 1 92.56 291 ALA B CA 1
ATOM 5715 C C . ALA B 1 291 ? -21.703 36.031 2.652 1 92.56 291 ALA B C 1
ATOM 5717 O O . ALA B 1 291 ? -22.5 36.781 2.064 1 92.56 291 ALA B O 1
ATOM 5718 N N . GLU B 1 292 ? -20.922 35.188 2.021 1 92.44 292 GLU B N 1
ATOM 5719 C CA . GLU B 1 292 ? -20.859 35.125 0.564 1 92.44 292 GLU B CA 1
ATOM 5720 C C . GLU B 1 292 ? -21.922 34.188 0.003 1 92.44 292 GLU B C 1
ATOM 5722 O O . GLU B 1 292 ? -22.016 33.969 -1.21 1 92.44 292 GLU B O 1
ATOM 5727 N N . LYS B 1 293 ? -22.75 33.656 0.813 1 89.62 293 LYS B N 1
ATOM 5728 C CA . LYS B 1 293 ? -23.844 32.75 0.464 1 89.62 293 LYS B CA 1
ATOM 5729 C C . LYS B 1 293 ? -23.328 31.484 -0.229 1 89.62 293 LYS B C 1
ATOM 5731 O O . LYS B 1 293 ? -23.938 31.016 -1.196 1 89.62 293 LYS B O 1
ATOM 5736 N N . THR B 1 294 ? -22.172 31.109 0.208 1 90.5 294 THR B N 1
ATOM 5737 C CA . THR B 1 294 ? -21.641 29.859 -0.305 1 90.5 294 THR B CA 1
ATOM 5738 C C . THR B 1 294 ? -22.562 28.703 0.05 1 90.5 294 THR B C 1
ATOM 5740 O O . THR B 1 294 ? -22.938 28.531 1.212 1 90.5 294 THR B O 1
ATOM 5743 N N . PRO B 1 295 ? -22.844 27.891 -0.908 1 88.25 295 PRO B N 1
ATOM 5744 C CA . PRO B 1 295 ? -23.75 26.766 -0.627 1 88.25 295 PRO B CA 1
ATOM 5745 C C . PRO B 1 295 ? -23.141 25.75 0.341 1 88.25 295 PRO B C 1
ATOM 5747 O O . PRO B 1 295 ? -21.953 25.453 0.264 1 88.25 295 PRO B O 1
ATOM 5750 N N . GLY B 1 296 ? -23.938 25.312 1.275 1 81.31 296 GLY B N 1
ATOM 5751 C CA . GLY B 1 296 ? -23.531 24.234 2.156 1 81.31 296 GLY B CA 1
ATOM 5752 C C . GLY B 1 296 ? -22.969 24.719 3.477 1 81.31 296 GLY B C 1
ATOM 5753 O O . GLY B 1 296 ? -22.703 23.922 4.375 1 81.31 296 GLY B O 1
ATOM 5754 N N . VAL B 1 297 ? -22.797 26.047 3.566 1 87.75 297 VAL B N 1
ATOM 5755 C CA . VAL B 1 297 ? -22.266 26.562 4.824 1 87.75 297 VAL B CA 1
ATOM 5756 C C . VAL B 1 297 ? -23.422 26.859 5.781 1 87.75 297 VAL B C 1
ATOM 5758 O O . VAL B 1 297 ? -24.297 27.672 5.477 1 87.75 297 VAL B O 1
ATOM 5761 N N . GLN B 1 298 ? -23.344 26.172 6.84 1 86.88 298 GLN B N 1
ATOM 5762 C CA . GLN B 1 298 ? -24.422 26.297 7.828 1 86.88 298 GLN B CA 1
ATOM 5763 C C . GLN B 1 298 ? -24.016 27.25 8.953 1 86.88 298 GLN B C 1
ATOM 5765 O O . GLN B 1 298 ? -22.875 27.219 9.422 1 86.88 298 GLN B O 1
ATOM 5770 N N . LYS B 1 299 ? -24.984 28.016 9.375 1 90.5 299 LYS B N 1
ATOM 5771 C CA . LYS B 1 299 ? -24.766 28.969 10.461 1 90.5 299 LYS B CA 1
ATOM 5772 C C . LYS B 1 299 ? -24.406 28.234 11.758 1 90.5 299 LYS B C 1
ATOM 5774 O O . LYS B 1 299 ? -23.609 28.734 12.555 1 90.5 299 LYS B O 1
ATOM 5779 N N . GLU B 1 300 ? -24.938 27.094 11.812 1 89 300 GLU B N 1
ATOM 5780 C CA . GLU B 1 300 ? -24.703 26.312 13.016 1 89 300 GLU B CA 1
ATOM 5781 C C . GLU B 1 300 ? -23.234 25.906 13.133 1 89 300 GLU B C 1
ATOM 5783 O O . GLU B 1 300 ? -22.688 25.828 14.242 1 89 300 GLU B O 1
ATOM 5788 N N . LEU B 1 301 ? -22.656 25.781 12.023 1 91.56 301 LEU B N 1
ATOM 5789 C CA . LEU B 1 301 ? -21.25 25.406 12.031 1 91.56 301 LEU B CA 1
ATOM 5790 C C . LEU B 1 301 ? -20.375 26.578 12.445 1 91.56 301 LEU B C 1
ATOM 5792 O O . LEU B 1 301 ? -19.344 26.391 13.109 1 91.56 301 LEU B O 1
ATOM 5796 N N . VAL B 1 302 ? -20.766 27.688 12.055 1 94.62 302 VAL B N 1
ATOM 5797 C CA . VAL B 1 302 ? -20.062 28.906 12.453 1 94.62 302 VAL B CA 1
ATOM 5798 C C . VAL B 1 302 ? -20.125 29.062 13.977 1 94.62 302 VAL B C 1
ATOM 5800 O O . VAL B 1 302 ? -19.094 29.25 14.625 1 94.62 302 VAL B O 1
ATOM 5803 N N . ILE B 1 303 ? -21.312 28.906 14.43 1 92.69 303 ILE B N 1
ATOM 5804 C CA . ILE B 1 303 ? -21.531 29.062 15.859 1 92.69 303 ILE B CA 1
ATOM 5805 C C . ILE B 1 303 ? -20.75 28 16.625 1 92.69 303 ILE B C 1
ATOM 5807 O O . ILE B 1 303 ? -20.156 28.281 17.672 1 92.69 303 ILE B O 1
ATOM 5811 N N . PHE B 1 304 ? -20.719 26.906 16.062 1 91.62 304 PHE B N 1
ATOM 5812 C CA . PHE B 1 304 ? -20.016 25.797 16.719 1 91.62 304 PHE B CA 1
ATOM 5813 C C . PHE B 1 304 ? -18.547 26.125 16.922 1 91.62 304 PHE B C 1
ATOM 5815 O O . PHE B 1 304 ? -18.016 25.984 18.016 1 91.62 304 PHE B O 1
ATOM 5822 N N . HIS B 1 305 ? -17.922 26.562 15.938 1 96.44 305 HIS B N 1
ATOM 5823 C CA . HIS B 1 305 ? -16.484 26.781 16.016 1 96.44 305 HIS B CA 1
ATOM 5824 C C . HIS B 1 305 ? -16.156 27.984 16.875 1 96.44 305 HIS B C 1
ATOM 5826 O O . HIS B 1 305 ? -15.148 27.984 17.594 1 96.44 305 HIS B O 1
ATOM 5832 N N . TYR B 1 306 ? -16.938 28.984 16.828 1 95.75 306 TYR B N 1
ATOM 5833 C CA . TYR B 1 306 ? -16.75 30.094 17.766 1 95.75 306 TYR B CA 1
ATOM 5834 C C . TYR B 1 306 ? -16.922 29.625 19.203 1 95.75 306 TYR B C 1
ATOM 5836 O O . TYR B 1 306 ? -16.109 29.969 20.078 1 95.75 306 TYR B O 1
ATOM 5844 N N . ALA B 1 307 ? -17.922 28.891 19.359 1 93.25 307 ALA B N 1
ATOM 5845 C CA . ALA B 1 307 ? -18.219 28.406 20.719 1 93.25 307 ALA B CA 1
ATOM 5846 C C . ALA B 1 307 ? -17.078 27.516 21.234 1 93.25 307 ALA B C 1
ATOM 5848 O O . ALA B 1 307 ? -16.719 27.594 22.406 1 93.25 307 ALA B O 1
ATOM 5849 N N . GLU B 1 308 ? -16.594 26.734 20.375 1 94 308 GLU B N 1
ATOM 5850 C CA . GLU B 1 308 ? -15.484 25.875 20.766 1 94 308 GLU B CA 1
ATOM 5851 C C . GLU B 1 308 ? -14.25 26.688 21.141 1 94 308 GLU B C 1
ATOM 5853 O O . GLU B 1 308 ? -13.547 26.359 22.094 1 94 308 GLU B O 1
ATOM 5858 N N . ALA B 1 309 ? -14.031 27.688 20.422 1 95.69 309 ALA B N 1
ATOM 5859 C CA . ALA B 1 309 ? -12.898 28.562 20.719 1 95.69 309 ALA B CA 1
ATOM 5860 C C . ALA B 1 309 ? -13.055 29.203 22.094 1 95.69 309 ALA B C 1
ATOM 5862 O O . ALA B 1 309 ? -12.094 29.328 22.844 1 95.69 309 ALA B O 1
ATOM 5863 N N . VAL B 1 310 ? -14.242 29.578 22.422 1 92.69 310 VAL B N 1
ATOM 5864 C CA . VAL B 1 310 ? -14.531 30.172 23.719 1 92.69 310 VAL B CA 1
ATOM 5865 C C . VAL B 1 310 ? -14.359 29.125 24.812 1 92.69 310 VAL B C 1
ATOM 5867 O O . VAL B 1 310 ? -13.719 29.391 25.844 1 92.69 310 VAL B O 1
ATOM 5870 N N . ARG B 1 311 ? -14.961 28 24.578 1 90.69 311 ARG B N 1
ATOM 5871 C CA . ARG B 1 311 ? -14.914 26.922 25.547 1 90.69 311 ARG B CA 1
ATOM 5872 C C . ARG B 1 311 ? -13.477 26.547 25.875 1 90.69 311 ARG B C 1
ATOM 5874 O O . ARG B 1 311 ? -13.156 26.266 27.031 1 90.69 311 ARG B O 1
ATOM 5881 N N . LEU B 1 312 ? -12.602 26.609 24.891 1 92.56 312 LEU B N 1
ATOM 5882 C CA . LEU B 1 312 ? -11.219 26.172 25.031 1 92.56 312 LEU B CA 1
ATOM 5883 C C . LEU B 1 312 ? -10.344 27.281 25.578 1 92.56 312 LEU B C 1
ATOM 5885 O O . LEU B 1 312 ? -9.148 27.078 25.797 1 92.56 312 LEU B O 1
ATOM 5889 N N . GLY B 1 313 ? -10.914 28.453 25.781 1 89 313 GLY B N 1
ATOM 5890 C CA . GLY B 1 313 ? -10.211 29.516 26.484 1 89 313 GLY B CA 1
ATOM 5891 C C . GLY B 1 313 ? -9.398 30.406 25.562 1 89 313 GLY B C 1
ATOM 5892 O O . GLY B 1 313 ? -8.297 30.844 25.922 1 89 313 GLY B O 1
ATOM 5893 N N . CYS B 1 314 ? -9.961 30.594 24.406 1 91.19 314 CYS B N 1
ATOM 5894 C CA . CYS B 1 314 ? -9.281 31.516 23.5 1 91.19 314 CYS B CA 1
ATOM 5895 C C . CYS B 1 314 ? -9.094 32.875 24.156 1 91.19 314 CYS B C 1
ATOM 5897 O O . CYS B 1 314 ? -10.023 33.406 24.766 1 91.19 314 CYS B O 1
ATOM 5899 N N . GLU B 1 315 ? -7.93 33.531 23.953 1 91 315 GLU B N 1
ATOM 5900 C CA . GLU B 1 315 ? -7.641 34.812 24.625 1 91 315 GLU B CA 1
ATOM 5901 C C . GLU B 1 315 ? -7.676 35.969 23.656 1 91 315 GLU B C 1
ATOM 5903 O O . GLU B 1 315 ? -7.488 37.125 24.047 1 91 315 GLU B O 1
ATOM 5908 N N . LYS B 1 316 ? -8.07 35.719 22.484 1 91.19 316 LYS B N 1
ATOM 5909 C CA . LYS B 1 316 ? -8.109 36.781 21.484 1 91.19 316 LYS B CA 1
ATOM 5910 C C . LYS B 1 316 ? -9.336 37.656 21.656 1 91.19 316 LYS B C 1
ATOM 5912 O O . LYS B 1 316 ? -10.469 37.156 21.672 1 91.19 316 LYS B O 1
ATOM 5917 N N . LYS B 1 317 ? -9.086 38.906 21.703 1 91.06 317 LYS B N 1
ATOM 5918 C CA . LYS B 1 317 ? -10.195 39.844 21.938 1 91.06 317 LYS B CA 1
ATOM 5919 C C . LYS B 1 317 ? -11.141 39.844 20.734 1 91.06 317 LYS B C 1
ATOM 5921 O O . LYS B 1 317 ? -12.359 40 20.906 1 91.06 317 LYS B O 1
ATOM 5926 N N . GLU B 1 318 ? -10.523 39.656 19.625 1 94.06 318 GLU B N 1
ATOM 5927 C CA . GLU B 1 318 ? -11.32 39.719 18.391 1 94.06 318 GLU B CA 1
ATOM 5928 C C . GLU B 1 318 ? -12.367 38.625 18.375 1 94.06 318 GLU B C 1
ATOM 5930 O O . GLU B 1 318 ? -13.43 38.75 17.766 1 94.06 318 GLU B O 1
ATOM 5935 N N . LEU B 1 319 ? -12.062 37.5 19.016 1 95.75 319 LEU B N 1
ATOM 5936 C CA . LEU B 1 319 ? -13.023 36.406 19.062 1 95.75 319 LEU B CA 1
ATOM 5937 C C . LEU B 1 319 ? -14.336 36.875 19.688 1 95.75 319 LEU B C 1
ATOM 5939 O O . LEU B 1 319 ? -15.406 36.625 19.125 1 95.75 319 LEU B O 1
ATOM 5943 N N . TYR B 1 320 ? -14.289 37.562 20.75 1 93.94 320 TYR B N 1
ATOM 5944 C CA . TYR B 1 320 ? -15.477 37.938 21.5 1 93.94 320 TYR B CA 1
ATOM 5945 C C . TYR B 1 320 ? -16.234 39.062 20.781 1 93.94 320 TYR B C 1
ATOM 5947 O O . TYR B 1 320 ? -17.469 39.094 20.812 1 93.94 320 TYR B O 1
ATOM 5955 N N . ARG B 1 321 ? -15.477 39.906 20.203 1 95.5 321 ARG B N 1
ATOM 5956 C CA . ARG B 1 321 ? -16.125 40.938 19.391 1 95.5 321 ARG B CA 1
ATOM 5957 C C . ARG B 1 321 ? -16.891 40.312 18.219 1 95.5 321 ARG B C 1
ATOM 5959 O O . ARG B 1 321 ? -18.094 40.531 18.062 1 95.5 321 ARG B O 1
ATOM 5966 N N . ARG B 1 322 ? -16.203 39.5 17.484 1 95.88 322 ARG B N 1
ATOM 5967 C CA . ARG B 1 322 ? -16.766 38.938 16.266 1 95.88 322 ARG B CA 1
ATOM 5968 C C . ARG B 1 322 ? -17.938 38 16.562 1 95.88 322 ARG B C 1
ATOM 5970 O O . ARG B 1 322 ? -18.984 38.062 15.914 1 95.88 322 ARG B O 1
ATOM 5977 N N . PHE B 1 323 ? -17.75 37.188 17.547 1 96.5 323 PHE B N 1
ATOM 5978 C CA . PHE B 1 323 ? -18.781 36.219 17.875 1 96.5 323 PHE B CA 1
ATOM 5979 C C . PHE B 1 323 ? -20.031 36.906 18.391 1 96.5 323 PHE B C 1
ATOM 5981 O O . PHE B 1 323 ? -21.156 36.562 18 1 96.5 323 PHE B O 1
ATOM 5988 N N . SER B 1 324 ? -19.875 37.844 19.266 1 95.5 324 SER B N 1
ATOM 5989 C CA . SER B 1 324 ? -21.031 38.562 19.781 1 95.5 324 SER B CA 1
ATOM 5990 C C . SER B 1 324 ? -21.766 39.312 18.672 1 95.5 324 SER B C 1
ATOM 5992 O O . SER B 1 324 ? -23 39.281 18.625 1 95.5 324 SER B O 1
ATOM 5994 N N . GLU B 1 325 ? -21 39.906 17.797 1 96.25 325 GLU B N 1
ATOM 5995 C CA . GLU B 1 325 ? -21.609 40.625 16.672 1 96.25 325 GLU B CA 1
ATOM 5996 C C . GLU B 1 325 ? -22.375 39.656 15.766 1 96.25 325 GLU B C 1
ATOM 5998 O O . GLU B 1 325 ? -23.469 40 15.281 1 96.25 325 GLU B O 1
ATOM 6003 N N . TYR B 1 326 ? -21.797 38.531 15.555 1 95.81 326 TYR B N 1
ATOM 6004 C CA . TYR B 1 326 ? -22.438 37.531 14.727 1 95.81 326 TYR B CA 1
ATOM 6005 C C . TYR B 1 326 ? -23.75 37.062 15.344 1 95.81 326 TYR B C 1
ATOM 6007 O O . TYR B 1 326 ? -24.75 36.906 14.648 1 95.81 326 TYR B O 1
ATOM 6015 N N . LEU B 1 327 ? -23.781 36.875 16.609 1 93.62 327 LEU B N 1
ATOM 6016 C CA . LEU B 1 327 ? -24.984 36.438 17.312 1 93.62 327 LEU B CA 1
ATOM 6017 C C . LEU B 1 327 ? -26.047 37.5 17.312 1 93.62 327 LEU B C 1
ATOM 6019 O O . LEU B 1 327 ? -27.234 37.219 17.25 1 93.62 327 LEU B O 1
ATOM 6023 N N . VAL B 1 328 ? -25.609 38.719 17.391 1 94.94 328 VAL B N 1
ATOM 6024 C CA . VAL B 1 328 ? -26.547 39.844 17.328 1 94.94 328 VAL B CA 1
ATOM 6025 C C . VAL B 1 328 ? -27.234 39.844 15.969 1 94.94 328 VAL B C 1
ATOM 6027 O O . VAL B 1 328 ? -28.453 40.094 15.891 1 94.94 328 VAL B O 1
ATOM 6030 N N . GLU B 1 329 ? -26.469 39.594 14.953 1 94.31 329 GLU B N 1
ATOM 6031 C CA . GLU B 1 329 ? -27.031 39.531 13.609 1 94.31 329 GLU B CA 1
ATOM 6032 C C . GLU B 1 329 ? -28.078 38.406 13.5 1 94.31 329 GLU B C 1
ATOM 6034 O O . GLU B 1 329 ? -29.062 38.562 12.773 1 94.31 329 GLU B O 1
ATOM 6039 N N . LEU B 1 330 ? -27.844 37.438 14.266 1 92.56 330 LEU B N 1
ATOM 6040 C CA . LEU B 1 330 ? -28.766 36.312 14.25 1 92.56 330 LEU B CA 1
ATOM 6041 C C . LEU B 1 330 ? -29.891 36.5 15.258 1 92.56 330 LEU B C 1
ATOM 6043 O O . LEU B 1 330 ? -30.734 35.625 15.43 1 92.56 330 LEU B O 1
ATOM 6047 N N . LYS B 1 331 ? -29.859 37.562 16.016 1 92.94 331 LYS B N 1
ATOM 6048 C CA . LYS B 1 331 ? -30.875 37.969 16.984 1 92.94 331 LYS B CA 1
ATOM 6049 C C . LYS B 1 331 ? -30.875 37.031 18.188 1 92.94 331 LYS B C 1
ATOM 6051 O O . LYS B 1 331 ? -31.922 36.781 18.781 1 92.94 331 LYS B O 1
ATOM 6056 N N . ASN B 1 332 ? -29.781 36.469 18.375 1 92.5 332 ASN B N 1
ATOM 6057 C CA . ASN B 1 332 ? -29.594 35.688 19.594 1 92.5 332 ASN B CA 1
ATOM 6058 C C . ASN B 1 332 ? -28.891 36.5 20.672 1 92.5 332 ASN B C 1
ATOM 6060 O O . ASN B 1 332 ? -27.75 36.219 21.031 1 92.5 332 ASN B O 1
ATOM 6064 N N . TYR B 1 333 ? -29.594 37.344 21.328 1 92.12 333 TYR B N 1
ATOM 6065 C CA . TYR B 1 333 ? -29.031 38.344 22.203 1 92.12 333 TYR B CA 1
ATOM 6066 C C . TYR B 1 333 ? -28.547 37.75 23.516 1 92.12 333 TYR B C 1
ATOM 6068 O O . TYR B 1 333 ? -27.516 38.156 24.047 1 92.12 333 TYR B O 1
ATOM 6076 N N . ASN B 1 334 ? -29.234 36.812 24 1 90.38 334 ASN B N 1
ATOM 6077 C CA . ASN B 1 334 ? -28.828 36.188 25.25 1 90.38 334 ASN B CA 1
ATOM 6078 C C . ASN B 1 334 ? -27.469 35.5 25.109 1 90.38 334 ASN B C 1
ATOM 6080 O O . ASN B 1 334 ? -26.625 35.594 26 1 90.38 334 ASN B O 1
ATOM 6084 N N . TRP B 1 335 ? -27.328 34.938 23.984 1 91.69 335 TRP B N 1
ATOM 6085 C CA . TRP B 1 335 ? -26.047 34.25 23.734 1 91.69 335 TRP B CA 1
ATOM 6086 C C . TRP B 1 335 ? -24.922 35.25 23.547 1 91.69 335 TRP B C 1
ATOM 6088 O O . TRP B 1 335 ? -23.797 35.031 23.984 1 91.69 335 TRP B O 1
ATOM 6098 N N . ALA B 1 336 ? -25.266 36.312 22.906 1 94 336 ALA B N 1
ATOM 6099 C CA . ALA B 1 336 ? -24.266 37.375 22.703 1 94 336 ALA B CA 1
ATOM 6100 C C . ALA B 1 336 ? -23.75 37.906 24.031 1 94 336 ALA B C 1
ATOM 6102 O O . ALA B 1 336 ? -22.531 38.094 24.203 1 94 336 ALA B O 1
ATOM 6103 N N . LEU B 1 337 ? -24.688 38.094 24.906 1 92.31 337 LEU B N 1
ATOM 6104 C CA . LEU B 1 337 ? -24.297 38.562 26.234 1 92.31 337 LEU B CA 1
ATOM 6105 C C . LEU B 1 337 ? -23.469 37.5 26.953 1 92.31 337 LEU B C 1
ATOM 6107 O O . LEU B 1 337 ? -22.5 37.844 27.641 1 92.31 337 LEU B O 1
ATOM 6111 N N . GLY B 1 338 ? -23.859 36.312 26.781 1 91.31 338 GLY B N 1
ATOM 6112 C CA . GLY B 1 338 ? -23.109 35.219 27.375 1 91.31 338 GLY B CA 1
ATOM 6113 C C . GLY B 1 338 ? -21.656 35.156 26.906 1 91.31 338 GLY B C 1
ATOM 6114 O O . GLY B 1 338 ? -20.75 34.906 27.703 1 91.31 338 GLY B O 1
ATOM 6115 N N . VAL B 1 339 ? -21.453 35.406 25.641 1 93.81 339 VAL B N 1
ATOM 6116 C CA . VAL B 1 339 ? -20.125 35.375 25.031 1 93.81 339 VAL B CA 1
ATOM 6117 C C . VAL B 1 339 ? -19.266 36.5 25.641 1 93.81 339 VAL B C 1
ATOM 6119 O O . VAL B 1 339 ? -18.109 36.281 25.984 1 93.81 339 VAL B O 1
ATOM 6122 N N . LEU B 1 340 ? -19.844 37.656 25.766 1 93.81 340 LEU B N 1
ATOM 6123 C CA . LEU B 1 340 ? -19.109 38.781 26.328 1 93.81 340 LEU B CA 1
ATOM 6124 C C . LEU B 1 340 ? -18.766 38.531 27.797 1 93.81 340 LEU B C 1
ATOM 6126 O O . LEU B 1 340 ? -17.641 38.844 28.234 1 93.81 340 LEU B O 1
ATOM 6130 N N . ASN B 1 341 ? -19.641 37.938 28.484 1 92.44 341 ASN B N 1
ATOM 6131 C CA . ASN B 1 341 ? -19.375 37.594 29.875 1 92.44 341 ASN B CA 1
ATOM 6132 C C . ASN B 1 341 ? -18.266 36.531 29.984 1 92.44 341 ASN B C 1
ATOM 6134 O O . ASN B 1 341 ? -17.453 36.594 30.906 1 92.44 341 ASN B O 1
ATOM 6138 N N . SER B 1 342 ? -18.281 35.656 29.078 1 91.62 342 SER B N 1
ATOM 6139 C CA . SER B 1 342 ? -17.234 34.656 29.062 1 91.62 342 SER B CA 1
ATOM 6140 C C . SER B 1 342 ? -15.875 35.281 28.781 1 91.62 342 SER B C 1
ATOM 6142 O O . SER B 1 342 ? -14.852 34.812 29.297 1 91.62 342 SER B O 1
ATOM 6144 N N . GLY B 1 343 ? -15.891 36.25 27.891 1 92.81 343 GLY B N 1
ATOM 6145 C CA . GLY B 1 343 ? -14.656 36.969 27.594 1 92.81 343 GLY B CA 1
ATOM 6146 C C . GLY B 1 343 ? -14.055 37.625 28.812 1 92.81 343 GLY B C 1
ATOM 6147 O O . GLY B 1 343 ? -12.836 37.656 28.969 1 92.81 343 GLY B O 1
ATOM 6148 N N . LEU B 1 344 ? -14.883 38.125 29.672 1 90.94 344 LEU B N 1
ATOM 6149 C CA . LEU B 1 344 ? -14.422 38.781 30.891 1 90.94 344 LEU B CA 1
ATOM 6150 C C . LEU B 1 344 ? -13.758 37.781 31.828 1 90.94 344 LEU B C 1
ATOM 6152 O O . LEU B 1 344 ? -12.875 38.156 32.625 1 90.94 344 LEU B O 1
ATOM 6156 N N . LYS B 1 345 ? -14.07 36.625 31.703 1 89.12 345 LYS B N 1
ATOM 6157 C CA . LYS B 1 345 ? -13.5 35.562 32.531 1 89.12 345 LYS B CA 1
ATOM 6158 C C . LYS B 1 345 ? -12.219 35 31.922 1 89.12 345 LYS B C 1
ATOM 6160 O O . LYS B 1 345 ? -11.234 34.781 32.625 1 89.12 345 LYS B O 1
ATOM 6165 N N . ASN B 1 346 ? -12.234 34.781 30.609 1 88.62 346 ASN B N 1
ATOM 6166 C CA . ASN B 1 346 ? -11.172 34.031 29.922 1 88.62 346 ASN B CA 1
ATOM 6167 C C . ASN B 1 346 ? -10.062 34.969 29.438 1 88.62 346 ASN B C 1
ATOM 6169 O O . ASN B 1 346 ? -8.906 34.562 29.344 1 88.62 346 ASN B O 1
ATOM 6173 N N . ALA B 1 347 ? -10.477 36.188 29.031 1 89.94 347 ALA B N 1
ATOM 6174 C CA . ALA B 1 347 ? -9.508 37.125 28.469 1 89.94 347 ALA B CA 1
ATOM 6175 C C . ALA B 1 347 ? -9.305 38.312 29.391 1 89.94 347 ALA B C 1
ATOM 6177 O O . ALA B 1 347 ? -9.562 39.469 29.016 1 89.94 347 ALA B O 1
ATOM 6178 N N . LYS B 1 348 ? -8.703 38.125 30.438 1 87.38 348 LYS B N 1
ATOM 6179 C CA . LYS B 1 348 ? -8.578 39.125 31.516 1 87.38 348 LYS B CA 1
ATOM 6180 C C . LYS B 1 348 ? -7.734 40.312 31.062 1 87.38 348 LYS B C 1
ATOM 6182 O O . LYS B 1 348 ? -7.965 41.438 31.5 1 87.38 348 LYS B O 1
ATOM 6187 N N . GLU B 1 349 ? -6.895 40.031 30.172 1 87.75 349 GLU B N 1
ATOM 6188 C CA . GLU B 1 349 ? -6.016 41.094 29.688 1 87.75 349 GLU B CA 1
ATOM 6189 C C . GLU B 1 349 ? -6.793 42.125 28.859 1 87.75 349 GLU B C 1
ATOM 6191 O O . GLU B 1 349 ? -6.348 43.25 28.688 1 87.75 349 GLU B O 1
ATOM 6196 N N . HIS B 1 350 ? -8.023 41.688 28.516 1 90.19 350 HIS B N 1
ATOM 6197 C CA . HIS B 1 350 ? -8.812 42.531 27.641 1 90.19 350 HIS B CA 1
ATOM 6198 C C . HIS B 1 350 ? -10.133 42.938 28.297 1 90.19 350 HIS B C 1
ATOM 6200 O O . HIS B 1 350 ? -11.133 43.156 27.609 1 90.19 350 HIS B O 1
ATOM 6206 N N . THR B 1 351 ? -10.086 43 29.531 1 89.69 351 THR B N 1
ATOM 6207 C CA . THR B 1 351 ? -11.305 43.25 30.312 1 89.69 351 THR B CA 1
ATOM 6208 C C . THR B 1 351 ? -11.93 44.594 29.922 1 89.69 351 THR B C 1
ATOM 6210 O O . THR B 1 351 ? -13.141 44.656 29.703 1 89.69 351 THR B O 1
ATOM 6213 N N . VAL B 1 352 ? -11.133 45.594 29.797 1 88.81 352 VAL B N 1
ATOM 6214 C CA . VAL B 1 352 ? -11.641 46.938 29.484 1 88.81 352 VAL B CA 1
ATOM 6215 C C . VAL B 1 352 ? -12.305 46.938 28.109 1 88.81 352 VAL B C 1
ATOM 6217 O O . VAL B 1 352 ? -13.391 47.469 27.938 1 88.81 352 VAL B O 1
ATOM 6220 N N . TYR B 1 353 ? -11.664 46.312 27.25 1 90.81 353 TYR B N 1
ATOM 6221 C CA . TYR B 1 353 ? -12.188 46.25 25.891 1 90.81 353 TYR B CA 1
ATOM 6222 C C . TYR B 1 353 ? -13.5 45.5 25.844 1 90.81 353 TYR B C 1
ATOM 6224 O O . TYR B 1 353 ? -14.453 45.906 25.188 1 90.81 353 TYR B O 1
ATOM 6232 N N . ILE B 1 354 ? -13.609 44.469 26.578 1 92.31 354 ILE B N 1
ATOM 6233 C CA . ILE B 1 354 ? -14.797 43.625 26.562 1 92.31 354 ILE B CA 1
ATOM 6234 C C . ILE B 1 354 ? -15.953 44.312 27.266 1 92.31 354 ILE B C 1
ATOM 6236 O O . ILE B 1 354 ? -17.109 44.219 26.844 1 92.31 354 ILE B O 1
ATOM 6240 N N . LEU B 1 355 ? -15.594 45 28.297 1 92.94 355 LEU B N 1
ATOM 6241 C CA . LEU B 1 355 ? -16.609 45.781 28.953 1 92.94 355 LEU B CA 1
ATOM 6242 C C . LEU B 1 355 ? -17.156 46.875 28.016 1 92.94 355 LEU B C 1
ATOM 6244 O O . LEU B 1 355 ? -18.344 47.156 28.047 1 92.94 355 LEU B O 1
ATOM 6248 N N . TYR B 1 356 ? -16.266 47.406 27.297 1 92.5 356 TYR B N 1
ATOM 6249 C CA . TYR B 1 356 ? -16.688 48.406 26.328 1 92.5 356 TYR B CA 1
ATOM 6250 C C . TYR B 1 356 ? -17.641 47.781 25.312 1 92.5 356 TYR B C 1
ATOM 6252 O O . TYR B 1 356 ? -18.672 48.406 24.969 1 92.5 356 TYR B O 1
ATOM 6260 N N . LEU B 1 357 ? -17.375 46.656 24.828 1 93.94 357 LEU B N 1
ATOM 6261 C CA . LEU B 1 357 ? -18.25 45.969 23.891 1 93.94 357 LEU B CA 1
ATOM 6262 C C . LEU B 1 357 ? -19.609 45.688 24.531 1 93.94 357 LEU B C 1
ATOM 6264 O O . LEU B 1 357 ? -20.641 45.844 23.875 1 93.94 357 LEU B O 1
ATOM 6268 N N . ARG B 1 358 ? -19.547 45.25 25.75 1 95.19 358 ARG B N 1
ATOM 6269 C CA . ARG B 1 358 ? -20.781 44.938 26.438 1 95.19 358 ARG B CA 1
ATOM 6270 C C . ARG B 1 358 ? -21.609 46.188 26.688 1 95.19 358 ARG B C 1
ATOM 6272 O O . ARG B 1 358 ? -22.844 46.156 26.609 1 95.19 358 ARG B O 1
ATOM 6279 N N . GLN B 1 359 ? -20.906 47.25 27 1 95.44 359 GLN B N 1
ATOM 6280 C CA . GLN B 1 359 ? -21.578 48.531 27.156 1 95.44 359 GLN B CA 1
ATOM 6281 C C . GLN B 1 359 ? -22.297 48.938 25.859 1 95.44 359 GLN B C 1
ATOM 6283 O O . GLN B 1 359 ? -23.453 49.344 25.906 1 95.44 359 GLN B O 1
ATOM 6288 N N . GLN B 1 360 ? -21.625 48.812 24.812 1 94.31 360 GLN B N 1
ATOM 6289 C CA . GLN B 1 360 ? -22.234 49.094 23.516 1 94.31 360 GLN B CA 1
ATOM 6290 C C . GLN B 1 360 ? -23.438 48.188 23.25 1 94.31 360 GLN B C 1
ATOM 6292 O O . GLN B 1 360 ? -24.453 48.625 22.719 1 94.31 360 GLN B O 1
ATOM 6297 N N . PHE B 1 361 ? -23.344 47.031 23.625 1 95.31 361 PHE B N 1
ATOM 6298 C CA . PHE B 1 361 ? -24.406 46.031 23.469 1 95.31 361 PHE B CA 1
ATOM 6299 C C . PHE B 1 361 ? -25.641 46.438 24.266 1 95.31 361 PHE B C 1
ATOM 6301 O O . PHE B 1 361 ? -26.75 46.406 23.75 1 95.31 361 PHE B O 1
ATOM 6308 N N . TYR B 1 362 ? -25.422 46.781 25.484 1 95.62 362 TYR B N 1
ATOM 6309 C CA . TYR B 1 362 ? -26.516 47.188 26.359 1 95.62 362 TYR B CA 1
ATOM 6310 C C . TYR B 1 362 ? -27.188 48.469 25.812 1 95.62 362 TYR B C 1
ATOM 6312 O O . TYR B 1 362 ? -28.422 48.562 25.812 1 95.62 362 TYR B O 1
ATOM 6320 N N . GLU B 1 363 ? -26.375 49.312 25.359 1 95.44 363 GLU B N 1
ATOM 6321 C CA . GLU B 1 363 ? -26.891 50.625 24.953 1 95.44 363 GLU B CA 1
ATOM 6322 C C . GLU B 1 363 ? -27.609 50.531 23.609 1 95.44 363 GLU B C 1
ATOM 6324 O O . GLU B 1 363 ? -28.75 51 23.484 1 95.44 363 GLU B O 1
ATOM 6329 N N . ILE B 1 364 ? -26.969 49.938 22.641 1 94 364 ILE B N 1
ATOM 6330 C CA . ILE B 1 364 ? -27.453 50 21.266 1 94 364 ILE B CA 1
ATOM 6331 C C . ILE B 1 364 ? -28.438 48.875 21 1 94 364 ILE B C 1
ATOM 6333 O O . ILE B 1 364 ? -29.5 49.094 20.406 1 94 364 ILE B O 1
ATOM 6337 N N . THR B 1 365 ? -28.141 47.719 21.516 1 92.69 365 THR B N 1
ATOM 6338 C CA . THR B 1 365 ? -28.938 46.531 21.156 1 92.69 365 THR B CA 1
ATOM 6339 C C . THR B 1 365 ? -30.078 46.344 22.141 1 92.69 365 THR B C 1
ATOM 6341 O O . THR B 1 365 ? -31.234 46.156 21.719 1 92.69 365 THR B O 1
ATOM 6344 N N . MET B 1 366 ? -29.812 46.438 23.406 1 93.88 366 MET B N 1
ATOM 6345 C CA . MET B 1 366 ? -30.812 46.125 24.406 1 93.88 366 MET B CA 1
ATOM 6346 C C . MET B 1 366 ? -31.516 47.375 24.906 1 93.88 366 MET B C 1
ATOM 6348 O O . MET B 1 366 ? -32.594 47.281 25.531 1 93.88 366 MET B O 1
ATOM 6352 N N . GLN B 1 367 ? -30.953 48.531 24.688 1 94.06 367 GLN B N 1
ATOM 6353 C CA . GLN B 1 367 ? -31.438 49.812 25.234 1 94.06 367 GLN B CA 1
ATOM 6354 C C . GLN B 1 367 ? -31.594 49.719 26.75 1 94.06 367 GLN B C 1
ATOM 6356 O O . GLN B 1 367 ? -32.562 50.219 27.297 1 94.06 367 GLN B O 1
ATOM 6361 N N . ASN B 1 368 ? -30.797 48.969 27.375 1 95.69 368 ASN B N 1
ATOM 6362 C CA . ASN B 1 368 ? -30.656 48.906 28.828 1 95.69 368 ASN B CA 1
ATOM 6363 C C . ASN B 1 368 ? -29.609 49.906 29.328 1 95.69 368 ASN B C 1
ATOM 6365 O O . ASN B 1 368 ? -28.484 49.531 29.641 1 95.69 368 ASN B O 1
ATOM 6369 N N . TYR B 1 369 ? -30.016 51.094 29.547 1 96.12 369 TYR B N 1
ATOM 6370 C CA . TYR B 1 369 ? -29.109 52.188 29.828 1 96.12 369 TYR B CA 1
ATOM 6371 C C . TYR B 1 369 ? -28.516 52.062 31.234 1 96.12 369 TYR B C 1
ATOM 6373 O O . TYR B 1 369 ? -27.391 52.5 31.469 1 96.12 369 TYR B O 1
ATOM 6381 N N . ARG B 1 370 ? -29.219 51.469 32.094 1 96.62 370 ARG B N 1
ATOM 6382 C CA . ARG B 1 370 ? -28.703 51.25 33.469 1 96.62 370 ARG B CA 1
ATOM 6383 C C . ARG B 1 370 ? -27.5 50.312 33.469 1 96.62 370 ARG B C 1
ATOM 6385 O O . ARG B 1 370 ? -26.484 50.625 34.062 1 96.62 370 ARG B O 1
ATOM 6392 N N . ALA B 1 371 ? -27.625 49.25 32.75 1 96.06 371 ALA B N 1
ATOM 6393 C CA . ALA B 1 371 ? -26.531 48.281 32.688 1 96.06 371 ALA B CA 1
ATOM 6394 C C . ALA B 1 371 ? -25.328 48.906 31.938 1 96.06 371 ALA B C 1
ATOM 6396 O O . ALA B 1 371 ? -24.172 48.656 32.312 1 96.06 371 ALA B O 1
ATOM 6397 N N . ALA B 1 372 ? -25.578 49.656 30.906 1 97.31 372 ALA B N 1
ATOM 6398 C CA . ALA B 1 372 ? -24.516 50.344 30.172 1 97.31 372 ALA B CA 1
ATOM 6399 C C . ALA B 1 372 ? -23.75 51.312 31.062 1 97.31 372 ALA B C 1
ATOM 6401 O O . ALA B 1 372 ? -22.516 51.406 30.984 1 97.31 372 ALA B O 1
ATOM 6402 N N . LEU B 1 373 ? -24.578 52 31.859 1 96.56 373 LEU B N 1
ATOM 6403 C CA . LEU B 1 373 ? -23.969 52.938 32.781 1 96.56 373 LEU B CA 1
ATOM 6404 C C . LEU B 1 373 ? -23.062 52.219 33.781 1 96.56 373 LEU B C 1
ATOM 6406 O O . LEU B 1 373 ? -21.969 52.688 34.094 1 96.56 373 LEU B O 1
ATOM 6410 N N . GLU B 1 374 ? -23.516 51.125 34.281 1 96.5 374 GLU B N 1
ATOM 6411 C CA . GLU B 1 374 ? -22.734 50.344 35.219 1 96.5 374 GLU B CA 1
ATOM 6412 C C . GLU B 1 374 ? -21.406 49.906 34.625 1 96.5 374 GLU B C 1
ATOM 6414 O O . GLU B 1 374 ? -20.359 49.938 35.281 1 96.5 374 GLU B O 1
ATOM 6419 N N . ASP B 1 375 ? -21.391 49.5 33.406 1 95.31 375 ASP B N 1
ATOM 6420 C CA . ASP B 1 375 ? -20.172 49.094 32.719 1 95.31 375 ASP B CA 1
ATOM 6421 C C . ASP B 1 375 ? -19.219 50.25 32.5 1 95.31 375 ASP B C 1
ATOM 6423 O O . ASP B 1 375 ? -18 50.094 32.656 1 95.31 375 ASP B O 1
ATOM 6427 N N . CYS B 1 376 ? -19.734 51.375 32.188 1 94.5 376 CYS B N 1
ATOM 6428 C CA . CYS B 1 376 ? -18.906 52.562 32.031 1 94.5 376 CYS B CA 1
ATOM 6429 C C . CYS B 1 376 ? -18.234 52.938 33.344 1 94.5 376 CYS B C 1
ATOM 6431 O O . CYS B 1 376 ? -17.047 53.281 33.344 1 94.5 376 CYS B O 1
ATOM 6433 N N . GLU B 1 377 ? -19.016 52.844 34.375 1 94.69 377 GLU B N 1
ATOM 6434 C CA . GLU B 1 377 ? -18.453 53.156 35.656 1 94.69 377 GLU B CA 1
ATOM 6435 C C . GLU B 1 377 ? -17.375 52.156 36.062 1 94.69 377 GLU B C 1
ATOM 6437 O O . GLU B 1 377 ? -16.344 52.531 36.625 1 94.69 377 GLU B O 1
ATOM 6442 N N . HIS B 1 378 ? -17.625 50.969 35.75 1 92.31 378 HIS B N 1
ATOM 6443 C CA . HIS B 1 378 ? -16.641 49.938 36 1 92.31 378 HIS B CA 1
ATOM 6444 C C . HIS B 1 378 ? -15.359 50.219 35.219 1 92.31 378 HIS B C 1
ATOM 6446 O O . HIS B 1 378 ? -14.25 50.094 35.75 1 92.31 378 HIS B O 1
ATOM 6452 N N . ILE B 1 379 ? -15.398 50.562 33.938 1 91.75 379 ILE B N 1
ATOM 6453 C CA . ILE B 1 379 ? -14.266 50.844 33.062 1 91.75 379 ILE B CA 1
ATOM 6454 C C . ILE B 1 379 ? -13.469 52 33.656 1 91.75 379 ILE B C 1
ATOM 6456 O O . ILE B 1 379 ? -12.234 51.969 33.719 1 91.75 379 ILE B O 1
ATOM 6460 N N . LEU B 1 380 ? -14.227 53.031 34.031 1 89.38 380 LEU B N 1
ATOM 6461 C CA . LEU B 1 380 ? -13.578 54.188 34.594 1 89.38 380 LEU B CA 1
ATOM 6462 C C . LEU B 1 380 ? -12.781 53.844 35.844 1 89.38 380 LEU B C 1
ATOM 6464 O O . LEU B 1 380 ? -11.672 54.344 36.031 1 89.38 380 LEU B O 1
ATOM 6468 N N . ARG B 1 381 ? -13.344 53 36.719 1 90.19 381 ARG B N 1
ATOM 6469 C CA . ARG B 1 381 ? -12.656 52.562 37.906 1 90.19 381 ARG B CA 1
ATOM 6470 C C . ARG B 1 381 ? -11.367 51.812 37.562 1 90.19 381 ARG B C 1
ATOM 6472 O O . ARG B 1 381 ? -10.328 52.031 38.188 1 90.19 381 ARG B O 1
ATOM 6479 N N . LEU B 1 382 ? -11.422 51 36.594 1 88 382 LEU B N 1
ATOM 6480 C CA . LEU B 1 382 ? -10.266 50.188 36.219 1 88 382 LEU B CA 1
ATOM 6481 C C . LEU B 1 382 ? -9.164 51.062 35.625 1 88 382 LEU B C 1
ATOM 6483 O O . LEU B 1 382 ? -7.984 50.844 35.906 1 88 382 LEU B O 1
ATOM 6487 N N . ILE B 1 383 ? -9.523 51.969 34.781 1 83.56 383 ILE B N 1
ATOM 6488 C CA . ILE B 1 383 ? -8.547 52.844 34.125 1 83.56 383 ILE B CA 1
ATOM 6489 C C . ILE B 1 383 ? -7.871 53.719 35.188 1 83.56 383 ILE B C 1
ATOM 6491 O O . ILE B 1 383 ? -6.676 54 35.094 1 83.56 383 ILE B O 1
ATOM 6495 N N . SER B 1 384 ? -8.641 54.094 36.125 1 80.31 384 SER B N 1
ATOM 6496 C CA . SER B 1 384 ? -8.109 54.969 37.188 1 80.31 384 SER B CA 1
ATOM 6497 C C . SER B 1 384 ? -7.148 54.219 38.094 1 80.31 384 SER B C 1
ATOM 6499 O O . SER B 1 384 ? -6.176 54.781 38.594 1 80.31 384 SER B O 1
ATOM 6501 N N . GLN B 1 385 ? -7.438 53.031 38.344 1 78.38 385 GLN B N 1
ATOM 6502 C CA . GLN B 1 385 ? -6.578 52.219 39.219 1 78.38 385 GLN B CA 1
ATOM 6503 C C . GLN B 1 385 ? -5.297 51.844 38.5 1 78.38 385 GLN B C 1
ATOM 6505 O O . GLN B 1 385 ? -4.23 51.75 39.094 1 78.38 385 GLN B O 1
ATOM 6510 N N . ALA B 1 386 ? -5.391 51.125 37.406 1 62.22 386 ALA B N 1
ATOM 6511 C CA . ALA B 1 386 ? -4.254 50.5 36.75 1 62.22 386 ALA B CA 1
ATOM 6512 C C . ALA B 1 386 ? -3.299 51.562 36.188 1 62.22 386 ALA B C 1
ATOM 6514 O O . ALA B 1 386 ? -2.15 51.25 35.875 1 62.22 386 ALA B O 1
ATOM 6515 N N . ASN B 1 387 ? -3.223 52.906 36.656 1 52.25 387 ASN B N 1
ATOM 6516 C CA . ASN B 1 387 ? -2.346 53.781 35.906 1 52.25 387 ASN B CA 1
ATOM 6517 C C . ASN B 1 387 ? -2.246 53.344 34.438 1 52.25 387 ASN B C 1
ATOM 6519 O O . ASN B 1 387 ? -1.153 53.312 33.875 1 52.25 387 ASN B O 1
ATOM 6523 N N . ILE B 1 388 ? -2.947 52.531 34.031 1 50.72 388 ILE B N 1
ATOM 6524 C CA . ILE B 1 388 ? -2.947 51.969 32.688 1 50.72 388 ILE B CA 1
ATOM 6525 C C . ILE B 1 388 ? -2.889 53.094 31.656 1 50.72 388 ILE B C 1
ATOM 6527 O O . ILE B 1 388 ? -3.805 53.906 31.578 1 50.72 388 ILE B O 1
ATOM 6531 N N . THR B 1 389 ? -1.715 53.688 31.562 1 43.28 389 THR B N 1
ATOM 6532 C CA . THR B 1 389 ? -1.423 54.625 30.484 1 43.28 389 THR B CA 1
ATOM 6533 C C . THR B 1 389 ? -2.33 54.375 29.281 1 43.28 389 THR B C 1
ATOM 6535 O O . THR B 1 389 ? -2.801 53.25 29.078 1 43.28 389 THR B O 1
ATOM 6538 N N . GLN B 1 390 ? -2.795 55.438 28.609 1 45.03 390 GLN B N 1
ATOM 6539 C CA . GLN B 1 390 ? -3.559 55.688 27.406 1 45.03 390 GLN B CA 1
ATOM 6540 C C . GLN B 1 390 ? -3.357 54.562 26.375 1 45.03 390 GLN B C 1
ATOM 6542 O O . GLN B 1 390 ? -4.086 54.5 25.391 1 45.03 390 GLN B O 1
ATOM 6547 N N . GLN B 1 391 ? -2.145 54.062 26.422 1 44.88 391 GLN B N 1
ATOM 6548 C CA . GLN B 1 391 ? -1.753 53.312 25.234 1 44.88 391 GLN B CA 1
ATOM 6549 C C . GLN B 1 391 ? -2.617 52.062 25.078 1 44.88 391 GLN B C 1
ATOM 6551 O O . GLN B 1 391 ? -2.41 51.281 24.156 1 44.88 391 GLN B O 1
ATOM 6556 N N . ALA B 1 392 ? -3.162 51.719 26.172 1 44.69 392 ALA B N 1
ATOM 6557 C CA . ALA B 1 392 ? -3.635 50.344 26.109 1 44.69 392 ALA B CA 1
ATOM 6558 C C . ALA B 1 392 ? -4.383 50.094 24.812 1 44.69 392 ALA B C 1
ATOM 6560 O O . ALA B 1 392 ? -4.117 49.094 24.125 1 44.69 392 ALA B O 1
ATOM 6561 N N . TYR B 1 393 ? -5.863 50.25 24.75 1 47.75 393 TYR B N 1
ATOM 6562 C CA . TYR B 1 393 ? -6.699 49.531 23.812 1 47.75 393 TYR B CA 1
ATOM 6563 C C . TYR B 1 393 ? -6.949 50.344 22.547 1 47.75 393 TYR B C 1
ATOM 6565 O O . TYR B 1 393 ? -8.07 50.781 22.312 1 47.75 393 TYR B O 1
ATOM 6573 N N . ASP B 1 394 ? -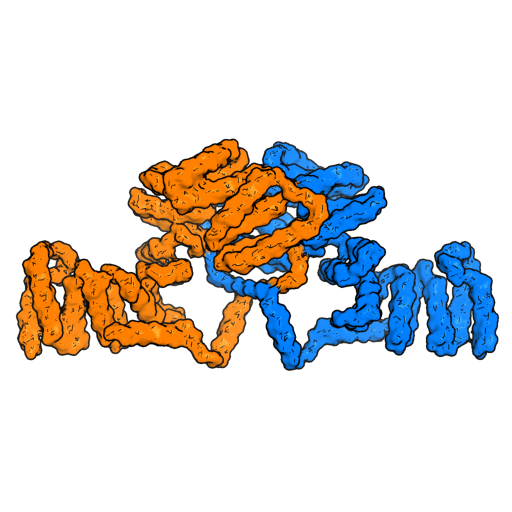5.863 50.688 21.906 1 52.62 394 ASP B N 1
ATOM 6574 C CA . ASP B 1 394 ? -5.73 51.219 20.562 1 52.62 394 ASP B CA 1
ATOM 6575 C C . ASP B 1 394 ? -6.492 52.531 20.422 1 52.62 394 ASP B C 1
ATOM 6577 O O . ASP B 1 394 ? -7.012 52.844 19.344 1 52.62 394 ASP B O 1
ATOM 6581 N N . GLY B 1 395 ? -6.637 53.344 21.641 1 57.44 395 GLY B N 1
ATOM 6582 C CA . GLY B 1 395 ? -7.207 54.688 21.547 1 57.44 395 GLY B CA 1
ATOM 6583 C C . GLY B 1 395 ? -8.727 54.688 21.562 1 57.44 395 GLY B C 1
ATOM 6584 O O . GLY B 1 395 ? -9.352 55.75 21.562 1 57.44 395 GLY B O 1
ATOM 6585 N N . ILE B 1 396 ? -9.367 53.5 21.5 1 61.91 396 ILE B N 1
ATOM 6586 C CA . ILE B 1 396 ? -10.82 53.5 21.359 1 61.91 396 ILE B CA 1
ATOM 6587 C C . ILE B 1 396 ? -11.469 53.844 22.703 1 61.91 396 ILE B C 1
ATOM 6589 O O . ILE B 1 396 ? -12.461 54.594 22.734 1 61.91 396 ILE B O 1
ATOM 6593 N N . VAL B 1 397 ? -10.758 53.438 23.875 1 75.69 397 VAL B N 1
ATOM 6594 C CA . VAL B 1 397 ? -11.414 53.719 25.141 1 75.69 397 VAL B CA 1
ATOM 6595 C C . VAL B 1 397 ? -10.539 54.625 25.984 1 75.69 397 VAL B C 1
ATOM 6597 O O . VAL B 1 397 ? -9.445 54.25 26.391 1 75.69 397 VAL B O 1
ATOM 6600 N N . SER B 1 398 ? -10.82 55.906 25.891 1 78.25 398 SER B N 1
ATOM 6601 C CA . SER B 1 398 ? -10.109 56.875 26.719 1 78.25 398 SER B CA 1
ATOM 6602 C C . SER B 1 398 ? -10.953 57.312 27.922 1 78.25 398 SER B C 1
ATOM 6604 O O . SER B 1 398 ? -12.18 57.156 27.906 1 78.25 398 SER B O 1
ATOM 6606 N N . LYS B 1 399 ? -10.219 57.781 28.953 1 83.81 399 LYS B N 1
ATOM 6607 C CA . LYS B 1 399 ? -10.875 58.219 30.188 1 83.81 399 LYS B CA 1
ATOM 6608 C C . LYS B 1 399 ? -11.906 59.312 29.906 1 83.81 399 LYS B C 1
ATOM 6610 O O . LYS B 1 399 ? -13.008 59.281 30.453 1 83.81 399 LYS B O 1
ATOM 6615 N N . ASP B 1 400 ? -11.578 60.25 28.984 1 84.12 400 ASP B N 1
ATOM 6616 C CA . ASP B 1 400 ? -12.461 61.375 28.672 1 84.12 400 ASP B CA 1
ATOM 6617 C C . ASP B 1 400 ? -13.711 60.906 27.922 1 84.12 400 ASP B C 1
ATOM 6619 O O . ASP B 1 400 ? -14.812 61.375 28.188 1 84.12 400 ASP B O 1
ATOM 6623 N N . ILE B 1 401 ? -13.508 60 27.094 1 87 401 ILE B N 1
ATOM 6624 C CA . ILE B 1 401 ? -14.617 59.5 26.297 1 87 401 ILE B CA 1
ATOM 6625 C C . ILE B 1 401 ? -15.594 58.75 27.219 1 87 401 ILE B C 1
ATOM 6627 O O . ILE B 1 401 ? -16.812 58.906 27.062 1 87 401 ILE B O 1
ATOM 6631 N N . ILE B 1 402 ? -15.102 58.125 28.219 1 90.62 402 ILE B N 1
ATOM 6632 C CA . ILE B 1 402 ? -15.938 57.344 29.109 1 90.62 402 ILE B CA 1
ATOM 6633 C C . ILE B 1 402 ? -16.688 58.281 30.062 1 90.62 402 ILE B C 1
ATOM 6635 O O . ILE B 1 402 ? -17.859 58.031 30.375 1 90.62 402 ILE B O 1
ATOM 6639 N N . LYS B 1 403 ? -16.047 59.281 30.438 1 91.12 403 LYS B N 1
ATOM 6640 C CA . LYS B 1 403 ? -16.703 60.25 31.297 1 91.12 403 LYS B CA 1
ATOM 6641 C C . LYS B 1 403 ? -17.859 60.938 30.578 1 91.12 403 LYS B C 1
ATOM 6643 O O . LYS B 1 403 ? -18.938 61.125 31.156 1 91.12 403 LYS B O 1
ATOM 6648 N N . ASP B 1 404 ? -17.594 61.312 29.359 1 92.81 404 ASP B N 1
ATOM 6649 C CA . ASP B 1 404 ? -18.641 61.906 28.562 1 92.81 404 ASP B CA 1
ATOM 6650 C C . ASP B 1 404 ? -19.828 60.969 28.391 1 92.81 404 ASP B C 1
ATOM 6652 O O . ASP B 1 404 ? -20.984 61.375 28.438 1 92.81 404 ASP B O 1
ATOM 6656 N N . LYS B 1 405 ? -19.484 59.719 28.234 1 93.88 405 LYS B N 1
ATOM 6657 C CA . LYS B 1 405 ? -20.516 58.719 28.031 1 93.88 405 LYS B CA 1
ATOM 6658 C C . LYS B 1 405 ? -21.328 58.5 29.297 1 93.88 405 LYS B C 1
ATOM 6660 O O . LYS B 1 405 ? -22.547 58.281 29.234 1 93.88 405 LYS B O 1
ATOM 6665 N N . ILE B 1 406 ? -20.719 58.562 30.406 1 95.19 406 ILE B N 1
ATOM 6666 C CA . ILE B 1 406 ? -21.406 58.438 31.688 1 95.19 406 ILE B CA 1
ATOM 6667 C C . ILE B 1 406 ? -22.422 59.531 31.859 1 95.19 406 ILE B C 1
ATOM 6669 O O . ILE B 1 406 ? -23.562 59.312 32.281 1 95.19 406 ILE B O 1
ATOM 6673 N N . VAL B 1 407 ? -22.078 60.719 31.438 1 95.69 407 VAL B N 1
ATOM 6674 C CA . VAL B 1 407 ? -22.969 61.875 31.547 1 95.69 407 VAL B CA 1
ATOM 6675 C C . VAL B 1 407 ? -24.172 61.656 30.641 1 95.69 407 VAL B C 1
ATOM 6677 O O . VAL B 1 407 ? -25.328 61.875 31.047 1 95.69 407 VAL B O 1
ATOM 6680 N N . GLU B 1 408 ? -23.938 61.25 29.484 1 95.31 408 GLU B N 1
ATOM 6681 C CA . GLU B 1 408 ? -25 61.031 28.516 1 95.31 408 GLU B CA 1
ATOM 6682 C C . GLU B 1 408 ? -25.953 59.938 29 1 95.31 408 GLU B C 1
ATOM 6684 O O . GLU B 1 408 ? -27.172 60.094 28.875 1 95.31 408 GLU B O 1
ATOM 6689 N N . LEU B 1 409 ? -25.406 58.875 29.562 1 96.31 409 LEU B N 1
ATOM 6690 C CA . LEU B 1 409 ? -26.219 57.75 29.969 1 96.31 409 LEU B CA 1
ATOM 6691 C C . LEU B 1 409 ? -27.031 58.062 31.219 1 96.31 409 LEU B C 1
ATOM 6693 O O . LEU B 1 409 ? -28.156 57.594 31.391 1 96.31 409 LEU B O 1
ATOM 6697 N N . LYS B 1 410 ? -26.516 58.844 32 1 95.56 410 LYS B N 1
ATOM 6698 C CA . LYS B 1 410 ? -27.234 59.281 33.188 1 95.56 410 LYS B CA 1
ATOM 6699 C C . LYS B 1 410 ? -28.484 60.062 32.844 1 95.56 410 LYS B C 1
ATOM 6701 O O . LYS B 1 410 ? -29.516 59.969 33.5 1 95.56 410 LYS B O 1
ATOM 6706 N N . GLU B 1 411 ? -28.391 60.781 31.766 1 94.62 411 GLU B N 1
ATOM 6707 C CA . GLU B 1 411 ? -29.531 61.562 31.297 1 94.62 411 GLU B CA 1
ATOM 6708 C C . GLU B 1 411 ? -30.641 60.656 30.766 1 94.62 411 GLU B C 1
ATOM 6710 O O . GLU B 1 411 ? -31.812 61 30.828 1 94.62 411 GLU B O 1
ATOM 6715 N N . LYS B 1 412 ? -30.25 59.562 30.344 1 94.19 412 LYS B N 1
ATOM 6716 C CA . LYS B 1 412 ? -31.203 58.656 29.719 1 94.19 412 LYS B CA 1
ATOM 6717 C C . LYS B 1 412 ? -31.812 57.719 30.75 1 94.19 412 LYS B C 1
ATOM 6719 O O . LYS B 1 412 ? -32.906 57.188 30.531 1 94.19 412 LYS B O 1
ATOM 6724 N N . VAL B 1 413 ? -31.062 57.438 31.719 1 92.62 413 VAL B N 1
ATOM 6725 C CA . VAL B 1 413 ? -31.594 56.594 32.781 1 92.62 413 VAL B CA 1
ATOM 6726 C C . VAL B 1 413 ? -32.625 57.344 33.594 1 92.62 413 VAL B C 1
ATOM 6728 O O . VAL B 1 413 ? -33.656 56.781 33.969 1 92.62 413 VAL B O 1
#

pLDDT: mean 84.58, std 18.56, range [21.14, 98.12]

Radius of gyration: 37.82 Å; Cα contacts (8 Å, |Δi|>4): 1089; chains: 2; bounding box: 65×128×78 Å

Secondary structure (DSSP, 8-state):
--HHHHHHHHHHHHHTT---S-TTHHHHHHHHGGGEEEEEEETTS---HHHHHHHHHHHHHTT-HHHHHHHHHHHHHHHHHSTT---TT-HHHHHHHHHHHHHHHHHT-HHHHHHHHHHHHHSS--HHHHHHHHHHHHHHHHHH--HHHHHHHHHHHHHHHT-TT-HHHHHHHHHHHHHHHHHTT-HHHHHHHHHHHHHH-TT-HHHHHHHHHIIIIIS--HHHHHHHHHHHHHH-TT-TTS-HHHHHHHIIIII--HHHHHHHHHHHHHH-TT-HHHHHHHHHHHHHHHHTT-TT--HHHHHHHHHHHHHTT---HHHHHHHHHHHHHTT-HHHHHHHHHHHHHH-GGGHHHHHHHHHHIIIIII--HHHHHHHHHHHHHHHHHTT--TTTTTTTS-HHHHHHHHHHHHHH-/--HHHHHHHHHHHHHTT---S-TTHHHHHHHHGGGEEEEEEETTS---HHHHHHHHHHHHHTT-HHHHHHHHHHHHHHHHHSTT---TT-HHHHHHHHHHHHHHHHHT-HHHHHHHHHHHHHSS--HHHHHHHHHHHHHHHHHH--HHHHHHHHHHHHHHHT-TT-HHHHHHHHHHHHHHHHHTT-HHHHHHHHHHHHHH-TT-HHHHHHHHHIIIIIS--HHHHHHHHHHHHHH-TT-TTS-HHHHHHHIIIII--HHHHHHHHHHHHHH-TT-HHHHHHHHHHHHHHHHTT-TT--HHHHHHHHHHHHHTT---HHHHHHHHHHHHHTT-HHHHHHHHHHHHHH-GGGHHHHHHHHHHIIIIII--HHHHHHHHHHHHHHHHHTT--TTTTTTTS-HHHHHHHHHHHHHH-

Solvent-accessible surface area (backbone atoms only — not comparable to full-atom values): 42333 Å² total; per-residue (Å²): 124,69,60,64,57,47,45,53,52,49,48,41,51,50,61,75,57,59,59,75,86,65,71,67,67,59,56,62,56,57,58,68,54,63,61,36,55,71,45,75,38,55,71,84,52,76,62,23,40,68,23,31,46,23,42,18,48,20,31,40,59,68,69,35,47,69,63,16,50,55,34,39,49,50,29,49,49,44,65,58,64,52,80,83,62,69,62,55,26,19,57,65,55,37,53,48,29,47,54,49,18,55,45,26,48,78,69,66,38,56,69,61,16,50,51,26,25,50,50,35,57,69,34,65,59,34,62,64,58,30,43,51,28,48,49,53,52,25,50,55,25,49,70,68,59,43,73,68,33,40,51,52,20,51,54,46,43,55,57,45,65,68,49,72,81,30,57,63,46,50,26,49,44,24,40,49,47,14,52,51,26,46,76,67,69,34,55,68,62,11,50,56,25,27,52,48,17,36,66,46,19,65,75,43,41,66,46,27,18,52,48,14,49,46,26,39,72,73,64,63,32,56,67,61,11,47,53,26,38,50,45,20,39,55,41,30,53,78,45,84,72,47,58,34,53,62,50,26,51,47,34,45,73,73,66,62,38,55,68,61,25,48,52,39,38,53,48,38,36,70,76,38,76,78,45,34,66,41,27,40,52,47,16,53,46,44,46,53,39,40,74,67,64,42,86,89,58,51,70,63,56,27,52,47,24,41,48,49,10,55,74,68,50,48,61,54,64,64,54,41,53,53,49,24,51,53,28,46,75,69,66,36,54,69,57,21,51,50,44,39,56,47,36,52,70,54,19,59,91,43,35,62,60,41,40,51,51,46,24,49,42,24,43,72,73,65,61,35,39,62,63,18,40,52,36,42,53,50,44,52,53,48,47,66,65,58,68,55,58,70,70,72,64,81,63,75,71,41,74,66,60,42,52,55,47,46,55,57,32,59,73,70,90,126,69,60,62,58,47,45,53,52,48,48,40,51,52,62,76,56,57,58,71,87,64,72,68,64,58,57,59,53,55,60,67,53,63,60,37,55,73,45,74,38,55,71,83,52,78,63,24,38,67,24,31,46,23,43,18,49,18,30,38,60,69,68,36,49,70,62,15,50,56,35,39,47,51,28,50,50,44,64,59,64,52,80,84,64,68,61,55,25,20,58,65,56,35,54,49,28,48,53,48,17,55,48,26,49,78,69,66,37,55,67,61,16,50,50,26,26,52,50,35,57,69,34,65,59,34,62,65,59,31,43,52,27,47,50,52,52,25,50,54,24,48,71,68,60,45,72,69,34,40,51,53,20,51,54,46,42,56,56,46,66,68,47,71,81,29,57,63,47,51,25,49,43,24,39,49,48,14,52,52,25,46,76,69,68,34,56,70,63,12,49,56,24,25,52,50,18,36,65,48,18,67,76,42,41,68,45,28,20,51,46,15,49,45,25,40,71,73,64,63,34,56,66,61,12,48,52,25,37,52,44,21,40,55,42,30,52,76,45,84,71,46,58,34,53,61,49,26,52,47,33,46,72,72,66,62,37,56,68,61,25,49,53,39,37,52,47,39,38,69,75,37,76,78,44,36,67,41,26,40,51,47,16,54,44,43,46,54,39,38,74,68,64,43,84,89,59,50,68,66,57,26,50,47,23,42,48,48,11,55,74,66,49,48,60,55,66,63,54,42,52,52,49,26,52,51,28,48,76,70,66,37,53,71,57,21,52,48,43,40,55,47,37,51,68,54,19,59,92,42,34,62,61,43,40,49,53,47,22,49,41,25,43,72,73,65,60,36,40,61,64,18,39,52,36,43,52,49,44,52,51,49,47,65,64,60,67,55,58,76,70,67,67,81,66,76,72,43,74,66,60,44,51,54,46,45,55,57,33,58,72,70,91

Foldseek 3Di:
DVVVLVVLVVVCVVPVPPDDPDDPVVPVCVVVVVPDDDDDDDPPDDDALVVLLVVLLVCVLVVNLVVSLVSLVVSVCVVPVPPDDDCLEPPSLLSSLQSNLVSCVSVVNNVSSLVSLVSSCRGPYDPVSVLSSLLVQLVSLLVVLDPVSLVVSVVSLVVLVVVPPDLLSLLSSLCSVLSSCVSVVNNVSNLVSLVVSCVSPVQPLLSLQVNLVCCVPPVVNNPSSLVSLVSSCVNRLLDPSHDLLSNLVCCCVPVVDLVVSLVSLVSVCVNPVLPLSSLLVNLVSLVVCVVVVPPPRDPSSSLSSLSSSLVSQPQDPVSLVVNLVSCVVVVNNVVNLVSLVSNVVRHVLCNLVSLQSVLCCCCPPVVPLVSSLVSLVVSLVVCVPVVPPCPRPPNPDDNVVSVVSNVVSVVVD/DVVVLVVLVVVCVVPVPPPDPDDPVVVVCVVVVVPDDDDDDDPPDDDALVVLLVVLLVCVLVVNLVVSLVSLVVSVCVVPVPPDDDCLAPPSLLSSLQSNLVSCVSVVNNVSSLVSLVSSCRGPYDPVSVLSSLLVQLVSLLVVLDPVSLVVSVVSLVVLVVVPPDLLSLLSSLCSVLSSCVSVVNLVSNLVSLVSSCVSPVQPLLSLQVNLVCCVPPVVNNPSSLVSLVSSCVNRLLDPSHDLLSNLVCCCVPVVPLVVSLVSLVSVCVNPVLDLSSLLVNLVSLVVCVVVVPPPRDPSSSLSSLVSSLVSQPQDPVSLVVNLVSCVVVVNNVVNLVSLVSNVVRHVLCNLVSLQSVLCCCVPPVVPLVSSLVSLVVSLVVCVPVVPPCPPPPNPDDNVVSVVSNVVSVVVD